Protein AF-A0A9Q1BVR6-F1 (afdb_monomer)

Secondary structure (DSSP, 8-state):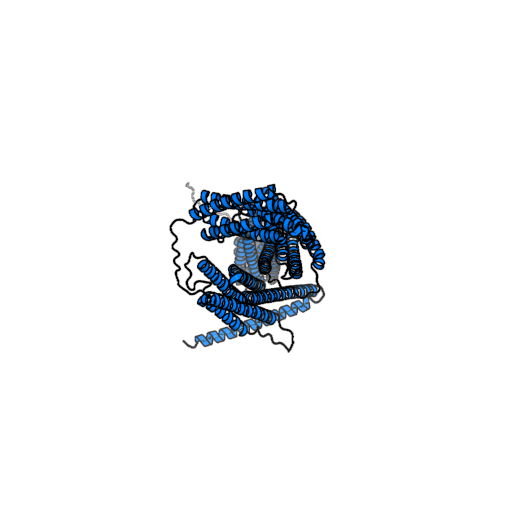
---------------------HHHHHHHHHHHHHHHHHHHHHHHHHHTTTTTHHHHHHHHHHHHHHHSPPPP-TT--HHHHHHHHHHHHHHHHHHHHHHHHHTTT-GGGHHHHHHHHHHHHHHHHHHHHHHHHTS-HHHHHHHHHHHHHHHHHHHHHHHHHHHHHHSTT-HHHHHHHHHHHHHHHHHHHHHHHHHHHTTHHHHHHHHHHHHHHHHHHHHHHHHHHHHHT-----S-S--HHHHHHHHHHHHHHHHHHHHHHHHHHHS-HHHHHHHHHHHHHHHHHHHHHHHHHHHHT-TT-HHHHHHHHHHHHHHHHHHHHHHHHHHHHHH-TT-HHHHHHHHHHHHHHHHHHHHHHHHHHHHH-GGGHHHHHHHHHHHHHHHHHHHTTSPPPTT----HHHHHHHHHHHHHHHHHHHHHHHH--HHHHHHHHHHHHHHHHHHHHHHHHHHTT-SSHHHHHHHHHHHHHHHHHHHHHHHHHHHHHHS--HHHHHHHHHHHHHHHHHHHHHHHHHHHHH-S-----------HHHHHHHHHHHHHHHHHHHHTPPP--------SSPPHHHHHHHHHHHHHHHHHHHHHHHHHHHHHHHHTTSS-SS--TTSHHHHHHHHHHHHHHHHHHHHHHHHHHHHHHHHT-S-HHHHHHHHHHHHHHHHHHHHHHHTTHHHHTHHHHHHHHHHHHHHHHHHHHHHHHHHHHHHHHHHHHHHHHHHHHS-HHHHHHHHHHHHHHHHHHHHHHHHHHHHHHHHHHT--

Structure (mmCIF, N/CA/C/O backbone):
data_AF-A0A9Q1BVR6-F1
#
_entry.id   AF-A0A9Q1BVR6-F1
#
loop_
_atom_site.group_PDB
_atom_site.id
_atom_site.type_symbol
_atom_site.label_atom_id
_atom_site.label_alt_id
_atom_site.label_comp_id
_atom_site.label_asym_id
_atom_site.label_entity_id
_atom_site.label_seq_id
_atom_site.pdbx_PDB_ins_code
_atom_site.Cartn_x
_atom_site.Cartn_y
_atom_site.Cartn_z
_atom_site.occupancy
_atom_site.B_iso_or_equiv
_atom_site.auth_seq_id
_atom_site.auth_comp_id
_atom_site.auth_asym_id
_atom_site.auth_atom_id
_atom_site.pdbx_PDB_model_num
ATOM 1 N N . MET A 1 1 ? 54.274 47.907 -44.770 1.00 35.41 1 MET A N 1
ATOM 2 C CA . MET A 1 1 ? 55.176 48.990 -44.327 1.00 35.41 1 MET A CA 1
ATOM 3 C C . MET A 1 1 ? 56.595 48.543 -44.640 1.00 35.41 1 MET A C 1
ATOM 5 O O . MET A 1 1 ? 56.971 47.491 -44.151 1.00 35.41 1 MET A O 1
ATOM 9 N N . ALA A 1 2 ? 57.282 49.329 -45.481 1.00 35.00 2 ALA A N 1
ATOM 10 C CA . ALA A 1 2 ? 58.631 49.169 -46.058 1.00 35.00 2 ALA A CA 1
ATOM 11 C C . ALA A 1 2 ? 58.801 48.012 -47.076 1.00 35.00 2 ALA A C 1
ATOM 13 O O . ALA A 1 2 ? 58.703 46.858 -46.691 1.00 35.00 2 ALA A O 1
ATOM 14 N N . LEU A 1 3 ? 58.831 48.229 -48.402 1.00 36.06 3 LEU A N 1
ATOM 15 C CA . LEU A 1 3 ? 59.705 49.039 -49.289 1.00 36.06 3 LEU A CA 1
ATOM 16 C C . LEU A 1 3 ? 60.818 48.174 -49.912 1.00 36.06 3 LEU A C 1
ATOM 18 O O . LEU A 1 3 ? 61.575 47.570 -49.163 1.00 36.06 3 LEU A O 1
ATOM 22 N N . VAL A 1 4 ? 60.959 48.307 -51.247 1.00 40.25 4 VAL A N 1
ATOM 23 C CA . VAL A 1 4 ? 62.247 48.366 -51.992 1.00 40.25 4 VAL A CA 1
ATOM 24 C C . VAL A 1 4 ? 62.866 46.982 -52.309 1.00 40.25 4 VAL A C 1
ATOM 26 O O . VAL A 1 4 ? 63.010 46.161 -51.421 1.00 40.25 4 VAL A O 1
ATOM 29 N N . ASP A 1 5 ? 63.230 46.600 -53.541 1.00 36.91 5 ASP A N 1
ATOM 30 C CA . ASP A 1 5 ? 63.545 47.382 -54.739 1.00 36.91 5 ASP A CA 1
ATOM 31 C C . ASP A 1 5 ? 63.534 46.546 -56.042 1.00 36.91 5 ASP A C 1
ATOM 33 O O . ASP A 1 5 ? 63.865 45.365 -56.051 1.00 36.91 5 ASP A O 1
ATOM 37 N N . GLN A 1 6 ? 63.183 47.246 -57.122 1.00 35.50 6 GLN A N 1
ATOM 38 C CA . GLN A 1 6 ? 63.776 47.277 -58.470 1.00 35.50 6 GLN A CA 1
ATOM 39 C C . GLN A 1 6 ? 64.112 46.021 -59.311 1.00 35.50 6 GLN A C 1
ATOM 41 O O . GLN A 1 6 ? 64.988 45.212 -59.033 1.00 35.50 6 GLN A O 1
ATOM 46 N N . GLN A 1 7 ? 63.473 46.043 -60.489 1.00 41.66 7 GLN A N 1
ATOM 47 C CA . GLN A 1 7 ? 63.949 45.673 -61.830 1.00 41.66 7 GLN A CA 1
ATOM 48 C C . GLN A 1 7 ? 65.473 45.725 -62.072 1.00 41.66 7 GLN A C 1
ATOM 50 O O . GLN A 1 7 ? 66.097 46.718 -61.718 1.00 41.66 7 GLN A O 1
ATOM 55 N N . GLN A 1 8 ? 65.996 44.767 -62.859 1.00 34.81 8 GLN A N 1
ATOM 56 C CA . GLN A 1 8 ? 66.841 44.962 -64.069 1.00 34.81 8 GLN A CA 1
ATOM 57 C C . GLN A 1 8 ? 67.329 43.587 -64.589 1.00 34.81 8 GLN A C 1
ATOM 59 O O . GLN A 1 8 ? 68.050 42.876 -63.906 1.00 34.81 8 GLN A O 1
ATOM 64 N N . THR A 1 9 ? 66.732 43.046 -65.656 1.00 38.66 9 THR A N 1
ATOM 65 C CA . THR A 1 9 ? 67.234 43.022 -67.054 1.00 38.66 9 THR A CA 1
ATOM 66 C C . THR A 1 9 ? 68.562 42.294 -67.313 1.00 38.66 9 THR A C 1
ATOM 68 O O . THR A 1 9 ? 69.617 42.747 -66.889 1.00 38.66 9 THR A O 1
ATOM 71 N N . ASN A 1 10 ? 68.455 41.292 -68.197 1.00 41.25 10 ASN A N 1
ATOM 72 C CA . ASN A 1 10 ? 69.447 40.754 -69.137 1.00 41.25 10 ASN A CA 1
ATOM 73 C C . ASN A 1 10 ? 70.700 40.050 -68.596 1.00 41.25 10 ASN A C 1
ATOM 75 O O . ASN A 1 10 ? 71.735 40.662 -68.354 1.00 41.25 10 ASN A O 1
ATOM 79 N N . GLY A 1 11 ? 70.645 38.720 -68.648 1.00 32.62 11 GLY A N 1
ATOM 80 C CA . GLY A 1 11 ? 71.791 37.880 -68.974 1.00 32.62 11 GLY A CA 1
ATOM 81 C C . GLY A 1 11 ? 71.316 36.739 -69.868 1.00 32.62 11 GLY A C 1
ATOM 82 O O . GLY A 1 11 ? 70.586 35.867 -69.405 1.00 32.62 11 GLY A O 1
ATOM 83 N N . GLU A 1 12 ? 71.682 36.769 -71.150 1.00 45.41 12 GLU A N 1
ATOM 84 C CA . GLU A 1 12 ? 71.661 35.581 -72.005 1.00 45.41 12 GLU A CA 1
ATOM 85 C C . GLU A 1 12 ? 72.441 34.470 -71.293 1.00 45.41 12 GLU A C 1
ATOM 87 O O . GLU A 1 12 ? 73.651 34.589 -71.102 1.00 45.41 12 GLU A O 1
ATOM 92 N N . VAL A 1 13 ? 71.765 33.390 -70.902 1.00 39.31 13 VAL A N 1
ATOM 93 C CA . VAL A 1 13 ? 72.441 32.138 -70.560 1.00 39.31 13 VAL A CA 1
ATOM 94 C C . VAL A 1 13 ? 72.122 31.150 -71.664 1.00 39.31 13 VAL A C 1
ATOM 96 O O . VAL A 1 13 ? 71.016 30.632 -71.797 1.00 39.31 13 VAL A O 1
ATOM 99 N N . VAL A 1 14 ? 73.139 30.996 -72.502 1.00 39.00 14 VAL A N 1
ATOM 100 C CA . VAL A 1 14 ? 73.330 29.979 -73.526 1.00 39.00 14 VAL A CA 1
ATOM 101 C C . VAL A 1 14 ? 72.787 28.628 -73.057 1.00 39.00 14 VAL A C 1
ATOM 103 O O . VAL A 1 14 ? 73.101 28.160 -71.965 1.00 39.00 14 VAL A O 1
ATOM 106 N N . HIS A 1 15 ? 71.991 27.993 -73.916 1.00 46.28 15 HIS A N 1
ATOM 107 C CA . HIS A 1 15 ? 71.616 26.590 -73.798 1.00 46.28 15 HIS A CA 1
ATOM 108 C C . HIS A 1 15 ? 72.869 25.702 -73.714 1.00 46.28 15 HIS A C 1
ATOM 110 O O . HIS A 1 15 ? 73.434 25.334 -74.741 1.00 46.28 15 HIS A O 1
ATOM 116 N N . GLU A 1 16 ? 73.248 25.277 -72.512 1.00 42.16 16 GLU A N 1
ATOM 117 C CA . GLU A 1 16 ? 73.952 24.010 -72.329 1.00 42.16 16 GLU A CA 1
ATOM 118 C C . GLU A 1 16 ? 72.914 22.944 -71.974 1.00 42.16 16 GLU A C 1
ATOM 120 O O . GLU A 1 16 ? 72.432 22.844 -70.847 1.00 42.16 16 GLU A O 1
ATOM 125 N N . LYS A 1 17 ? 72.528 22.151 -72.982 1.00 46.50 17 LYS A N 1
ATOM 126 C CA . LYS A 1 17 ? 71.838 20.876 -72.775 1.00 46.50 17 LYS A CA 1
ATOM 127 C C . LYS A 1 17 ? 72.789 19.951 -72.014 1.00 46.50 17 LYS A C 1
ATOM 129 O O . LYS A 1 17 ? 73.573 19.231 -72.625 1.00 46.50 17 LYS A O 1
ATOM 134 N N . SER A 1 18 ? 72.705 19.964 -70.688 1.00 49.47 18 SER A N 1
ATOM 135 C CA . SER A 1 18 ? 73.157 18.843 -69.872 1.00 49.47 18 SER A CA 1
ATOM 136 C C . SER A 1 18 ? 72.206 17.682 -70.144 1.00 49.47 18 SER A C 1
ATOM 138 O O . SER A 1 18 ? 71.132 17.613 -69.556 1.00 49.47 18 SER A O 1
ATOM 140 N N . THR A 1 19 ? 72.569 16.802 -71.074 1.00 56.59 19 THR A N 1
ATOM 141 C CA . THR A 1 19 ? 71.897 15.513 -71.257 1.00 56.59 19 THR A CA 1
ATOM 142 C C . THR A 1 19 ? 72.100 14.701 -69.983 1.00 56.59 19 THR A C 1
ATOM 144 O O . THR A 1 19 ? 73.192 14.165 -69.767 1.00 56.59 19 THR A O 1
ATOM 147 N N . LEU A 1 20 ? 71.085 14.651 -69.114 1.00 60.16 20 LEU A N 1
ATOM 148 C CA . LEU A 1 20 ? 71.030 13.614 -68.090 1.00 60.16 20 LEU A CA 1
ATOM 149 C C . LEU A 1 20 ? 71.057 12.255 -68.806 1.00 60.16 20 LEU A C 1
ATOM 151 O O . LEU A 1 20 ? 70.587 12.131 -69.938 1.00 60.16 20 LEU A O 1
ATOM 155 N N . SER A 1 21 ? 71.662 11.242 -68.179 1.00 70.44 21 SER A N 1
ATOM 156 C CA . SER A 1 21 ? 71.599 9.882 -68.726 1.00 70.44 21 SER A CA 1
ATOM 157 C C . SER A 1 21 ? 70.122 9.508 -68.907 1.00 70.44 21 SER A C 1
ATOM 159 O O . SER A 1 21 ? 69.359 9.750 -67.968 1.00 70.44 21 SER A O 1
ATOM 161 N N . PRO A 1 22 ? 69.707 8.932 -7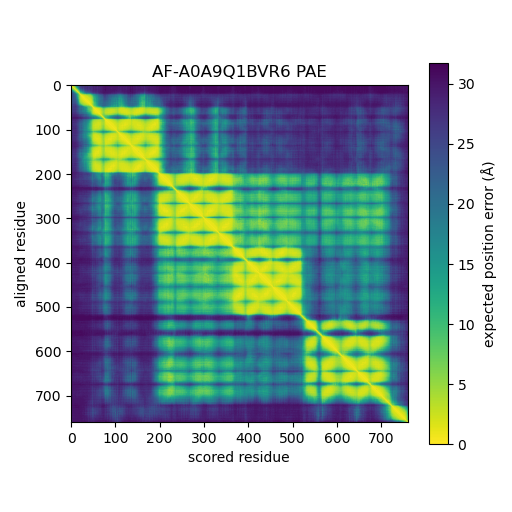0.049 1.00 73.06 22 PRO A N 1
ATOM 162 C CA . PRO A 1 22 ? 68.311 8.562 -70.298 1.00 73.06 22 PRO A CA 1
ATOM 163 C C . PRO A 1 22 ? 67.721 7.692 -69.177 1.00 73.06 22 PRO A C 1
ATOM 165 O O . PRO A 1 22 ? 66.557 7.857 -68.832 1.00 73.06 22 PRO A O 1
ATOM 168 N N . ASP A 1 23 ? 68.549 6.878 -68.514 1.00 74.38 23 ASP A N 1
ATOM 169 C CA . ASP A 1 23 ? 68.140 6.083 -67.349 1.00 74.38 23 ASP A CA 1
ATOM 170 C C . ASP A 1 23 ? 67.696 6.954 -66.157 1.00 74.38 23 ASP A C 1
ATOM 172 O O . ASP A 1 23 ? 66.777 6.599 -65.423 1.00 74.38 23 ASP A O 1
ATOM 176 N N . ILE A 1 24 ? 68.333 8.111 -65.939 1.00 77.94 24 ILE A N 1
ATOM 177 C CA . ILE A 1 24 ? 67.974 9.033 -64.850 1.00 77.94 24 ILE A CA 1
ATOM 178 C C . ILE A 1 24 ? 66.695 9.793 -65.207 1.00 77.94 24 ILE A C 1
ATOM 180 O O . ILE A 1 24 ? 65.859 9.994 -64.332 1.00 77.94 24 ILE A O 1
ATOM 184 N N . GLU A 1 25 ? 66.515 10.179 -66.473 1.00 79.88 25 GLU A N 1
ATOM 185 C CA . GLU A 1 25 ? 65.273 10.812 -66.939 1.00 79.88 25 GLU A CA 1
ATOM 186 C C . GLU A 1 25 ? 64.079 9.851 -66.810 1.00 79.88 25 GLU A C 1
ATOM 188 O O . GLU A 1 25 ? 63.040 10.249 -66.290 1.00 79.88 25 GLU A O 1
ATOM 193 N N . GLU A 1 26 ? 64.251 8.574 -67.165 1.00 82.19 26 GLU A N 1
ATOM 194 C CA . GLU A 1 26 ? 63.233 7.528 -66.986 1.00 82.19 26 GLU A CA 1
ATOM 195 C C . GLU A 1 26 ? 62.925 7.273 -65.501 1.00 82.19 26 GLU A C 1
ATOM 197 O O . GLU A 1 26 ? 61.763 7.174 -65.111 1.00 82.19 26 GLU A O 1
ATOM 202 N N . THR A 1 27 ? 63.950 7.245 -64.641 1.00 84.56 27 THR A N 1
ATOM 203 C CA . THR A 1 27 ? 63.751 7.052 -63.195 1.00 84.56 27 THR A CA 1
ATOM 204 C C . THR A 1 27 ? 63.020 8.239 -62.561 1.00 84.56 27 THR A C 1
ATOM 206 O O . THR A 1 27 ? 62.137 8.051 -61.727 1.00 84.56 27 THR A O 1
ATOM 209 N N . VAL A 1 28 ? 63.366 9.471 -62.947 1.00 82.62 28 VAL A N 1
ATOM 210 C CA . VAL A 1 28 ? 62.689 10.685 -62.465 1.00 82.62 28 VAL A CA 1
ATOM 211 C C . VAL A 1 28 ? 61.240 10.716 -62.946 1.00 82.62 28 VAL A C 1
ATOM 213 O O . VAL A 1 28 ? 60.357 11.015 -62.146 1.00 82.62 28 VAL A O 1
ATOM 216 N N . GLN A 1 29 ? 60.985 10.347 -64.203 1.00 86.38 29 GLN A N 1
ATOM 217 C CA . GLN A 1 29 ? 59.633 10.255 -64.749 1.00 86.38 29 GLN A CA 1
ATOM 218 C C . GLN A 1 29 ? 58.792 9.201 -64.011 1.00 86.38 29 GLN A C 1
ATOM 220 O O . GLN A 1 29 ? 57.678 9.503 -63.596 1.00 86.38 29 GLN A O 1
ATOM 225 N N . GLY A 1 30 ? 59.345 8.014 -63.740 1.00 90.06 30 GLY A N 1
ATOM 226 C CA . GLY A 1 30 ? 58.647 6.972 -62.978 1.00 90.06 30 GLY A CA 1
ATOM 227 C C . GLY A 1 30 ? 58.357 7.360 -61.521 1.00 90.06 30 GLY A C 1
ATOM 228 O O . GLY A 1 30 ? 57.326 6.981 -60.969 1.00 90.06 30 GLY A O 1
ATOM 229 N N . ILE A 1 31 ? 59.231 8.150 -60.886 1.00 88.75 31 ILE A N 1
ATOM 230 C CA . ILE A 1 31 ? 58.975 8.702 -59.545 1.00 88.75 31 ILE A CA 1
ATOM 231 C C . ILE A 1 31 ? 57.871 9.766 -59.595 1.00 88.75 31 ILE A C 1
ATOM 233 O O . ILE A 1 31 ? 57.035 9.795 -58.697 1.00 88.75 31 ILE A O 1
ATOM 237 N N . LEU A 1 32 ? 57.854 10.629 -60.614 1.00 87.31 32 LEU A N 1
ATOM 238 C CA . LEU A 1 32 ? 56.809 11.642 -60.781 1.00 87.31 32 LEU A CA 1
ATOM 239 C C . LEU A 1 32 ? 55.439 11.001 -61.022 1.00 87.31 32 LEU A C 1
ATOM 241 O O . LEU A 1 32 ? 54.491 11.379 -60.345 1.00 87.31 32 LEU A O 1
ATOM 245 N N . GLU A 1 33 ? 55.359 9.981 -61.878 1.00 90.38 33 GLU A N 1
ATOM 246 C CA . GLU A 1 33 ? 54.133 9.198 -62.097 1.00 90.38 33 GLU A CA 1
ATOM 247 C C . GLU A 1 33 ? 53.671 8.507 -60.805 1.00 90.38 33 GLU A C 1
ATOM 249 O O . GLU A 1 33 ? 52.505 8.599 -60.434 1.00 90.38 33 GLU A O 1
ATOM 254 N N . GLY A 1 34 ? 54.593 7.916 -60.034 1.00 91.00 34 GLY A N 1
ATOM 255 C CA . GLY A 1 34 ? 54.261 7.329 -58.731 1.00 91.00 34 GLY A CA 1
ATOM 256 C C . GLY A 1 34 ? 53.790 8.350 -57.685 1.00 91.00 34 GLY A C 1
ATOM 257 O O . GLY A 1 34 ? 52.968 8.023 -56.828 1.00 91.00 34 GLY A O 1
ATOM 258 N N . ILE A 1 35 ? 54.294 9.588 -57.734 1.00 86.19 35 ILE A N 1
ATOM 259 C CA . ILE A 1 35 ? 53.832 10.688 -56.875 1.00 86.19 35 ILE A CA 1
ATOM 260 C C . ILE A 1 35 ? 52.451 11.180 -57.321 1.00 86.19 35 ILE A C 1
ATOM 262 O O . ILE A 1 35 ? 51.614 11.439 -56.460 1.00 86.19 35 ILE A O 1
ATOM 266 N N . GLU A 1 36 ? 52.194 11.288 -58.625 1.00 86.81 36 GLU A N 1
ATOM 267 C CA . GLU A 1 36 ? 50.882 11.659 -59.168 1.00 86.81 36 GLU A CA 1
ATOM 268 C C . GLU A 1 36 ? 49.814 10.611 -58.828 1.00 86.81 36 GLU A C 1
ATOM 270 O O . GLU A 1 36 ? 48.746 10.979 -58.341 1.00 86.81 36 GLU A O 1
ATOM 275 N N . ASP A 1 37 ? 50.126 9.318 -58.951 1.00 87.00 37 ASP A N 1
ATOM 276 C CA . ASP A 1 37 ? 49.229 8.225 -58.551 1.00 87.00 37 ASP A CA 1
ATOM 277 C C . ASP A 1 37 ? 48.938 8.239 -57.040 1.00 87.00 37 ASP A C 1
ATOM 279 O O . ASP A 1 37 ? 47.800 8.022 -56.605 1.00 87.00 37 ASP A O 1
ATOM 283 N N . LEU A 1 38 ? 49.953 8.528 -56.215 1.00 82.94 38 LEU A N 1
ATOM 284 C CA . LEU A 1 38 ? 49.782 8.676 -54.767 1.00 82.94 38 LEU A CA 1
ATOM 285 C C . LEU A 1 38 ? 48.939 9.900 -54.411 1.00 82.94 38 LEU A C 1
ATOM 287 O O . LEU A 1 38 ? 48.103 9.800 -53.517 1.00 82.94 38 LEU A O 1
ATOM 291 N N . LEU A 1 39 ? 49.141 11.033 -55.089 1.00 74.19 39 LEU A N 1
ATOM 292 C CA . LEU A 1 39 ? 48.356 12.253 -54.887 1.00 74.19 39 LEU A CA 1
ATOM 293 C C . LEU A 1 39 ? 46.897 12.045 -55.292 1.00 74.19 39 LEU A C 1
ATOM 295 O O . LEU A 1 39 ? 46.013 12.377 -54.508 1.00 74.19 39 LEU A O 1
ATOM 299 N N . ALA A 1 40 ? 46.644 11.416 -56.441 1.00 74.75 40 ALA A N 1
ATOM 300 C CA . ALA A 1 40 ? 45.298 11.074 -56.891 1.00 74.75 40 ALA A CA 1
ATOM 301 C C . ALA A 1 40 ? 44.591 10.130 -55.904 1.00 74.75 40 ALA A C 1
ATOM 303 O O . ALA A 1 40 ? 43.448 10.373 -55.526 1.00 74.75 40 ALA A O 1
ATOM 304 N N . SER A 1 41 ? 45.299 9.112 -55.399 1.00 73.06 41 SER A N 1
ATOM 305 C CA . SER A 1 41 ? 44.767 8.194 -54.379 1.00 73.06 41 SER A CA 1
ATOM 306 C C . SER A 1 41 ? 44.457 8.903 -53.052 1.00 73.06 41 SER A C 1
ATOM 308 O O . SER A 1 41 ? 43.508 8.547 -52.350 1.00 73.06 41 SER A O 1
ATOM 310 N N . LEU A 1 42 ? 45.261 9.906 -52.681 1.00 67.69 42 LEU A N 1
ATOM 311 C CA . LEU A 1 42 ? 45.060 10.697 -51.465 1.00 67.69 42 LEU A CA 1
ATOM 312 C C . LEU A 1 42 ? 43.887 11.672 -51.604 1.00 67.69 42 LEU A C 1
ATOM 314 O O . LEU A 1 42 ? 43.134 11.839 -50.648 1.00 67.69 42 LEU A O 1
ATOM 318 N N . GLU A 1 43 ? 43.720 12.293 -52.773 1.00 65.56 43 GLU A N 1
ATOM 319 C CA . GLU A 1 43 ? 42.595 13.182 -53.086 1.00 65.56 43 GLU A CA 1
ATOM 320 C C . GLU A 1 43 ? 41.271 12.410 -53.170 1.00 65.56 43 GLU A C 1
ATOM 322 O O . GLU A 1 43 ? 40.276 12.837 -52.580 1.00 65.56 43 GLU A O 1
ATOM 327 N N . GLU A 1 44 ? 41.267 11.231 -53.799 1.00 63.16 44 GLU A N 1
ATOM 328 C CA . GLU A 1 44 ? 40.114 10.324 -53.827 1.00 63.16 44 GLU A CA 1
ATOM 329 C C . GLU A 1 44 ? 39.733 9.903 -52.399 1.00 63.16 44 GLU A C 1
ATOM 331 O O . GLU A 1 44 ? 38.606 10.142 -51.962 1.00 63.16 44 GLU A O 1
ATOM 336 N N . SER A 1 45 ? 40.699 9.426 -51.603 1.00 60.09 45 SER A N 1
ATOM 337 C CA . SER A 1 45 ? 40.464 9.068 -50.200 1.00 60.09 45 SER A CA 1
ATOM 338 C C . SER A 1 45 ? 40.075 10.256 -49.314 1.00 60.09 45 SER A C 1
ATOM 340 O O . SER A 1 45 ? 39.435 10.033 -48.289 1.00 60.09 45 SER A O 1
ATOM 342 N N . ALA A 1 46 ? 40.467 11.492 -49.628 1.00 58.12 46 ALA A N 1
ATOM 343 C CA . ALA A 1 46 ? 40.055 12.675 -48.872 1.00 58.12 46 ALA A CA 1
ATOM 344 C C . ALA A 1 46 ? 38.598 13.060 -49.184 1.00 58.12 46 ALA A C 1
ATOM 346 O O . ALA A 1 46 ? 37.843 13.402 -48.270 1.00 58.12 46 ALA A O 1
ATOM 347 N N . SER A 1 47 ? 38.185 12.924 -50.448 1.00 61.72 47 SER A N 1
ATOM 348 C CA . SER A 1 47 ? 36.823 13.224 -50.905 1.00 61.72 47 SER A CA 1
ATOM 349 C C . SER A 1 47 ? 35.758 12.263 -50.346 1.00 61.72 47 SER A C 1
ATOM 351 O O . SER A 1 47 ? 34.638 12.686 -50.062 1.00 61.72 47 SER A O 1
ATOM 353 N N . GLU A 1 48 ? 36.110 10.994 -50.086 1.00 60.22 48 GLU A N 1
ATOM 354 C CA . GLU A 1 48 ? 35.185 9.962 -49.578 1.00 60.22 48 GLU A CA 1
ATOM 355 C C . GLU A 1 48 ? 34.651 10.225 -48.150 1.00 60.22 48 GLU A C 1
ATOM 357 O O . GLU A 1 48 ? 33.607 9.692 -47.771 1.00 60.22 48 GLU A O 1
ATOM 362 N N . TYR A 1 49 ? 35.335 11.039 -47.334 1.00 62.19 49 TYR A N 1
ATOM 363 C CA . TYR A 1 49 ? 34.976 11.262 -45.920 1.00 62.19 49 TYR A CA 1
ATOM 364 C C . TYR A 1 49 ? 34.583 12.702 -45.585 1.00 62.19 49 TYR A C 1
ATOM 366 O O . TYR A 1 49 ? 34.048 12.938 -44.499 1.00 62.19 49 TYR A O 1
ATOM 374 N N . GLU A 1 50 ? 34.826 13.660 -46.480 1.00 69.62 50 GLU A N 1
ATOM 375 C CA . GLU A 1 50 ? 34.693 15.095 -46.193 1.00 69.62 50 GLU A CA 1
ATOM 376 C C . GLU A 1 50 ? 33.276 15.475 -45.726 1.00 69.62 50 GLU A C 1
ATOM 378 O O . GLU A 1 50 ? 33.111 16.254 -44.787 1.00 69.62 50 GLU A O 1
ATOM 383 N N . ILE A 1 51 ? 32.251 14.840 -46.303 1.00 76.69 51 ILE A N 1
ATOM 384 C CA . ILE A 1 51 ? 30.837 15.120 -46.010 1.00 76.69 51 ILE A CA 1
ATOM 385 C C . ILE A 1 51 ? 30.443 14.687 -44.586 1.00 76.69 51 ILE A C 1
ATOM 387 O O . ILE A 1 51 ? 29.635 15.351 -43.940 1.00 76.69 51 ILE A O 1
ATOM 391 N N . VAL A 1 52 ? 31.017 13.594 -44.070 1.00 84.19 52 VAL A N 1
ATOM 392 C CA . VAL A 1 52 ? 30.675 13.043 -42.742 1.00 84.19 52 VAL A CA 1
ATOM 393 C C . VAL A 1 52 ? 31.712 13.365 -41.663 1.00 84.19 52 VAL A C 1
ATOM 395 O O . VAL A 1 52 ? 31.446 13.150 -40.481 1.00 84.19 52 VAL A O 1
ATOM 398 N N . ALA A 1 53 ? 32.874 13.913 -42.029 1.00 84.69 53 ALA A N 1
ATOM 399 C CA . ALA A 1 53 ? 33.951 14.259 -41.102 1.00 84.69 53 ALA A CA 1
ATOM 400 C C . ALA A 1 53 ? 33.506 15.148 -39.918 1.00 84.69 53 ALA A C 1
ATOM 402 O O . ALA A 1 53 ? 33.895 14.837 -38.787 1.00 84.69 53 ALA A O 1
ATOM 403 N N . PRO A 1 54 ? 32.644 16.175 -40.098 1.00 88.12 54 PRO A N 1
ATOM 404 C CA . PRO A 1 54 ? 32.131 16.958 -38.972 1.00 88.12 54 PRO A CA 1
ATOM 405 C C . PRO A 1 54 ? 31.328 16.114 -37.972 1.00 88.12 54 PRO A C 1
ATOM 407 O O . PRO A 1 54 ? 31.444 16.307 -36.765 1.00 88.12 54 PRO A O 1
ATOM 410 N N . LEU A 1 55 ? 30.543 15.145 -38.459 1.00 89.38 55 LEU A N 1
ATOM 411 C CA . LEU A 1 55 ? 29.755 14.245 -37.610 1.00 89.38 55 LEU A CA 1
ATOM 412 C C . LEU A 1 55 ? 30.661 13.289 -36.824 1.00 89.38 55 LEU A C 1
ATOM 414 O O . LEU A 1 55 ? 30.412 13.024 -35.651 1.00 89.38 55 LEU A O 1
ATOM 418 N N . LEU A 1 56 ? 31.729 12.790 -37.451 1.00 91.62 56 LEU A N 1
ATOM 419 C CA . LEU A 1 56 ? 32.696 11.891 -36.816 1.00 91.62 56 LEU A CA 1
ATOM 420 C C . LEU A 1 56 ? 33.448 12.568 -35.658 1.00 91.62 56 LEU A C 1
ATOM 422 O O . LEU A 1 56 ? 33.628 11.955 -34.601 1.00 91.62 56 LEU A O 1
ATOM 426 N N . ASP A 1 57 ? 33.849 13.830 -35.830 1.00 90.00 57 ASP A N 1
ATOM 427 C CA . ASP A 1 57 ? 34.487 14.626 -34.773 1.00 90.00 57 ASP A CA 1
ATOM 428 C C . ASP A 1 57 ? 33.530 14.842 -33.589 1.00 90.00 57 ASP A C 1
ATOM 430 O O . ASP A 1 57 ? 33.879 14.631 -32.426 1.00 90.00 57 ASP A O 1
ATOM 434 N N . GLU A 1 58 ? 32.269 15.154 -33.879 1.00 92.38 58 GLU A N 1
ATOM 435 C CA . GLU A 1 58 ? 31.246 15.352 -32.859 1.00 92.38 58 GLU A CA 1
ATOM 436 C C . GLU A 1 58 ? 30.876 14.060 -32.098 1.00 92.38 58 GLU A C 1
ATOM 438 O O . GLU A 1 58 ? 30.772 14.082 -30.867 1.00 92.38 58 GLU A O 1
ATOM 443 N N . ILE A 1 59 ? 30.765 12.911 -32.781 1.00 93.44 59 ILE A N 1
ATOM 444 C CA . ILE A 1 59 ? 30.580 11.594 -32.137 1.00 93.44 59 ILE A CA 1
ATOM 445 C C . ILE A 1 59 ? 31.755 11.280 -31.208 1.00 93.44 59 ILE A C 1
ATOM 447 O O . ILE A 1 59 ? 31.558 10.787 -30.092 1.00 93.44 59 ILE A O 1
ATOM 451 N N . THR A 1 60 ? 32.976 11.590 -31.642 1.00 92.69 60 THR A N 1
ATOM 452 C CA . THR A 1 60 ? 34.195 11.365 -30.858 1.00 92.69 60 THR A CA 1
ATOM 453 C C . THR A 1 60 ? 34.187 12.218 -29.592 1.00 92.69 60 THR A C 1
ATOM 455 O O . THR A 1 60 ? 34.341 11.685 -28.490 1.00 92.69 60 THR A O 1
ATOM 458 N N . LYS A 1 61 ? 33.900 13.522 -29.712 1.00 92.44 61 LYS A N 1
ATOM 459 C CA . LYS A 1 61 ? 33.748 14.426 -28.560 1.00 92.44 61 LYS A CA 1
ATOM 460 C C . LYS A 1 61 ? 32.671 13.939 -27.594 1.00 92.44 61 LYS A C 1
ATOM 462 O O . LYS A 1 61 ? 32.933 13.837 -26.398 1.00 92.44 61 LYS A O 1
ATOM 467 N N . ALA A 1 62 ? 31.484 13.591 -28.095 1.00 92.25 62 ALA A N 1
ATOM 468 C CA . ALA A 1 62 ? 30.391 13.094 -27.262 1.00 92.25 62 ALA A CA 1
ATOM 469 C C . ALA A 1 62 ? 30.790 11.816 -26.504 1.00 92.25 62 ALA A C 1
ATOM 471 O O . ALA A 1 62 ? 30.564 11.714 -25.298 1.00 92.25 62 ALA A O 1
ATOM 472 N N . THR A 1 63 ? 31.469 10.883 -27.173 1.00 93.25 63 THR A N 1
ATOM 473 C CA . THR A 1 63 ? 31.952 9.630 -26.569 1.00 93.25 63 THR A CA 1
ATOM 474 C C . THR A 1 63 ? 32.980 9.878 -25.464 1.00 93.25 63 THR A C 1
ATOM 476 O O . THR A 1 63 ? 32.900 9.266 -24.396 1.00 93.25 63 THR A O 1
ATOM 479 N N . HIS A 1 64 ? 33.897 10.828 -25.662 1.00 90.44 64 HIS A N 1
ATOM 480 C CA . HIS A 1 64 ? 34.808 11.258 -24.601 1.00 90.44 64 HIS A CA 1
ATOM 481 C C . HIS A 1 64 ? 34.056 11.890 -23.427 1.00 90.44 64 HIS A C 1
ATOM 483 O O . HIS A 1 64 ? 34.286 11.499 -22.287 1.00 90.44 64 HIS A O 1
ATOM 489 N N . THR A 1 65 ? 33.082 12.768 -23.684 1.00 88.62 65 THR A N 1
ATOM 490 C CA . THR A 1 65 ? 32.325 13.413 -22.597 1.00 88.62 65 THR A CA 1
ATOM 491 C C . THR A 1 65 ? 31.489 12.447 -21.755 1.00 88.62 65 THR A C 1
ATOM 493 O O . THR A 1 65 ? 31.257 12.714 -20.577 1.00 88.62 65 THR A O 1
ATOM 496 N N . VAL A 1 66 ? 31.045 11.313 -22.311 1.00 89.75 66 VAL A N 1
ATOM 497 C CA . VAL A 1 66 ? 30.381 10.237 -21.546 1.00 89.75 66 VAL A CA 1
ATOM 498 C C . VAL A 1 66 ? 31.346 9.579 -20.550 1.00 89.75 66 VAL A C 1
ATOM 500 O O . VAL A 1 66 ? 30.917 9.103 -19.498 1.00 89.75 66 VAL A O 1
ATOM 503 N N . SER A 1 67 ? 32.645 9.581 -20.857 1.00 85.62 67 SER A N 1
ATOM 504 C CA . SER A 1 67 ? 33.704 9.001 -20.022 1.00 85.62 67 SER A CA 1
ATOM 505 C C . SER A 1 67 ? 34.192 9.947 -18.916 1.00 85.62 67 SER A C 1
ATOM 507 O O . SER A 1 67 ? 34.842 9.497 -17.972 1.00 85.62 67 SER A O 1
ATOM 509 N N . ASP A 1 68 ? 33.878 11.242 -19.007 1.00 85.25 68 ASP A N 1
ATOM 510 C CA . ASP A 1 68 ? 34.336 12.238 -18.040 1.00 85.25 68 ASP A CA 1
ATOM 511 C C . ASP A 1 68 ? 33.717 12.014 -16.647 1.00 85.25 68 ASP A C 1
ATOM 513 O O . ASP A 1 68 ? 32.506 11.785 -16.535 1.00 85.25 68 ASP A O 1
ATOM 517 N N . PRO A 1 69 ? 34.507 12.145 -15.565 1.00 70.06 69 PRO A N 1
ATOM 518 C CA . PRO A 1 69 ? 33.997 12.037 -14.205 1.00 70.06 69 PRO A CA 1
ATOM 519 C C . PRO A 1 69 ? 32.966 13.137 -13.920 1.00 70.06 69 PRO A C 1
ATOM 521 O O . PRO A 1 69 ? 33.234 14.331 -14.069 1.00 70.06 69 PRO A O 1
ATOM 524 N N . LEU A 1 70 ? 31.772 12.722 -13.495 1.00 70.25 70 LEU A N 1
ATOM 525 C CA . LEU A 1 70 ? 30.643 13.604 -13.206 1.00 70.25 70 LEU A CA 1
ATOM 526 C C . LEU A 1 70 ? 30.527 13.871 -11.695 1.00 70.25 70 LEU A C 1
ATOM 528 O O . LEU A 1 70 ? 30.671 12.938 -10.900 1.00 70.25 70 LEU A O 1
ATOM 532 N N . PRO A 1 71 ? 30.223 15.112 -11.270 1.00 65.06 71 PRO A N 1
ATOM 533 C CA . PRO A 1 71 ? 29.757 15.355 -9.911 1.00 65.06 71 PRO A CA 1
ATOM 534 C C . PRO A 1 71 ? 28.407 14.653 -9.701 1.00 65.06 71 PRO A C 1
ATOM 536 O O . PRO A 1 71 ? 27.549 14.675 -10.586 1.00 65.06 71 PRO A O 1
ATOM 539 N N . LYS A 1 72 ? 28.212 14.029 -8.532 1.00 57.53 72 LYS A N 1
ATOM 540 C CA . LYS A 1 72 ? 26.912 13.454 -8.157 1.00 57.53 72 LYS A CA 1
ATOM 541 C C . LYS A 1 72 ? 25.853 14.555 -8.146 1.00 57.53 72 LYS A C 1
ATOM 543 O O . LYS A 1 72 ? 26.091 15.634 -7.605 1.00 57.53 72 LYS A O 1
ATOM 548 N N . ILE A 1 73 ? 24.702 14.282 -8.753 1.00 59.72 73 ILE A N 1
ATOM 549 C CA . ILE A 1 73 ? 23.568 15.206 -8.751 1.00 59.72 73 ILE A CA 1
ATOM 550 C C . ILE A 1 73 ? 22.614 14.748 -7.647 1.00 59.72 73 ILE A C 1
ATOM 552 O O . ILE A 1 73 ? 21.845 13.814 -7.846 1.00 59.72 73 ILE A O 1
ATOM 556 N N . ASP A 1 74 ? 22.656 15.416 -6.493 1.00 46.53 74 ASP A N 1
ATOM 557 C CA . ASP A 1 74 ? 21.907 15.032 -5.283 1.00 46.53 74 ASP A CA 1
ATOM 558 C C . ASP A 1 74 ? 20.369 15.158 -5.409 1.00 46.53 74 ASP A C 1
ATOM 560 O O . ASP A 1 74 ? 19.645 14.810 -4.479 1.00 46.53 74 ASP A O 1
ATOM 564 N N . SER A 1 75 ? 19.842 15.652 -6.539 1.00 47.81 75 SER A N 1
ATOM 565 C CA . SER A 1 75 ? 18.407 15.930 -6.725 1.00 47.81 75 SER A CA 1
ATOM 566 C C . SER A 1 75 ? 17.751 15.303 -7.957 1.00 47.81 75 SER A C 1
ATOM 568 O O . SER A 1 75 ? 16.568 15.555 -8.188 1.00 47.81 75 SER A O 1
ATOM 570 N N . ALA A 1 76 ? 18.477 14.536 -8.777 1.00 54.91 76 ALA A N 1
ATOM 571 C CA . ALA A 1 76 ? 17.944 14.070 -10.055 1.00 54.91 76 ALA A CA 1
ATOM 572 C C . ALA A 1 76 ? 17.654 12.564 -10.047 1.00 54.91 76 ALA A C 1
ATOM 574 O O . ALA A 1 76 ? 18.535 11.746 -9.797 1.00 54.91 76 ALA A O 1
ATOM 575 N N . GLU A 1 77 ? 16.402 12.207 -10.333 1.00 64.44 77 GLU A N 1
ATOM 576 C CA . GLU A 1 77 ? 15.940 10.821 -10.362 1.00 64.44 77 GLU A CA 1
ATOM 577 C C . GLU A 1 77 ? 16.487 10.083 -11.601 1.00 64.44 77 GLU A C 1
ATOM 579 O O . GLU A 1 77 ? 16.507 10.625 -12.707 1.00 64.44 77 GLU A O 1
ATOM 584 N N . PHE A 1 78 ? 16.906 8.825 -11.435 1.00 74.50 78 PHE A N 1
ATOM 585 C CA . PHE A 1 78 ? 17.385 7.961 -12.524 1.00 74.50 78 PHE A CA 1
ATOM 586 C C . PHE A 1 78 ? 16.329 7.643 -13.616 1.00 74.50 78 PHE A C 1
ATOM 588 O O . PHE A 1 78 ? 16.686 7.667 -14.800 1.00 74.50 78 PHE A O 1
ATOM 595 N N . PRO A 1 79 ? 15.036 7.378 -13.306 1.00 74.81 79 PRO A N 1
ATOM 596 C CA . PRO A 1 79 ? 14.055 6.925 -14.305 1.00 74.81 79 PRO A CA 1
ATOM 597 C C . PRO A 1 79 ? 13.780 7.884 -15.488 1.00 74.81 79 PRO A C 1
ATOM 599 O O . PRO A 1 79 ? 13.676 7.403 -16.622 1.00 74.81 79 PRO A O 1
ATOM 602 N N . PRO A 1 80 ? 13.700 9.221 -15.311 1.00 77.94 80 PRO A N 1
ATOM 603 C CA . PRO A 1 80 ? 13.581 10.160 -16.433 1.00 77.94 80 PRO A CA 1
ATOM 604 C C . PRO A 1 80 ? 14.747 10.076 -17.427 1.00 77.94 80 PRO A C 1
ATOM 606 O O . PRO A 1 80 ? 14.538 10.059 -18.647 1.00 77.94 80 PRO A O 1
ATOM 609 N N . TYR A 1 81 ? 15.978 9.967 -16.917 1.00 85.19 81 TYR A N 1
ATOM 610 C CA . TYR A 1 81 ? 17.168 9.810 -17.752 1.00 85.19 81 TYR A CA 1
ATOM 611 C C . TYR A 1 81 ? 17.217 8.438 -18.412 1.00 85.19 81 TYR A C 1
ATOM 613 O O . TYR A 1 81 ? 17.541 8.350 -19.595 1.00 85.19 81 TYR A O 1
ATOM 621 N N . GLN A 1 82 ? 16.839 7.382 -17.690 1.00 83.69 82 GLN A N 1
ATOM 622 C CA . GLN A 1 82 ? 16.728 6.029 -18.228 1.00 83.69 82 GLN A CA 1
ATOM 623 C C . GLN A 1 82 ? 15.753 5.982 -19.412 1.00 83.69 82 GLN A C 1
ATOM 625 O O . GLN A 1 82 ? 16.105 5.485 -20.480 1.00 83.69 82 GLN A O 1
ATOM 630 N N . THR A 1 83 ? 14.553 6.544 -19.251 1.00 77.69 83 THR A N 1
ATOM 631 C CA . THR A 1 83 ? 13.514 6.572 -20.293 1.00 77.69 83 THR A CA 1
ATOM 632 C C . THR A 1 83 ? 13.998 7.318 -21.533 1.00 77.69 83 THR A C 1
ATOM 634 O O . THR A 1 83 ? 13.914 6.796 -22.646 1.00 77.69 83 THR A O 1
ATOM 637 N N . SER A 1 84 ? 14.580 8.503 -21.335 1.00 85.38 84 SER A N 1
ATOM 638 C CA . SER A 1 84 ? 15.121 9.328 -22.422 1.00 85.38 84 SER A CA 1
ATOM 639 C C . SER A 1 84 ? 16.276 8.631 -23.152 1.00 85.38 84 SER A C 1
ATOM 641 O O . SER A 1 84 ? 16.324 8.629 -24.381 1.00 85.38 84 SER A O 1
ATOM 643 N N . SER A 1 85 ? 17.163 7.964 -22.406 1.00 89.50 85 SER A N 1
ATOM 644 C CA . SER A 1 85 ? 18.292 7.209 -22.965 1.00 89.50 85 SER A CA 1
ATOM 645 C C . SER A 1 85 ? 17.810 5.995 -23.765 1.00 89.50 85 SER A C 1
ATOM 647 O O . SER A 1 85 ? 18.267 5.761 -24.880 1.00 89.50 85 SER A O 1
ATOM 649 N N . ILE A 1 86 ? 16.832 5.238 -23.253 1.00 85.12 86 ILE A N 1
ATOM 650 C CA . ILE A 1 86 ? 16.239 4.100 -23.974 1.00 85.12 86 ILE A CA 1
ATOM 651 C C . ILE A 1 86 ? 15.544 4.576 -25.255 1.00 85.12 86 ILE A C 1
ATOM 653 O O . ILE A 1 86 ? 15.668 3.931 -26.296 1.00 85.12 86 ILE A O 1
ATOM 657 N N . GLN A 1 87 ? 14.826 5.699 -25.211 1.00 87.69 87 GLN A N 1
ATOM 658 C CA . GLN A 1 87 ? 14.175 6.262 -26.393 1.00 87.69 87 GLN A CA 1
ATOM 659 C C . GLN A 1 87 ? 15.198 6.655 -27.468 1.00 87.69 87 GLN A C 1
ATOM 661 O O . GLN A 1 87 ? 15.021 6.298 -28.633 1.00 87.69 87 GLN A O 1
ATOM 666 N N . ALA A 1 88 ? 16.285 7.327 -27.081 1.00 90.75 88 ALA A N 1
ATOM 667 C CA . ALA A 1 88 ? 17.355 7.706 -27.999 1.00 90.75 88 ALA A CA 1
ATOM 668 C C . ALA A 1 88 ? 18.061 6.477 -28.607 1.00 90.75 88 ALA A C 1
ATOM 670 O O . ALA A 1 88 ? 18.239 6.413 -29.823 1.00 90.75 88 ALA A O 1
ATOM 671 N N . ALA A 1 89 ? 18.371 5.456 -27.798 1.00 91.00 89 ALA A N 1
ATOM 672 C CA . ALA A 1 89 ? 18.972 4.206 -28.272 1.00 91.00 89 ALA A CA 1
ATOM 673 C C . ALA A 1 89 ? 18.066 3.442 -29.257 1.00 91.00 89 ALA A C 1
ATOM 675 O O . ALA A 1 89 ? 18.547 2.937 -30.271 1.00 91.00 89 ALA A O 1
ATOM 676 N N . ASN A 1 90 ? 16.749 3.406 -29.016 1.00 86.31 90 ASN A N 1
ATOM 677 C CA . ASN A 1 90 ? 15.787 2.840 -29.971 1.00 86.31 90 ASN A CA 1
ATOM 678 C C . ASN A 1 90 ? 15.723 3.643 -31.281 1.00 86.31 90 ASN A C 1
ATOM 680 O O . ASN A 1 90 ? 15.529 3.062 -32.348 1.00 86.31 90 ASN A O 1
ATOM 684 N N . GLY A 1 91 ? 15.904 4.966 -31.214 1.00 87.44 91 GLY A N 1
ATOM 685 C CA . GLY A 1 91 ? 16.035 5.821 -32.393 1.00 87.44 91 GLY A CA 1
ATOM 686 C C . GLY A 1 91 ? 17.240 5.432 -33.252 1.00 87.44 91 GLY A C 1
ATOM 687 O O . GLY A 1 91 ? 17.087 5.217 -34.451 1.00 87.44 91 GLY A O 1
ATOM 688 N N . ILE A 1 92 ? 18.410 5.255 -32.631 1.00 92.31 92 ILE A N 1
ATOM 689 C CA . ILE A 1 92 ? 19.636 4.794 -33.308 1.00 92.31 92 ILE A CA 1
ATOM 690 C C . ILE A 1 92 ? 19.421 3.415 -33.941 1.00 92.31 92 ILE A C 1
ATOM 692 O O . ILE A 1 92 ? 19.759 3.219 -35.106 1.00 92.31 92 ILE A O 1
ATOM 696 N N . LEU A 1 93 ? 18.817 2.479 -33.202 1.00 86.69 93 LEU A N 1
ATOM 697 C CA . LEU A 1 93 ? 18.527 1.126 -33.680 1.00 86.69 93 LEU A CA 1
ATOM 698 C C . LEU A 1 93 ? 17.645 1.141 -34.935 1.00 86.69 93 LEU A C 1
ATOM 700 O O . LEU A 1 93 ? 17.956 0.467 -35.916 1.00 86.69 93 LEU A O 1
ATOM 704 N N . ARG A 1 94 ? 16.587 1.959 -34.940 1.00 89.88 94 ARG A N 1
ATOM 705 C CA . ARG A 1 94 ? 15.714 2.120 -36.107 1.00 89.88 94 ARG A CA 1
ATOM 706 C C . ARG A 1 94 ? 16.459 2.724 -37.298 1.00 89.88 94 ARG A C 1
ATOM 708 O O . ARG A 1 94 ? 16.337 2.215 -38.407 1.00 89.88 94 ARG A O 1
ATOM 715 N N . THR A 1 95 ? 17.256 3.769 -37.078 1.00 90.12 95 THR A N 1
ATOM 716 C CA . THR A 1 95 ? 18.042 4.407 -38.146 1.00 90.12 95 THR A CA 1
ATOM 717 C C . THR A 1 95 ? 19.075 3.443 -38.737 1.00 90.12 95 THR A C 1
ATOM 719 O O . THR A 1 95 ? 19.219 3.371 -39.954 1.00 90.12 95 THR A O 1
ATOM 722 N N . ALA A 1 96 ? 19.752 2.646 -37.906 1.00 89.88 96 ALA A N 1
ATOM 723 C CA . ALA A 1 96 ? 20.700 1.633 -38.365 1.00 89.88 96 ALA A CA 1
ATOM 724 C C . ALA A 1 96 ? 20.011 0.532 -39.199 1.00 89.88 96 ALA A C 1
ATOM 726 O O . ALA A 1 96 ? 20.524 0.145 -40.249 1.00 89.88 96 ALA A O 1
ATOM 727 N N . GLN A 1 97 ? 18.816 0.080 -38.802 1.00 87.38 97 GLN A N 1
ATOM 728 C CA . GLN A 1 97 ? 17.998 -0.849 -39.598 1.00 87.38 97 GLN A CA 1
ATOM 729 C C . GLN A 1 97 ? 17.557 -0.242 -40.941 1.00 87.38 97 GLN A C 1
ATOM 731 O O . GLN A 1 97 ? 17.601 -0.912 -41.980 1.00 87.38 97 GLN A O 1
ATOM 736 N N . ASP A 1 98 ? 17.193 1.041 -40.951 1.00 86.25 98 ASP A N 1
ATOM 737 C CA . ASP A 1 98 ? 16.859 1.763 -42.180 1.00 86.25 98 ASP A CA 1
ATOM 738 C C . ASP A 1 98 ? 18.071 1.854 -43.125 1.00 86.25 98 ASP A C 1
ATOM 740 O O . ASP A 1 98 ? 17.919 1.676 -44.337 1.00 86.25 98 ASP A O 1
ATOM 744 N N . MET A 1 99 ? 19.283 2.058 -42.593 1.00 88.94 99 MET A N 1
ATOM 745 C CA . MET A 1 99 ? 20.525 2.062 -43.378 1.00 88.94 99 MET A CA 1
ATOM 746 C C . MET A 1 99 ? 20.839 0.690 -43.987 1.00 88.94 99 MET A C 1
ATOM 748 O O . MET A 1 99 ? 21.222 0.638 -45.153 1.00 88.94 99 MET A O 1
ATOM 752 N N . ILE A 1 100 ? 20.602 -0.421 -43.272 1.00 86.44 100 ILE A N 1
ATOM 753 C CA . ILE A 1 100 ? 20.740 -1.787 -43.829 1.00 86.44 100 ILE A CA 1
ATOM 754 C C . ILE A 1 100 ? 19.834 -1.965 -45.049 1.00 86.44 100 ILE A C 1
ATOM 756 O O . ILE A 1 100 ? 20.252 -2.484 -46.086 1.00 86.44 100 ILE A O 1
ATOM 760 N N . THR A 1 101 ? 18.588 -1.511 -44.928 1.00 83.06 101 THR A N 1
ATOM 761 C CA . THR A 1 101 ? 17.572 -1.669 -45.973 1.00 83.06 101 THR A CA 1
ATOM 762 C C . THR A 1 101 ? 17.899 -0.817 -47.206 1.00 83.06 101 THR A C 1
ATOM 764 O O . THR A 1 101 ? 17.681 -1.238 -48.344 1.00 83.06 101 THR A O 1
ATOM 767 N N . LYS A 1 102 ? 18.466 0.376 -46.991 1.00 83.50 102 LYS A N 1
ATOM 768 C CA . LYS A 1 102 ? 18.764 1.360 -48.044 1.00 83.50 102 LYS A CA 1
ATOM 769 C C . LYS A 1 102 ? 20.159 1.235 -48.653 1.00 83.50 102 LYS A C 1
ATOM 771 O O . LYS A 1 102 ? 20.369 1.772 -49.737 1.00 83.50 102 LYS A O 1
ATOM 776 N N . ALA A 1 103 ? 21.063 0.471 -48.035 1.00 80.94 103 ALA A N 1
ATOM 777 C CA . ALA A 1 103 ? 22.444 0.273 -48.487 1.00 80.94 103 ALA A CA 1
ATOM 778 C C . ALA A 1 103 ? 22.575 -0.190 -49.952 1.00 80.94 103 ALA A C 1
ATOM 780 O O . ALA A 1 103 ? 23.571 0.111 -50.600 1.00 80.94 103 ALA A O 1
ATOM 781 N N . HIS A 1 104 ? 21.579 -0.907 -50.484 1.00 76.25 104 HIS A N 1
ATOM 782 C CA . HIS A 1 104 ? 21.600 -1.427 -51.857 1.00 76.25 104 HIS A CA 1
ATOM 783 C C . HIS A 1 104 ? 20.712 -0.661 -52.846 1.00 76.25 104 HIS A C 1
ATOM 785 O O . HIS A 1 104 ? 20.790 -0.923 -54.043 1.00 76.25 104 HIS A O 1
ATOM 791 N N . SER A 1 105 ? 19.813 0.202 -52.366 1.00 74.69 105 SER A N 1
ATOM 792 C CA . SER A 1 105 ? 18.691 0.714 -53.169 1.00 74.69 105 SER A CA 1
ATOM 793 C C . SER A 1 105 ? 18.539 2.236 -53.156 1.00 74.69 105 SER A C 1
ATOM 795 O O . SER A 1 105 ? 17.951 2.773 -54.091 1.00 74.69 105 SER A O 1
ATOM 797 N N . PHE A 1 106 ? 19.065 2.938 -52.143 1.00 71.75 106 PHE A N 1
ATOM 798 C CA . PHE A 1 106 ? 18.886 4.386 -51.972 1.00 71.75 106 PHE A CA 1
ATOM 799 C C . PHE A 1 106 ? 20.111 5.037 -51.301 1.00 71.75 106 PHE A C 1
ATOM 801 O O . PHE A 1 106 ? 20.031 5.526 -50.173 1.00 71.75 106 PHE A O 1
ATOM 808 N N . GLU A 1 107 ? 21.248 5.048 -52.001 1.00 70.75 107 GLU A N 1
ATOM 809 C CA . GLU A 1 107 ? 22.548 5.541 -51.501 1.00 70.75 107 GLU A CA 1
ATOM 810 C C . GLU A 1 107 ? 22.549 7.036 -51.142 1.00 70.75 107 GLU A C 1
ATOM 812 O O . GLU A 1 107 ? 23.168 7.439 -50.159 1.00 70.75 107 GLU A O 1
ATOM 817 N N . GLU A 1 108 ? 21.781 7.857 -51.862 1.00 75.88 108 GLU A N 1
ATOM 818 C CA . GLU A 1 108 ? 21.624 9.295 -51.584 1.00 75.88 108 GLU A CA 1
ATOM 819 C C . GLU A 1 108 ? 21.021 9.575 -50.195 1.00 75.88 108 GLU A C 1
ATOM 821 O O . GLU A 1 108 ? 21.196 10.655 -49.636 1.00 75.88 108 GLU A O 1
ATOM 826 N N . GLN A 1 109 ? 20.321 8.598 -49.608 1.00 82.69 109 GLN A N 1
ATOM 827 C CA . GLN A 1 109 ? 19.711 8.735 -48.285 1.00 82.69 109 GLN A CA 1
ATOM 828 C C . GLN A 1 109 ? 20.651 8.334 -47.142 1.00 82.69 109 GLN A C 1
ATOM 830 O O . GLN A 1 109 ? 20.306 8.562 -45.984 1.00 82.69 109 GLN A O 1
ATOM 835 N N . LEU A 1 110 ? 21.826 7.763 -47.430 1.00 84.69 110 LEU A N 1
ATOM 836 C CA . LEU A 1 110 ? 22.762 7.310 -46.398 1.00 84.69 110 LEU A CA 1
ATOM 837 C C . LEU A 1 110 ? 23.387 8.476 -45.625 1.00 84.69 110 LEU A C 1
ATOM 839 O O . LEU A 1 110 ? 23.541 8.377 -44.412 1.00 84.69 110 LEU A O 1
ATOM 843 N N . VAL A 1 111 ? 23.670 9.599 -46.291 1.00 83.69 111 VAL A N 1
ATOM 844 C CA . VAL A 1 111 ? 24.227 10.800 -45.645 1.00 83.69 111 VAL A CA 1
ATOM 845 C C . VAL A 1 111 ? 23.221 11.447 -44.672 1.00 83.69 111 VAL A C 1
ATOM 847 O O . VAL A 1 111 ? 23.575 11.617 -43.506 1.00 83.69 111 VAL A O 1
ATOM 850 N N . PRO A 1 112 ? 21.949 11.705 -45.046 1.00 88.19 112 PRO A N 1
ATOM 851 C CA . PRO A 1 112 ? 20.929 12.142 -44.084 1.00 88.19 112 PRO A CA 1
ATOM 852 C C . PRO A 1 112 ? 20.686 11.152 -42.933 1.00 88.19 112 PRO A C 1
ATOM 854 O O . PRO A 1 112 ? 20.370 11.546 -41.813 1.00 88.19 112 PRO A O 1
ATOM 857 N N . LEU A 1 113 ? 20.821 9.844 -43.180 1.00 89.62 113 LEU A N 1
ATOM 858 C CA . LEU A 1 113 ? 20.708 8.845 -42.113 1.00 89.62 113 LEU A CA 1
ATOM 859 C C . LEU A 1 113 ? 21.896 8.903 -41.148 1.00 89.62 113 LEU A C 1
ATOM 861 O O . LEU A 1 113 ? 21.692 8.705 -39.954 1.00 89.62 113 LEU A O 1
ATOM 865 N N . SER A 1 114 ? 23.097 9.244 -41.619 1.00 91.50 114 SER A N 1
ATOM 866 C CA . SER A 1 114 ? 24.255 9.498 -40.755 1.00 91.50 114 SER A CA 1
ATOM 867 C C . SER A 1 114 ? 24.035 10.678 -39.805 1.00 91.50 114 SER A C 1
ATOM 869 O O . SER A 1 114 ? 24.420 10.594 -38.638 1.00 91.50 114 SER A O 1
ATOM 871 N N . GLU A 1 115 ? 23.360 11.743 -40.254 1.00 91.06 115 GLU A N 1
ATOM 872 C CA . GLU A 1 115 ? 22.941 12.845 -39.373 1.00 91.06 115 GLU A CA 1
ATOM 873 C C . GLU A 1 115 ? 21.949 12.361 -38.306 1.00 91.06 115 GLU A C 1
ATOM 875 O O . GLU A 1 115 ? 22.118 12.662 -37.127 1.00 91.06 115 GLU A O 1
ATOM 880 N N . ASN A 1 116 ? 20.979 11.518 -38.679 1.00 92.44 116 ASN A N 1
ATOM 881 C CA . ASN A 1 116 ? 20.031 10.930 -37.724 1.00 92.44 116 ASN A CA 1
ATOM 882 C C . ASN A 1 116 ? 20.708 9.993 -36.704 1.00 92.44 116 ASN A C 1
ATOM 884 O O . ASN A 1 116 ? 20.300 9.952 -35.541 1.00 92.44 116 ASN A O 1
ATOM 888 N N . VAL A 1 117 ? 21.731 9.229 -37.114 1.00 94.44 117 VAL A N 1
ATOM 889 C CA . VAL A 1 117 ? 22.548 8.412 -36.195 1.00 94.44 117 VAL A CA 1
ATOM 890 C C . VAL A 1 117 ? 23.275 9.316 -35.202 1.00 94.44 117 VAL A C 1
ATOM 892 O O . VAL A 1 117 ? 23.277 9.031 -34.002 1.00 94.44 117 VAL A O 1
ATOM 895 N N . TRP A 1 118 ? 23.848 10.422 -35.681 1.00 94.69 118 TRP A N 1
ATOM 896 C CA . TRP A 1 118 ? 24.494 11.405 -34.823 1.00 94.69 118 TRP A CA 1
ATOM 897 C C . TRP A 1 118 ? 23.513 12.052 -33.842 1.00 94.69 118 TRP A C 1
ATOM 899 O O . TRP A 1 118 ? 23.770 12.024 -32.641 1.00 94.69 118 TRP A O 1
ATOM 909 N N . ASP A 1 119 ? 22.381 12.581 -34.304 1.00 93.69 119 ASP A N 1
ATOM 910 C CA . ASP A 1 119 ? 21.392 13.220 -33.430 1.00 93.69 119 ASP A CA 1
ATOM 911 C C . ASP A 1 119 ? 20.853 12.245 -32.375 1.00 93.69 119 ASP A C 1
ATOM 913 O O . ASP A 1 119 ? 20.715 12.602 -31.198 1.00 93.69 119 ASP A O 1
ATOM 917 N N . GLY A 1 120 ? 20.636 10.985 -32.765 1.00 93.12 120 GLY A N 1
ATOM 918 C CA . GLY A 1 120 ? 20.294 9.905 -31.845 1.00 93.12 120 GLY A CA 1
ATOM 919 C C . GLY A 1 120 ? 21.371 9.689 -30.781 1.00 93.12 120 GLY A C 1
ATOM 920 O O . GLY A 1 120 ? 21.063 9.659 -29.587 1.00 93.12 120 GLY A O 1
ATOM 921 N N . TYR A 1 121 ? 22.642 9.588 -31.182 1.00 97.06 121 TYR A N 1
ATOM 922 C CA . TYR A 1 121 ? 23.748 9.393 -30.243 1.00 97.06 121 TYR A CA 1
ATOM 923 C C . TYR A 1 121 ? 24.020 10.624 -29.371 1.00 97.06 121 TYR A C 1
ATOM 925 O O . TYR A 1 121 ? 24.316 10.474 -28.191 1.00 97.06 121 TYR A O 1
ATOM 933 N N . ARG A 1 122 ? 23.842 11.843 -29.885 1.00 95.56 122 ARG A N 1
ATOM 934 C CA . ARG A 1 122 ? 23.936 13.091 -29.114 1.00 95.56 122 ARG A CA 1
ATOM 935 C C . ARG A 1 122 ? 22.886 13.130 -28.002 1.00 95.56 122 ARG A C 1
ATOM 937 O O . ARG A 1 122 ? 23.219 13.413 -26.848 1.00 95.56 122 ARG A O 1
ATOM 944 N N . ALA A 1 123 ? 21.629 12.825 -28.331 1.00 93.12 123 ALA A N 1
ATOM 945 C CA . ALA A 1 123 ? 20.545 12.753 -27.352 1.00 93.12 123 ALA A CA 1
ATOM 946 C C . ALA A 1 123 ? 20.796 11.648 -26.310 1.00 93.12 123 ALA A C 1
ATOM 948 O O . ALA A 1 123 ? 20.601 11.857 -25.107 1.00 93.12 123 ALA A O 1
ATOM 949 N N . PHE A 1 124 ? 21.294 10.494 -26.760 1.00 95.88 124 PHE A N 1
ATOM 950 C CA . PHE A 1 124 ? 21.687 9.390 -25.892 1.00 95.88 124 PHE A CA 1
ATOM 951 C C . PHE A 1 124 ? 22.833 9.783 -24.946 1.00 95.88 124 PHE A C 1
ATOM 953 O O . PHE A 1 124 ? 22.693 9.652 -23.737 1.00 95.88 124 PHE A O 1
ATOM 960 N N . ALA A 1 125 ? 23.931 10.340 -25.462 1.00 94.25 125 ALA A N 1
ATOM 961 C CA . ALA A 1 125 ? 25.105 10.747 -24.691 1.00 94.25 125 ALA A CA 1
ATOM 962 C C . ALA A 1 125 ? 24.772 11.806 -23.627 1.00 94.25 125 ALA A C 1
ATOM 964 O O . ALA A 1 125 ? 25.290 11.760 -22.512 1.00 94.25 125 ALA A O 1
ATOM 965 N N . SER A 1 126 ? 23.875 12.748 -23.933 1.00 91.00 126 SER A N 1
ATOM 966 C CA . SER A 1 126 ? 23.422 13.746 -22.958 1.00 91.00 126 SER A CA 1
ATOM 967 C C . SER A 1 126 ? 22.590 13.122 -21.831 1.00 91.00 126 SER A C 1
ATOM 969 O O . SER A 1 126 ? 22.858 13.368 -20.654 1.00 91.00 126 SER A O 1
ATOM 971 N N . SER A 1 127 ? 21.610 12.284 -22.176 1.00 90.19 127 SER A N 1
ATOM 972 C CA . SER A 1 127 ? 20.706 11.665 -21.199 1.00 90.19 127 SER A CA 1
ATOM 973 C C . SER A 1 127 ? 21.385 10.575 -20.364 1.00 90.19 127 SER A C 1
ATOM 975 O O . SER A 1 127 ? 21.189 10.528 -19.148 1.00 90.19 127 SER A O 1
ATOM 977 N N . VAL A 1 128 ? 22.255 9.762 -20.970 1.00 90.88 128 VAL A N 1
ATOM 978 C CA . VAL A 1 128 ? 22.970 8.675 -20.288 1.00 90.88 128 VAL A CA 1
ATOM 979 C C . VAL A 1 128 ? 23.962 9.203 -19.255 1.00 90.88 128 VAL A C 1
ATOM 981 O O . VAL A 1 128 ? 24.173 8.557 -18.237 1.00 90.88 128 VAL A O 1
ATOM 984 N N . ARG A 1 129 ? 24.522 10.407 -19.441 1.00 89.19 129 ARG A N 1
ATOM 985 C CA . ARG A 1 129 ? 25.345 11.068 -18.414 1.00 89.19 129 ARG A CA 1
ATOM 986 C C . ARG A 1 129 ? 24.530 11.428 -17.175 1.00 89.19 129 ARG A C 1
ATOM 988 O O . ARG A 1 129 ? 25.000 11.211 -16.062 1.00 89.19 129 ARG A O 1
ATOM 995 N N . GLY A 1 130 ? 23.304 11.920 -17.360 1.00 84.44 130 GLY A N 1
ATOM 996 C CA . GLY A 1 130 ? 22.364 12.139 -16.258 1.00 84.44 130 GLY A CA 1
ATOM 997 C C . GLY A 1 130 ? 22.003 10.834 -15.547 1.00 84.44 130 GLY A C 1
ATOM 998 O O . GLY A 1 130 ? 21.982 10.791 -14.317 1.00 84.44 130 GLY A O 1
ATOM 999 N N . ALA A 1 131 ? 21.824 9.747 -16.308 1.00 81.75 131 ALA A N 1
ATOM 1000 C CA . ALA A 1 131 ? 21.649 8.411 -15.750 1.00 81.75 131 ALA A CA 1
ATOM 1001 C C . ALA A 1 131 ? 22.884 8.016 -14.922 1.00 81.75 131 ALA A C 1
ATOM 1003 O O . ALA A 1 131 ? 22.753 7.832 -13.725 1.00 81.75 131 ALA A O 1
ATOM 1004 N N . ILE A 1 132 ? 24.094 8.009 -15.490 1.00 83.00 132 ILE A N 1
ATOM 1005 C CA . ILE A 1 132 ? 25.345 7.641 -14.794 1.00 83.00 132 ILE A CA 1
ATOM 1006 C C . ILE A 1 132 ? 25.557 8.460 -13.506 1.00 83.00 132 ILE A C 1
ATOM 1008 O O . ILE A 1 132 ? 25.920 7.891 -12.479 1.00 83.00 132 ILE A O 1
ATOM 1012 N N . ALA A 1 133 ? 25.291 9.771 -13.527 1.00 79.75 133 ALA A N 1
ATOM 1013 C CA . ALA A 1 133 ? 25.444 10.647 -12.360 1.00 79.75 133 ALA A CA 1
ATOM 1014 C C . ALA A 1 133 ? 24.402 10.415 -11.248 1.00 79.75 133 ALA A C 1
ATOM 1016 O O . ALA A 1 133 ? 24.646 10.802 -10.104 1.00 79.75 133 ALA A O 1
ATOM 1017 N N . SER A 1 134 ? 23.260 9.800 -11.575 1.00 73.00 134 SER A N 1
ATOM 1018 C CA . SER A 1 134 ? 22.164 9.478 -10.647 1.00 73.00 134 SER A CA 1
ATOM 1019 C C . SER A 1 134 ? 22.168 8.013 -10.180 1.00 73.00 134 SER A C 1
ATOM 1021 O O . SER A 1 134 ? 21.238 7.581 -9.505 1.00 73.00 134 SER A O 1
ATOM 1023 N N . THR A 1 135 ? 23.216 7.239 -10.498 1.00 67.56 135 THR A N 1
ATOM 1024 C CA . THR A 1 135 ? 23.400 5.848 -10.034 1.00 67.56 135 THR A CA 1
ATOM 1025 C C . THR A 1 135 ? 24.727 5.644 -9.290 1.00 67.56 135 THR A C 1
ATOM 1027 O O . THR A 1 135 ? 25.647 6.459 -9.321 1.00 67.56 135 THR A O 1
ATOM 1030 N N . VAL A 1 136 ? 24.840 4.508 -8.597 1.00 62.50 136 VAL A N 1
ATOM 1031 C CA . VAL A 1 136 ? 26.081 4.022 -7.989 1.00 62.50 136 VAL A CA 1
ATOM 1032 C C . VAL A 1 136 ? 27.109 3.550 -9.041 1.00 62.50 136 VAL A C 1
ATOM 1034 O O . VAL A 1 136 ? 26.718 3.019 -10.082 1.00 62.50 136 VAL A O 1
ATOM 1037 N N . PRO A 1 137 ? 28.429 3.635 -8.766 1.00 65.44 137 PRO A N 1
ATOM 1038 C CA . PRO A 1 137 ? 29.486 3.283 -9.727 1.00 65.44 137 PRO A CA 1
ATOM 1039 C C . PRO A 1 137 ? 29.365 1.881 -10.336 1.00 65.44 137 PRO A C 1
ATOM 1041 O O . PRO A 1 137 ? 29.500 1.726 -11.539 1.00 65.44 137 PRO A O 1
ATOM 1044 N N . LYS A 1 138 ? 28.988 0.869 -9.544 1.00 61.91 138 LYS A N 1
ATOM 1045 C CA . LYS A 1 138 ? 28.841 -0.523 -10.014 1.00 61.91 138 LYS A CA 1
ATOM 1046 C C . LYS A 1 138 ? 27.771 -0.701 -11.107 1.00 61.91 138 LYS A C 1
ATOM 1048 O O . LYS A 1 138 ? 27.832 -1.651 -11.878 1.00 61.91 138 LYS A O 1
ATOM 1053 N N . VAL A 1 139 ? 26.779 0.189 -11.147 1.00 69.81 139 VAL A N 1
ATOM 1054 C CA . VAL A 1 139 ? 25.719 0.227 -12.166 1.00 69.81 139 VAL A CA 1
ATOM 1055 C C . VAL A 1 139 ? 26.054 1.254 -13.254 1.00 69.81 139 VAL A C 1
ATOM 1057 O O . VAL A 1 139 ? 25.817 1.003 -14.434 1.00 69.81 139 VAL A O 1
ATOM 1060 N N . GLY A 1 140 ? 26.660 2.381 -12.874 1.00 76.25 140 GLY A N 1
ATOM 1061 C CA . GLY A 1 140 ? 27.110 3.420 -13.796 1.00 76.25 140 GLY A CA 1
ATOM 1062 C C . GLY A 1 140 ? 28.219 2.957 -14.745 1.00 76.25 140 GLY A C 1
ATOM 1063 O O . GLY A 1 140 ? 28.169 3.302 -15.916 1.00 76.25 140 GLY A O 1
ATOM 1064 N N . GLU A 1 141 ? 29.168 2.139 -14.286 1.00 81.88 141 GLU A N 1
ATOM 1065 C CA . GLU A 1 141 ? 30.295 1.620 -15.080 1.00 81.88 141 GLU A CA 1
ATOM 1066 C C . GLU A 1 141 ? 29.835 0.742 -16.264 1.00 81.88 141 GLU A C 1
ATOM 1068 O O . GLU A 1 141 ? 30.234 1.030 -17.394 1.00 81.88 141 GLU A O 1
ATOM 1073 N N . PRO A 1 142 ? 28.950 -0.268 -16.092 1.00 82.25 142 PRO A N 1
ATOM 1074 C CA . PRO A 1 142 ? 28.370 -0.997 -17.223 1.00 82.25 142 PRO A CA 1
ATOM 1075 C C . PRO A 1 142 ? 27.588 -0.105 -18.193 1.00 82.25 142 PRO A C 1
ATOM 1077 O O . PRO A 1 142 ? 27.706 -0.271 -19.408 1.00 82.25 142 PRO A O 1
ATOM 1080 N N . ILE A 1 143 ? 26.807 0.852 -17.673 1.00 89.12 143 ILE A N 1
ATOM 1081 C CA . ILE A 1 143 ? 26.052 1.806 -18.499 1.00 89.12 143 ILE A CA 1
ATOM 1082 C C . ILE A 1 143 ? 27.027 2.664 -19.316 1.00 89.12 143 ILE A C 1
ATOM 1084 O O . ILE A 1 143 ? 26.860 2.787 -20.527 1.00 89.12 143 ILE A O 1
ATOM 1088 N N . GLN A 1 144 ? 28.082 3.180 -18.689 1.00 91.88 144 GLN A N 1
ATOM 1089 C CA . GLN A 1 144 ? 29.129 3.973 -19.326 1.00 91.88 144 GLN A CA 1
ATOM 1090 C C . GLN A 1 144 ? 29.888 3.172 -20.391 1.00 91.88 144 GLN A C 1
ATOM 1092 O O . GLN A 1 144 ? 30.030 3.659 -21.510 1.00 91.88 144 GLN A O 1
ATOM 1097 N N . SER A 1 145 ? 30.306 1.934 -20.096 1.00 92.44 145 SER A N 1
ATOM 1098 C CA . SER A 1 145 ? 30.965 1.053 -21.076 1.00 92.44 145 SER A CA 1
ATOM 1099 C C . SER A 1 145 ? 30.069 0.821 -22.288 1.00 92.44 145 SER A C 1
ATOM 1101 O O . SER A 1 145 ? 30.485 1.040 -23.423 1.00 92.44 145 SER A O 1
ATOM 1103 N N . SER A 1 146 ? 28.801 0.465 -22.053 1.00 93.56 146 SER A N 1
ATOM 1104 C CA . SER A 1 146 ? 27.844 0.227 -23.137 1.00 93.56 146 SER A CA 1
ATOM 1105 C C . SER A 1 146 ? 27.569 1.485 -23.969 1.00 93.56 146 SER A C 1
ATOM 1107 O O . SER A 1 146 ? 27.401 1.395 -25.183 1.00 93.56 146 SER A O 1
ATOM 1109 N N . ALA A 1 147 ? 27.579 2.663 -23.339 1.00 95.00 147 ALA A N 1
ATOM 1110 C CA . ALA A 1 147 ? 27.409 3.941 -24.011 1.00 95.00 147 ALA A CA 1
ATOM 1111 C C . ALA A 1 147 ? 28.611 4.292 -24.899 1.00 95.00 147 ALA A C 1
ATOM 1113 O O . ALA A 1 147 ? 28.421 4.733 -26.031 1.00 95.00 147 ALA A O 1
ATOM 1114 N N . VAL A 1 148 ? 29.834 4.044 -24.419 1.00 95.50 148 VAL A N 1
ATOM 1115 C CA . VAL A 1 148 ? 31.067 4.244 -25.194 1.00 95.50 148 VAL A CA 1
ATOM 1116 C C . VAL A 1 148 ? 31.139 3.276 -26.375 1.00 95.50 148 VAL A C 1
ATOM 1118 O O . VAL A 1 148 ? 31.434 3.694 -27.494 1.00 95.50 148 VAL A O 1
ATOM 1121 N N . GLU A 1 149 ? 30.816 2.000 -26.156 1.00 96.44 149 GLU A N 1
ATOM 1122 C CA . GLU A 1 149 ? 30.761 0.983 -27.213 1.00 96.44 149 GLU A CA 1
ATOM 1123 C C . GLU A 1 149 ? 29.710 1.326 -28.281 1.00 96.44 149 GLU A C 1
ATOM 1125 O O . GLU A 1 149 ? 29.961 1.152 -29.475 1.00 96.44 149 GLU A O 1
ATOM 1130 N N . LEU A 1 150 ? 28.553 1.864 -27.875 1.00 96.94 150 LEU A N 1
ATOM 1131 C CA . LEU A 1 150 ? 27.545 2.376 -28.804 1.00 96.94 150 LEU A CA 1
ATOM 1132 C C . LEU A 1 150 ? 28.074 3.570 -29.609 1.00 96.94 150 LEU A C 1
ATOM 1134 O O . LEU A 1 150 ? 27.880 3.610 -30.820 1.00 96.94 150 LEU A O 1
ATOM 1138 N N . GLY A 1 151 ? 28.792 4.503 -28.980 1.00 95.81 151 GLY A N 1
ATOM 1139 C CA . GLY A 1 151 ? 29.431 5.623 -29.675 1.00 95.81 151 GLY A CA 1
ATOM 1140 C C . GLY A 1 151 ? 30.433 5.193 -30.735 1.00 95.81 151 GLY A C 1
ATOM 1141 O O . GLY A 1 151 ? 30.407 5.698 -31.857 1.00 95.81 151 GLY A O 1
ATOM 1142 N N . GLN A 1 152 ? 31.270 4.208 -30.410 1.00 96.25 152 GLN A N 1
ATOM 1143 C CA . GLN A 1 152 ? 32.221 3.615 -31.353 1.00 96.25 152 GLN A CA 1
ATOM 1144 C C . GLN A 1 152 ? 31.511 2.922 -32.524 1.00 96.25 152 GLN A C 1
ATOM 1146 O O . GLN A 1 152 ? 31.939 3.056 -33.670 1.00 96.25 152 GLN A O 1
ATOM 1151 N N . ALA A 1 153 ? 30.401 2.226 -32.263 1.00 96.62 153 ALA A N 1
ATOM 1152 C CA . ALA A 1 153 ? 29.607 1.595 -33.314 1.00 96.62 153 ALA A CA 1
ATOM 1153 C C . ALA A 1 153 ? 28.902 2.627 -34.215 1.00 96.62 153 ALA A C 1
ATOM 1155 O O . ALA A 1 153 ? 28.922 2.485 -35.437 1.00 96.62 153 ALA A O 1
ATOM 1156 N N . CYS A 1 154 ? 28.347 3.701 -33.641 1.00 96.94 154 CYS A N 1
ATOM 1157 C CA . CYS A 1 154 ? 27.787 4.827 -34.395 1.00 96.94 154 CYS A CA 1
ATOM 1158 C C . CYS A 1 154 ? 28.849 5.510 -35.267 1.00 96.94 154 CYS A C 1
ATOM 1160 O O . CYS A 1 154 ? 28.579 5.823 -36.424 1.00 96.94 154 CYS A O 1
ATOM 1162 N N . PHE A 1 155 ? 30.066 5.694 -34.744 1.00 95.50 155 PHE A N 1
ATOM 1163 C CA . PHE A 1 155 ? 31.198 6.223 -35.507 1.00 95.50 155 PHE A CA 1
ATOM 1164 C C . PHE A 1 155 ? 31.525 5.334 -36.714 1.00 95.50 155 PHE A C 1
ATOM 1166 O O . PHE A 1 155 ? 31.628 5.831 -37.835 1.00 95.50 155 PHE A O 1
ATOM 1173 N N . GLY A 1 156 ? 31.652 4.018 -36.504 1.00 93.94 156 GLY A N 1
ATOM 1174 C CA . GLY A 1 156 ? 31.914 3.054 -37.578 1.00 93.94 156 GLY A CA 1
ATOM 1175 C C . GLY A 1 156 ? 30.826 3.058 -38.653 1.00 93.94 156 GLY A C 1
ATOM 1176 O O . GLY A 1 156 ? 31.133 3.079 -39.844 1.00 93.94 156 GLY A O 1
ATOM 1177 N N . LEU A 1 157 ? 29.558 3.133 -38.238 1.00 94.81 157 LEU A N 1
ATOM 1178 C CA . LEU A 1 157 ? 28.401 3.212 -39.129 1.00 94.81 157 LEU A CA 1
ATOM 1179 C C . LEU A 1 157 ? 28.400 4.486 -39.987 1.00 94.81 157 LEU A C 1
ATOM 1181 O O . LEU A 1 157 ? 28.286 4.399 -41.209 1.00 94.81 157 LEU A O 1
ATOM 1185 N N . VAL A 1 158 ? 28.573 5.659 -39.370 1.00 93.56 158 VAL A N 1
ATOM 1186 C CA . VAL A 1 158 ? 28.621 6.948 -40.085 1.00 93.56 158 VAL A CA 1
ATOM 1187 C C . VAL A 1 158 ? 29.815 7.004 -41.037 1.00 93.56 158 VAL A C 1
ATOM 1189 O O . VAL A 1 158 ? 29.685 7.461 -42.173 1.00 93.56 158 VAL A O 1
ATOM 1192 N N . LYS A 1 159 ? 30.969 6.477 -40.609 1.00 91.44 159 LYS A N 1
ATOM 1193 C CA . LYS A 1 159 ? 32.165 6.378 -41.447 1.00 91.44 159 LYS A CA 1
ATOM 1194 C C . LYS A 1 159 ? 31.909 5.501 -42.674 1.00 91.44 159 LYS A C 1
ATOM 1196 O O . LYS A 1 159 ? 32.186 5.930 -43.789 1.00 91.44 159 LYS A O 1
ATOM 1201 N N . ALA A 1 160 ? 31.350 4.305 -42.484 1.00 90.38 160 ALA A N 1
ATOM 1202 C CA . ALA A 1 160 ? 31.036 3.392 -43.582 1.00 90.38 160 ALA A CA 1
ATOM 1203 C C . ALA A 1 160 ? 30.010 3.988 -44.560 1.00 90.38 160 ALA A C 1
ATOM 1205 O O . ALA A 1 160 ? 30.115 3.784 -45.766 1.00 90.38 160 ALA A O 1
ATOM 1206 N N . ALA A 1 161 ? 29.051 4.770 -44.063 1.00 89.88 161 ALA A N 1
ATOM 1207 C CA . ALA A 1 161 ? 28.063 5.442 -44.899 1.00 89.88 161 ALA A CA 1
ATOM 1208 C C . ALA A 1 161 ? 28.675 6.538 -45.785 1.00 89.88 161 ALA A C 1
ATOM 1210 O O . ALA A 1 161 ? 28.295 6.645 -46.948 1.00 89.88 161 ALA A O 1
ATOM 1211 N N . GLY A 1 162 ? 29.640 7.308 -45.265 1.00 85.88 162 GLY A N 1
ATOM 1212 C CA . GLY A 1 162 ? 30.402 8.279 -46.060 1.00 85.88 162 GLY A CA 1
ATOM 1213 C C . GLY A 1 162 ? 31.194 7.611 -47.186 1.00 85.88 162 GLY A C 1
ATOM 1214 O O . GLY A 1 162 ? 31.082 8.013 -48.340 1.00 85.88 162 GLY A O 1
ATOM 1215 N N . ILE A 1 163 ? 31.877 6.505 -46.877 1.00 84.38 163 ILE A N 1
ATOM 1216 C CA . ILE A 1 163 ? 32.626 5.718 -47.868 1.00 84.38 163 ILE A CA 1
ATOM 1217 C C . ILE A 1 163 ? 31.714 5.201 -48.984 1.00 84.38 163 ILE A C 1
ATOM 1219 O O . ILE A 1 163 ? 32.039 5.326 -50.160 1.00 84.38 163 ILE A O 1
ATOM 1223 N N . VAL A 1 164 ? 30.564 4.616 -48.632 1.00 85.94 164 VAL A N 1
ATOM 1224 C CA . VAL A 1 164 ? 29.600 4.119 -49.628 1.00 85.94 164 VAL A CA 1
ATOM 1225 C C . VAL A 1 164 ? 29.045 5.264 -50.476 1.00 85.94 164 VAL A C 1
ATOM 1227 O O . VAL A 1 164 ? 28.756 5.059 -51.648 1.00 85.94 164 VAL A O 1
ATOM 1230 N N . HIS A 1 165 ? 28.924 6.470 -49.919 1.00 81.62 165 HIS A N 1
ATOM 1231 C CA . HIS A 1 165 ? 28.505 7.644 -50.678 1.00 81.62 165 HIS A CA 1
ATOM 1232 C C . HIS A 1 165 ? 29.564 8.108 -51.693 1.00 81.62 165 HIS A C 1
ATOM 1234 O O . HIS A 1 165 ? 29.200 8.473 -52.808 1.00 81.62 165 HIS A O 1
ATOM 1240 N N . GLY A 1 166 ? 30.854 8.062 -51.337 1.00 76.06 166 GLY A N 1
ATOM 1241 C CA . GLY A 1 166 ? 31.958 8.352 -52.263 1.00 76.06 166 GLY A CA 1
ATOM 1242 C C . GLY A 1 166 ? 32.155 7.270 -53.332 1.00 76.06 166 GLY A C 1
ATOM 1243 O O . GLY A 1 166 ? 32.470 7.580 -54.477 1.00 76.06 166 GLY A O 1
ATOM 1244 N N . SER A 1 167 ? 31.865 6.014 -52.978 1.00 77.81 167 SER A N 1
ATOM 1245 C CA . SER A 1 167 ? 32.046 4.830 -53.827 1.00 77.81 167 SER A CA 1
ATOM 1246 C C . SER A 1 167 ? 30.751 3.993 -53.959 1.00 77.81 167 SER A C 1
ATOM 1248 O O . SER A 1 167 ? 30.691 2.842 -53.511 1.00 77.81 167 SER A O 1
ATOM 1250 N N . PRO A 1 168 ? 29.697 4.528 -54.614 1.00 75.00 168 PRO A N 1
ATOM 1251 C CA . PRO A 1 168 ? 28.344 3.950 -54.636 1.00 75.00 168 PRO A CA 1
ATOM 1252 C C . PRO A 1 168 ? 28.240 2.568 -55.292 1.00 75.00 168 PRO A C 1
ATOM 1254 O O . PRO A 1 168 ? 27.428 1.731 -54.902 1.00 75.00 168 PRO A O 1
ATOM 1257 N N . ASN A 1 169 ? 29.086 2.267 -56.276 1.00 78.00 169 ASN A N 1
ATOM 1258 C CA . ASN A 1 169 ? 29.028 0.993 -57.001 1.00 78.00 169 ASN A CA 1
ATOM 1259 C C . ASN A 1 169 ? 29.819 -0.146 -56.329 1.00 78.00 169 ASN A C 1
ATOM 1261 O O . ASN A 1 169 ? 29.798 -1.274 -56.828 1.00 78.00 169 ASN A O 1
ATOM 1265 N N . ASP A 1 170 ? 30.486 0.109 -55.198 1.00 83.06 170 ASP A N 1
ATOM 1266 C CA . ASP A 1 170 ? 31.295 -0.895 -54.509 1.00 83.06 170 ASP A CA 1
ATOM 1267 C C . ASP A 1 170 ? 30.454 -1.755 -53.543 1.00 83.06 170 ASP A C 1
ATOM 1269 O O . ASP A 1 170 ? 30.075 -1.357 -52.437 1.00 83.06 170 ASP A O 1
ATOM 1273 N N . ASN A 1 171 ? 30.184 -2.996 -53.958 1.00 82.88 171 ASN A N 1
ATOM 1274 C CA . ASN A 1 171 ? 29.441 -3.969 -53.155 1.00 82.88 171 ASN A CA 1
ATOM 1275 C C . ASN A 1 171 ? 30.180 -4.405 -51.876 1.00 82.88 171 ASN A C 1
ATOM 1277 O O . ASN A 1 171 ? 29.528 -4.830 -50.920 1.00 82.88 171 ASN A O 1
ATOM 1281 N N . LEU A 1 172 ? 31.515 -4.313 -51.832 1.00 84.94 172 LEU A N 1
ATOM 1282 C CA . LEU A 1 172 ? 32.290 -4.636 -50.634 1.00 84.94 172 LEU A CA 1
ATOM 1283 C C . LEU A 1 172 ? 32.057 -3.578 -49.550 1.00 84.94 172 LEU A C 1
ATOM 1285 O O . LEU A 1 172 ? 31.737 -3.935 -48.417 1.00 84.94 172 LEU A O 1
ATOM 1289 N N . ARG A 1 173 ? 32.101 -2.289 -49.910 1.00 84.75 173 ARG A N 1
ATOM 1290 C CA . ARG A 1 173 ? 31.828 -1.178 -48.978 1.00 84.75 173 ARG A CA 1
ATOM 1291 C C . ARG A 1 173 ? 30.374 -1.171 -48.502 1.00 84.75 173 ARG A C 1
ATOM 1293 O O . ARG A 1 173 ? 30.109 -0.938 -47.325 1.00 84.75 173 ARG A O 1
ATOM 1300 N N . LYS A 1 174 ? 29.420 -1.529 -49.371 1.00 85.81 174 LYS A N 1
ATOM 1301 C CA . LYS A 1 174 ? 28.009 -1.738 -48.979 1.00 85.81 174 LYS A CA 1
ATOM 1302 C C . LYS A 1 174 ? 27.843 -2.849 -47.945 1.00 85.81 174 LYS A C 1
ATOM 1304 O O . LYS A 1 174 ? 27.060 -2.708 -47.006 1.00 85.81 174 LYS A O 1
ATOM 1309 N N . LYS A 1 175 ? 28.586 -3.950 -48.090 1.00 87.81 175 LYS A N 1
ATOM 1310 C CA . LYS A 1 175 ? 28.596 -5.030 -47.098 1.00 87.81 175 LYS A CA 1
ATOM 1311 C C . LYS A 1 175 ? 29.187 -4.558 -45.766 1.00 87.81 175 LYS A C 1
ATOM 1313 O O . LYS A 1 175 ? 28.587 -4.813 -44.726 1.00 87.81 175 LYS A O 1
ATOM 1318 N N . GLU A 1 176 ? 30.295 -3.819 -45.798 1.00 88.31 176 GLU A N 1
ATOM 1319 C CA . GLU A 1 176 ? 30.897 -3.227 -44.596 1.00 88.31 176 GLU A CA 1
ATOM 1320 C C . GLU A 1 176 ? 29.935 -2.272 -43.875 1.00 88.31 176 GLU A C 1
ATOM 1322 O O . GLU A 1 176 ? 29.842 -2.307 -42.648 1.00 88.31 176 GLU A O 1
ATOM 1327 N N . LEU A 1 177 ? 29.163 -1.464 -44.609 1.00 91.19 177 LEU A N 1
ATOM 1328 C CA . LEU A 1 177 ? 28.110 -0.619 -44.039 1.00 91.19 177 LEU A CA 1
ATOM 1329 C C . LEU A 1 177 ? 27.054 -1.443 -43.288 1.00 91.19 177 LEU A C 1
ATOM 1331 O O . LEU A 1 177 ? 26.673 -1.087 -42.174 1.00 91.19 177 LEU A O 1
ATOM 1335 N N . ILE A 1 178 ? 26.600 -2.555 -43.868 1.00 89.44 178 ILE A N 1
ATOM 1336 C CA . ILE A 1 178 ? 25.599 -3.436 -43.248 1.00 89.44 178 ILE A CA 1
ATOM 1337 C C . ILE A 1 178 ? 26.144 -4.088 -41.977 1.00 89.44 178 ILE A C 1
ATOM 1339 O O . ILE A 1 178 ? 25.431 -4.168 -40.976 1.00 89.44 178 ILE A O 1
ATOM 1343 N N . ASP A 1 179 ? 27.402 -4.523 -41.990 1.00 91.06 179 ASP A N 1
ATOM 1344 C CA . ASP A 1 179 ? 28.038 -5.132 -40.821 1.00 91.06 179 ASP A CA 1
ATOM 1345 C C . ASP A 1 179 ? 28.242 -4.100 -39.690 1.00 91.06 179 ASP A C 1
ATOM 1347 O O . ASP A 1 179 ? 27.963 -4.389 -38.520 1.00 91.06 179 ASP A O 1
ATOM 1351 N N . ASN A 1 180 ? 28.608 -2.855 -40.024 1.00 93.62 180 ASN A N 1
ATOM 1352 C CA . ASN A 1 180 ? 28.655 -1.749 -39.059 1.00 93.62 180 ASN A CA 1
ATOM 1353 C C . ASN A 1 180 ? 27.259 -1.387 -38.522 1.00 93.62 180 ASN A C 1
ATOM 1355 O O . ASN A 1 180 ? 27.103 -1.137 -37.327 1.00 93.62 180 ASN A O 1
ATOM 1359 N N . ALA A 1 181 ? 26.226 -1.415 -39.366 1.00 91.62 181 ALA A N 1
ATOM 1360 C CA . ALA A 1 181 ? 24.852 -1.144 -38.950 1.00 91.62 181 ALA A CA 1
ATOM 1361 C C . ALA A 1 181 ? 24.302 -2.228 -38.007 1.00 91.62 181 ALA A C 1
ATOM 1363 O O . ALA A 1 181 ? 23.633 -1.908 -37.022 1.00 91.62 181 ALA A O 1
ATOM 1364 N N . ARG A 1 182 ? 24.630 -3.505 -38.248 1.00 91.88 182 ARG A N 1
ATOM 1365 C CA . ARG A 1 182 ? 24.318 -4.612 -37.324 1.00 91.88 182 ARG A CA 1
ATOM 1366 C C . ARG A 1 182 ? 25.030 -4.443 -35.989 1.00 91.88 182 ARG A C 1
ATOM 1368 O O . ARG A 1 182 ? 24.392 -4.540 -34.946 1.00 91.88 182 ARG A O 1
ATOM 1375 N N . THR A 1 183 ? 26.312 -4.087 -36.027 1.00 94.00 183 THR A N 1
ATOM 1376 C CA . THR A 1 183 ? 27.097 -3.801 -34.820 1.00 94.00 183 THR A CA 1
ATOM 1377 C C . THR A 1 183 ? 26.469 -2.663 -34.007 1.00 94.00 183 THR A C 1
ATOM 1379 O O . THR A 1 183 ? 26.317 -2.785 -32.794 1.00 94.00 183 THR A O 1
ATOM 1382 N N . ALA A 1 184 ? 26.027 -1.580 -34.657 1.00 93.56 184 ALA A N 1
ATOM 1383 C CA . ALA A 1 184 ? 25.319 -0.487 -33.990 1.00 93.56 184 ALA A CA 1
ATOM 1384 C C . ALA A 1 184 ? 23.981 -0.936 -33.373 1.00 93.56 184 ALA A C 1
ATOM 1386 O O . ALA A 1 184 ? 23.673 -0.540 -32.248 1.00 93.56 184 ALA A O 1
ATOM 1387 N N . CYS A 1 185 ? 23.217 -1.804 -34.048 1.00 89.56 185 CYS A N 1
ATOM 1388 C CA . CYS A 1 185 ? 21.993 -2.392 -33.488 1.00 89.56 185 CYS A CA 1
ATOM 1389 C C . CYS A 1 185 ? 22.278 -3.225 -32.229 1.00 89.56 185 CYS A C 1
ATOM 1391 O O . CYS A 1 185 ? 21.595 -3.069 -31.214 1.00 89.56 185 CYS A O 1
ATOM 1393 N N . ASP A 1 186 ? 23.300 -4.079 -32.270 1.00 91.19 186 ASP A N 1
ATOM 1394 C CA . ASP A 1 186 ? 23.683 -4.928 -31.140 1.00 91.19 186 ASP A CA 1
ATOM 1395 C C . ASP A 1 186 ? 24.131 -4.085 -29.942 1.00 91.19 186 ASP A C 1
ATOM 1397 O O . ASP A 1 186 ? 23.674 -4.300 -28.815 1.00 91.19 186 ASP A O 1
ATOM 1401 N N . LYS A 1 187 ? 24.963 -3.063 -30.180 1.00 95.75 187 LYS A N 1
ATOM 1402 C CA . LYS A 1 187 ? 25.417 -2.144 -29.127 1.00 95.75 187 LYS A CA 1
ATOM 1403 C C . LYS A 1 187 ? 24.294 -1.273 -28.569 1.00 95.75 187 LYS A C 1
ATOM 1405 O O . LYS A 1 187 ? 24.259 -1.049 -27.360 1.00 95.75 187 LYS A O 1
ATOM 1410 N N . ALA A 1 188 ? 23.327 -0.861 -29.390 1.00 92.31 188 ALA A N 1
ATOM 1411 C CA . ALA A 1 188 ? 22.145 -0.143 -28.916 1.00 92.31 188 ALA A CA 1
ATOM 1412 C C . ALA A 1 188 ? 21.293 -1.024 -27.986 1.00 92.31 188 ALA A C 1
ATOM 1414 O O . ALA A 1 188 ? 20.887 -0.584 -26.909 1.00 92.31 188 ALA A O 1
ATOM 1415 N N . ASN A 1 189 ? 21.090 -2.296 -28.343 1.00 86.62 189 ASN A N 1
ATOM 1416 C CA . ASN A 1 189 ? 20.391 -3.268 -27.496 1.00 86.62 189 ASN A CA 1
ATOM 1417 C C . ASN A 1 189 ? 21.144 -3.570 -26.190 1.00 86.62 189 ASN A C 1
ATOM 1419 O O . ASN A 1 189 ? 20.524 -3.695 -25.126 1.00 86.62 189 ASN A O 1
ATOM 1423 N N . GLN A 1 190 ? 22.475 -3.653 -26.243 1.00 89.00 190 GLN A N 1
ATOM 1424 C CA . GLN A 1 190 ? 23.326 -3.832 -25.065 1.00 89.00 190 GLN A CA 1
ATOM 1425 C C . GLN A 1 190 ? 23.205 -2.635 -24.104 1.00 89.00 190 GLN A C 1
ATOM 1427 O O . GLN A 1 190 ? 23.036 -2.834 -22.900 1.00 89.00 190 GLN A O 1
ATOM 1432 N N . ALA A 1 191 ? 23.191 -1.406 -24.630 1.00 90.31 191 ALA A N 1
ATOM 1433 C CA . ALA A 1 191 ? 22.987 -0.190 -23.845 1.00 90.31 191 ALA A CA 1
ATOM 1434 C C . ALA A 1 191 ? 21.583 -0.114 -23.215 1.00 90.31 191 ALA A C 1
ATOM 1436 O O . ALA A 1 191 ? 21.450 0.191 -22.028 1.00 90.31 191 ALA A O 1
ATOM 1437 N N . ILE A 1 192 ? 20.530 -0.467 -23.965 1.00 85.75 192 ILE A N 1
ATOM 1438 C CA . ILE A 1 192 ? 19.156 -0.569 -23.437 1.00 85.75 192 ILE A CA 1
ATOM 1439 C C . ILE A 1 192 ? 19.091 -1.583 -22.287 1.00 85.75 192 ILE A C 1
ATOM 1441 O O . ILE A 1 192 ? 18.456 -1.328 -21.261 1.00 85.75 192 ILE A O 1
ATOM 1445 N N . SER A 1 193 ? 19.764 -2.723 -22.436 1.00 82.25 193 SER A N 1
ATOM 1446 C CA . SER A 1 193 ? 19.799 -3.772 -21.413 1.00 82.25 193 SER A CA 1
ATOM 1447 C C . SER A 1 193 ? 20.521 -3.310 -20.144 1.00 82.25 193 SER A C 1
ATOM 1449 O O . SER A 1 193 ? 20.004 -3.514 -19.045 1.00 82.25 193 SER A O 1
ATOM 1451 N N . ALA A 1 194 ? 21.661 -2.625 -20.279 1.00 83.56 194 ALA A N 1
ATOM 1452 C CA . ALA A 1 194 ? 22.399 -2.053 -19.151 1.00 83.56 194 ALA A CA 1
ATOM 1453 C C . ALA A 1 194 ? 21.576 -0.988 -18.400 1.00 83.56 194 ALA A C 1
ATOM 1455 O O . ALA A 1 194 ? 21.497 -1.010 -17.171 1.00 83.56 194 ALA A O 1
ATOM 1456 N N . LEU A 1 195 ? 20.889 -0.106 -19.133 1.00 80.75 195 LEU A N 1
ATOM 1457 C CA . LEU A 1 195 ? 19.999 0.909 -18.563 1.00 80.75 195 LEU A CA 1
ATOM 1458 C C . LEU A 1 195 ? 18.822 0.295 -17.797 1.00 80.75 195 LEU A C 1
ATOM 1460 O O . LEU A 1 195 ? 18.454 0.793 -16.734 1.00 80.75 195 LEU A O 1
ATOM 1464 N N . ARG A 1 196 ? 18.236 -0.797 -18.301 1.00 75.69 196 ARG A N 1
ATOM 1465 C CA . ARG A 1 196 ? 17.160 -1.532 -17.612 1.00 75.69 196 ARG A CA 1
ATOM 1466 C C . ARG A 1 196 ? 17.655 -2.238 -16.352 1.00 75.69 196 ARG A C 1
ATOM 1468 O O . ARG A 1 196 ? 16.979 -2.193 -15.329 1.00 75.69 196 ARG A O 1
ATOM 1475 N N . ALA A 1 197 ? 18.842 -2.840 -16.402 1.00 70.25 197 ALA A N 1
ATOM 1476 C CA . ALA A 1 197 ? 19.445 -3.501 -15.247 1.00 70.25 197 ALA A CA 1
ATOM 1477 C C . ALA A 1 197 ? 19.727 -2.523 -14.091 1.00 70.25 197 ALA A C 1
ATOM 1479 O O . ALA A 1 197 ? 19.589 -2.897 -12.927 1.00 70.25 197 ALA A O 1
ATOM 1480 N N . GLY A 1 198 ? 20.053 -1.262 -14.399 1.00 63.00 198 GLY A N 1
ATOM 1481 C CA . GLY A 1 198 ? 20.431 -0.265 -13.398 1.00 63.00 198 GLY A CA 1
ATOM 1482 C C . GLY A 1 198 ? 19.340 0.190 -12.424 1.00 63.00 198 GLY A C 1
ATOM 1483 O O . GLY A 1 198 ? 19.676 0.678 -11.350 1.00 63.00 198 GLY A O 1
ATOM 1484 N N . ALA A 1 199 ? 18.059 -0.026 -12.743 1.00 63.47 199 ALA A N 1
ATOM 1485 C CA . ALA A 1 199 ? 16.924 0.302 -11.868 1.00 63.47 199 ALA A CA 1
ATOM 1486 C C . ALA A 1 199 ? 16.135 -0.926 -11.392 1.00 63.47 199 ALA A C 1
ATOM 1488 O O . ALA A 1 199 ? 15.052 -0.767 -10.835 1.00 63.47 199 ALA A O 1
ATOM 1489 N N . LYS A 1 200 ? 16.634 -2.151 -11.615 1.00 71.38 200 LYS A N 1
ATOM 1490 C CA . LYS A 1 200 ? 15.858 -3.381 -11.375 1.00 71.38 200 LYS A CA 1
ATOM 1491 C C . LYS A 1 200 ? 15.352 -3.488 -9.927 1.00 71.38 200 LYS A C 1
ATOM 1493 O O . LYS A 1 200 ? 14.189 -3.821 -9.726 1.00 71.38 200 LYS A O 1
ATOM 1498 N N . GLY A 1 201 ? 16.185 -3.164 -8.934 1.00 73.94 201 GLY A N 1
ATOM 1499 C CA . GLY A 1 201 ? 15.808 -3.195 -7.515 1.00 73.94 201 GLY A CA 1
ATOM 1500 C C . GLY A 1 201 ? 14.863 -2.062 -7.126 1.00 73.94 201 GLY A C 1
ATOM 1501 O O . GLY A 1 201 ? 13.814 -2.317 -6.543 1.00 73.94 201 GLY A O 1
ATOM 1502 N N . THR A 1 202 ? 15.181 -0.822 -7.501 1.00 74.44 202 THR A N 1
ATOM 1503 C CA . THR A 1 202 ? 14.318 0.343 -7.239 1.00 74.44 202 THR A CA 1
ATOM 1504 C C . THR A 1 202 ? 12.933 0.191 -7.881 1.00 74.44 202 THR A C 1
ATOM 1506 O O . THR A 1 202 ? 11.934 0.487 -7.227 1.00 74.44 202 THR A O 1
ATOM 1509 N N . GLN A 1 203 ? 12.849 -0.315 -9.116 1.00 72.19 203 GLN A N 1
ATOM 1510 C CA . GLN A 1 203 ? 11.579 -0.567 -9.801 1.00 72.19 203 GLN A CA 1
ATOM 1511 C C . GLN A 1 203 ? 10.787 -1.690 -9.126 1.00 72.19 203 GLN A C 1
ATOM 1513 O O . GLN A 1 203 ? 9.612 -1.508 -8.831 1.00 72.19 203 GLN A O 1
ATOM 1518 N N . ALA A 1 204 ? 11.439 -2.801 -8.778 1.00 78.50 204 ALA A N 1
ATOM 1519 C CA . ALA A 1 204 ? 10.794 -3.881 -8.038 1.00 78.50 204 ALA A CA 1
ATOM 1520 C C . ALA A 1 204 ? 10.259 -3.419 -6.670 1.00 78.50 204 ALA A C 1
ATOM 1522 O O . ALA A 1 204 ? 9.188 -3.853 -6.259 1.00 78.50 204 ALA A O 1
ATOM 1523 N N . CYS A 1 205 ? 10.944 -2.499 -5.980 1.00 81.75 205 CYS A N 1
ATOM 1524 C CA . CYS A 1 205 ? 10.419 -1.876 -4.762 1.00 81.75 205 CYS A CA 1
ATOM 1525 C C . CYS A 1 205 ? 9.162 -1.031 -5.026 1.00 81.75 205 CYS A C 1
ATOM 1527 O O . CYS A 1 205 ? 8.252 -1.029 -4.201 1.00 81.75 205 CYS A O 1
ATOM 1529 N N . ILE A 1 206 ? 9.093 -0.315 -6.154 1.00 75.12 206 ILE A N 1
ATOM 1530 C CA . ILE A 1 206 ? 7.892 0.443 -6.546 1.00 75.12 206 ILE A CA 1
ATOM 1531 C C . ILE A 1 206 ? 6.730 -0.519 -6.800 1.00 75.12 206 ILE A C 1
ATOM 1533 O O . ILE A 1 206 ? 5.659 -0.347 -6.220 1.00 75.12 206 ILE A O 1
ATOM 1537 N N . ASP A 1 207 ? 6.956 -1.550 -7.611 1.00 72.50 207 ASP A N 1
ATOM 1538 C CA . ASP A 1 207 ? 5.928 -2.522 -7.990 1.00 72.50 207 ASP A CA 1
ATOM 1539 C C . ASP A 1 207 ? 5.432 -3.313 -6.761 1.00 72.50 207 ASP A C 1
ATOM 1541 O O . ASP A 1 207 ? 4.226 -3.503 -6.560 1.00 72.50 207 ASP A O 1
ATOM 1545 N N . ALA A 1 208 ? 6.353 -3.693 -5.867 1.00 83.50 208 ALA A N 1
ATOM 1546 C CA . ALA A 1 208 ? 6.036 -4.310 -4.584 1.00 83.50 208 ALA A CA 1
ATOM 1547 C C . ALA A 1 208 ? 5.217 -3.369 -3.681 1.00 83.50 208 ALA A C 1
ATOM 1549 O O . ALA A 1 208 ? 4.216 -3.798 -3.110 1.00 83.50 208 ALA A O 1
ATOM 1550 N N . GLY A 1 209 ? 5.575 -2.083 -3.589 1.00 79.50 209 GLY A N 1
ATOM 1551 C CA . GLY A 1 209 ? 4.817 -1.085 -2.823 1.00 79.50 209 GLY A CA 1
ATOM 1552 C C . GLY A 1 209 ? 3.391 -0.877 -3.348 1.00 79.50 209 GLY A C 1
ATOM 1553 O O . GLY A 1 209 ? 2.438 -0.839 -2.569 1.00 79.50 209 GLY A O 1
ATOM 1554 N N . VAL A 1 210 ? 3.208 -0.837 -4.674 1.00 76.00 210 VAL A N 1
ATOM 1555 C CA . VAL A 1 210 ? 1.873 -0.785 -5.304 1.00 76.00 210 VAL A CA 1
ATOM 1556 C C . VAL A 1 210 ? 1.051 -2.023 -4.940 1.00 76.00 210 VAL A C 1
ATOM 1558 O O . VAL A 1 210 ? -0.122 -1.907 -4.574 1.00 76.00 210 VAL A O 1
ATOM 1561 N N . THR A 1 211 ? 1.671 -3.202 -4.982 1.00 82.44 211 THR A N 1
ATOM 1562 C CA . THR A 1 211 ? 1.029 -4.465 -4.594 1.00 82.44 211 THR A CA 1
ATOM 1563 C C . THR A 1 211 ? 0.592 -4.433 -3.129 1.00 82.44 211 THR A C 1
ATOM 1565 O O . THR A 1 211 ? -0.574 -4.691 -2.830 1.00 82.44 211 THR A O 1
ATOM 1568 N N . VAL A 1 212 ? 1.479 -4.028 -2.213 1.00 90.62 212 VAL A N 1
ATOM 1569 C CA . VAL A 1 212 ? 1.181 -3.927 -0.775 1.00 90.62 212 VAL A CA 1
ATOM 1570 C C . VAL A 1 212 ? 0.091 -2.890 -0.493 1.00 90.62 212 VAL A C 1
ATOM 1572 O O . VAL A 1 212 ? -0.841 -3.174 0.258 1.00 90.62 212 VAL A O 1
ATOM 1575 N N . SER A 1 213 ? 0.122 -1.733 -1.152 1.00 83.19 213 SER A N 1
ATOM 1576 C CA . SER A 1 213 ? -0.946 -0.727 -1.065 1.00 83.19 213 SER A CA 1
ATOM 1577 C C . SER A 1 213 ? -2.305 -1.289 -1.502 1.00 83.19 213 SER A C 1
ATOM 1579 O O . SER A 1 213 ? -3.335 -1.030 -0.873 1.00 83.19 213 SER A O 1
ATOM 1581 N N . SER A 1 214 ? -2.315 -2.117 -2.548 1.00 80.44 214 SER A N 1
ATOM 1582 C CA . SER A 1 214 ? -3.517 -2.804 -3.023 1.00 80.44 214 SER A CA 1
ATOM 1583 C C . SER A 1 214 ? -4.038 -3.835 -2.011 1.00 80.44 214 SER A C 1
ATOM 1585 O O . SER A 1 214 ? -5.251 -3.946 -1.823 1.00 80.44 214 SER A O 1
ATOM 1587 N N . ILE A 1 215 ? -3.143 -4.550 -1.317 1.00 87.94 215 ILE A N 1
ATOM 1588 C CA . ILE A 1 215 ? -3.487 -5.460 -0.210 1.00 87.94 215 ILE A CA 1
ATOM 1589 C C . ILE A 1 215 ? -4.100 -4.680 0.958 1.00 87.94 215 ILE A C 1
ATOM 1591 O O . ILE A 1 215 ? -5.134 -5.084 1.481 1.00 87.94 215 ILE A O 1
ATOM 1595 N N . ILE A 1 216 ? -3.519 -3.541 1.349 1.00 86.06 216 ILE A N 1
ATOM 1596 C CA . ILE A 1 216 ? -4.054 -2.698 2.433 1.00 86.06 216 ILE A CA 1
ATOM 1597 C C . ILE A 1 216 ? -5.489 -2.261 2.113 1.00 86.06 216 ILE A C 1
ATOM 1599 O O . ILE A 1 216 ? -6.363 -2.360 2.974 1.00 86.06 216 ILE A O 1
ATOM 1603 N N . SER A 1 217 ? -5.754 -1.845 0.871 1.00 80.44 217 SER A N 1
ATOM 1604 C CA . SER A 1 217 ? -7.103 -1.467 0.428 1.00 80.44 217 SER A CA 1
ATOM 1605 C C . SER A 1 217 ? -8.101 -2.633 0.493 1.00 80.44 217 SER A C 1
ATOM 1607 O O . SER A 1 217 ? -9.271 -2.433 0.837 1.00 80.44 217 SER A O 1
ATOM 1609 N N . ASP A 1 218 ? -7.665 -3.846 0.154 1.00 83.44 218 ASP A N 1
ATOM 1610 C CA . ASP A 1 218 ? -8.493 -5.054 0.245 1.00 83.44 218 ASP A CA 1
ATOM 1611 C C . ASP A 1 218 ? -8.784 -5.431 1.710 1.00 83.44 218 ASP A C 1
ATOM 1613 O O . ASP A 1 218 ? -9.929 -5.690 2.096 1.00 83.44 218 ASP A O 1
ATOM 1617 N N . LEU A 1 219 ? -7.770 -5.352 2.575 1.00 89.38 219 LEU A N 1
ATOM 1618 C CA . LEU A 1 219 ? -7.913 -5.577 4.013 1.00 89.38 219 LEU A CA 1
ATOM 1619 C C . LEU A 1 219 ? -8.821 -4.533 4.674 1.00 89.38 219 LEU A C 1
ATOM 1621 O O . LEU A 1 219 ? -9.624 -4.893 5.528 1.00 89.38 219 LEU A O 1
ATOM 1625 N N . ASP A 1 220 ? -8.761 -3.262 4.269 1.00 83.94 220 ASP A N 1
ATOM 1626 C CA . ASP A 1 220 ? -9.671 -2.214 4.756 1.00 83.94 220 ASP A CA 1
ATOM 1627 C C . ASP A 1 220 ? -11.131 -2.490 4.390 1.00 83.94 220 ASP A C 1
ATOM 1629 O O . ASP A 1 220 ? -12.059 -2.270 5.184 1.00 83.94 220 ASP A O 1
ATOM 1633 N N . THR A 1 221 ? -11.334 -3.014 3.186 1.00 82.44 221 THR A N 1
ATOM 1634 C CA . THR A 1 221 ? -12.644 -3.450 2.718 1.00 82.44 221 THR A CA 1
ATOM 1635 C C . THR A 1 221 ? -13.124 -4.629 3.558 1.00 82.44 221 THR A C 1
ATOM 1637 O O . THR A 1 221 ? -14.192 -4.551 4.164 1.00 82.44 221 THR A O 1
ATOM 1640 N N . THR A 1 222 ? -12.295 -5.661 3.715 1.00 84.69 222 THR A N 1
ATOM 1641 C CA . THR A 1 222 ? -12.614 -6.850 4.517 1.00 84.69 222 THR A CA 1
ATOM 1642 C C . THR A 1 222 ? -12.883 -6.510 5.984 1.00 84.69 222 THR A C 1
ATOM 1644 O O . THR A 1 222 ? -13.885 -6.942 6.542 1.00 84.69 222 THR A O 1
ATOM 1647 N N . MET A 1 223 ? -12.063 -5.659 6.603 1.00 83.44 223 MET A N 1
ATOM 1648 C CA . MET A 1 223 ? -12.252 -5.170 7.974 1.00 83.44 223 MET A CA 1
ATOM 1649 C C . MET A 1 223 ? -13.615 -4.495 8.149 1.00 83.44 223 MET A C 1
ATOM 1651 O O . MET A 1 223 ? -14.255 -4.613 9.196 1.00 83.44 223 MET A O 1
ATOM 1655 N N . THR A 1 224 ? -14.071 -3.779 7.123 1.00 78.06 224 THR A N 1
ATOM 1656 C CA . THR A 1 224 ? -15.387 -3.150 7.151 1.00 78.06 224 THR A CA 1
ATOM 1657 C C . THR A 1 224 ? -16.492 -4.188 7.162 1.00 78.06 224 THR A C 1
ATOM 1659 O O . THR A 1 224 ? -17.379 -4.100 8.004 1.00 78.06 224 THR A O 1
ATOM 1662 N N . PHE A 1 225 ? -16.420 -5.185 6.282 1.00 78.19 225 PHE A N 1
ATOM 1663 C CA . PHE A 1 225 ? -17.379 -6.287 6.273 1.00 78.19 225 PHE A CA 1
ATOM 1664 C C . PHE A 1 225 ? -17.360 -7.070 7.596 1.00 78.19 225 PHE A C 1
ATOM 1666 O O . PHE A 1 225 ? -18.432 -7.390 8.111 1.00 78.19 225 PHE A O 1
ATOM 1673 N N . ALA A 1 226 ? -16.183 -7.273 8.209 1.00 79.38 226 ALA A N 1
ATOM 1674 C CA . ALA A 1 226 ? -16.045 -7.890 9.536 1.00 79.38 226 ALA A CA 1
ATOM 1675 C C . ALA A 1 226 ? -16.801 -7.086 10.599 1.00 79.38 226 ALA A C 1
ATOM 1677 O O . ALA A 1 226 ? -17.648 -7.605 11.317 1.00 79.38 226 ALA A O 1
ATOM 1678 N N . SER A 1 227 ? -16.561 -5.772 10.637 1.00 72.62 227 SER A N 1
ATOM 1679 C CA . SER A 1 227 ? -17.207 -4.856 11.587 1.00 72.62 227 SER A CA 1
ATOM 1680 C C . SER A 1 227 ? -18.721 -4.762 11.373 1.00 72.62 227 SER A C 1
ATOM 1682 O O . SER A 1 227 ? -19.475 -4.416 12.289 1.00 72.62 227 SER A O 1
ATOM 1684 N N . VAL A 1 228 ? -19.188 -5.019 10.148 1.00 68.19 228 VAL A N 1
ATOM 1685 C CA . VAL A 1 228 ? -20.616 -5.058 9.828 1.00 68.19 228 VAL A CA 1
ATOM 1686 C C . VAL A 1 228 ? -21.246 -6.391 10.269 1.00 68.19 228 VAL A C 1
ATOM 1688 O O . VAL A 1 228 ? -22.425 -6.378 10.601 1.00 68.19 228 VAL A O 1
ATOM 1691 N N . GLY A 1 229 ? -20.461 -7.460 10.455 1.00 66.94 229 GLY A N 1
ATOM 1692 C CA . GLY A 1 229 ? -20.947 -8.820 10.730 1.00 66.94 229 GLY A CA 1
ATOM 1693 C C . GLY A 1 229 ? -21.311 -9.572 9.449 1.00 66.94 229 GLY A C 1
ATOM 1694 O O . GLY A 1 229 ? -22.102 -10.508 9.469 1.00 66.94 229 GLY A O 1
ATOM 1695 N N . SER A 1 230 ? -20.781 -9.117 8.313 1.00 66.69 230 SER A N 1
ATOM 1696 C CA . SER A 1 230 ? -21.183 -9.569 6.983 1.00 66.69 230 SER A CA 1
ATOM 1697 C C . SER A 1 230 ? -20.125 -10.421 6.285 1.00 66.69 230 SER A C 1
ATOM 1699 O O . SER A 1 230 ? -20.376 -10.864 5.170 1.00 66.69 230 SER A O 1
ATOM 1701 N N . ILE A 1 231 ? -18.976 -10.710 6.911 1.00 67.56 231 ILE A N 1
ATOM 1702 C CA . ILE A 1 231 ? -18.065 -11.731 6.373 1.00 67.56 231 ILE A CA 1
ATOM 1703 C C . ILE A 1 231 ? -18.778 -13.079 6.449 1.00 67.56 231 ILE A C 1
ATOM 1705 O O . ILE A 1 231 ? -18.992 -13.632 7.527 1.00 67.56 231 ILE A O 1
ATOM 1709 N N . VAL A 1 232 ? -19.175 -13.582 5.285 1.00 56.44 232 VAL A N 1
ATOM 1710 C CA . VAL A 1 232 ? -19.792 -14.897 5.142 1.00 56.44 232 VAL A CA 1
ATOM 1711 C C . VAL A 1 232 ? -18.689 -15.941 5.266 1.00 56.44 232 VAL A C 1
ATOM 1713 O O . VAL A 1 232 ? -17.764 -15.947 4.456 1.00 56.44 232 VAL A O 1
ATOM 1716 N N . SER A 1 233 ? -18.798 -16.834 6.249 1.00 56.84 233 SER A N 1
ATOM 1717 C CA . SER A 1 233 ? -18.109 -18.123 6.185 1.00 56.84 233 SER A CA 1
ATOM 1718 C C . SER A 1 233 ? -18.638 -18.843 4.956 1.00 56.84 233 SER A C 1
ATOM 1720 O O . SER A 1 233 ? -19.834 -19.146 4.888 1.00 56.84 233 SER A O 1
ATOM 1722 N N . GLU A 1 234 ? -17.792 -19.101 3.961 1.00 56.09 234 GLU A N 1
ATOM 1723 C CA . GLU A 1 234 ? -18.148 -20.165 3.032 1.00 56.09 234 GLU A CA 1
ATOM 1724 C C . GLU A 1 234 ? -18.343 -21.441 3.864 1.00 56.09 234 GLU A C 1
ATOM 1726 O O . GLU A 1 234 ? -17.633 -21.619 4.855 1.00 56.09 234 GLU A O 1
ATOM 1731 N N . PRO A 1 235 ? -19.345 -22.284 3.560 1.00 52.19 235 PRO A N 1
ATOM 1732 C CA . PRO A 1 235 ? -19.532 -23.548 4.256 1.00 52.19 235 PRO A CA 1
ATOM 1733 C C . PRO A 1 235 ? -18.379 -24.482 3.875 1.00 52.19 235 PRO A C 1
ATOM 1735 O O . PRO A 1 235 ? -18.511 -25.342 3.007 1.00 52.19 235 PRO A O 1
ATOM 1738 N N . THR A 1 236 ? -17.225 -24.251 4.484 1.00 56.28 236 THR A N 1
ATOM 1739 C CA . THR A 1 236 ? -16.056 -25.109 4.456 1.00 56.28 236 THR A CA 1
ATOM 1740 C C . THR A 1 236 ? -16.062 -25.928 5.744 1.00 56.28 236 THR A C 1
ATOM 1742 O O . THR A 1 236 ? -16.455 -25.443 6.803 1.00 56.28 236 THR A O 1
ATOM 1745 N N . ASP A 1 237 ? -15.628 -27.186 5.666 1.00 62.19 237 ASP A N 1
ATOM 1746 C CA . ASP A 1 237 ? -15.376 -28.032 6.849 1.00 62.19 237 ASP A CA 1
ATOM 1747 C C . ASP A 1 237 ? -14.115 -27.574 7.623 1.00 62.19 237 ASP A C 1
ATOM 1749 O O . ASP A 1 237 ? -13.662 -28.249 8.547 1.00 62.19 237 ASP A O 1
ATOM 1753 N N . GLU A 1 238 ? -13.520 -26.443 7.230 1.00 72.19 238 GLU A N 1
ATOM 1754 C CA . GLU A 1 238 ? -12.277 -25.919 7.784 1.00 72.19 238 GLU A CA 1
ATOM 1755 C C . GLU A 1 238 ? -12.543 -25.129 9.065 1.00 72.19 238 GLU A C 1
ATOM 1757 O O . GLU A 1 238 ? -13.395 -24.241 9.141 1.00 72.19 238 GLU A O 1
ATOM 1762 N N . SER A 1 239 ? -11.769 -25.452 10.090 1.00 78.88 239 SER A N 1
ATOM 1763 C CA . SER A 1 239 ? -11.751 -24.752 11.363 1.00 78.88 239 SER A CA 1
ATOM 1764 C C . SER A 1 239 ? -10.654 -23.688 11.380 1.00 78.88 239 SER A C 1
ATOM 1766 O O . SER A 1 239 ? -9.637 -23.792 10.692 1.00 78.88 239 SER A O 1
ATOM 1768 N N . PHE A 1 240 ? -10.780 -22.699 12.268 1.00 83.19 240 PHE A N 1
ATOM 1769 C CA . PHE A 1 240 ? -9.714 -21.715 12.496 1.00 83.19 240 PHE A CA 1
ATOM 1770 C C . PHE A 1 240 ? -8.345 -22.365 12.791 1.00 83.19 240 PHE A C 1
ATOM 1772 O O . PHE A 1 240 ? -7.296 -21.833 12.414 1.00 83.19 240 PHE A O 1
ATOM 1779 N N . ALA A 1 241 ? -8.342 -23.535 13.440 1.00 80.25 241 ALA A N 1
ATOM 1780 C CA . ALA A 1 241 ? -7.125 -24.264 13.779 1.00 80.25 241 ALA A CA 1
ATOM 1781 C C . ALA A 1 241 ? -6.358 -24.762 12.540 1.00 80.25 241 ALA A C 1
ATOM 1783 O O . ALA A 1 241 ? -5.129 -24.875 12.608 1.00 80.25 241 ALA A O 1
ATOM 1784 N N . ASP A 1 242 ? -7.049 -25.003 11.422 1.00 82.81 242 ASP A N 1
ATOM 1785 C CA . ASP A 1 242 ? -6.461 -25.518 10.182 1.00 82.81 242 ASP A CA 1
ATOM 1786 C C . ASP A 1 242 ? -5.609 -24.451 9.479 1.00 82.81 242 ASP A C 1
ATOM 1788 O O . ASP A 1 242 ? -4.523 -24.740 8.977 1.00 82.81 242 ASP A O 1
ATOM 1792 N N . HIS A 1 243 ? -6.011 -23.179 9.558 1.00 86.81 243 HIS A N 1
ATOM 1793 C CA . HIS A 1 243 ? -5.250 -22.062 8.986 1.00 86.81 243 HIS A CA 1
ATOM 1794 C C . HIS A 1 243 ? -4.031 -21.647 9.823 1.00 86.81 243 HIS A C 1
ATOM 1796 O O . HIS A 1 243 ? -3.132 -20.961 9.333 1.00 86.81 243 HIS A O 1
ATOM 1802 N N . ARG A 1 244 ? -3.964 -22.044 11.099 1.00 85.56 244 ARG A N 1
ATOM 1803 C CA . ARG A 1 244 ? -2.945 -21.570 12.051 1.00 85.56 244 ARG A CA 1
ATOM 1804 C C . ARG A 1 244 ? -1.516 -21.897 11.626 1.00 85.56 244 ARG A C 1
ATOM 1806 O O . ARG A 1 244 ? -0.616 -21.087 11.864 1.00 85.56 244 ARG A O 1
ATOM 1813 N N . GLU A 1 245 ? -1.292 -23.089 11.074 1.00 86.69 245 GLU A N 1
ATOM 1814 C CA . GLU A 1 245 ? 0.048 -23.492 10.639 1.00 86.69 245 GLU A CA 1
ATOM 1815 C C . GLU A 1 245 ? 0.503 -22.644 9.454 1.00 86.69 245 GLU A C 1
ATOM 1817 O O . GLU A 1 245 ? 1.584 -22.062 9.513 1.00 86.69 245 GLU A O 1
ATOM 1822 N N . SER A 1 246 ? -0.371 -22.453 8.464 1.00 90.62 246 SER A N 1
ATOM 1823 C CA . SER A 1 246 ? -0.117 -21.590 7.308 1.00 90.62 246 SER A CA 1
ATOM 1824 C C . SER A 1 246 ? 0.156 -20.140 7.719 1.00 90.62 246 SER A C 1
ATOM 1826 O O . SER A 1 246 ? 1.112 -19.537 7.237 1.00 90.62 246 SER A O 1
ATOM 1828 N N . ILE A 1 247 ? -0.601 -19.583 8.678 1.00 93.38 247 ILE A N 1
ATOM 1829 C CA . ILE A 1 247 ? -0.331 -18.230 9.205 1.00 93.38 247 ILE A CA 1
ATOM 1830 C C . ILE A 1 247 ? 1.062 -18.165 9.840 1.00 93.38 247 ILE A C 1
ATOM 1832 O O . ILE A 1 247 ? 1.788 -17.186 9.657 1.00 93.38 247 ILE A O 1
ATOM 1836 N N . ARG A 1 248 ? 1.449 -19.189 10.612 1.00 91.19 248 ARG A N 1
ATOM 1837 C CA . ARG A 1 248 ? 2.757 -19.228 11.276 1.00 91.19 248 ARG A CA 1
ATOM 1838 C C . ARG A 1 248 ? 3.897 -19.347 10.271 1.00 91.19 248 ARG A C 1
ATOM 1840 O O . ARG A 1 248 ? 4.923 -18.691 10.458 1.00 91.19 248 ARG A O 1
ATOM 1847 N N . GLU A 1 249 ? 3.725 -20.175 9.251 1.00 93.75 249 GLU A N 1
ATOM 1848 C CA . GLU A 1 249 ? 4.698 -20.368 8.183 1.00 93.75 249 GLU A CA 1
ATOM 1849 C C . GLU A 1 249 ? 4.924 -19.069 7.405 1.00 93.75 249 GLU A C 1
ATOM 1851 O O . GLU A 1 249 ? 6.058 -18.595 7.332 1.00 93.75 249 GLU A O 1
ATOM 1856 N N . GLU A 1 250 ? 3.859 -18.404 6.950 1.00 96.25 250 GLU A N 1
ATOM 1857 C CA . GLU A 1 250 ? 4.000 -17.143 6.212 1.00 96.25 250 GLU A CA 1
ATOM 1858 C C . GLU A 1 250 ? 4.528 -15.999 7.087 1.00 96.25 250 GLU A C 1
ATOM 1860 O O . GLU A 1 250 ? 5.358 -15.202 6.647 1.00 96.25 250 GLU A O 1
ATOM 1865 N N . ALA A 1 251 ? 4.140 -15.943 8.365 1.00 94.69 251 ALA A N 1
ATOM 1866 C CA . ALA A 1 251 ? 4.727 -15.008 9.324 1.00 94.69 251 ALA A CA 1
ATOM 1867 C C . ALA A 1 251 ? 6.247 -15.213 9.472 1.00 94.69 251 ALA A C 1
ATOM 1869 O O . ALA A 1 251 ? 7.003 -14.241 9.555 1.00 94.69 251 ALA A O 1
ATOM 1870 N N . LYS A 1 252 ? 6.714 -16.468 9.485 1.00 94.50 252 LYS A N 1
ATOM 1871 C CA . LYS A 1 252 ? 8.144 -16.792 9.536 1.00 94.50 252 LYS A CA 1
ATOM 1872 C C . LYS A 1 252 ? 8.851 -16.372 8.244 1.00 94.50 252 LYS A C 1
ATOM 1874 O O . LYS A 1 252 ? 9.873 -15.688 8.331 1.00 94.50 252 LYS A O 1
ATOM 1879 N N . ASN A 1 253 ? 8.284 -16.704 7.083 1.00 96.12 253 ASN A N 1
ATOM 1880 C CA . ASN A 1 253 ? 8.807 -16.294 5.776 1.00 96.12 253 ASN A CA 1
ATOM 1881 C C . ASN A 1 253 ? 8.956 -14.770 5.698 1.00 96.12 253 ASN A C 1
ATOM 1883 O O . ASN A 1 253 ? 9.968 -14.252 5.234 1.00 96.12 253 ASN A O 1
ATOM 1887 N N . LEU A 1 254 ? 7.994 -14.026 6.244 1.00 95.69 254 LEU A N 1
ATOM 1888 C CA . LEU A 1 254 ? 8.021 -12.570 6.223 1.00 95.69 254 LEU A CA 1
ATOM 1889 C C . LEU A 1 254 ? 9.120 -11.964 7.116 1.00 95.69 254 LEU A C 1
ATOM 1891 O O . LEU A 1 254 ? 9.700 -10.930 6.773 1.00 95.69 254 LEU A O 1
ATOM 1895 N N . VAL A 1 255 ? 9.466 -12.610 8.236 1.00 96.75 255 VAL A N 1
ATOM 1896 C CA . VAL A 1 255 ? 10.626 -12.223 9.065 1.00 96.75 255 VAL A CA 1
ATOM 1897 C C . VAL A 1 255 ? 11.938 -12.485 8.324 1.00 96.75 255 VAL A C 1
ATOM 1899 O O . VAL A 1 255 ? 12.848 -11.651 8.366 1.00 96.75 255 VAL A O 1
ATOM 1902 N N . GLU A 1 256 ? 12.039 -13.612 7.621 1.00 96.38 256 GLU A N 1
ATOM 1903 C CA . GLU A 1 256 ? 13.199 -13.932 6.784 1.00 96.38 256 GLU A CA 1
ATOM 1904 C C . GLU A 1 256 ? 13.346 -12.921 5.637 1.00 96.38 256 GLU A C 1
ATOM 1906 O O . GLU A 1 256 ? 14.427 -12.356 5.453 1.00 96.38 256 GLU A O 1
ATOM 1911 N N . ASN A 1 257 ? 12.244 -12.579 4.968 1.00 95.75 257 ASN A N 1
ATOM 1912 C CA . ASN A 1 257 ? 12.196 -11.555 3.926 1.00 95.75 257 ASN A CA 1
ATOM 1913 C C . ASN A 1 257 ? 12.554 -10.161 4.455 1.00 95.75 257 ASN A C 1
ATOM 1915 O O . ASN A 1 257 ? 13.316 -9.443 3.816 1.00 95.75 257 ASN A O 1
ATOM 1919 N N . THR A 1 258 ? 12.119 -9.795 5.665 1.00 95.81 258 THR A N 1
ATOM 1920 C CA . THR A 1 258 ? 12.512 -8.534 6.326 1.00 95.81 258 THR A CA 1
ATOM 1921 C C . THR A 1 258 ? 14.036 -8.442 6.493 1.00 95.81 258 THR A C 1
ATOM 1923 O O . THR A 1 258 ? 14.656 -7.402 6.240 1.00 95.81 258 THR A O 1
ATOM 1926 N N . LYS A 1 259 ? 14.679 -9.550 6.884 1.00 95.38 259 LYS A N 1
ATOM 1927 C CA . LYS A 1 259 ? 16.143 -9.634 6.987 1.00 95.38 259 LYS A CA 1
ATOM 1928 C C . LYS A 1 259 ? 16.817 -9.600 5.610 1.00 95.38 259 LYS A C 1
ATOM 1930 O O . LYS A 1 259 ? 17.862 -8.962 5.455 1.00 95.38 259 LYS A O 1
ATOM 1935 N N . ALA A 1 260 ? 16.237 -10.272 4.618 1.00 94.19 260 ALA A N 1
ATOM 1936 C CA . ALA A 1 260 ? 16.741 -10.256 3.250 1.00 94.19 260 ALA A CA 1
ATOM 1937 C C . ALA A 1 260 ? 16.696 -8.837 2.667 1.00 94.19 260 ALA A C 1
ATOM 1939 O O . ALA A 1 260 ? 17.710 -8.357 2.172 1.00 94.19 260 ALA A O 1
ATOM 1940 N N . LEU A 1 261 ? 15.574 -8.134 2.827 1.00 93.19 261 LEU A N 1
ATOM 1941 C CA . LEU A 1 261 ? 15.340 -6.789 2.307 1.00 93.19 261 LEU A CA 1
ATOM 1942 C C . LEU A 1 261 ? 16.287 -5.756 2.932 1.00 93.19 261 LEU A C 1
ATOM 1944 O O . LEU A 1 261 ? 16.911 -4.977 2.218 1.00 93.19 261 LEU A O 1
ATOM 1948 N N . THR A 1 262 ? 16.478 -5.801 4.254 1.00 92.88 262 THR A N 1
ATOM 1949 C CA . THR A 1 262 ? 17.447 -4.928 4.947 1.00 92.88 262 THR A CA 1
ATOM 1950 C C . THR A 1 262 ? 18.888 -5.177 4.501 1.00 92.88 262 THR A C 1
ATOM 1952 O O . THR A 1 262 ? 19.652 -4.230 4.321 1.00 92.88 262 THR A O 1
ATOM 1955 N N . THR A 1 263 ? 19.262 -6.439 4.274 1.00 90.81 263 THR A N 1
ATOM 1956 C CA . THR A 1 263 ? 20.595 -6.794 3.758 1.00 90.81 263 THR A CA 1
ATOM 1957 C C . THR A 1 263 ? 20.758 -6.367 2.296 1.00 90.81 263 THR A C 1
ATOM 1959 O O . THR A 1 263 ? 21.812 -5.867 1.898 1.00 90.81 263 THR A O 1
ATOM 1962 N N . ALA A 1 264 ? 19.715 -6.548 1.488 1.00 88.81 264 ALA A N 1
ATOM 1963 C CA . ALA A 1 264 ? 19.716 -6.263 0.063 1.00 88.81 264 ALA A CA 1
ATOM 1964 C C . ALA A 1 264 ? 19.697 -4.761 -0.251 1.00 88.81 264 ALA A C 1
ATOM 1966 O O . ALA A 1 264 ? 20.351 -4.351 -1.205 1.00 88.81 264 ALA A O 1
ATOM 1967 N N . ALA A 1 265 ? 19.058 -3.938 0.587 1.00 85.25 265 ALA A N 1
ATOM 1968 C CA . ALA A 1 265 ? 19.051 -2.477 0.458 1.00 85.25 265 ALA A CA 1
ATOM 1969 C C . ALA A 1 265 ? 20.469 -1.873 0.457 1.00 85.25 265 ALA A C 1
ATOM 1971 O O . ALA A 1 265 ? 20.762 -0.938 -0.285 1.00 85.25 265 ALA A O 1
ATOM 1972 N N . VAL A 1 266 ? 21.386 -2.446 1.244 1.00 81.44 266 VAL A N 1
ATOM 1973 C CA . VAL A 1 266 ? 22.809 -2.055 1.255 1.00 81.44 266 VAL A CA 1
ATOM 1974 C C . VAL A 1 266 ? 23.608 -2.795 0.167 1.00 81.44 266 VAL A C 1
ATOM 1976 O O . VAL A 1 266 ? 24.676 -2.348 -0.262 1.00 81.44 266 VAL A O 1
ATOM 1979 N N . GLY A 1 267 ? 23.077 -3.919 -0.313 1.00 74.81 267 GLY A N 1
ATOM 1980 C CA . GLY A 1 267 ? 23.690 -4.843 -1.261 1.00 74.81 267 GLY A CA 1
ATOM 1981 C C . GLY A 1 267 ? 23.457 -4.504 -2.736 1.00 74.81 267 GLY A C 1
ATOM 1982 O O . GLY A 1 267 ? 23.700 -3.386 -3.186 1.00 74.81 267 GLY A O 1
ATOM 1983 N N . ASP A 1 268 ? 23.095 -5.517 -3.520 1.00 73.06 268 ASP A N 1
ATOM 1984 C CA . ASP A 1 268 ? 22.977 -5.437 -4.979 1.00 73.06 268 ASP A CA 1
ATOM 1985 C C . ASP A 1 268 ? 21.516 -5.268 -5.429 1.00 73.06 268 ASP A C 1
ATOM 1987 O O . ASP A 1 268 ? 20.615 -5.807 -4.785 1.00 73.06 268 ASP A O 1
ATOM 1991 N N . GLN A 1 269 ? 21.295 -4.554 -6.540 1.00 74.38 269 GLN A N 1
ATOM 1992 C CA . GLN A 1 269 ? 19.960 -4.277 -7.092 1.00 74.38 269 GLN A CA 1
ATOM 1993 C C . GLN A 1 269 ? 19.176 -5.554 -7.414 1.00 74.38 269 GLN A C 1
ATOM 1995 O O . GLN A 1 269 ? 17.959 -5.576 -7.256 1.00 74.38 269 GLN A O 1
ATOM 2000 N N . GLU A 1 270 ? 19.853 -6.627 -7.825 1.00 76.94 270 GLU A N 1
ATOM 2001 C CA . GLU A 1 270 ? 19.191 -7.898 -8.116 1.00 76.94 270 GLU A CA 1
ATOM 2002 C C . GLU A 1 270 ? 18.627 -8.548 -6.851 1.00 76.94 270 GLU A C 1
ATOM 2004 O O . GLU A 1 270 ? 17.451 -8.901 -6.804 1.00 76.94 270 GLU A O 1
ATOM 2009 N N . LYS A 1 271 ? 19.426 -8.587 -5.781 1.00 85.31 271 LYS A N 1
ATOM 2010 C CA . LYS A 1 271 ? 18.978 -9.094 -4.478 1.00 85.31 271 LYS A CA 1
ATOM 2011 C C . LYS A 1 271 ? 17.886 -8.221 -3.871 1.00 85.31 271 LYS A C 1
ATOM 2013 O O . LYS A 1 271 ? 17.028 -8.731 -3.158 1.00 85.31 271 LYS A O 1
ATOM 2018 N N . LEU A 1 272 ? 17.933 -6.909 -4.121 1.00 86.12 272 LEU A N 1
ATOM 2019 C CA . LEU A 1 272 ? 16.891 -5.989 -3.671 1.00 86.12 272 LEU A CA 1
ATOM 2020 C C . LEU A 1 272 ? 15.574 -6.276 -4.390 1.00 86.12 272 LEU A C 1
ATOM 2022 O O . LEU A 1 272 ? 14.543 -6.355 -3.729 1.00 86.12 272 LEU A O 1
ATOM 2026 N N . ALA A 1 273 ? 15.622 -6.498 -5.706 1.00 82.44 273 ALA A N 1
ATOM 2027 C CA . ALA A 1 273 ? 14.448 -6.868 -6.483 1.00 82.44 273 ALA A CA 1
ATOM 2028 C C . ALA A 1 273 ? 13.834 -8.188 -6.000 1.00 82.44 273 ALA A C 1
ATOM 2030 O O . ALA A 1 273 ? 12.639 -8.240 -5.720 1.00 82.44 273 ALA A O 1
ATOM 2031 N N . GLU A 1 274 ? 14.657 -9.228 -5.840 1.00 86.44 274 GLU A N 1
ATOM 2032 C CA . GLU A 1 274 ? 14.221 -10.535 -5.335 1.00 86.44 274 GLU A CA 1
ATOM 2033 C C . GLU A 1 274 ? 13.576 -10.419 -3.949 1.00 86.44 274 GLU A C 1
ATOM 2035 O O . GLU A 1 274 ? 12.479 -10.929 -3.731 1.00 86.44 274 GLU A O 1
ATOM 2040 N N . ALA A 1 275 ? 14.216 -9.702 -3.021 1.00 93.88 275 ALA A N 1
ATOM 2041 C CA . ALA A 1 275 ? 13.699 -9.536 -1.667 1.00 93.88 275 ALA A CA 1
ATOM 2042 C C . ALA A 1 275 ? 12.398 -8.717 -1.626 1.00 93.88 275 ALA A C 1
ATOM 2044 O O . ALA A 1 275 ? 11.497 -9.053 -0.856 1.00 93.88 275 ALA A O 1
ATOM 2045 N N . ALA A 1 276 ? 12.280 -7.655 -2.431 1.00 91.44 276 ALA A N 1
ATOM 2046 C CA . ALA A 1 276 ? 11.078 -6.822 -2.486 1.00 91.44 276 ALA A CA 1
ATOM 2047 C C . ALA A 1 276 ? 9.875 -7.607 -3.030 1.00 91.44 276 ALA A C 1
ATOM 2049 O O . ALA A 1 276 ? 8.814 -7.615 -2.402 1.00 91.44 276 ALA A O 1
ATOM 2050 N N . LEU A 1 277 ? 10.063 -8.328 -4.140 1.00 87.25 277 LEU A N 1
ATOM 2051 C CA . LEU A 1 277 ? 9.014 -9.144 -4.755 1.00 87.25 277 LEU A CA 1
ATOM 2052 C C . LEU A 1 277 ? 8.610 -10.319 -3.856 1.00 87.25 277 LEU A C 1
ATOM 2054 O O . LEU A 1 277 ? 7.422 -10.494 -3.589 1.00 87.25 277 LEU A O 1
ATOM 2058 N N . ALA A 1 278 ? 9.577 -11.053 -3.291 1.00 93.19 278 ALA A N 1
ATOM 2059 C CA . ALA A 1 278 ? 9.296 -12.148 -2.358 1.00 93.19 278 ALA A CA 1
ATOM 2060 C C . ALA A 1 278 ? 8.537 -11.670 -1.107 1.00 93.19 278 ALA A C 1
ATOM 2062 O O . ALA A 1 278 ? 7.660 -12.373 -0.592 1.00 93.19 278 ALA A O 1
ATOM 2063 N N . SER A 1 279 ? 8.838 -10.456 -0.625 1.00 96.12 279 SER A N 1
ATOM 2064 C CA . SER A 1 279 ? 8.115 -9.845 0.496 1.00 96.12 279 SER A CA 1
ATOM 2065 C C . SER A 1 279 ? 6.656 -9.551 0.143 1.00 96.12 279 SER A C 1
ATOM 2067 O O . SER A 1 279 ? 5.770 -9.879 0.932 1.00 96.12 279 SER A O 1
ATOM 2069 N N . ALA A 1 280 ? 6.394 -8.964 -1.030 1.00 93.31 280 ALA A N 1
ATOM 2070 C CA . ALA A 1 280 ? 5.037 -8.661 -1.490 1.00 93.31 280 ALA A CA 1
ATOM 2071 C C . ALA A 1 280 ? 4.207 -9.932 -1.743 1.00 93.31 280 ALA A C 1
ATOM 2073 O O . ALA A 1 280 ? 3.036 -9.996 -1.366 1.00 93.31 280 ALA A O 1
ATOM 2074 N N . GLU A 1 281 ? 4.819 -10.973 -2.308 1.00 92.56 281 GLU A N 1
ATOM 2075 C CA . GLU A 1 281 ? 4.166 -12.265 -2.537 1.00 92.56 281 GLU A CA 1
ATOM 2076 C C . GLU A 1 281 ? 3.787 -12.945 -1.211 1.00 92.56 281 GLU A C 1
ATOM 2078 O O . GLU A 1 281 ? 2.643 -13.347 -1.004 1.00 92.56 281 GLU A O 1
ATOM 2083 N N . THR A 1 282 ? 4.721 -12.979 -0.257 1.00 96.25 282 THR A N 1
ATOM 2084 C CA . THR A 1 282 ? 4.483 -13.510 1.096 1.00 96.25 282 THR A CA 1
ATOM 2085 C C . THR A 1 282 ? 3.386 -12.731 1.822 1.00 96.25 282 THR A C 1
ATOM 2087 O O . THR A 1 282 ? 2.540 -13.323 2.487 1.00 96.25 282 THR A O 1
ATOM 2090 N N . MET A 1 283 ? 3.354 -11.403 1.669 1.00 97.12 283 MET A N 1
ATOM 2091 C CA . MET A 1 283 ? 2.286 -10.567 2.222 1.00 97.12 283 MET A CA 1
ATOM 2092 C C . MET A 1 283 ? 0.926 -10.874 1.587 1.00 97.12 283 MET A C 1
ATOM 2094 O O . MET A 1 283 ? -0.080 -10.880 2.293 1.00 97.12 283 MET A O 1
ATOM 2098 N N . THR A 1 284 ? 0.888 -11.159 0.283 1.00 92.94 284 THR A N 1
ATOM 2099 C CA . THR A 1 284 ? -0.341 -11.555 -0.423 1.00 92.94 284 THR A CA 1
ATOM 2100 C C . THR A 1 284 ? -0.889 -12.855 0.160 1.00 92.94 284 THR A C 1
ATOM 2102 O O . THR A 1 284 ? -2.018 -12.878 0.646 1.00 92.94 284 THR A O 1
ATOM 2105 N N . ARG A 1 285 ? -0.051 -13.899 0.244 1.00 93.88 285 ARG A N 1
ATOM 2106 C CA . ARG A 1 285 ? -0.443 -15.194 0.827 1.00 93.88 285 ARG A CA 1
ATOM 2107 C C . ARG A 1 285 ? -0.871 -15.061 2.289 1.00 93.88 285 ARG A C 1
ATOM 2109 O O . ARG A 1 285 ? -1.897 -15.609 2.684 1.00 93.88 285 ARG A O 1
ATOM 2116 N N . LEU A 1 286 ? -0.138 -14.280 3.089 1.00 96.00 286 LEU A N 1
ATOM 2117 C CA . LEU A 1 286 ? -0.499 -14.028 4.484 1.00 96.00 286 LEU A CA 1
ATOM 2118 C C . LEU A 1 286 ? -1.851 -13.308 4.606 1.00 96.00 286 LEU A C 1
ATOM 2120 O O . LEU A 1 286 ? -2.650 -13.672 5.466 1.00 96.00 286 LEU A O 1
ATOM 2124 N N . ALA A 1 287 ? -2.124 -12.306 3.765 1.00 94.38 287 ALA A N 1
ATOM 2125 C CA . ALA A 1 287 ? -3.410 -11.613 3.751 1.00 94.38 287 ALA A CA 1
ATOM 2126 C C . ALA A 1 287 ? -4.563 -12.568 3.413 1.00 94.38 287 ALA A C 1
ATOM 2128 O O . ALA A 1 287 ? -5.585 -12.538 4.096 1.00 94.38 287 ALA A O 1
ATOM 2129 N N . ASP A 1 288 ? -4.391 -13.450 2.428 1.00 90.06 288 ASP A N 1
ATOM 2130 C CA . ASP A 1 288 ? -5.426 -14.406 2.029 1.00 90.06 288 ASP A CA 1
ATOM 2131 C C . ASP A 1 288 ? -5.706 -15.448 3.113 1.00 90.06 288 ASP A C 1
ATOM 2133 O O . ASP A 1 288 ? -6.856 -15.613 3.518 1.00 90.06 288 ASP A O 1
ATOM 2137 N N . VAL A 1 289 ? -4.670 -16.080 3.675 1.00 91.62 289 VAL A N 1
ATOM 2138 C CA . VAL A 1 289 ? -4.843 -17.035 4.784 1.00 91.62 289 VAL A CA 1
ATOM 2139 C C . VAL A 1 289 ? -5.518 -16.363 5.986 1.00 91.62 289 VAL A C 1
ATOM 2141 O O . VAL A 1 289 ? -6.382 -16.958 6.625 1.00 91.62 289 VAL A O 1
ATOM 2144 N N . MET A 1 290 ? -5.184 -15.104 6.280 1.00 91.81 290 MET A N 1
ATOM 2145 C CA . MET A 1 290 ? -5.810 -14.344 7.365 1.00 91.81 290 MET A CA 1
ATOM 2146 C C . MET A 1 290 ? -7.281 -14.000 7.093 1.00 91.81 290 MET A C 1
ATOM 2148 O O . MET A 1 290 ? -8.082 -14.009 8.031 1.00 91.81 290 MET A O 1
ATOM 2152 N N . LYS A 1 291 ? -7.657 -13.725 5.837 1.00 89.00 291 LYS A N 1
ATOM 2153 C CA . LYS A 1 291 ? -9.060 -13.534 5.435 1.00 89.00 291 LYS A CA 1
ATOM 2154 C C . LYS A 1 291 ? -9.860 -14.831 5.575 1.00 89.00 291 LYS A C 1
ATOM 2156 O O . LYS A 1 291 ? -10.948 -14.788 6.145 1.00 89.00 291 LYS A O 1
ATOM 2161 N N . HIS A 1 292 ? -9.313 -15.967 5.136 1.00 86.69 292 HIS A N 1
ATOM 2162 C CA . HIS A 1 292 ? -9.950 -17.278 5.311 1.00 86.69 292 HIS A CA 1
ATOM 2163 C C . HIS A 1 292 ? -10.106 -17.630 6.794 1.00 86.69 292 HIS A C 1
ATOM 2165 O O . HIS A 1 292 ? -11.206 -17.941 7.244 1.00 86.69 292 HIS A O 1
ATOM 2171 N N . ALA A 1 293 ? -9.052 -17.439 7.592 1.00 87.75 293 ALA A N 1
ATOM 2172 C CA . ALA A 1 293 ? -9.105 -17.658 9.032 1.00 87.75 293 ALA A CA 1
ATOM 2173 C C . ALA A 1 293 ? -10.171 -16.784 9.715 1.00 87.75 293 ALA A C 1
ATOM 2175 O O . ALA A 1 293 ? -10.938 -17.285 10.532 1.00 87.75 293 ALA A O 1
ATOM 2176 N N . ALA A 1 294 ? -10.287 -15.504 9.345 1.00 87.44 294 ALA A N 1
ATOM 2177 C CA . ALA A 1 294 ? -11.369 -14.653 9.834 1.00 87.44 294 ALA A CA 1
ATOM 2178 C C . ALA A 1 294 ? -12.750 -15.178 9.399 1.00 87.44 294 ALA A C 1
ATOM 2180 O O . ALA A 1 294 ? -13.665 -15.244 10.218 1.00 87.44 294 ALA A O 1
ATOM 2181 N N . ALA A 1 295 ? -12.906 -15.616 8.149 1.00 83.38 295 ALA A N 1
ATOM 2182 C CA . ALA A 1 295 ? -14.165 -16.180 7.672 1.00 83.38 295 ALA A CA 1
ATOM 2183 C C . ALA A 1 295 ? -14.585 -17.432 8.465 1.00 83.38 295 ALA A C 1
ATOM 2185 O O . ALA A 1 295 ? -15.761 -17.545 8.798 1.00 83.38 295 ALA A O 1
ATOM 2186 N N . THR A 1 296 ? -13.661 -18.316 8.863 1.00 82.94 296 THR A N 1
ATOM 2187 C CA . THR A 1 296 ? -13.990 -19.520 9.665 1.00 82.94 296 THR A CA 1
ATOM 2188 C C . THR A 1 296 ? -14.508 -19.230 11.080 1.00 82.94 296 THR A C 1
ATOM 2190 O O . THR A 1 296 ? -15.133 -20.098 11.682 1.00 82.94 296 THR A O 1
ATOM 2193 N N . LEU A 1 297 ? -14.309 -18.017 11.615 1.00 79.62 297 LEU A N 1
ATOM 2194 C CA . LEU A 1 297 ? -14.868 -17.631 12.920 1.00 79.62 297 LEU A CA 1
ATOM 2195 C C . LEU A 1 297 ? -16.392 -17.421 12.891 1.00 79.62 297 LEU A C 1
ATOM 2197 O O . LEU A 1 297 ? -17.018 -17.395 13.948 1.00 79.62 297 LEU A O 1
ATOM 2201 N N . GLY A 1 298 ? -17.000 -17.282 11.707 1.00 69.75 298 GLY A N 1
ATOM 2202 C CA . GLY A 1 298 ? -18.437 -17.033 11.589 1.00 69.75 298 GLY A CA 1
ATOM 2203 C C . GLY A 1 298 ? -18.842 -15.581 11.839 1.00 69.75 298 GLY A C 1
ATOM 2204 O O . GLY A 1 298 ? -18.118 -14.798 12.449 1.00 69.75 298 GLY A O 1
ATOM 2205 N N . GLY A 1 299 ? -20.046 -15.220 11.384 1.00 66.56 299 GLY A N 1
ATOM 2206 C CA . GLY A 1 299 ? -20.655 -13.911 11.667 1.00 66.56 299 GLY A CA 1
ATOM 2207 C C . GLY A 1 299 ? -20.999 -13.683 13.147 1.00 66.56 299 GLY A C 1
ATOM 2208 O O . GLY A 1 299 ? -21.365 -12.568 13.514 1.00 66.56 299 GLY A O 1
ATOM 2209 N N . ASP A 1 300 ? -20.862 -14.717 13.982 1.00 67.50 300 ASP A N 1
ATOM 2210 C CA . ASP A 1 300 ? -21.118 -14.681 15.424 1.00 67.50 300 ASP A CA 1
ATOM 2211 C C . ASP A 1 300 ? -19.924 -14.141 16.239 1.00 67.50 300 ASP A C 1
ATOM 2213 O O . ASP A 1 300 ? -20.101 -13.798 17.405 1.00 67.50 300 ASP A O 1
ATOM 2217 N N . ASP A 1 301 ? -18.731 -14.005 15.637 1.00 77.00 301 ASP A N 1
ATOM 2218 C CA . ASP A 1 301 ? -17.547 -13.405 16.278 1.00 77.00 301 ASP A CA 1
ATOM 2219 C C . ASP A 1 301 ? -16.897 -12.279 15.435 1.00 77.00 301 ASP A C 1
ATOM 2221 O O . ASP A 1 301 ? -15.727 -12.364 15.029 1.00 77.00 301 ASP A O 1
ATOM 2225 N N . PRO A 1 302 ? -17.629 -11.180 15.154 1.00 80.06 302 PRO A N 1
ATOM 2226 C CA . PRO A 1 302 ? -17.114 -10.069 14.350 1.00 80.06 302 PRO A CA 1
ATOM 2227 C C . PRO A 1 302 ? -15.935 -9.349 15.029 1.00 80.06 302 PRO A C 1
ATOM 2229 O O . PRO A 1 302 ? -15.062 -8.781 14.357 1.00 80.06 302 PRO A O 1
ATOM 2232 N N . GLU A 1 303 ? -15.863 -9.387 16.361 1.00 80.62 303 GLU A N 1
ATOM 2233 C CA . GLU A 1 303 ? -14.740 -8.893 17.153 1.00 80.62 303 GLU A CA 1
ATOM 2234 C C . GLU A 1 303 ? -13.436 -9.646 16.852 1.00 80.62 303 GLU A C 1
ATOM 2236 O O . GLU A 1 303 ? -12.404 -9.003 16.621 1.00 80.62 303 GLU A O 1
ATOM 2241 N N . GLY A 1 304 ? -13.480 -10.983 16.818 1.00 83.44 304 GLY A N 1
ATOM 2242 C CA . GLY A 1 304 ? -12.337 -11.839 16.490 1.00 83.44 304 GLY A CA 1
ATOM 2243 C C . GLY A 1 304 ? -11.878 -11.661 15.048 1.00 83.44 304 GLY A C 1
ATOM 2244 O O . GLY A 1 304 ? -10.685 -11.466 14.797 1.00 83.44 304 GLY A O 1
ATOM 2245 N N . GLN A 1 305 ? -12.832 -11.606 14.113 1.00 87.25 305 GLN A N 1
ATOM 2246 C CA . GLN A 1 305 ? -12.566 -11.298 12.705 1.00 87.25 305 GLN A CA 1
ATOM 2247 C C . GLN A 1 305 ? -11.822 -9.969 12.559 1.00 87.25 305 GLN A C 1
ATOM 2249 O O . GLN A 1 305 ? -10.760 -9.893 11.940 1.00 87.25 305 GLN A O 1
ATOM 2254 N N . THR A 1 306 ? -12.339 -8.914 13.190 1.00 87.31 306 THR A N 1
ATOM 2255 C CA . THR A 1 306 ? -11.741 -7.577 13.127 1.00 87.31 306 THR A CA 1
ATOM 2256 C C . THR A 1 306 ? -10.344 -7.553 13.753 1.00 87.31 306 THR A C 1
ATOM 2258 O O . THR A 1 306 ? -9.461 -6.854 13.254 1.00 87.31 306 THR A O 1
ATOM 2261 N N . MET A 1 307 ? -10.105 -8.330 14.815 1.00 86.81 307 MET A N 1
ATOM 2262 C CA . MET A 1 307 ? -8.795 -8.433 15.463 1.00 86.81 307 MET A CA 1
ATOM 2263 C C . MET A 1 307 ? -7.745 -9.080 14.543 1.00 86.81 307 MET A C 1
ATOM 2265 O O . MET A 1 307 ? -6.624 -8.575 14.447 1.00 86.81 307 MET A O 1
ATOM 2269 N N . LEU A 1 308 ? -8.113 -10.154 13.837 1.00 90.50 308 LEU A N 1
ATOM 2270 C CA . LEU A 1 308 ? -7.255 -10.840 12.866 1.00 90.50 308 LEU A CA 1
ATOM 2271 C C . LEU A 1 308 ? -6.910 -9.937 11.674 1.00 90.50 308 LEU A C 1
ATOM 2273 O O . LEU A 1 308 ? -5.732 -9.755 11.359 1.00 90.50 308 LEU A O 1
ATOM 2277 N N . ILE A 1 309 ? -7.920 -9.316 11.058 1.00 92.25 309 ILE A N 1
ATOM 2278 C CA . ILE A 1 309 ? -7.724 -8.448 9.887 1.00 92.25 309 ILE A CA 1
ATOM 2279 C C . ILE A 1 309 ? -6.890 -7.205 10.240 1.00 92.25 309 ILE A C 1
ATOM 2281 O O . ILE A 1 309 ? -5.996 -6.820 9.486 1.00 92.25 309 ILE A O 1
ATOM 2285 N N . ASN A 1 310 ? -7.103 -6.609 11.418 1.00 90.19 310 ASN A N 1
ATOM 2286 C CA . ASN A 1 310 ? -6.273 -5.501 11.897 1.00 90.19 310 ASN A CA 1
ATOM 2287 C C . ASN A 1 310 ? -4.800 -5.898 12.069 1.00 90.19 310 ASN A C 1
ATOM 2289 O O . ASN A 1 310 ? -3.915 -5.135 11.687 1.00 90.19 310 ASN A O 1
ATOM 2293 N N . ALA A 1 311 ? -4.530 -7.089 12.614 1.00 92.06 311 ALA A N 1
ATOM 2294 C CA . ALA A 1 311 ? -3.164 -7.551 12.840 1.00 92.06 311 ALA A CA 1
ATOM 2295 C C . ALA A 1 311 ? -2.391 -7.759 11.526 1.00 92.06 311 ALA A C 1
ATOM 2297 O O . ALA A 1 311 ? -1.224 -7.379 11.436 1.00 92.06 311 ALA A O 1
ATOM 2298 N N . VAL A 1 312 ? -3.030 -8.320 10.493 1.00 95.75 312 VAL A N 1
ATOM 2299 C CA . VAL A 1 312 ? -2.390 -8.479 9.175 1.00 95.75 312 VAL A CA 1
ATOM 2300 C C . VAL A 1 312 ? -2.267 -7.148 8.424 1.00 95.75 312 VAL A C 1
ATOM 2302 O O . VAL A 1 312 ? -1.275 -6.929 7.729 1.00 95.75 312 VAL A O 1
ATOM 2305 N N . LYS A 1 313 ? -3.198 -6.206 8.633 1.00 93.81 313 LYS A N 1
ATOM 2306 C CA . LYS A 1 313 ? -3.094 -4.841 8.098 1.00 93.81 313 LYS A CA 1
ATOM 2307 C C . LYS A 1 313 ? -1.893 -4.084 8.676 1.00 93.81 313 LYS A C 1
ATOM 2309 O O . LYS A 1 313 ? -1.184 -3.426 7.922 1.00 93.81 313 LYS A O 1
ATOM 2314 N N . ASP A 1 314 ? -1.628 -4.203 9.979 1.00 92.25 314 ASP A N 1
ATOM 2315 C CA . ASP A 1 314 ? -0.459 -3.572 10.622 1.00 92.25 314 ASP A CA 1
ATOM 2316 C C . ASP A 1 314 ? 0.866 -4.045 10.019 1.00 92.25 314 ASP A C 1
ATOM 2318 O O . ASP A 1 314 ? 1.809 -3.266 9.844 1.00 92.25 314 ASP A O 1
ATOM 2322 N N . ILE A 1 315 ? 0.9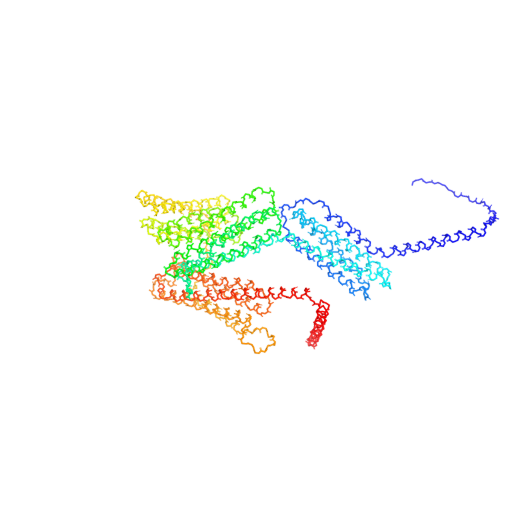25 -5.328 9.666 1.00 95.69 315 ILE A N 1
ATOM 2323 C CA . ILE A 1 315 ? 2.061 -5.929 8.972 1.00 95.69 315 ILE A CA 1
ATOM 2324 C C . ILE A 1 315 ? 2.179 -5.370 7.552 1.00 95.69 315 ILE A C 1
ATOM 2326 O O . ILE A 1 315 ? 3.266 -4.938 7.179 1.00 95.69 315 ILE A O 1
ATOM 2330 N N . ALA A 1 316 ? 1.084 -5.312 6.788 1.00 95.44 316 ALA A N 1
ATOM 2331 C CA . ALA A 1 316 ? 1.095 -4.763 5.432 1.00 95.44 316 ALA A CA 1
ATOM 2332 C C . ALA A 1 316 ? 1.560 -3.295 5.409 1.00 95.44 316 ALA A C 1
ATOM 2334 O O . ALA A 1 316 ? 2.461 -2.949 4.649 1.00 95.44 316 ALA A O 1
ATOM 2335 N N . SER A 1 317 ? 1.042 -2.448 6.306 1.00 92.38 317 SER A N 1
ATOM 2336 C CA . SER A 1 317 ? 1.491 -1.054 6.436 1.00 92.38 317 SER A CA 1
ATOM 2337 C C . SER A 1 317 ? 2.966 -0.940 6.838 1.00 92.38 317 SER A C 1
ATOM 2339 O O . SER A 1 317 ? 3.679 -0.061 6.363 1.00 92.38 317 SER A O 1
ATOM 2341 N N . SER A 1 318 ? 3.451 -1.831 7.707 1.00 92.62 318 SER A N 1
ATOM 2342 C CA . SER A 1 318 ? 4.868 -1.842 8.103 1.00 92.62 318 SER A CA 1
ATOM 2343 C C . SER A 1 318 ? 5.780 -2.297 6.973 1.00 92.62 318 SER A C 1
ATOM 2345 O O . SER A 1 318 ? 6.893 -1.787 6.848 1.00 92.62 318 SER A O 1
ATOM 2347 N N . LEU A 1 319 ? 5.312 -3.234 6.147 1.00 95.75 319 LEU A N 1
ATOM 2348 C CA . LEU A 1 319 ? 6.030 -3.683 4.967 1.00 95.75 319 LEU A CA 1
ATOM 2349 C C . LEU A 1 319 ? 6.130 -2.570 3.920 1.00 95.75 319 LEU A C 1
ATOM 2351 O O . LEU A 1 319 ? 7.204 -2.386 3.359 1.00 95.75 319 LEU A O 1
ATOM 2355 N N . ASP A 1 320 ? 5.059 -1.805 3.698 1.00 92.31 320 ASP A N 1
ATOM 2356 C CA . ASP A 1 320 ? 5.065 -0.654 2.784 1.00 92.31 320 ASP A CA 1
ATOM 2357 C C . ASP A 1 320 ? 6.132 0.380 3.191 1.00 92.31 320 ASP A C 1
ATOM 2359 O O . ASP A 1 320 ? 7.007 0.745 2.401 1.00 92.31 320 ASP A O 1
ATOM 2363 N N . VAL A 1 321 ? 6.156 0.747 4.479 1.00 91.12 321 VAL A N 1
ATOM 2364 C CA . VAL A 1 321 ? 7.184 1.635 5.051 1.00 91.12 321 VAL A CA 1
ATOM 2365 C C . VAL A 1 321 ? 8.587 1.033 4.918 1.00 91.12 321 VAL A C 1
ATOM 2367 O O . VAL A 1 321 ? 9.542 1.746 4.604 1.00 91.12 321 VAL A O 1
ATOM 2370 N N . LEU A 1 322 ? 8.735 -0.275 5.140 1.00 94.25 322 LEU A N 1
ATOM 2371 C CA . LEU A 1 322 ? 10.017 -0.965 5.034 1.00 94.25 322 LEU A CA 1
ATOM 2372 C C . LEU A 1 322 ? 10.544 -0.998 3.591 1.00 94.25 322 LEU A C 1
ATOM 2374 O O . LEU A 1 322 ? 11.730 -0.744 3.383 1.00 94.25 322 LEU A O 1
ATOM 2378 N N . ILE A 1 323 ? 9.691 -1.287 2.605 1.00 92.12 323 ILE A N 1
ATOM 2379 C CA . ILE A 1 323 ? 10.047 -1.287 1.178 1.00 92.12 323 ILE A CA 1
ATOM 2380 C C . ILE A 1 323 ? 10.454 0.123 0.740 1.00 92.12 323 ILE A C 1
ATOM 2382 O O . ILE A 1 323 ? 11.482 0.289 0.078 1.00 92.12 323 ILE A O 1
ATOM 2386 N N . ALA A 1 324 ? 9.713 1.148 1.171 1.00 87.44 324 ALA A N 1
ATOM 2387 C CA . ALA A 1 324 ? 10.068 2.539 0.914 1.00 87.44 324 ALA A CA 1
ATOM 2388 C C . ALA A 1 324 ? 11.435 2.902 1.524 1.00 87.44 324 ALA A C 1
ATOM 2390 O O . ALA A 1 324 ? 12.291 3.457 0.834 1.00 87.44 324 ALA A O 1
ATOM 2391 N N . ALA A 1 325 ? 11.692 2.527 2.782 1.00 88.88 325 ALA A N 1
ATOM 2392 C CA . ALA A 1 325 ? 12.981 2.766 3.432 1.00 88.88 325 ALA A CA 1
ATOM 2393 C C . ALA A 1 325 ? 14.133 2.002 2.751 1.00 88.88 325 ALA A C 1
ATOM 2395 O O . ALA A 1 325 ? 15.224 2.548 2.577 1.00 88.88 325 ALA A O 1
ATOM 2396 N N . ALA A 1 326 ? 13.895 0.760 2.316 1.00 89.81 326 ALA A N 1
ATOM 2397 C CA . ALA A 1 326 ? 14.874 -0.051 1.594 1.00 89.81 326 ALA A CA 1
ATOM 2398 C C . ALA A 1 326 ? 15.249 0.582 0.248 1.00 89.81 326 ALA A C 1
ATOM 2400 O O . ALA A 1 326 ? 16.430 0.636 -0.100 1.00 89.81 326 ALA A O 1
ATOM 2401 N N . ARG A 1 327 ? 14.262 1.132 -0.470 1.00 85.56 327 ARG A N 1
ATOM 2402 C CA . ARG A 1 327 ? 14.476 1.914 -1.691 1.00 85.56 327 ARG A CA 1
ATOM 2403 C C . ARG A 1 327 ? 15.321 3.163 -1.422 1.00 85.56 327 ARG A C 1
ATOM 2405 O O . ARG A 1 327 ? 16.320 3.372 -2.098 1.00 85.56 327 ARG A O 1
ATOM 2412 N N . MET A 1 328 ? 14.980 3.945 -0.396 1.00 81.56 328 MET A N 1
ATOM 2413 C CA . MET A 1 328 ? 15.721 5.166 -0.053 1.00 81.56 328 MET A CA 1
ATOM 2414 C C . MET A 1 328 ? 17.191 4.892 0.306 1.00 81.56 328 MET A C 1
ATOM 2416 O O . MET A 1 328 ? 18.071 5.655 -0.087 1.00 81.56 328 MET A O 1
ATOM 2420 N N . VAL A 1 329 ? 17.471 3.806 1.034 1.00 82.69 329 VAL A N 1
ATOM 2421 C CA . VAL A 1 329 ? 18.848 3.385 1.363 1.00 82.69 329 VAL A CA 1
ATOM 2422 C C . VAL A 1 329 ? 19.588 2.860 0.135 1.00 82.69 329 VAL A C 1
ATOM 2424 O O . VAL A 1 329 ? 20.788 3.089 -0.005 1.00 82.69 329 VAL A O 1
ATOM 2427 N N . SER A 1 330 ? 18.887 2.170 -0.764 1.00 77.06 330 SER A N 1
ATOM 2428 C CA . SER A 1 330 ? 19.446 1.724 -2.041 1.00 77.06 330 SER A CA 1
ATOM 2429 C C . SER A 1 330 ? 19.921 2.900 -2.899 1.00 77.06 330 SER A C 1
ATOM 2431 O O . SER A 1 330 ? 20.988 2.807 -3.513 1.00 77.06 330 SER A O 1
ATOM 2433 N N . ASP A 1 331 ? 19.164 3.999 -2.894 1.00 66.69 331 ASP A N 1
ATOM 2434 C CA . ASP A 1 331 ? 19.483 5.216 -3.642 1.00 66.69 331 ASP A CA 1
ATOM 2435 C C . ASP A 1 331 ? 20.670 5.984 -3.013 1.00 66.69 331 ASP A C 1
ATOM 2437 O O . ASP A 1 331 ? 21.488 6.560 -3.730 1.00 66.69 331 ASP A O 1
ATOM 2441 N N . ASP A 1 332 ? 20.832 5.941 -1.682 1.00 70.38 332 ASP A N 1
ATOM 2442 C CA . ASP A 1 332 ? 21.954 6.569 -0.970 1.00 70.38 332 ASP A CA 1
ATOM 2443 C C . ASP A 1 332 ? 22.373 5.791 0.288 1.00 70.38 332 ASP A C 1
ATOM 2445 O O . ASP A 1 332 ? 21.850 5.968 1.391 1.00 70.38 332 ASP A O 1
ATOM 2449 N N . LYS A 1 333 ? 23.393 4.947 0.114 1.00 70.00 333 LYS A N 1
ATOM 2450 C CA . LYS A 1 333 ? 23.913 4.040 1.150 1.00 70.00 333 LYS A CA 1
ATOM 2451 C C . LYS A 1 333 ? 24.766 4.728 2.215 1.00 70.00 333 LYS A C 1
ATOM 2453 O O . LYS A 1 333 ? 25.143 4.085 3.193 1.00 70.00 333 LYS A O 1
ATOM 2458 N N . THR A 1 334 ? 25.149 5.987 1.996 1.00 72.06 334 THR A N 1
ATOM 2459 C CA . THR A 1 334 ? 26.043 6.726 2.903 1.00 72.06 334 THR A CA 1
ATOM 2460 C C . THR A 1 334 ? 25.293 7.534 3.952 1.00 72.06 334 THR A C 1
ATOM 2462 O O . THR A 1 334 ? 25.878 7.936 4.961 1.00 72.06 334 THR A O 1
ATOM 2465 N N . ASP A 1 335 ? 23.993 7.712 3.742 1.00 79.38 335 ASP A N 1
ATOM 2466 C CA . ASP A 1 335 ? 23.100 8.419 4.639 1.00 79.38 335 ASP A CA 1
ATOM 2467 C C . ASP A 1 335 ? 22.754 7.561 5.869 1.00 79.38 335 ASP A C 1
ATOM 2469 O O . ASP A 1 335 ? 22.035 6.555 5.809 1.00 79.38 335 ASP A O 1
ATOM 2473 N N . LYS A 1 336 ? 23.290 7.976 7.021 1.00 84.50 336 LYS A N 1
ATOM 2474 C CA . LYS A 1 336 ? 23.063 7.305 8.306 1.00 84.50 336 LYS A CA 1
ATOM 2475 C C . LYS A 1 336 ? 21.617 7.429 8.786 1.00 84.50 336 LYS A C 1
ATOM 2477 O O . LYS A 1 336 ? 21.149 6.521 9.475 1.00 84.50 336 LYS A O 1
ATOM 2482 N N . ASP A 1 337 ? 20.911 8.495 8.425 1.00 82.88 337 ASP A N 1
ATOM 2483 C CA . ASP A 1 337 ? 19.536 8.732 8.865 1.00 82.88 337 ASP A CA 1
ATOM 2484 C C . ASP A 1 337 ? 18.572 7.820 8.093 1.00 82.88 337 ASP A C 1
ATOM 2486 O O . ASP A 1 337 ? 17.704 7.176 8.694 1.00 82.88 337 ASP A O 1
ATOM 2490 N N . LYS A 1 338 ? 18.792 7.644 6.780 1.00 84.38 338 LYS A N 1
ATOM 2491 C CA . LYS A 1 338 ? 18.064 6.648 5.966 1.00 84.38 338 LYS A CA 1
ATOM 2492 C C . LYS A 1 338 ? 18.328 5.222 6.449 1.00 84.38 338 LYS A C 1
ATOM 2494 O O . LYS A 1 338 ? 17.393 4.433 6.585 1.00 84.38 338 LYS A O 1
ATOM 2499 N N . MET A 1 339 ? 19.581 4.890 6.771 1.00 88.06 339 MET A N 1
ATOM 2500 C CA . MET A 1 339 ? 19.936 3.563 7.289 1.00 88.06 339 MET A CA 1
ATOM 2501 C C . MET A 1 339 ? 19.311 3.286 8.665 1.00 88.06 339 MET A C 1
ATOM 2503 O O . MET A 1 339 ? 18.824 2.183 8.916 1.00 88.06 339 MET A O 1
ATOM 2507 N N . THR A 1 340 ? 19.259 4.296 9.535 1.00 89.31 340 THR A N 1
ATOM 2508 C CA . THR A 1 340 ? 18.555 4.205 10.825 1.00 89.31 340 THR A CA 1
ATOM 2509 C C . THR A 1 340 ? 17.058 3.987 10.609 1.00 89.31 340 THR A C 1
ATOM 2511 O O . THR A 1 340 ? 16.481 3.079 11.205 1.00 89.31 340 THR A O 1
ATOM 2514 N N . SER A 1 341 ? 16.453 4.726 9.675 1.00 87.81 341 SER A N 1
ATOM 2515 C CA . SER A 1 341 ? 15.038 4.580 9.310 1.00 87.81 341 SER A CA 1
ATOM 2516 C C . SER A 1 341 ? 14.709 3.173 8.792 1.00 87.81 341 SER A C 1
ATOM 2518 O O . SER A 1 341 ? 13.699 2.592 9.185 1.00 87.81 341 SER A O 1
ATOM 2520 N N . LEU A 1 342 ? 15.586 2.581 7.972 1.00 92.12 342 LEU A N 1
ATOM 2521 C CA . LEU A 1 342 ? 15.455 1.197 7.502 1.00 92.12 342 LEU A CA 1
ATOM 2522 C C . LEU A 1 342 ? 15.490 0.188 8.660 1.00 92.12 342 LEU A C 1
ATOM 2524 O O . LEU A 1 342 ? 14.667 -0.729 8.712 1.00 92.12 342 LEU A O 1
ATOM 2528 N N . HIS A 1 343 ? 16.415 0.351 9.608 1.00 92.50 343 HIS A N 1
ATOM 2529 C CA . HIS A 1 343 ? 16.490 -0.518 10.784 1.00 92.50 343 HIS A CA 1
ATOM 2530 C C . HIS A 1 343 ? 15.269 -0.375 11.701 1.00 92.50 343 HIS A C 1
ATOM 2532 O O . HIS A 1 343 ? 14.754 -1.385 12.191 1.00 92.50 343 HIS A O 1
ATOM 2538 N N . ASP A 1 344 ? 14.771 0.845 11.899 1.00 90.75 344 ASP A N 1
ATOM 2539 C CA . ASP A 1 344 ? 13.570 1.104 12.693 1.00 90.75 344 ASP A CA 1
ATOM 2540 C C . ASP A 1 344 ? 12.306 0.532 12.035 1.00 90.75 344 ASP A C 1
ATOM 2542 O O . ASP A 1 344 ? 11.469 -0.069 12.723 1.00 90.75 344 ASP A O 1
ATOM 2546 N N . ALA A 1 345 ? 12.188 0.637 10.707 1.00 91.62 345 ALA A N 1
ATOM 2547 C CA . ALA A 1 345 ? 11.116 0.009 9.940 1.00 91.62 345 ALA A CA 1
ATOM 2548 C C . ALA A 1 345 ? 11.162 -1.523 10.071 1.00 91.62 345 ALA A C 1
ATOM 2550 O O . ALA A 1 345 ? 10.152 -2.152 10.387 1.00 91.62 345 ALA A O 1
ATOM 2551 N N . ALA A 1 346 ? 12.346 -2.129 9.943 1.00 94.31 346 ALA A N 1
ATOM 2552 C CA . ALA A 1 346 ? 12.516 -3.577 10.068 1.00 94.31 346 ALA A CA 1
ATOM 2553 C C . ALA A 1 346 ? 12.198 -4.083 11.482 1.00 94.31 346 ALA A C 1
ATOM 2555 O O . ALA A 1 346 ? 11.547 -5.114 11.657 1.00 94.31 346 ALA A O 1
ATOM 2556 N N . LYS A 1 347 ? 12.607 -3.337 12.513 1.00 93.62 347 LYS A N 1
ATOM 2557 C CA . LYS A 1 347 ? 12.260 -3.643 13.905 1.00 93.62 347 LYS A CA 1
ATOM 2558 C C . LYS A 1 347 ? 10.749 -3.580 14.130 1.00 93.62 347 LYS A C 1
ATOM 2560 O O . LYS A 1 347 ? 10.195 -4.472 14.771 1.00 93.62 347 LYS A O 1
ATOM 2565 N N . THR A 1 348 ? 10.093 -2.554 13.590 1.00 90.25 348 THR A N 1
ATOM 2566 C CA . THR A 1 348 ? 8.632 -2.392 13.656 1.00 90.25 348 THR A CA 1
ATOM 2567 C C . THR A 1 348 ? 7.923 -3.565 12.975 1.00 90.25 348 THR A C 1
ATOM 2569 O O . THR A 1 348 ? 7.013 -4.151 13.559 1.00 90.25 348 THR A O 1
ATOM 2572 N N . MET A 1 349 ? 8.415 -3.994 11.810 1.00 94.25 349 MET A N 1
ATOM 2573 C CA . MET A 1 349 ? 7.901 -5.153 11.080 1.00 94.25 349 MET A CA 1
ATOM 2574 C C . MET A 1 349 ? 7.966 -6.446 11.911 1.00 94.25 349 MET A C 1
ATOM 2576 O O . MET A 1 349 ? 6.957 -7.127 12.089 1.00 94.25 349 MET A O 1
ATOM 2580 N N . VAL A 1 350 ? 9.122 -6.760 12.510 1.00 94.38 350 VAL A N 1
ATOM 2581 C CA . VAL A 1 350 ? 9.290 -7.958 13.360 1.00 94.38 350 VAL A CA 1
ATOM 2582 C C . VAL A 1 350 ? 8.402 -7.905 14.610 1.00 94.38 350 VAL A C 1
ATOM 2584 O O . VAL A 1 350 ? 7.843 -8.927 15.027 1.00 94.38 350 VAL A O 1
ATOM 2587 N N . MET A 1 351 ? 8.239 -6.722 15.209 1.00 91.12 351 MET A N 1
ATOM 2588 C CA . MET A 1 351 ? 7.311 -6.530 16.327 1.00 91.12 351 MET A CA 1
ATOM 2589 C C . MET A 1 351 ? 5.864 -6.818 15.911 1.00 91.12 351 MET A C 1
ATOM 2591 O O . MET A 1 351 ? 5.170 -7.542 16.626 1.00 91.12 351 MET A O 1
ATOM 2595 N N . ASN A 1 352 ? 5.434 -6.332 14.745 1.00 91.69 352 ASN A N 1
ATOM 2596 C CA . ASN A 1 352 ? 4.080 -6.554 14.237 1.00 91.69 352 ASN A CA 1
ATOM 2597 C C . ASN A 1 352 ? 3.817 -8.020 13.889 1.00 91.69 352 ASN A C 1
ATOM 2599 O O . ASN A 1 352 ? 2.782 -8.555 14.286 1.00 91.69 352 ASN A O 1
ATOM 2603 N N . VAL A 1 353 ? 4.786 -8.721 13.291 1.00 94.44 353 VAL A N 1
ATOM 2604 C CA . VAL A 1 353 ? 4.696 -10.177 13.082 1.00 94.44 353 VAL A CA 1
ATOM 2605 C C . VAL A 1 353 ? 4.575 -10.930 14.413 1.00 94.44 353 VAL A C 1
ATOM 2607 O O . VAL A 1 353 ? 3.741 -11.823 14.567 1.00 94.44 353 VAL A O 1
ATOM 2610 N N . THR A 1 354 ? 5.356 -10.541 15.424 1.00 91.56 354 THR A N 1
ATOM 2611 C CA . THR A 1 354 ? 5.257 -11.139 16.766 1.00 91.56 354 THR A CA 1
ATOM 2612 C C . THR A 1 354 ? 3.885 -10.880 17.394 1.00 91.56 354 THR A C 1
ATOM 2614 O O . THR A 1 354 ? 3.315 -11.766 18.039 1.00 91.56 354 THR A O 1
ATOM 2617 N N . SER A 1 355 ? 3.340 -9.676 17.212 1.00 89.88 355 SER A N 1
ATOM 2618 C CA . SER A 1 355 ? 2.012 -9.317 17.703 1.00 89.88 355 SER A CA 1
ATOM 2619 C C . SER A 1 355 ? 0.900 -10.090 16.997 1.00 89.88 355 SER A C 1
ATOM 2621 O O . SER A 1 355 ? 0.006 -10.558 17.703 1.00 89.88 355 SER A O 1
ATOM 2623 N N . LEU A 1 356 ? 0.998 -10.332 15.684 1.00 92.31 356 LEU A N 1
ATOM 2624 C CA . LEU A 1 356 ? 0.086 -11.206 14.935 1.00 92.31 356 LEU A CA 1
ATOM 2625 C C . LEU A 1 356 ? 0.059 -12.622 15.514 1.00 92.31 356 LEU A C 1
ATOM 2627 O O . LEU A 1 356 ? -1.012 -13.129 15.830 1.00 92.31 356 LEU A O 1
ATOM 2631 N N . LEU A 1 357 ? 1.220 -13.252 15.721 1.00 90.62 357 LEU A N 1
ATOM 2632 C CA . LEU A 1 357 ? 1.278 -14.618 16.260 1.00 90.62 357 LEU A CA 1
ATOM 2633 C C . LEU A 1 357 ? 0.647 -14.727 17.656 1.00 90.62 357 LEU A C 1
ATOM 2635 O O . LEU A 1 357 ? 0.070 -15.757 18.006 1.00 90.62 357 LEU A O 1
ATOM 2639 N N . LYS A 1 358 ? 0.747 -13.668 18.468 1.00 87.88 358 LYS A N 1
ATOM 2640 C CA . LYS A 1 358 ? 0.052 -13.592 19.759 1.00 87.88 358 LYS A CA 1
ATOM 2641 C C . LYS A 1 358 ? -1.455 -13.374 19.587 1.00 87.88 358 LYS A C 1
ATOM 2643 O O . LYS A 1 358 ? -2.217 -13.955 20.350 1.00 87.88 358 LYS A O 1
ATOM 2648 N N . THR A 1 359 ? -1.877 -12.575 18.607 1.00 87.12 359 THR A N 1
ATOM 2649 C CA . THR A 1 359 ? -3.293 -12.371 18.261 1.00 87.12 359 THR A CA 1
ATOM 2650 C C . THR A 1 359 ? -3.955 -13.677 17.819 1.00 87.12 359 THR A C 1
ATOM 2652 O O . THR A 1 359 ? -4.996 -14.032 18.361 1.00 87.12 359 THR A O 1
ATOM 2655 N N . VAL A 1 360 ? -3.313 -14.443 16.931 1.00 86.94 360 VAL A N 1
ATOM 2656 C CA . VAL A 1 360 ? -3.794 -15.763 16.481 1.00 86.94 360 VAL A CA 1
ATOM 2657 C C . VAL A 1 360 ? -4.003 -16.708 17.667 1.00 86.94 360 VAL A C 1
ATOM 2659 O O . VAL A 1 360 ? -5.053 -17.326 17.776 1.00 86.94 360 VAL A O 1
ATOM 2662 N N . LYS A 1 361 ? -3.055 -16.755 18.615 1.00 83.50 361 LYS A N 1
ATOM 2663 C CA . LYS A 1 361 ? -3.213 -17.538 19.856 1.00 83.50 361 LYS A CA 1
ATOM 2664 C C . LYS A 1 361 ? -4.351 -17.033 20.745 1.00 83.50 361 LYS A C 1
ATOM 2666 O O . LYS A 1 361 ? -5.030 -17.838 21.363 1.00 83.50 361 LYS A O 1
ATOM 2671 N N . SER A 1 362 ? -4.547 -15.717 20.844 1.00 80.00 362 SER A N 1
ATOM 2672 C CA . SER A 1 362 ? -5.612 -15.161 21.690 1.00 80.00 362 SER A CA 1
ATOM 2673 C C . SER A 1 362 ? -7.009 -15.392 21.127 1.00 80.00 362 SER A C 1
ATOM 2675 O O . SER A 1 362 ? -7.947 -15.470 21.902 1.00 80.00 362 SER A O 1
ATOM 2677 N N . VAL A 1 363 ? -7.159 -15.523 19.807 1.00 78.12 363 VAL A N 1
ATOM 2678 C CA . VAL A 1 363 ? -8.448 -15.890 19.202 1.00 78.12 363 VAL A CA 1
ATOM 2679 C C . VAL A 1 363 ? -8.856 -17.314 19.607 1.00 78.12 363 VAL A C 1
ATOM 2681 O O . VAL A 1 363 ? -10.041 -17.567 19.780 1.00 78.12 363 VAL A O 1
ATOM 2684 N N . GLU A 1 364 ? -7.895 -18.211 19.864 1.00 71.75 364 GLU A N 1
ATOM 2685 C CA . GLU A 1 364 ? -8.163 -19.547 20.427 1.00 71.75 364 GLU A CA 1
ATOM 2686 C C . GLU A 1 364 ? -8.436 -19.518 21.946 1.00 71.75 364 GLU A C 1
ATOM 2688 O O . GLU A 1 364 ? -9.149 -20.378 22.459 1.00 71.75 364 GLU A O 1
ATOM 2693 N N . ASP A 1 365 ? -7.864 -18.552 22.677 1.00 75.88 365 ASP A N 1
ATOM 2694 C CA . ASP A 1 365 ? -7.976 -18.429 24.137 1.00 75.88 365 ASP A CA 1
ATOM 2695 C C . ASP A 1 365 ? -8.819 -17.215 24.550 1.00 75.88 365 ASP A C 1
ATOM 2697 O O . ASP A 1 365 ? -8.318 -16.108 24.799 1.00 75.88 365 ASP A O 1
ATOM 2701 N N . GLU A 1 366 ? -10.120 -17.466 24.689 1.00 69.38 366 GLU A N 1
ATOM 2702 C CA . GLU A 1 366 ? -11.139 -16.475 25.023 1.00 69.38 366 GLU A CA 1
ATOM 2703 C C . GLU A 1 366 ? -10.834 -15.661 26.290 1.00 69.38 366 GLU A C 1
ATOM 2705 O O . GLU A 1 366 ? -11.157 -14.473 26.364 1.00 69.38 366 GLU A O 1
ATOM 2710 N N . ALA A 1 367 ? -10.113 -16.238 27.258 1.00 69.50 367 ALA A N 1
ATOM 2711 C CA . ALA A 1 367 ? -9.762 -15.561 28.504 1.00 69.50 367 ALA A CA 1
ATOM 2712 C C . ALA A 1 367 ? -8.755 -14.408 28.317 1.00 69.50 367 ALA A C 1
ATOM 2714 O O . ALA A 1 367 ? -8.631 -13.545 29.194 1.00 69.50 367 ALA A O 1
ATOM 2715 N N . 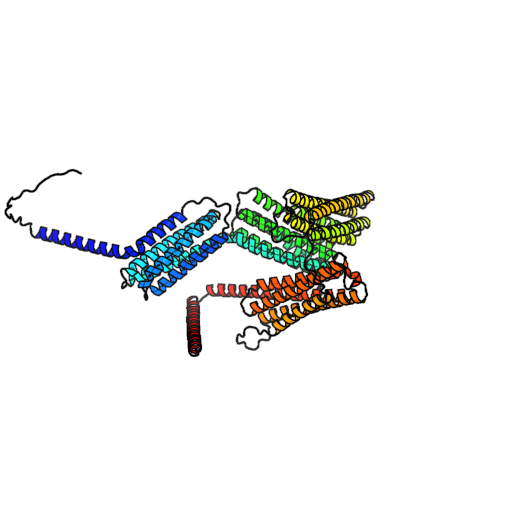THR A 1 368 ? -8.036 -14.369 27.190 1.00 77.19 368 THR A N 1
ATOM 2716 C CA . THR A 1 368 ? -6.987 -13.368 26.922 1.00 77.19 368 THR A CA 1
ATOM 2717 C C . THR A 1 368 ? -7.330 -12.377 25.808 1.00 77.19 368 THR A C 1
ATOM 2719 O O . THR A 1 368 ? -6.582 -11.410 25.615 1.00 77.19 368 THR A O 1
ATOM 2722 N N . ARG A 1 369 ? -8.471 -12.554 25.123 1.00 81.12 369 ARG A N 1
ATOM 2723 C CA . ARG A 1 369 ? -8.902 -11.756 23.958 1.00 81.12 369 ARG A CA 1
ATOM 2724 C C . ARG A 1 369 ? -8.949 -10.253 24.228 1.00 81.12 369 ARG A C 1
ATOM 2726 O O . ARG A 1 369 ? -8.288 -9.479 23.538 1.00 81.12 369 ARG A O 1
ATOM 2733 N N . GLY A 1 370 ? -9.669 -9.833 25.263 1.00 85.12 370 GLY A N 1
ATOM 2734 C CA . GLY A 1 370 ? -9.833 -8.433 25.661 1.00 85.12 370 GLY A CA 1
ATOM 2735 C C . GLY A 1 370 ? -8.504 -7.748 25.998 1.00 85.12 370 GLY A C 1
ATOM 2736 O O . GLY A 1 370 ? -8.135 -6.781 25.322 1.00 85.12 370 GLY A O 1
ATOM 2737 N N . PRO A 1 371 ? -7.728 -8.241 26.988 1.00 86.44 371 PRO A N 1
ATOM 2738 C CA . PRO A 1 371 ? -6.407 -7.705 27.292 1.00 86.44 371 PRO A CA 1
ATOM 2739 C C . PRO A 1 371 ? -5.500 -7.616 26.063 1.00 86.44 371 PRO A C 1
ATOM 2741 O O . PRO A 1 371 ? -4.786 -6.624 25.902 1.00 86.44 371 PRO A O 1
ATOM 2744 N N . ARG A 1 372 ? -5.519 -8.624 25.183 1.00 85.31 372 ARG A N 1
ATOM 2745 C CA . ARG A 1 372 ? -4.658 -8.651 24.000 1.00 85.31 372 ARG A CA 1
ATOM 2746 C C . ARG A 1 372 ? -5.091 -7.642 22.937 1.00 85.31 372 ARG A C 1
ATOM 2748 O O . ARG A 1 372 ? -4.229 -6.956 22.394 1.00 85.31 372 ARG A O 1
ATOM 2755 N N . ALA A 1 373 ? -6.390 -7.487 22.690 1.00 86.12 373 ALA A N 1
ATOM 2756 C CA . ALA A 1 373 ? -6.916 -6.461 21.790 1.00 86.12 373 ALA A CA 1
ATOM 2757 C C . ALA A 1 373 ? -6.574 -5.042 22.272 1.00 86.12 373 ALA A C 1
ATOM 2759 O O . ALA A 1 373 ? -6.221 -4.178 21.466 1.00 86.12 373 ALA A O 1
ATOM 2760 N N . ALA A 1 374 ? -6.619 -4.808 23.589 1.00 90.06 374 ALA A N 1
ATOM 2761 C CA . ALA A 1 374 ? -6.205 -3.536 24.180 1.00 90.06 374 ALA A CA 1
ATOM 2762 C C . ALA A 1 374 ? -4.702 -3.270 23.983 1.00 90.06 374 ALA A C 1
ATOM 2764 O O . ALA A 1 374 ? -4.326 -2.171 23.582 1.00 90.06 374 ALA A O 1
ATOM 2765 N N . GLU A 1 375 ? -3.847 -4.279 24.188 1.00 89.88 375 GLU A N 1
ATOM 2766 C CA . GLU A 1 375 ? -2.398 -4.181 23.946 1.00 89.88 375 GLU A CA 1
ATOM 2767 C C . GLU A 1 375 ? -2.089 -3.883 22.470 1.00 89.88 375 GLU A C 1
ATOM 2769 O O . GLU A 1 375 ? -1.366 -2.938 22.169 1.00 89.88 375 GLU A O 1
ATOM 2774 N N . ALA A 1 376 ? -2.710 -4.622 21.545 1.00 86.88 376 ALA A N 1
ATOM 2775 C CA . ALA A 1 376 ? -2.546 -4.405 20.108 1.00 86.88 376 ALA A CA 1
ATOM 2776 C C . ALA A 1 376 ? -3.006 -3.001 19.675 1.00 86.88 376 ALA A C 1
ATOM 2778 O O . ALA A 1 376 ? -2.379 -2.369 18.830 1.00 86.88 376 ALA A O 1
ATOM 2779 N N . THR A 1 377 ? -4.073 -2.478 20.285 1.00 91.56 377 THR A N 1
ATOM 2780 C CA . THR A 1 377 ? -4.551 -1.111 20.028 1.00 91.56 377 THR A CA 1
ATOM 2781 C C . THR A 1 377 ? -3.560 -0.057 20.521 1.00 91.56 377 THR A C 1
ATOM 2783 O O . THR A 1 377 ? -3.332 0.937 19.834 1.00 91.56 377 THR A O 1
ATOM 2786 N N . VAL A 1 378 ? -2.938 -0.268 21.685 1.00 93.06 378 VAL A N 1
ATOM 2787 C CA . VAL A 1 378 ? -1.888 0.617 22.218 1.00 93.06 378 VAL A CA 1
ATOM 2788 C C . VAL A 1 378 ? -0.673 0.654 21.287 1.00 93.06 378 VAL A C 1
ATOM 2790 O O . VAL A 1 378 ? -0.159 1.742 20.999 1.00 93.06 378 VAL A O 1
ATOM 2793 N N . ASP A 1 379 ? -0.240 -0.506 20.791 1.00 88.00 379 ASP A N 1
ATOM 2794 C CA . ASP A 1 379 ? 0.873 -0.614 19.844 1.00 88.00 379 ASP A CA 1
ATOM 2795 C C . ASP A 1 379 ? 0.543 0.092 18.520 1.00 88.00 379 ASP A C 1
ATOM 2797 O O . ASP A 1 379 ? 1.323 0.927 18.056 1.00 88.00 379 ASP A O 1
ATOM 2801 N N . ALA A 1 380 ? -0.647 -0.158 17.964 1.00 88.19 380 ALA A N 1
ATOM 2802 C CA . ALA A 1 380 ? -1.110 0.450 16.717 1.00 88.19 380 ALA A CA 1
ATOM 2803 C C . ALA A 1 380 ? -1.209 1.983 16.816 1.00 88.19 380 ALA A C 1
ATOM 2805 O O . ALA A 1 380 ? -0.704 2.696 15.953 1.00 88.19 380 ALA A O 1
ATOM 2806 N N . ILE A 1 381 ? -1.784 2.519 17.902 1.00 93.38 381 ILE A N 1
ATOM 2807 C CA . ILE A 1 381 ? -1.833 3.974 18.137 1.00 93.38 381 ILE A CA 1
ATOM 2808 C C . ILE A 1 381 ? -0.420 4.553 18.269 1.00 93.38 381 ILE A C 1
ATOM 2810 O O . ILE A 1 381 ? -0.147 5.639 17.763 1.00 93.38 381 ILE A O 1
ATOM 2814 N N . SER A 1 382 ? 0.499 3.836 18.921 1.00 91.56 382 SER A N 1
ATOM 2815 C CA . SER A 1 382 ? 1.890 4.284 19.050 1.00 91.56 382 SER A CA 1
ATOM 2816 C C . SER A 1 382 ? 2.601 4.366 17.700 1.00 91.56 382 SER A C 1
ATOM 2818 O O . SER A 1 382 ? 3.425 5.258 17.510 1.00 91.56 382 SER A O 1
ATOM 2820 N N . GLN A 1 383 ? 2.299 3.455 16.774 1.00 85.38 383 GLN A N 1
ATOM 2821 C CA . GLN A 1 383 ? 2.827 3.494 15.411 1.00 85.38 383 GLN A CA 1
ATOM 2822 C C . GLN A 1 383 ? 2.221 4.647 14.615 1.00 85.38 383 GLN A C 1
ATOM 2824 O O . GLN A 1 383 ? 2.967 5.430 14.034 1.00 85.38 383 GLN A O 1
ATOM 2829 N N . GLU A 1 384 ? 0.902 4.824 14.674 1.00 88.06 384 GLU A N 1
ATOM 2830 C CA . GLU A 1 384 ? 0.207 5.890 13.946 1.00 88.06 384 GLU A CA 1
ATOM 2831 C C . GLU A 1 384 ? 0.674 7.291 14.378 1.00 88.06 384 GLU A C 1
ATOM 2833 O O . GLU A 1 384 ? 0.854 8.181 13.548 1.00 88.06 384 GLU A O 1
ATOM 2838 N N . ILE A 1 385 ? 0.972 7.484 15.671 1.00 91.12 385 ILE A N 1
ATOM 2839 C CA . ILE A 1 385 ? 1.550 8.738 16.185 1.00 91.12 385 ILE A CA 1
ATOM 2840 C C . ILE A 1 385 ? 2.894 9.058 15.512 1.00 91.12 385 ILE A C 1
ATOM 2842 O O . ILE A 1 385 ? 3.150 10.221 15.207 1.00 91.12 385 ILE A O 1
ATOM 2846 N N . LYS A 1 386 ? 3.745 8.059 15.235 1.00 85.62 386 LYS A N 1
ATOM 2847 C CA . LYS A 1 386 ? 5.038 8.293 14.563 1.00 85.62 386 LYS A CA 1
ATOM 2848 C C . LYS A 1 386 ? 4.861 8.802 13.132 1.00 85.62 386 LYS A C 1
ATOM 2850 O O . LYS A 1 386 ? 5.696 9.556 12.651 1.00 85.62 386 LYS A O 1
ATOM 2855 N N . ILE A 1 387 ? 3.773 8.408 12.472 1.00 83.56 387 ILE A N 1
ATOM 2856 C CA . ILE A 1 387 ? 3.460 8.766 11.081 1.00 83.56 387 ILE A CA 1
ATOM 2857 C C . ILE A 1 387 ? 2.811 10.162 10.994 1.00 83.56 387 ILE A C 1
ATOM 2859 O O . ILE A 1 387 ? 2.758 10.761 9.917 1.00 83.56 387 ILE A O 1
ATOM 2863 N N . LEU A 1 388 ? 2.345 10.726 12.117 1.00 84.62 388 LEU A N 1
ATOM 2864 C CA . LEU A 1 388 ? 1.668 12.027 12.161 1.00 84.62 388 LEU A CA 1
ATOM 2865 C C . LEU A 1 388 ? 2.519 13.169 11.584 1.00 84.62 388 LEU A C 1
ATOM 2867 O O . LEU A 1 388 ? 1.978 14.065 10.944 1.00 84.62 388 LEU A O 1
ATOM 2871 N N . TYR A 1 389 ? 3.837 13.132 11.778 1.00 83.25 389 TYR A N 1
ATOM 2872 C CA . TYR A 1 389 ? 4.74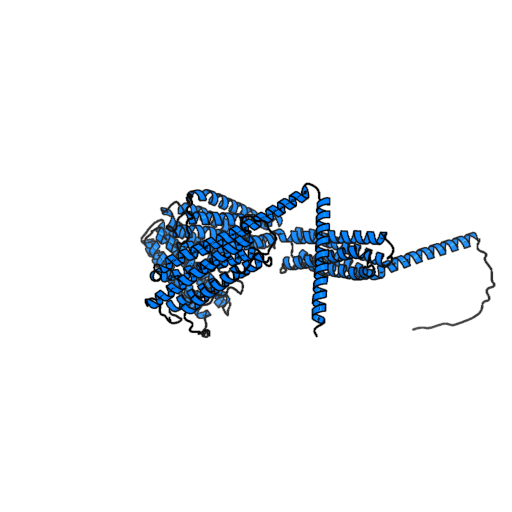6 14.180 11.304 1.00 83.25 389 TYR A CA 1
ATOM 2873 C C . TYR A 1 389 ? 5.290 13.931 9.890 1.00 83.25 389 TYR A C 1
ATOM 2875 O O . TYR A 1 389 ? 6.028 14.766 9.365 1.00 83.25 389 TYR A O 1
ATOM 2883 N N . ASN A 1 390 ? 4.919 12.818 9.248 1.00 78.94 390 ASN A N 1
ATOM 2884 C CA . ASN A 1 390 ? 5.383 12.524 7.898 1.00 78.94 390 ASN A CA 1
ATOM 2885 C C . ASN A 1 390 ? 4.811 13.541 6.889 1.00 78.94 390 ASN A C 1
ATOM 2887 O O . ASN A 1 390 ? 3.635 13.912 6.992 1.00 78.94 390 ASN A O 1
ATOM 2891 N N . PRO A 1 391 ? 5.606 13.972 5.889 1.00 64.12 391 PRO A N 1
ATOM 2892 C CA . PRO A 1 391 ? 5.124 14.840 4.821 1.00 64.12 391 PRO A CA 1
ATOM 2893 C C . PRO A 1 391 ? 3.949 14.185 4.088 1.00 64.12 391 PRO A C 1
ATOM 2895 O O . PRO A 1 391 ? 4.029 13.021 3.701 1.00 64.12 391 PRO A O 1
ATOM 2898 N N . ILE A 1 392 ? 2.863 14.932 3.885 1.00 62.19 392 ILE A N 1
ATOM 2899 C CA . ILE A 1 392 ? 1.715 14.475 3.095 1.00 62.19 392 ILE A CA 1
ATOM 2900 C C . ILE A 1 392 ? 1.765 15.151 1.724 1.00 62.19 392 ILE A C 1
ATOM 2902 O O . ILE A 1 392 ? 2.061 16.352 1.671 1.00 62.19 392 ILE A O 1
ATOM 2906 N N . PRO A 1 393 ? 1.440 14.447 0.628 1.00 56.22 393 PRO A N 1
ATOM 2907 C CA . PRO A 1 393 ? 1.229 15.101 -0.654 1.00 56.22 393 PRO A CA 1
ATOM 2908 C C . PRO A 1 393 ? 0.074 16.133 -0.591 1.00 56.22 393 PRO A C 1
ATOM 2910 O O . PRO A 1 393 ? -0.856 16.003 0.214 1.00 56.22 393 PRO A O 1
ATOM 2913 N N . PRO A 1 394 ? 0.151 17.216 -1.391 1.00 51.69 394 PRO A N 1
ATOM 2914 C CA . PRO A 1 394 ? -0.747 18.374 -1.295 1.00 51.69 394 PRO A CA 1
ATOM 2915 C C . PRO A 1 394 ? -2.212 18.082 -1.667 1.00 51.69 394 PRO A C 1
ATOM 2917 O O . PRO A 1 394 ? -3.082 18.910 -1.409 1.00 51.69 394 PRO A O 1
ATOM 2920 N N . ASP A 1 395 ? -2.496 16.922 -2.251 1.00 52.47 395 ASP A N 1
ATOM 2921 C CA . ASP A 1 395 ? -3.822 16.439 -2.639 1.00 52.47 395 ASP A CA 1
ATOM 2922 C C . ASP A 1 395 ? -4.623 15.826 -1.472 1.00 52.47 395 ASP A C 1
ATOM 2924 O O . ASP A 1 395 ? -5.855 15.816 -1.508 1.00 52.47 395 ASP A O 1
ATOM 2928 N N . GLN A 1 396 ? -3.967 15.394 -0.390 1.00 58.78 396 GLN A N 1
ATOM 2929 C CA . GLN A 1 396 ? -4.622 14.876 0.819 1.00 58.78 396 GLN A CA 1
ATOM 2930 C C . GLN A 1 396 ? -4.880 15.985 1.854 1.00 58.78 396 GLN A C 1
ATOM 2932 O O . GLN A 1 396 ? -4.314 16.007 2.950 1.00 58.78 396 GLN A O 1
ATOM 2937 N N . THR A 1 397 ? -5.764 16.924 1.515 1.00 66.56 397 THR A N 1
ATOM 2938 C CA . THR A 1 397 ? -6.263 17.933 2.466 1.00 66.56 397 THR A CA 1
ATOM 2939 C C . THR A 1 397 ? -7.524 17.444 3.184 1.00 66.56 397 THR A C 1
ATOM 2941 O O . THR A 1 397 ? -8.315 16.672 2.644 1.00 66.56 397 THR A O 1
ATOM 2944 N N . ALA A 1 398 ? -7.722 17.884 4.428 1.00 70.94 398 ALA A N 1
ATOM 2945 C CA . ALA A 1 398 ? -8.943 17.632 5.194 1.00 70.94 398 ALA A CA 1
ATOM 2946 C C . ALA A 1 398 ? -9.566 18.961 5.636 1.00 70.94 398 ALA A C 1
ATOM 2948 O O . ALA A 1 398 ? -8.867 19.963 5.788 1.00 70.94 398 ALA A O 1
ATOM 2949 N N . SER A 1 399 ? -10.884 18.978 5.860 1.00 80.31 399 SER A N 1
ATOM 2950 C CA . SER A 1 399 ? -11.571 20.179 6.359 1.00 80.31 399 SER A CA 1
ATOM 2951 C C . SER A 1 399 ? -11.513 20.271 7.891 1.00 80.31 399 SER A C 1
ATOM 2953 O O . SER A 1 399 ? -11.596 19.239 8.567 1.00 80.31 399 SER A O 1
ATOM 2955 N N . PRO A 1 400 ? -11.455 21.481 8.479 1.00 81.81 400 PRO A N 1
ATOM 2956 C CA . PRO A 1 400 ? -11.571 21.656 9.929 1.00 81.81 400 PRO A CA 1
ATOM 2957 C C . PRO A 1 400 ? -12.825 20.994 10.521 1.00 81.81 400 PRO A C 1
ATOM 2959 O O . PRO A 1 400 ? -12.775 20.412 11.604 1.00 81.81 400 PRO A O 1
ATOM 2962 N N . ASP A 1 401 ? -13.941 20.990 9.783 1.00 77.62 401 ASP A N 1
ATOM 2963 C CA . ASP A 1 401 ? -15.169 20.300 10.188 1.00 77.62 401 ASP A CA 1
ATOM 2964 C C . ASP A 1 401 ? -15.007 18.773 10.242 1.00 77.62 401 ASP A C 1
ATOM 2966 O O . ASP A 1 401 ? -15.614 18.121 11.092 1.00 77.62 401 ASP A O 1
ATOM 2970 N N . GLN A 1 402 ? -14.186 18.180 9.372 1.00 78.88 402 GLN A N 1
ATOM 2971 C CA . GLN A 1 402 ? -13.863 16.753 9.431 1.00 78.88 402 GLN A CA 1
ATOM 2972 C C . GLN A 1 402 ? -13.052 16.415 10.688 1.00 78.88 402 GLN A C 1
ATOM 2974 O O . GLN A 1 402 ? -13.351 15.417 11.348 1.00 78.88 402 GLN A O 1
ATOM 2979 N N . LEU A 1 403 ? -12.102 17.273 11.077 1.00 85.88 403 LEU A N 1
ATOM 2980 C CA . LEU A 1 403 ? -11.359 17.121 12.330 1.00 85.88 403 LEU A CA 1
ATOM 2981 C C . LEU A 1 403 ? -12.296 17.213 13.546 1.00 85.88 403 LEU A C 1
ATOM 2983 O O . LEU A 1 403 ? -12.290 16.311 14.381 1.00 85.88 403 LEU A O 1
ATOM 2987 N N . ILE A 1 404 ? -13.194 18.202 13.598 1.00 84.31 404 ILE A N 1
ATOM 2988 C CA . ILE A 1 404 ? -14.195 18.332 14.679 1.00 84.31 404 ILE A CA 1
ATOM 2989 C C . ILE A 1 4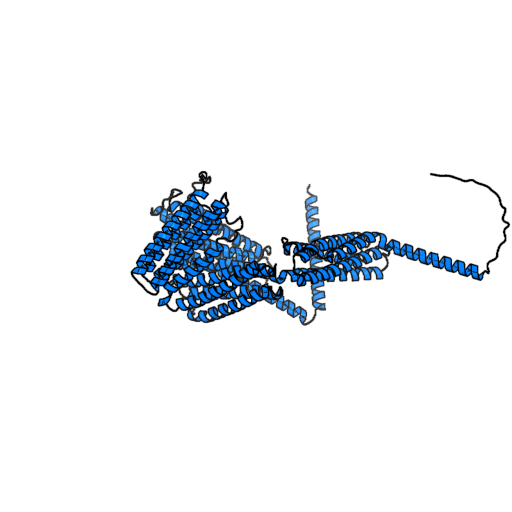04 ? -15.161 17.132 14.720 1.00 84.31 404 ILE A C 1
ATOM 2991 O O . ILE A 1 404 ? -15.612 16.717 15.787 1.00 84.31 404 ILE A O 1
ATOM 2995 N N . ARG A 1 405 ? -15.505 16.530 13.576 1.00 82.00 405 ARG A N 1
ATOM 2996 C CA . ARG A 1 405 ? -16.320 15.300 13.561 1.00 82.00 405 ARG A CA 1
ATOM 2997 C C . ARG A 1 405 ? -15.561 14.112 14.143 1.00 82.00 405 ARG A C 1
ATOM 2999 O O . ARG A 1 405 ? -16.147 13.343 14.902 1.00 82.00 405 ARG A O 1
ATOM 3006 N N . SER A 1 406 ? -14.281 13.970 13.805 1.00 87.06 406 SER A N 1
ATOM 3007 C CA . SER A 1 406 ? -13.450 12.867 14.298 1.00 87.06 406 SER A CA 1
ATOM 3008 C C . SER A 1 406 ? -13.266 12.912 15.820 1.00 87.06 406 SER A C 1
ATOM 3010 O O . SER A 1 406 ? -13.320 11.872 16.472 1.00 87.06 406 SER A O 1
ATOM 3012 N N . THR A 1 407 ? -13.178 14.104 16.425 1.00 88.06 407 THR A N 1
ATOM 3013 C CA . THR A 1 407 ? -13.042 14.231 17.885 1.00 88.06 407 THR A CA 1
ATOM 3014 C C . THR A 1 407 ? -14.267 13.730 18.647 1.00 88.06 407 THR A C 1
ATOM 3016 O O . THR A 1 407 ? -14.115 13.137 19.714 1.00 88.06 407 THR A O 1
ATOM 3019 N N . LYS A 1 408 ? -15.476 13.866 18.081 1.00 87.00 408 LYS A N 1
ATOM 3020 C CA . LYS A 1 408 ? -16.694 13.274 18.663 1.00 87.00 408 LYS A CA 1
ATOM 3021 C C . LYS A 1 408 ? -16.614 11.747 18.722 1.00 87.00 408 LYS A C 1
ATOM 3023 O O . LYS A 1 408 ? -17.035 11.160 19.717 1.00 87.00 408 LYS A O 1
ATOM 3028 N N . GLN A 1 409 ? -16.045 11.107 17.696 1.00 87.00 409 GLN A N 1
ATOM 3029 C CA . GLN A 1 409 ? -15.848 9.652 17.686 1.00 87.00 409 GLN A CA 1
ATOM 3030 C C . GLN A 1 409 ? -14.863 9.218 18.775 1.00 87.00 409 GLN A C 1
ATOM 3032 O O . GLN A 1 409 ? -15.111 8.231 19.464 1.00 87.00 409 GLN A O 1
ATOM 3037 N N . VAL A 1 410 ? -13.805 10.001 19.012 1.00 93.31 410 VAL A N 1
ATOM 3038 C CA . VAL A 1 410 ? -12.866 9.755 20.119 1.00 93.31 410 VAL A CA 1
ATOM 3039 C C . VAL A 1 410 ? -13.574 9.859 21.474 1.00 93.31 410 VAL A C 1
ATOM 3041 O O . VAL A 1 410 ? -13.365 9.007 22.335 1.00 93.31 410 VAL A O 1
ATOM 3044 N N . THR A 1 411 ? -14.463 10.839 21.674 1.00 91.00 411 THR A N 1
ATOM 3045 C CA . THR A 1 411 ? -15.253 10.959 22.915 1.00 91.00 411 THR A CA 1
ATOM 3046 C C . THR A 1 411 ? -16.164 9.750 23.147 1.00 91.00 411 THR A C 1
ATOM 3048 O O . THR A 1 411 ? -16.202 9.217 24.256 1.00 91.00 411 THR A O 1
ATOM 3051 N N . LEU A 1 412 ? -16.862 9.276 22.110 1.00 89.56 412 LEU A N 1
ATOM 3052 C CA . LEU A 1 412 ? -17.711 8.081 22.203 1.00 89.56 412 LEU A CA 1
ATOM 3053 C C . LEU A 1 412 ? -16.884 6.823 22.500 1.00 89.56 412 LEU A C 1
ATOM 3055 O O . LEU A 1 412 ? -17.232 6.048 23.392 1.00 89.56 412 LEU A O 1
ATOM 3059 N N . ALA A 1 413 ? -15.752 6.652 21.813 1.00 92.94 413 ALA A N 1
ATOM 3060 C CA . ALA A 1 413 ? -14.842 5.539 22.058 1.00 92.94 413 ALA A CA 1
ATOM 3061 C C . ALA A 1 413 ? -14.246 5.571 23.475 1.00 92.94 413 ALA A C 1
ATOM 3063 O O . ALA A 1 413 ? -14.086 4.525 24.096 1.00 92.94 413 ALA A O 1
ATOM 3064 N N . THR A 1 414 ? -13.991 6.764 24.023 1.00 94.62 414 THR A N 1
ATOM 3065 C CA . THR A 1 414 ? -13.516 6.956 25.406 1.00 94.62 414 THR A CA 1
ATOM 3066 C C . THR A 1 414 ? -14.543 6.439 26.410 1.00 94.62 414 THR A C 1
ATOM 3068 O O . THR A 1 414 ? -14.196 5.685 27.317 1.00 94.62 414 THR A O 1
ATOM 3071 N N . ALA A 1 415 ? -15.820 6.789 26.229 1.00 92.56 415 ALA A N 1
ATOM 3072 C CA . ALA A 1 415 ? -16.894 6.292 27.085 1.00 92.56 415 ALA A CA 1
ATOM 3073 C C . ALA A 1 415 ? -17.023 4.762 26.999 1.00 92.56 415 ALA A C 1
ATOM 3075 O O . ALA A 1 415 ? -17.149 4.095 28.028 1.00 92.56 415 ALA A O 1
ATOM 3076 N N . LYS A 1 416 ? -16.914 4.198 25.787 1.00 92.50 416 LYS A N 1
ATOM 3077 C CA . LYS A 1 416 ? -16.931 2.745 25.565 1.00 92.50 416 LYS A CA 1
ATOM 3078 C C . LYS A 1 416 ? -15.745 2.046 26.242 1.00 92.50 416 LYS A C 1
ATOM 3080 O O . LYS A 1 416 ? -15.948 1.031 26.898 1.00 92.50 416 LYS A O 1
ATOM 3085 N N . ALA A 1 417 ? -14.540 2.614 26.156 1.00 94.19 417 ALA A N 1
ATOM 3086 C CA . ALA A 1 417 ? -13.334 2.091 26.801 1.00 94.19 417 ALA A CA 1
ATOM 3087 C C . ALA A 1 417 ? -13.435 2.088 28.333 1.00 94.19 417 ALA A C 1
ATOM 3089 O O . ALA A 1 417 ? -13.106 1.085 28.964 1.00 94.19 417 ALA A O 1
ATOM 3090 N N . VAL A 1 418 ? -13.954 3.161 28.939 1.00 94.31 418 VAL A N 1
ATOM 3091 C CA . VAL A 1 418 ? -14.202 3.207 30.392 1.00 94.31 418 VAL A CA 1
ATOM 3092 C C . VAL A 1 418 ? -15.269 2.188 30.799 1.00 94.31 418 VAL A C 1
ATOM 3094 O O . VAL A 1 418 ? -15.101 1.488 31.796 1.00 94.31 418 VAL A O 1
ATOM 3097 N N . GLY A 1 419 ? -16.352 2.070 30.022 1.00 91.81 419 GLY A N 1
ATOM 3098 C CA . GLY A 1 419 ? -17.391 1.061 30.237 1.00 91.81 419 GLY A CA 1
ATOM 3099 C C . GLY A 1 419 ? -16.822 -0.358 30.232 1.00 91.81 419 GLY A C 1
ATOM 3100 O O . GLY A 1 419 ? -16.976 -1.082 31.213 1.00 91.81 419 GLY A O 1
ATOM 3101 N N . ALA A 1 420 ? -16.079 -0.708 29.183 1.00 92.25 420 ALA A N 1
ATOM 3102 C CA . ALA A 1 420 ? -15.427 -2.006 29.037 1.00 92.25 420 ALA A CA 1
ATOM 3103 C C . ALA A 1 420 ? -14.389 -2.285 30.135 1.00 92.25 420 ALA A C 1
ATOM 3105 O O . ALA A 1 420 ? -14.332 -3.380 30.694 1.00 92.25 420 ALA A O 1
ATOM 3106 N N . GLY A 1 421 ? -13.595 -1.278 30.506 1.00 89.94 421 GLY A N 1
ATOM 3107 C CA . GLY A 1 421 ? -12.649 -1.381 31.613 1.00 89.94 421 GLY A CA 1
ATOM 3108 C C . GLY A 1 421 ? -13.328 -1.599 32.969 1.00 89.94 421 GLY A C 1
ATOM 3109 O O . GLY A 1 421 ? -12.735 -2.216 33.850 1.00 89.94 421 GLY A O 1
ATOM 3110 N N . ASN A 1 422 ? -14.571 -1.143 33.149 1.00 89.25 422 ASN A N 1
ATOM 3111 C CA . ASN A 1 422 ? -15.342 -1.354 34.375 1.00 89.25 422 ASN A CA 1
ATOM 3112 C C . ASN A 1 422 ? -16.011 -2.729 34.441 1.00 89.25 422 ASN A C 1
ATOM 3114 O O . ASN A 1 422 ? -16.090 -3.294 35.541 1.00 89.25 422 ASN A O 1
ATOM 3118 N N . THR A 1 423 ? -16.500 -3.238 33.304 1.00 89.94 423 THR A N 1
ATOM 3119 C CA . THR A 1 423 ? -17.131 -4.562 33.198 1.00 89.94 423 THR A CA 1
ATOM 3120 C C . THR A 1 423 ? -16.103 -5.688 33.173 1.00 89.94 423 THR A C 1
ATOM 3122 O O . THR A 1 423 ? -16.414 -6.786 33.629 1.00 89.94 423 THR A O 1
ATOM 3125 N N . CYS A 1 424 ? -14.888 -5.422 32.678 1.00 86.31 424 CYS A N 1
ATOM 3126 C CA . CYS A 1 424 ? -13.825 -6.408 32.457 1.00 86.31 424 CYS A CA 1
ATOM 3127 C C . CYS A 1 424 ? -14.269 -7.602 31.587 1.00 86.31 424 CYS A C 1
ATOM 3129 O O . CYS A 1 424 ? -13.645 -8.663 31.636 1.00 86.31 424 CYS A O 1
ATOM 3131 N N . LYS A 1 425 ? -15.345 -7.453 30.804 1.00 87.75 425 LYS A N 1
ATOM 3132 C CA . LYS A 1 425 ? -15.796 -8.482 29.865 1.00 87.75 425 LYS A CA 1
ATOM 3133 C C . LYS A 1 425 ? -14.919 -8.458 28.621 1.00 87.75 425 LYS A C 1
ATOM 3135 O O . LYS A 1 425 ? -14.592 -7.388 28.112 1.00 87.75 425 LYS A O 1
ATOM 3140 N N . GLN A 1 426 ? -14.560 -9.639 28.131 1.00 84.81 426 GLN A N 1
ATOM 3141 C CA . GLN A 1 426 ? -13.636 -9.793 27.006 1.00 84.81 426 GLN A CA 1
ATOM 3142 C C . GLN A 1 426 ? -14.182 -9.113 25.743 1.00 84.81 426 GLN A C 1
ATOM 3144 O O . GLN A 1 426 ? -13.517 -8.232 25.204 1.00 84.81 426 GLN A O 1
ATOM 3149 N N . GLU A 1 427 ? -15.415 -9.437 25.350 1.00 83.56 427 GLU A N 1
ATOM 3150 C CA . GLU A 1 427 ? -16.122 -8.845 24.202 1.00 83.56 427 GLU A CA 1
ATOM 3151 C C . GLU A 1 427 ? -16.203 -7.314 24.290 1.00 83.56 427 GLU A C 1
ATOM 3153 O O . GLU A 1 427 ? -15.828 -6.620 23.346 1.00 83.56 427 GLU A O 1
ATOM 3158 N N . ASP A 1 428 ? -16.594 -6.771 25.452 1.00 89.31 428 ASP A N 1
ATOM 3159 C CA . ASP A 1 428 ? -16.682 -5.320 25.666 1.00 89.31 428 ASP A CA 1
ATOM 3160 C C . ASP A 1 428 ? -15.325 -4.640 25.425 1.00 89.31 428 ASP A C 1
ATOM 3162 O O . ASP A 1 428 ? -15.256 -3.580 24.797 1.00 89.31 428 ASP A O 1
ATOM 3166 N N . ILE A 1 429 ? -14.237 -5.248 25.916 1.00 91.38 429 ILE A N 1
ATOM 3167 C CA . ILE A 1 429 ? -12.880 -4.716 25.755 1.00 91.38 429 ILE A CA 1
ATOM 3168 C C . ILE A 1 429 ? -12.441 -4.797 24.294 1.00 91.38 429 ILE A C 1
ATOM 3170 O O . ILE A 1 429 ? -11.886 -3.822 23.792 1.00 91.38 429 ILE A O 1
ATOM 3174 N N . VAL A 1 430 ? -12.704 -5.899 23.585 1.00 87.38 430 VAL A N 1
ATOM 3175 C CA . VAL A 1 430 ? -12.368 -6.004 22.154 1.00 87.38 430 VAL A CA 1
ATOM 3176 C C . VAL A 1 430 ? -13.152 -4.968 21.343 1.00 87.38 430 VAL A C 1
ATOM 3178 O O . VAL A 1 430 ? -12.571 -4.218 20.553 1.00 87.38 430 VAL A O 1
ATOM 3181 N N . ALA A 1 431 ? -14.452 -4.839 21.598 1.00 86.75 431 ALA A N 1
ATOM 3182 C CA . ALA A 1 431 ? -15.312 -3.883 20.918 1.00 86.75 431 ALA A CA 1
ATOM 3183 C C . ALA A 1 431 ? -14.931 -2.420 21.225 1.00 86.75 431 ALA A C 1
ATOM 3185 O O . ALA A 1 431 ? -15.118 -1.539 20.377 1.00 86.75 431 ALA A O 1
ATOM 3186 N N . ALA A 1 432 ? -14.424 -2.133 22.429 1.00 91.88 432 ALA A N 1
ATOM 3187 C CA . ALA A 1 432 ? -13.881 -0.825 22.792 1.00 91.88 432 ALA A CA 1
ATOM 3188 C C . ALA A 1 432 ? -12.523 -0.552 22.130 1.00 91.88 432 ALA A C 1
ATOM 3190 O O . ALA A 1 432 ? -12.319 0.542 21.607 1.00 91.88 432 ALA A O 1
ATOM 3191 N N . SER A 1 433 ? -11.633 -1.546 22.095 1.00 92.75 433 SER A N 1
ATOM 3192 C CA . SER A 1 433 ? -10.334 -1.499 21.416 1.00 92.75 433 SER A CA 1
ATOM 3193 C C . SER A 1 433 ? -10.482 -1.192 19.925 1.00 92.75 433 SER A C 1
ATOM 3195 O O . SER A 1 433 ? -9.894 -0.226 19.440 1.00 92.75 433 SER A O 1
ATOM 3197 N N . ASN A 1 434 ? -11.346 -1.925 19.215 1.00 86.94 434 ASN A N 1
ATOM 3198 C CA . ASN A 1 434 ? -11.599 -1.715 17.785 1.00 86.94 434 ASN A CA 1
ATOM 3199 C C . ASN A 1 434 ? -12.169 -0.311 17.505 1.00 86.94 434 ASN A C 1
ATOM 3201 O O . ASN A 1 434 ? -11.668 0.406 16.636 1.00 86.94 434 ASN A O 1
ATOM 3205 N N . ALA A 1 435 ? -13.162 0.125 18.291 1.00 87.81 435 ALA A N 1
ATOM 3206 C CA . ALA A 1 435 ? -13.750 1.461 18.161 1.00 87.81 435 ALA A CA 1
ATOM 3207 C C . ALA A 1 435 ? -12.742 2.580 18.478 1.00 87.81 435 ALA A C 1
ATOM 3209 O O . ALA A 1 435 ? -12.678 3.584 17.768 1.00 87.81 435 ALA A O 1
ATOM 3210 N N . GLY A 1 436 ? -11.935 2.401 19.526 1.00 92.12 436 GLY A N 1
ATOM 3211 C CA . GLY A 1 436 ? -10.887 3.333 19.929 1.00 92.12 436 GLY A CA 1
ATOM 3212 C C . GLY A 1 436 ? -9.808 3.490 18.873 1.00 92.12 436 GLY A C 1
ATOM 3213 O O . GLY A 1 436 ? -9.479 4.611 18.485 1.00 92.12 436 GLY A O 1
ATOM 3214 N N . ARG A 1 437 ? -9.320 2.365 18.349 1.00 92.62 437 ARG A N 1
ATOM 3215 C CA . ARG A 1 437 ? -8.348 2.329 17.258 1.00 92.62 437 ARG A CA 1
ATOM 3216 C C . ARG A 1 437 ? -8.852 3.106 16.042 1.00 92.62 437 ARG A C 1
ATOM 3218 O O . ARG A 1 437 ? -8.173 4.021 15.581 1.00 92.62 437 ARG A O 1
ATOM 3225 N N . GLN A 1 438 ? -10.061 2.801 15.570 1.00 86.88 438 GLN A N 1
ATOM 3226 C CA . GLN A 1 438 ? -10.656 3.471 14.413 1.00 86.88 438 GLN A CA 1
ATOM 3227 C C . GLN A 1 438 ? -10.833 4.980 14.642 1.00 86.88 438 GLN A C 1
ATOM 3229 O O . GLN A 1 438 ? -10.485 5.779 13.772 1.00 86.88 438 GLN A O 1
ATOM 3234 N N . ALA A 1 439 ? -11.348 5.379 15.809 1.00 91.06 439 ALA A N 1
ATOM 3235 C CA . ALA A 1 439 ? -11.583 6.783 16.132 1.00 91.06 439 ALA A CA 1
ATOM 3236 C C . ALA A 1 439 ? -10.280 7.596 16.177 1.00 91.06 439 ALA A C 1
ATOM 3238 O O . ALA A 1 439 ? -10.217 8.687 15.608 1.00 91.06 439 ALA A O 1
ATOM 3239 N N . VAL A 1 440 ? -9.230 7.061 16.811 1.00 94.94 440 VAL A N 1
ATOM 3240 C CA . VAL A 1 440 ? -7.928 7.736 16.907 1.00 94.94 440 VAL A CA 1
ATOM 3241 C C . VAL A 1 440 ? -7.242 7.811 15.544 1.00 94.94 440 VAL A C 1
ATOM 3243 O O . VAL A 1 440 ? -6.720 8.869 15.203 1.00 94.94 440 VAL A O 1
ATOM 3246 N N . PHE A 1 441 ? -7.293 6.751 14.733 1.00 90.81 441 PHE A N 1
ATOM 3247 C CA . PHE A 1 441 ? -6.691 6.741 13.393 1.00 90.81 441 PHE A CA 1
ATOM 3248 C C . PHE A 1 441 ? -7.353 7.776 12.478 1.00 90.81 441 PHE A C 1
ATOM 3250 O O . PHE A 1 441 ? -6.675 8.601 11.870 1.00 90.81 441 PHE A O 1
ATOM 3257 N N . GLN A 1 442 ? -8.690 7.805 12.436 1.00 87.44 442 GLN A N 1
ATOM 3258 C CA . GLN A 1 442 ? -9.425 8.812 11.663 1.00 87.44 442 GLN A CA 1
ATOM 3259 C C . GLN A 1 442 ? -9.131 10.237 12.145 1.00 87.44 442 GLN A C 1
ATOM 3261 O O . GLN A 1 442 ? -9.033 11.157 11.331 1.00 87.44 442 GLN A O 1
ATOM 3266 N N . MET A 1 443 ? -8.977 10.423 13.459 1.00 94.25 443 MET A N 1
ATOM 3267 C CA . MET A 1 443 ? -8.627 11.713 14.045 1.00 94.25 443 MET A CA 1
ATOM 3268 C C . MET A 1 443 ? -7.205 12.145 13.678 1.00 94.25 443 MET A C 1
ATOM 3270 O O . MET A 1 443 ? -7.019 13.298 13.297 1.00 94.25 443 MET A O 1
ATOM 3274 N N . LEU A 1 444 ? -6.213 11.252 13.741 1.00 91.81 444 LEU A N 1
ATOM 3275 C CA . LEU A 1 444 ? -4.835 11.553 13.344 1.00 91.81 444 LEU A CA 1
ATOM 3276 C C . LEU A 1 444 ? -4.746 11.860 11.848 1.00 91.81 444 LEU A C 1
ATOM 3278 O O . LEU A 1 444 ? -4.144 12.866 11.477 1.00 91.81 444 LEU A O 1
ATOM 3282 N N . TYR A 1 445 ? -5.431 11.085 11.004 1.00 87.00 445 TYR A N 1
ATOM 3283 C CA . TYR A 1 445 ? -5.517 11.351 9.569 1.00 87.00 445 TYR A CA 1
ATOM 3284 C C . TYR A 1 445 ? -6.109 12.739 9.277 1.00 87.00 445 TYR A C 1
ATOM 3286 O O . TYR A 1 445 ? -5.516 13.538 8.549 1.00 87.00 445 TYR A O 1
ATOM 3294 N N . ALA A 1 446 ? -7.254 13.066 9.888 1.00 87.25 446 ALA A N 1
ATOM 3295 C CA . ALA A 1 446 ? -7.881 14.378 9.736 1.00 87.25 446 ALA A CA 1
ATOM 3296 C C . ALA A 1 446 ? -6.994 15.505 10.290 1.00 87.25 446 ALA A C 1
ATOM 3298 O O . ALA A 1 446 ? -6.887 16.560 9.673 1.00 87.25 446 ALA A O 1
ATOM 3299 N N . CYS A 1 447 ? -6.334 15.282 11.429 1.00 90.88 447 CYS A N 1
ATOM 3300 C CA . CYS A 1 447 ? -5.420 16.239 12.047 1.00 90.88 447 CYS A CA 1
ATOM 3301 C C . CYS A 1 447 ? -4.262 16.577 11.105 1.00 90.88 447 CYS A C 1
ATOM 3303 O O . CYS A 1 447 ? -4.012 17.754 10.843 1.00 90.88 447 CYS A O 1
ATOM 3305 N N . ARG A 1 448 ? -3.634 15.549 10.523 1.00 88.00 448 ARG A N 1
ATOM 3306 C CA . ARG A 1 448 ? -2.557 15.678 9.538 1.00 88.00 448 ARG A CA 1
ATOM 3307 C C . ARG A 1 448 ? -3.014 16.484 8.318 1.00 88.00 448 ARG A C 1
ATOM 3309 O O . ARG A 1 448 ? -2.374 17.467 7.948 1.00 88.00 448 ARG A O 1
ATOM 3316 N N . GLY A 1 449 ? -4.160 16.115 7.739 1.00 83.62 449 GLY A N 1
ATOM 3317 C CA . GLY A 1 449 ? -4.715 16.770 6.552 1.00 83.62 449 GLY A CA 1
ATOM 3318 C C . GLY A 1 449 ? -5.105 18.235 6.782 1.00 83.62 449 GLY A C 1
ATOM 3319 O O . GLY A 1 449 ? -4.822 19.080 5.936 1.00 83.62 449 GLY A O 1
ATOM 3320 N N . VAL A 1 450 ? -5.712 18.567 7.931 1.00 85.31 450 VAL A N 1
ATOM 3321 C CA . VAL A 1 450 ? -6.077 19.958 8.264 1.00 85.31 450 VAL A CA 1
ATOM 3322 C C . VAL A 1 450 ? -4.833 20.786 8.579 1.00 85.31 450 VAL A C 1
ATOM 3324 O O . VAL A 1 450 ? -4.742 21.931 8.140 1.00 85.31 450 VAL A O 1
ATOM 3327 N N . ALA A 1 451 ? -3.847 20.226 9.286 1.00 86.12 451 ALA A N 1
ATOM 3328 C CA . ALA A 1 451 ? -2.605 20.929 9.605 1.00 86.12 451 ALA A CA 1
ATOM 3329 C C . ALA A 1 451 ? -1.862 21.399 8.340 1.00 86.12 451 ALA A C 1
ATOM 3331 O O . ALA A 1 451 ? -1.218 22.446 8.359 1.00 86.12 451 ALA A O 1
ATOM 3332 N N . ASN A 1 452 ? -2.002 20.684 7.218 1.00 81.81 452 ASN A N 1
ATOM 3333 C CA . ASN A 1 452 ? -1.421 21.093 5.939 1.00 81.81 452 ASN A CA 1
ATOM 3334 C C . ASN A 1 452 ? -2.115 22.310 5.295 1.00 81.81 452 ASN A C 1
ATOM 3336 O O . ASN A 1 452 ? -1.523 22.983 4.459 1.00 81.81 452 ASN A O 1
ATOM 3340 N N . THR A 1 453 ? -3.349 22.623 5.703 1.00 78.38 453 THR A N 1
ATOM 3341 C CA . THR A 1 453 ? -4.102 23.810 5.248 1.00 78.38 453 THR A CA 1
ATOM 3342 C C . THR A 1 453 ? -3.837 25.054 6.103 1.00 78.38 453 THR A C 1
ATOM 3344 O O . THR A 1 453 ? -4.378 26.130 5.837 1.00 78.38 453 THR A O 1
ATOM 3347 N N . ALA A 1 454 ? -3.019 24.925 7.153 1.00 82.50 454 ALA A N 1
ATOM 3348 C CA . ALA A 1 454 ? -2.732 26.014 8.069 1.00 82.50 454 ALA A CA 1
ATOM 3349 C C . ALA A 1 454 ? -1.982 27.158 7.371 1.00 82.50 454 ALA A C 1
ATOM 3351 O O . ALA A 1 454 ? -0.986 26.954 6.681 1.00 82.50 454 ALA A O 1
ATOM 3352 N N . LYS A 1 455 ? -2.443 28.390 7.609 1.00 81.25 455 LYS A N 1
ATOM 3353 C CA . LYS A 1 455 ? -1.872 29.608 7.009 1.00 81.25 455 LYS A CA 1
ATOM 3354 C C . LYS A 1 455 ? -0.485 29.962 7.547 1.00 81.25 455 LYS A C 1
ATOM 3356 O O . LYS A 1 455 ? 0.228 30.731 6.911 1.00 81.25 455 LYS A O 1
ATOM 3361 N N . THR A 1 456 ? -0.125 29.450 8.725 1.00 82.81 456 THR A N 1
ATOM 3362 C CA . THR A 1 456 ? 1.169 29.709 9.361 1.00 82.81 456 THR A CA 1
ATOM 3363 C C . THR A 1 456 ? 1.778 28.408 9.893 1.00 82.81 456 THR A C 1
ATOM 3365 O O . THR A 1 456 ? 1.034 27.496 10.283 1.00 82.81 456 THR A O 1
ATOM 3368 N N . PRO A 1 457 ? 3.119 28.296 9.924 1.00 84.88 457 PRO A N 1
ATOM 3369 C CA . PRO A 1 457 ? 3.792 27.106 10.437 1.00 84.88 457 PRO A CA 1
ATOM 3370 C C . PRO A 1 457 ? 3.508 26.869 11.929 1.00 84.88 457 PRO A C 1
ATOM 3372 O O . PRO A 1 457 ? 3.423 25.722 12.357 1.00 84.88 457 PRO A O 1
ATOM 3375 N N . GLU A 1 458 ? 3.260 27.918 12.716 1.00 87.81 458 GLU A N 1
ATOM 3376 C CA . GLU A 1 458 ? 2.918 27.798 14.139 1.00 87.81 458 GLU A CA 1
ATOM 3377 C C . GLU A 1 458 ? 1.539 27.160 14.339 1.00 87.81 458 GLU A C 1
ATOM 3379 O O . GLU A 1 458 ? 1.346 26.352 15.246 1.00 87.81 458 GLU A O 1
ATOM 3384 N N . LEU A 1 459 ? 0.567 27.502 13.485 1.00 86.00 459 LEU A N 1
ATOM 3385 C CA . LEU A 1 459 ? -0.765 26.893 13.500 1.00 86.00 459 LEU A CA 1
ATOM 3386 C C . LEU A 1 459 ? -0.716 25.429 13.065 1.00 86.00 459 LEU A C 1
ATOM 3388 O O . LEU A 1 459 ? -1.407 24.598 13.660 1.00 86.00 459 LEU A O 1
ATOM 3392 N N . LYS A 1 460 ? 0.117 25.110 12.066 1.00 89.00 460 LYS A N 1
ATOM 3393 C CA . LYS A 1 460 ? 0.382 23.730 11.643 1.00 89.00 460 LYS A CA 1
ATOM 3394 C C . LYS A 1 460 ? 0.910 22.906 12.816 1.00 89.00 460 LYS A C 1
ATOM 3396 O O . LYS A 1 460 ? 0.289 21.913 13.187 1.00 89.00 460 LYS A O 1
ATOM 3401 N N . GLU A 1 461 ? 1.983 23.374 13.446 1.00 90.19 461 GLU A N 1
ATOM 3402 C CA . GLU A 1 461 ? 2.625 22.694 14.573 1.00 90.19 461 GLU A CA 1
ATOM 3403 C C . GLU A 1 461 ? 1.673 22.534 15.766 1.00 90.19 461 GLU A C 1
ATOM 3405 O O . GLU A 1 461 ? 1.494 21.435 16.287 1.00 90.19 461 GLU A O 1
ATOM 3410 N N . LYS A 1 462 ? 0.962 23.602 16.147 1.00 90.50 462 LYS A N 1
ATOM 3411 C CA . LYS A 1 462 ? -0.025 23.559 17.236 1.00 90.50 462 LYS A CA 1
ATOM 3412 C C . LYS A 1 462 ? -1.123 22.519 16.990 1.00 90.50 462 LYS A C 1
ATOM 3414 O O . LYS A 1 462 ? -1.594 21.884 17.935 1.00 90.50 462 LYS A O 1
ATOM 3419 N N . THR A 1 463 ? -1.547 22.354 15.737 1.00 91.25 463 THR A N 1
ATOM 3420 C CA . THR A 1 463 ? -2.583 21.384 15.357 1.00 91.25 463 THR A CA 1
ATOM 3421 C C . THR A 1 463 ? -2.069 19.955 15.482 1.00 91.25 463 THR A C 1
ATOM 3423 O O . THR A 1 463 ? -2.744 19.128 16.095 1.00 91.25 463 THR A O 1
ATOM 3426 N N . LEU A 1 464 ? -0.861 19.681 14.976 1.00 92.75 464 LEU A N 1
ATOM 3427 C CA . LEU A 1 464 ? -0.221 18.366 15.081 1.00 92.75 464 LEU A CA 1
ATOM 3428 C C . LEU A 1 464 ? 0.025 17.979 16.546 1.00 92.75 464 LEU A C 1
ATOM 3430 O O . LEU A 1 464 ? -0.389 16.900 16.967 1.00 92.75 464 LEU A O 1
ATOM 3434 N N . GLN A 1 465 ? 0.563 18.893 17.360 1.00 93.50 465 GLN A N 1
ATOM 3435 C CA . GLN A 1 465 ? 0.776 18.667 18.795 1.00 93.50 465 GLN A CA 1
ATOM 3436 C C . GLN A 1 465 ? -0.529 18.373 19.550 1.00 93.50 465 GLN A C 1
ATOM 3438 O O . GLN A 1 465 ? -0.564 17.530 20.451 1.00 93.50 465 GLN A O 1
ATOM 3443 N N . ALA A 1 466 ? -1.629 19.048 19.195 1.00 93.25 466 ALA A N 1
ATOM 3444 C CA . ALA A 1 466 ? -2.936 18.769 19.785 1.00 93.25 466 ALA A CA 1
ATOM 3445 C C . ALA A 1 466 ? -3.441 17.360 19.414 1.00 93.25 466 ALA A C 1
ATOM 3447 O O . ALA A 1 466 ? -3.969 16.655 20.280 1.00 93.25 466 ALA A O 1
ATOM 3448 N N . GLY A 1 467 ? -3.240 16.935 18.161 1.00 94.56 467 GLY A N 1
ATOM 3449 C CA . GLY A 1 467 ? -3.553 15.582 17.694 1.00 94.56 467 GLY A CA 1
ATOM 3450 C C . GLY A 1 467 ? -2.737 14.513 18.418 1.00 94.56 467 GLY A C 1
ATOM 3451 O O . GLY A 1 467 ? -3.304 13.559 18.956 1.00 94.56 467 GLY A O 1
ATOM 3452 N N . GLU A 1 468 ? -1.424 14.716 18.522 1.00 95.44 468 GLU A N 1
ATOM 3453 C CA . GLU A 1 468 ? -0.512 13.829 19.247 1.00 95.44 468 GLU A CA 1
ATOM 3454 C C . GLU A 1 468 ? -0.895 13.701 20.727 1.00 95.44 468 GLU A C 1
ATOM 3456 O O . GLU A 1 468 ? -0.960 12.593 21.266 1.00 95.44 468 GLU A O 1
ATOM 3461 N N . LYS A 1 469 ? -1.191 14.819 21.402 1.00 95.81 469 LYS A N 1
ATOM 3462 C CA . LYS A 1 469 ? -1.609 14.812 22.811 1.00 95.81 469 LYS A CA 1
ATOM 3463 C C . LYS A 1 469 ? -2.910 14.035 23.013 1.00 95.81 469 LYS A C 1
ATOM 3465 O O . LYS A 1 469 ? -3.039 13.313 24.006 1.00 95.81 469 LYS A O 1
ATOM 3470 N N . CYS A 1 470 ? -3.861 14.168 22.088 1.00 95.94 470 CYS A N 1
ATOM 3471 C CA . CYS A 1 470 ? -5.124 13.434 22.128 1.00 95.94 470 CYS A CA 1
ATOM 3472 C C . CYS A 1 470 ? -4.912 11.926 21.956 1.00 95.94 470 CYS A C 1
ATOM 3474 O O . CYS A 1 470 ? -5.398 11.139 22.771 1.00 95.94 470 CYS A O 1
ATOM 3476 N N . ALA A 1 471 ? -4.114 11.524 20.966 1.00 96.06 471 ALA A N 1
ATOM 3477 C CA . ALA A 1 471 ? -3.776 10.122 20.740 1.00 96.06 471 ALA A CA 1
ATOM 3478 C C . ALA A 1 471 ? -2.993 9.512 21.917 1.00 96.06 471 ALA A C 1
ATOM 3480 O O . ALA A 1 471 ? -3.320 8.414 22.364 1.00 96.06 471 ALA A O 1
ATOM 3481 N N . ASN A 1 472 ? -2.022 10.234 22.490 1.00 96.75 472 ASN A N 1
ATOM 3482 C CA . ASN A 1 472 ? -1.284 9.781 23.673 1.00 96.75 472 ASN A CA 1
ATOM 3483 C C . ASN A 1 472 ? -2.177 9.650 24.915 1.00 96.75 472 ASN A C 1
ATOM 3485 O O . ASN A 1 472 ? -2.022 8.691 25.667 1.00 96.75 472 ASN A O 1
ATOM 3489 N N . SER A 1 473 ? -3.132 10.562 25.118 1.00 96.56 473 SER A N 1
ATOM 3490 C CA . SER A 1 473 ? -4.084 10.461 26.235 1.00 96.56 473 SER A CA 1
ATOM 3491 C C . SER A 1 473 ? -5.002 9.245 26.074 1.00 96.56 473 SER A C 1
ATOM 3493 O O . SER A 1 473 ? -5.223 8.502 27.027 1.00 96.56 473 SER A O 1
ATOM 3495 N N . PHE A 1 474 ? -5.496 8.989 24.856 1.00 97.19 474 PHE A N 1
ATOM 3496 C CA . PHE A 1 474 ? -6.314 7.804 24.579 1.00 97.19 474 PHE A CA 1
ATOM 3497 C C . PHE A 1 474 ? -5.505 6.509 24.735 1.00 97.19 474 PHE A C 1
ATOM 3499 O O . PHE A 1 474 ? -5.993 5.525 25.287 1.00 97.19 474 PHE A O 1
ATOM 3506 N N . LYS A 1 475 ? -4.237 6.517 24.309 1.00 96.31 475 LYS A N 1
ATOM 3507 C CA . LYS A 1 475 ? -3.302 5.407 24.516 1.00 96.31 475 LYS A CA 1
ATOM 3508 C C . LYS A 1 475 ? -3.139 5.077 26.003 1.00 96.31 475 LYS A C 1
ATOM 3510 O O . LYS A 1 475 ? -3.252 3.910 26.364 1.00 96.31 475 LYS A O 1
ATOM 3515 N N . SER A 1 476 ? -2.913 6.075 26.861 1.00 95.88 476 SER A N 1
ATOM 3516 C CA . SER A 1 476 ? -2.801 5.875 28.315 1.00 95.88 476 SER A CA 1
ATOM 3517 C C . SER A 1 476 ? -4.070 5.269 28.918 1.00 95.88 476 SER A C 1
ATOM 3519 O O . SER A 1 476 ? -3.983 4.332 29.710 1.00 95.88 476 SER A O 1
ATOM 3521 N N . LEU A 1 477 ? -5.249 5.718 28.475 1.00 96.25 477 LEU A N 1
ATOM 3522 C CA . LEU A 1 477 ? -6.521 5.107 28.866 1.00 96.25 477 LEU A CA 1
ATOM 3523 C C . LEU A 1 477 ? -6.579 3.620 28.483 1.00 96.25 477 LEU A C 1
ATOM 3525 O O . LEU A 1 477 ? -6.940 2.789 29.313 1.00 96.25 477 LEU A O 1
ATOM 3529 N N . MET A 1 478 ? -6.193 3.266 27.254 1.00 95.94 478 MET A N 1
ATOM 3530 C CA . MET A 1 478 ? -6.186 1.870 26.800 1.00 95.94 478 MET A CA 1
ATOM 3531 C C . MET A 1 478 ? -5.164 1.000 27.547 1.00 95.94 478 MET A C 1
ATOM 3533 O O . MET A 1 478 ? -5.435 -0.178 27.783 1.00 95.94 478 MET A O 1
ATOM 3537 N N . VAL A 1 479 ? -4.030 1.565 27.979 1.00 94.31 479 VAL A N 1
ATOM 3538 C CA . VAL A 1 479 ? -3.078 0.878 28.870 1.00 94.31 479 VAL A CA 1
ATOM 3539 C C . VAL A 1 479 ? -3.736 0.546 30.210 1.00 94.31 479 VAL A C 1
ATOM 3541 O O . VAL A 1 479 ? -3.619 -0.585 30.679 1.00 94.31 479 VAL A O 1
ATOM 3544 N N . GLU A 1 480 ? -4.478 1.475 30.811 1.00 93.75 480 GLU A N 1
ATOM 3545 C CA . GLU A 1 480 ? -5.204 1.199 32.057 1.00 93.75 480 GLU A CA 1
ATOM 3546 C C . GLU A 1 480 ? -6.340 0.181 31.853 1.00 93.75 480 GLU A C 1
ATOM 3548 O O . GLU A 1 480 ? -6.526 -0.694 32.700 1.00 93.75 480 GLU A O 1
ATOM 3553 N N . VAL A 1 481 ? -7.041 0.201 30.708 1.00 93.50 481 VAL A N 1
ATOM 3554 C CA . VAL A 1 481 ? -8.031 -0.840 30.353 1.00 93.50 481 VAL A CA 1
ATOM 3555 C C . VAL A 1 481 ? -7.356 -2.210 30.270 1.00 93.50 481 VAL A C 1
ATOM 3557 O O . VAL A 1 481 ? -7.830 -3.168 30.881 1.00 93.50 481 VAL A O 1
ATOM 3560 N N . HIS A 1 482 ? -6.216 -2.303 29.579 1.00 91.25 482 HIS A N 1
ATOM 3561 C CA . HIS A 1 482 ? -5.417 -3.525 29.479 1.00 91.25 482 HIS A CA 1
ATOM 3562 C C . HIS A 1 482 ? -4.988 -4.051 30.855 1.00 91.25 482 HIS A C 1
ATOM 3564 O O . HIS A 1 482 ? -5.149 -5.236 31.163 1.00 91.25 482 HIS A O 1
ATOM 3570 N N . LEU A 1 483 ? -4.440 -3.172 31.697 1.00 90.69 483 LEU A N 1
ATOM 3571 C CA . LEU A 1 483 ? -3.988 -3.531 33.036 1.00 90.69 483 LEU A CA 1
ATOM 3572 C C . LEU A 1 483 ? -5.167 -3.995 33.895 1.00 90.69 483 LEU A C 1
ATOM 3574 O O . LEU A 1 483 ? -5.079 -5.047 34.531 1.00 90.69 483 LEU A O 1
ATOM 3578 N N . ASN A 1 484 ? -6.277 -3.258 33.914 1.00 91.75 484 ASN A N 1
ATOM 3579 C CA . ASN A 1 484 ? -7.444 -3.621 34.714 1.00 91.75 484 ASN A CA 1
ATOM 3580 C C . ASN A 1 484 ? -8.105 -4.924 34.238 1.00 91.75 484 ASN A C 1
ATOM 3582 O O . ASN A 1 484 ? -8.620 -5.678 35.057 1.00 91.75 484 ASN A O 1
ATOM 3586 N N . ALA A 1 485 ? -8.035 -5.234 32.943 1.00 87.56 485 ALA A N 1
ATOM 3587 C CA . ALA A 1 485 ? -8.501 -6.508 32.405 1.00 87.56 485 ALA A CA 1
ATOM 3588 C C . ALA A 1 485 ? -7.645 -7.700 32.877 1.00 87.56 485 ALA A C 1
ATOM 3590 O O . ALA A 1 485 ? -8.177 -8.777 33.126 1.00 87.56 485 ALA A O 1
ATOM 3591 N N . LYS A 1 486 ? -6.327 -7.512 33.052 1.00 86.12 486 LYS A N 1
ATOM 3592 C CA . LYS A 1 486 ? -5.426 -8.550 33.593 1.00 86.12 486 LYS A CA 1
ATOM 3593 C C . LYS A 1 486 ? -5.556 -8.734 35.103 1.00 86.12 486 LYS A C 1
ATOM 3595 O O . LYS A 1 486 ? -5.465 -9.852 35.598 1.00 86.12 486 LYS A O 1
ATOM 3600 N N . GLN A 1 487 ? -5.683 -7.635 35.843 1.00 86.81 487 GLN A N 1
ATOM 3601 C CA . GLN A 1 487 ? -5.815 -7.641 37.302 1.00 86.81 487 GLN A CA 1
ATOM 3602 C C . GLN A 1 487 ? -6.818 -6.557 37.716 1.00 86.81 487 GLN A C 1
ATOM 3604 O O . GLN A 1 487 ? -6.422 -5.395 37.877 1.00 86.81 487 GLN A O 1
ATOM 3609 N N . PRO A 1 488 ? -8.102 -6.924 37.876 1.00 87.31 488 PRO A N 1
ATOM 3610 C CA . PRO A 1 488 ? -9.143 -5.986 38.272 1.00 87.31 488 PRO A CA 1
ATOM 3611 C C . PRO A 1 488 ? -8.879 -5.393 39.660 1.00 87.31 488 PRO A C 1
ATOM 3613 O O . PRO A 1 488 ? -8.660 -6.126 40.623 1.00 87.31 488 PRO A O 1
ATOM 3616 N N . SER A 1 489 ? -8.921 -4.065 39.779 1.00 89.88 489 SER A N 1
ATOM 3617 C CA . SER A 1 489 ? -8.772 -3.356 41.059 1.00 89.88 489 SER A CA 1
ATOM 3618 C C . SER A 1 489 ? -9.614 -2.079 41.097 1.00 89.88 489 SER A C 1
ATOM 3620 O O . SER A 1 489 ? -9.825 -1.438 40.067 1.00 89.88 489 SER A O 1
ATOM 3622 N N . ALA A 1 490 ? -10.081 -1.689 42.288 1.00 87.19 490 ALA A N 1
ATOM 3623 C CA . ALA A 1 490 ? -10.807 -0.434 42.494 1.00 87.19 490 ALA A CA 1
ATOM 3624 C C . ALA A 1 490 ? -9.945 0.789 42.130 1.00 87.19 490 ALA A C 1
ATOM 3626 O O . ALA A 1 490 ? -10.408 1.655 41.392 1.00 87.19 490 ALA A O 1
ATOM 3627 N N . ASP A 1 491 ? -8.668 0.789 42.525 1.00 89.00 491 ASP A N 1
ATOM 3628 C CA . ASP A 1 491 ? -7.716 1.865 42.215 1.00 89.00 491 ASP A CA 1
ATOM 3629 C C . ASP A 1 491 ? -7.528 2.044 40.702 1.00 89.00 491 ASP A C 1
ATOM 3631 O O . ASP A 1 491 ? -7.395 3.156 40.196 1.00 89.00 491 ASP A O 1
ATOM 3635 N N . ARG A 1 492 ? -7.532 0.939 39.943 1.00 87.31 492 ARG A N 1
ATOM 3636 C CA . ARG A 1 492 ? -7.413 0.979 38.476 1.00 87.31 492 ARG A CA 1
ATOM 3637 C C . ARG A 1 492 ? -8.688 1.506 37.821 1.00 87.31 492 ARG A C 1
ATOM 3639 O O . ARG A 1 492 ? -8.603 2.262 36.858 1.00 87.31 492 ARG A O 1
ATOM 3646 N N . LYS A 1 493 ? -9.867 1.186 38.367 1.00 88.38 493 LYS A N 1
ATOM 3647 C CA . LYS A 1 493 ? -11.139 1.776 37.912 1.00 88.38 493 LYS A CA 1
ATOM 3648 C C . LYS A 1 493 ? -11.199 3.285 38.164 1.00 88.38 493 LYS A C 1
ATOM 3650 O O . LYS A 1 493 ? -11.710 4.018 37.321 1.00 88.38 493 LYS A O 1
ATOM 3655 N N . GLU A 1 494 ? -10.635 3.766 39.270 1.00 89.44 494 GLU A N 1
ATOM 3656 C CA . GLU A 1 494 ? -10.511 5.206 39.525 1.00 89.44 494 GLU A CA 1
ATOM 3657 C C . GLU A 1 494 ? -9.555 5.881 38.527 1.00 89.44 494 GLU A C 1
ATOM 3659 O O . GLU A 1 494 ? -9.898 6.909 37.937 1.00 89.44 494 GLU A O 1
ATOM 3664 N N . LYS A 1 495 ? -8.407 5.252 38.237 1.00 90.62 495 LYS A N 1
ATOM 3665 C CA . LYS A 1 495 ? -7.470 5.726 37.203 1.00 90.62 495 LYS A CA 1
ATOM 3666 C C . LYS A 1 495 ? -8.091 5.789 35.808 1.00 90.62 495 LYS A C 1
ATOM 3668 O O . LYS A 1 495 ? -7.835 6.750 35.089 1.00 90.62 495 LYS A O 1
ATOM 3673 N N . LEU A 1 496 ? -8.955 4.839 35.430 1.00 91.44 496 LEU A N 1
ATOM 3674 C CA . LEU A 1 496 ? -9.706 4.907 34.165 1.00 91.44 496 LEU A CA 1
ATOM 3675 C C . LEU A 1 496 ? -10.535 6.196 34.065 1.00 91.44 496 LEU A C 1
ATOM 3677 O O . LEU A 1 496 ? -10.571 6.839 33.013 1.00 91.44 496 LEU A O 1
ATOM 3681 N N . ALA A 1 497 ? -11.178 6.604 35.162 1.00 90.25 497 ALA A N 1
ATOM 3682 C CA . ALA A 1 497 ? -11.934 7.850 35.202 1.00 90.25 497 ALA A CA 1
ATOM 3683 C C . ALA A 1 497 ? -11.013 9.078 35.085 1.00 90.25 497 ALA A C 1
ATOM 3685 O O . ALA A 1 497 ? -11.360 10.034 34.388 1.00 90.25 497 ALA A O 1
ATOM 3686 N N . GLU A 1 498 ? -9.834 9.058 35.711 1.00 92.25 498 GLU A N 1
ATOM 3687 C CA . GLU A 1 498 ? -8.833 10.124 35.579 1.00 92.25 498 GLU A CA 1
ATOM 3688 C C . GLU A 1 498 ? -8.312 10.255 34.138 1.00 92.25 498 GLU A C 1
ATOM 3690 O O . GLU A 1 498 ? -8.343 11.349 33.567 1.00 92.25 498 GLU A O 1
ATOM 3695 N N . GLU A 1 499 ? -7.903 9.147 33.515 1.00 93.31 499 GLU A N 1
ATOM 3696 C CA . GLU A 1 499 ? -7.420 9.129 32.130 1.00 93.31 499 GLU A CA 1
ATOM 3697 C C . GLU A 1 499 ? -8.509 9.576 31.144 1.00 93.31 499 GLU A C 1
ATOM 3699 O O . GLU A 1 499 ? -8.238 10.353 30.226 1.00 93.31 499 GLU A O 1
ATOM 3704 N N . SER A 1 500 ? -9.776 9.213 31.376 1.00 93.81 500 SER A N 1
ATOM 3705 C CA . SER A 1 500 ? -10.890 9.686 30.540 1.00 93.81 500 SER A CA 1
ATOM 3706 C C . SER A 1 500 ? -11.050 11.216 30.553 1.00 93.81 500 SER A C 1
ATOM 3708 O O . SER A 1 500 ? -11.340 11.824 29.519 1.00 93.81 500 SER A O 1
ATOM 3710 N N . LYS A 1 501 ? -10.783 11.870 31.696 1.00 94.50 501 LYS A N 1
ATOM 3711 C CA . LYS A 1 501 ? -10.792 13.339 31.805 1.00 94.50 501 LYS A CA 1
ATOM 3712 C C . LYS A 1 501 ? -9.628 13.961 31.034 1.00 94.50 501 LYS A C 1
ATOM 3714 O O . LYS A 1 501 ? -9.811 15.010 30.415 1.00 94.50 501 LYS A O 1
ATOM 3719 N N . LYS A 1 502 ? -8.453 13.316 31.023 1.00 95.19 502 LYS A N 1
ATOM 3720 C CA . LYS A 1 502 ? -7.298 13.753 30.216 1.00 95.19 502 LYS A CA 1
ATOM 3721 C C . LYS A 1 502 ? -7.627 13.699 28.725 1.00 95.19 502 LYS A C 1
ATOM 3723 O O . LYS A 1 502 ? -7.375 14.676 28.016 1.00 95.19 502 LYS A O 1
ATOM 3728 N N . VAL A 1 503 ? -8.285 12.627 28.272 1.00 95.38 503 VAL A N 1
ATOM 3729 C CA . VAL A 1 503 ? -8.781 12.528 26.891 1.00 95.38 503 VAL A CA 1
ATOM 3730 C C . VAL A 1 503 ? -9.759 13.664 26.578 1.00 95.38 503 VAL A C 1
ATOM 3732 O O . VAL A 1 503 ? -9.545 14.392 25.610 1.00 95.38 503 VAL A O 1
ATOM 3735 N N . ALA A 1 504 ? -10.766 13.911 27.420 1.00 92.56 504 ALA A N 1
ATOM 3736 C CA . ALA A 1 504 ? -11.732 14.996 27.209 1.00 92.56 504 ALA A CA 1
ATOM 3737 C C . ALA A 1 504 ? -11.077 16.394 27.125 1.00 92.56 504 ALA A C 1
ATOM 3739 O O . ALA A 1 504 ? -11.446 17.212 26.274 1.00 92.56 504 ALA A O 1
ATOM 3740 N N . ALA A 1 505 ? -10.061 16.653 27.955 1.00 94.06 505 ALA A N 1
ATOM 3741 C CA . ALA A 1 505 ? -9.290 17.894 27.914 1.00 94.06 505 ALA A CA 1
ATOM 3742 C C . ALA A 1 505 ? -8.487 18.029 26.607 1.00 94.06 505 ALA A C 1
ATOM 3744 O O . ALA A 1 505 ? -8.483 19.094 25.988 1.00 94.06 505 ALA A O 1
ATOM 3745 N N . SER A 1 506 ? -7.838 16.951 26.153 1.00 95.25 506 SER A N 1
ATOM 3746 C CA . SER A 1 506 ? -7.108 16.949 24.878 1.00 95.25 506 SER A CA 1
ATOM 3747 C C . SER A 1 506 ? -8.025 17.109 23.658 1.00 95.25 506 SER A C 1
ATOM 3749 O O . SER A 1 506 ? -7.699 17.886 22.763 1.00 95.25 506 SER A O 1
ATOM 3751 N N . VAL A 1 507 ? -9.208 16.481 23.667 1.00 93.81 507 VAL A N 1
ATOM 3752 C CA . VAL A 1 507 ? -10.244 16.649 22.636 1.00 93.81 507 VAL A CA 1
ATOM 3753 C C . VAL A 1 507 ? -10.690 18.108 22.545 1.00 93.81 507 VAL A C 1
ATOM 3755 O O . VAL A 1 507 ? -10.766 18.655 21.447 1.00 93.81 507 VAL A O 1
ATOM 3758 N N . SER A 1 508 ? -10.921 18.764 23.685 1.00 90.88 508 SER A N 1
ATOM 3759 C CA . SER A 1 508 ? -11.277 20.190 23.724 1.00 90.88 508 SER A CA 1
ATOM 3760 C C . SER A 1 508 ? -10.189 21.067 23.091 1.00 90.88 508 SER A C 1
ATOM 3762 O O . SER A 1 508 ? -10.491 21.960 22.302 1.00 90.88 508 SER A O 1
ATOM 3764 N N . GLY A 1 509 ? -8.915 20.773 23.376 1.00 89.81 509 GLY A N 1
ATOM 3765 C CA . GLY A 1 509 ? -7.782 21.476 22.767 1.00 89.81 509 GLY A CA 1
ATOM 3766 C C . GLY A 1 509 ? -7.696 21.288 21.249 1.00 89.81 509 GLY A C 1
ATOM 3767 O O . GLY A 1 509 ? -7.406 22.238 20.523 1.00 89.81 509 GLY A O 1
ATOM 3768 N N . LEU A 1 510 ? -8.000 20.084 20.756 1.00 91.06 510 LEU A N 1
ATOM 3769 C CA . LEU A 1 510 ? -8.000 19.781 19.326 1.00 91.06 510 LEU A CA 1
ATOM 3770 C C . LEU A 1 510 ? -9.163 20.462 18.584 1.00 91.06 510 LEU A C 1
ATOM 3772 O O . LEU A 1 510 ? -8.966 20.979 17.486 1.00 91.06 510 LEU A O 1
ATOM 3776 N N . VAL A 1 511 ? -10.352 20.533 19.196 1.00 89.50 511 VAL A N 1
ATOM 3777 C CA . VAL A 1 511 ? -11.493 21.300 18.660 1.00 89.50 511 VAL A CA 1
ATOM 3778 C C . VAL A 1 511 ? -11.144 22.783 18.557 1.00 89.50 511 VAL A C 1
ATOM 3780 O O . VAL A 1 511 ? -11.357 23.381 17.507 1.00 89.50 511 VAL A O 1
ATOM 3783 N N . GLN A 1 512 ? -10.522 23.355 19.590 1.00 88.44 512 GLN A N 1
ATOM 3784 C CA . GLN A 1 512 ? -10.088 24.751 19.563 1.00 88.44 512 GLN A CA 1
ATOM 3785 C C . GLN A 1 512 ? -9.070 25.019 18.441 1.00 88.44 512 GLN A C 1
ATOM 3787 O O . GLN A 1 512 ? -9.154 26.040 17.760 1.00 88.44 512 GLN A O 1
ATOM 3792 N N . ALA A 1 513 ? -8.111 24.111 18.220 1.00 86.94 513 ALA A N 1
ATOM 3793 C CA . ALA A 1 513 ? -7.165 24.228 17.109 1.00 86.94 513 ALA A CA 1
ATOM 3794 C C . ALA A 1 513 ? -7.883 24.211 15.745 1.00 86.94 513 ALA A C 1
ATOM 3796 O O . ALA A 1 513 ? -7.596 25.049 14.890 1.00 86.94 513 ALA A O 1
ATOM 3797 N N . ALA A 1 514 ? -8.863 23.320 15.570 1.00 86.38 514 ALA A N 1
ATOM 3798 C CA . ALA A 1 514 ? -9.665 23.232 14.352 1.00 86.38 514 ALA A CA 1
ATOM 3799 C C . ALA A 1 514 ? -10.525 24.488 14.108 1.00 86.38 514 ALA A C 1
ATOM 3801 O O . ALA A 1 514 ? -10.609 24.970 12.980 1.00 86.38 514 ALA A O 1
ATOM 3802 N N . GLU A 1 515 ? -11.135 25.058 15.149 1.00 85.00 515 GLU A N 1
ATOM 3803 C CA . GLU A 1 515 ? -11.934 26.288 15.043 1.00 85.00 515 GLU A CA 1
ATOM 3804 C C . GLU A 1 515 ? -11.096 27.490 14.592 1.00 85.00 515 GLU A C 1
ATOM 3806 O O . GLU A 1 515 ? -11.544 28.277 13.757 1.00 85.00 515 GLU A O 1
ATOM 3811 N N . ILE A 1 516 ? -9.856 27.601 15.076 1.00 84.50 516 ILE A N 1
ATOM 3812 C CA . ILE A 1 516 ? -8.930 28.661 14.653 1.00 84.50 516 ILE A CA 1
ATOM 3813 C C . ILE A 1 516 ? -8.581 28.520 13.161 1.00 84.50 516 ILE A C 1
ATOM 3815 O O . ILE A 1 516 ? -8.492 29.521 12.451 1.00 84.50 516 ILE A O 1
ATOM 3819 N N . LEU A 1 517 ? -8.420 27.287 12.672 1.00 81.00 517 LEU A N 1
ATOM 3820 C CA . LEU A 1 517 ? -8.121 27.001 11.263 1.00 81.00 517 LEU A CA 1
ATOM 3821 C C . LEU A 1 517 ? -9.307 27.287 10.333 1.00 81.00 517 LEU A C 1
ATOM 3823 O O . LEU A 1 517 ? -9.098 27.640 9.174 1.00 81.00 517 LEU A O 1
ATOM 3827 N N . LYS A 1 518 ? -10.541 27.166 10.835 1.00 72.44 518 LYS A N 1
ATOM 3828 C CA . LYS A 1 518 ? -11.771 27.374 10.058 1.00 72.44 518 LYS A CA 1
ATOM 3829 C C . LYS A 1 518 ? -11.928 28.812 9.544 1.00 72.44 518 LYS A C 1
ATOM 3831 O O . LYS A 1 518 ? -12.380 29.003 8.418 1.00 72.44 518 LYS A O 1
ATOM 3836 N N . GLY A 1 519 ? -11.521 29.817 10.325 1.00 61.47 519 GLY A N 1
ATOM 3837 C CA . GLY A 1 519 ? -11.728 31.232 9.989 1.00 61.47 519 GLY A CA 1
ATOM 3838 C C . GLY A 1 519 ? -13.214 31.637 9.907 1.00 61.47 519 GLY A C 1
ATOM 3839 O O . GLY A 1 519 ? -14.114 30.802 9.921 1.00 61.47 519 GLY A O 1
ATOM 3840 N N . THR A 1 520 ? -13.498 32.941 9.854 1.00 42.72 520 THR A N 1
ATOM 3841 C CA . THR A 1 520 ? -14.868 33.493 9.935 1.00 42.72 520 THR A CA 1
ATOM 3842 C C . THR A 1 520 ? -15.624 33.587 8.602 1.00 42.72 520 THR A C 1
ATOM 3844 O O . THR A 1 520 ? -16.775 34.013 8.600 1.00 42.72 520 THR A O 1
ATOM 3847 N N . GLU A 1 521 ? -15.037 33.185 7.473 1.00 40.75 521 GLU A N 1
ATOM 3848 C CA . GLU A 1 521 ? -15.637 33.352 6.139 1.00 40.75 521 GLU A CA 1
ATOM 3849 C C . GLU A 1 521 ? -15.646 32.049 5.337 1.00 40.75 521 GLU A C 1
ATOM 3851 O O . GLU A 1 521 ? -14.798 31.839 4.482 1.00 40.75 521 GLU A O 1
ATOM 3856 N N . TRP A 1 522 ? -16.630 31.184 5.582 1.00 39.56 522 TRP A N 1
ATOM 3857 C CA . TRP A 1 522 ? -17.036 30.154 4.620 1.00 39.56 522 TRP A CA 1
ATOM 3858 C C . TRP A 1 522 ? -18.558 29.992 4.688 1.00 39.56 522 TRP A C 1
ATOM 3860 O O . TRP A 1 522 ? -19.092 29.285 5.543 1.00 39.56 522 TRP A O 1
ATOM 3870 N N . ARG A 1 523 ? -19.270 30.694 3.797 1.00 35.19 523 ARG A N 1
ATOM 3871 C CA . ARG A 1 523 ? -20.636 30.333 3.395 1.00 35.19 523 ARG A CA 1
ATOM 3872 C C . ARG A 1 523 ? -20.509 29.316 2.267 1.00 35.19 523 ARG A C 1
ATOM 3874 O O . ARG A 1 523 ? -20.014 29.649 1.192 1.00 35.19 523 ARG A O 1
ATOM 3881 N N . ASP A 1 524 ? -20.923 28.086 2.534 1.00 38.09 524 ASP A N 1
ATOM 3882 C CA . ASP A 1 524 ? -20.958 27.023 1.534 1.00 38.09 524 ASP A CA 1
ATOM 3883 C C . ASP A 1 524 ? -21.961 27.415 0.434 1.00 38.09 524 ASP A C 1
ATOM 3885 O O . ASP A 1 524 ? -23.130 27.663 0.716 1.00 38.09 524 ASP A O 1
ATOM 3889 N N . SER A 1 525 ? -21.478 27.581 -0.800 1.00 36.72 525 SER A N 1
ATOM 3890 C CA . SER A 1 525 ? -22.228 28.154 -1.935 1.00 36.72 525 SER A CA 1
ATOM 3891 C C . SER A 1 525 ? -22.869 27.091 -2.834 1.00 36.72 525 SER A C 1
ATOM 3893 O O . SER A 1 525 ? -23.116 27.345 -4.007 1.00 36.72 525 SER A O 1
ATOM 3895 N N . ASN A 1 526 ? -23.153 25.907 -2.292 1.00 38.56 526 ASN A N 1
ATOM 3896 C CA . ASN A 1 526 ? -23.868 24.837 -2.988 1.00 38.56 526 ASN A CA 1
ATOM 3897 C C . ASN A 1 526 ? -25.121 24.421 -2.206 1.00 38.56 526 ASN A C 1
ATOM 3899 O O . ASN A 1 526 ? -25.318 23.251 -1.882 1.00 38.56 526 ASN A O 1
ATOM 3903 N N . ASP A 1 527 ? -25.980 25.400 -1.925 1.00 40.03 527 ASP A N 1
ATOM 3904 C CA . ASP A 1 527 ? -27.391 25.145 -1.651 1.00 40.03 527 ASP A CA 1
ATOM 3905 C C . ASP A 1 527 ? -28.056 24.736 -2.970 1.00 40.03 527 ASP A C 1
ATOM 3907 O O . ASP A 1 527 ? -28.453 25.576 -3.777 1.00 40.03 527 ASP A O 1
ATOM 3911 N N . ASN A 1 528 ? -28.171 23.430 -3.204 1.00 42.59 528 ASN A N 1
ATOM 3912 C CA . ASN A 1 528 ? -29.238 22.927 -4.053 1.00 42.59 528 ASN A CA 1
ATOM 3913 C C . ASN A 1 528 ? -30.031 21.911 -3.239 1.00 42.59 528 ASN A C 1
ATOM 3915 O O . ASN A 1 528 ? -29.535 20.838 -2.896 1.00 42.59 528 ASN A O 1
ATOM 3919 N N . ASP A 1 529 ? -31.246 22.327 -2.903 1.00 46.03 529 ASP A N 1
ATOM 3920 C CA . ASP A 1 529 ? -32.267 21.667 -2.095 1.00 46.03 529 ASP A CA 1
ATOM 3921 C C . ASP A 1 529 ? -32.796 20.410 -2.818 1.00 46.03 529 ASP A C 1
ATOM 3923 O O . ASP A 1 529 ? -33.949 20.316 -3.235 1.00 46.03 529 ASP A O 1
ATOM 3927 N N . MET A 1 530 ? -31.900 19.453 -3.081 1.00 52.81 530 MET A N 1
ATOM 3928 C CA . MET A 1 530 ? -32.217 18.184 -3.724 1.00 52.81 530 MET A CA 1
ATOM 3929 C C . MET A 1 530 ? -32.415 17.116 -2.655 1.00 52.81 530 MET A C 1
ATOM 3931 O O . MET A 1 530 ? -31.490 16.761 -1.924 1.00 52.81 530 MET A O 1
ATOM 3935 N N . SER A 1 531 ? -33.641 16.593 -2.588 1.00 60.94 531 SER A N 1
ATOM 3936 C CA . SER A 1 531 ? -33.997 15.467 -1.725 1.00 60.94 531 SER A CA 1
ATOM 3937 C C . SER A 1 531 ? -33.031 14.298 -1.936 1.00 60.94 531 SER A C 1
ATOM 3939 O O . SER A 1 531 ? -32.815 13.852 -3.067 1.00 60.94 531 SER A O 1
ATOM 3941 N N . ALA A 1 532 ? -32.480 13.787 -0.834 1.00 66.31 532 ALA A N 1
ATOM 3942 C CA . ALA A 1 532 ? -31.571 12.645 -0.805 1.00 66.31 532 ALA A CA 1
ATOM 3943 C C . ALA A 1 532 ? -32.111 11.431 -1.574 1.00 66.31 532 ALA A C 1
ATOM 3945 O O . ALA A 1 532 ? -31.362 10.750 -2.270 1.00 66.31 532 ALA A O 1
ATOM 3946 N N . GLU A 1 533 ? -33.426 11.222 -1.503 1.00 69.19 533 GLU A N 1
ATOM 3947 C CA . GLU A 1 533 ? -34.133 10.123 -2.155 1.00 69.19 533 GLU A CA 1
ATOM 3948 C C . GLU A 1 533 ? -33.998 10.174 -3.686 1.00 69.19 533 GLU A C 1
ATOM 3950 O O . GLU A 1 533 ? -33.676 9.163 -4.313 1.00 69.19 533 GLU A O 1
ATOM 3955 N N . ASN A 1 534 ? -34.164 11.357 -4.291 1.00 73.81 534 ASN A N 1
ATOM 3956 C CA . ASN A 1 534 ? -34.023 11.528 -5.741 1.00 73.81 534 ASN A CA 1
ATOM 3957 C C . ASN A 1 534 ? -32.592 11.239 -6.198 1.00 73.81 534 ASN A C 1
ATOM 3959 O O . ASN A 1 534 ? -32.383 10.639 -7.251 1.00 73.81 534 ASN A O 1
ATOM 3963 N N . GLU A 1 535 ? -31.601 11.634 -5.401 1.00 79.19 535 GLU A N 1
ATOM 3964 C CA . GLU A 1 535 ? -30.205 11.445 -5.770 1.00 79.19 535 GLU A CA 1
ATOM 3965 C C . GLU A 1 535 ? -29.755 9.985 -5.655 1.00 79.19 535 GLU A C 1
ATOM 3967 O O . GLU A 1 535 ? -29.057 9.486 -6.540 1.00 79.19 535 GLU A O 1
ATOM 3972 N N . LEU A 1 536 ? -30.193 9.272 -4.613 1.00 81.88 536 LEU A N 1
ATOM 3973 C CA . LEU A 1 536 ? -29.929 7.838 -4.488 1.00 81.88 536 LEU A CA 1
ATOM 3974 C C . LEU A 1 536 ? -30.593 7.045 -5.620 1.00 81.88 536 LEU A C 1
ATOM 3976 O O . LEU A 1 536 ? -29.997 6.117 -6.170 1.00 81.88 536 LEU A O 1
ATOM 3980 N N . MET A 1 537 ? -31.808 7.430 -6.017 1.00 82.50 537 MET A N 1
ATOM 3981 C CA . MET A 1 537 ? -32.505 6.760 -7.110 1.00 82.50 537 MET A CA 1
ATOM 3982 C C . MET A 1 537 ? -31.869 7.052 -8.475 1.00 82.50 537 MET A C 1
ATOM 3984 O O . MET A 1 537 ? -31.749 6.148 -9.304 1.00 82.50 537 MET A O 1
ATOM 3988 N N . ASN A 1 538 ? -31.371 8.274 -8.685 1.00 83.06 538 ASN A N 1
ATOM 3989 C CA . ASN A 1 538 ? -30.559 8.615 -9.853 1.00 83.06 538 ASN A CA 1
ATOM 3990 C C . ASN A 1 538 ? -29.268 7.787 -9.909 1.00 83.06 538 ASN A C 1
ATOM 3992 O O . ASN A 1 538 ? -28.921 7.276 -10.974 1.00 83.06 538 ASN A O 1
ATOM 3996 N N . ALA A 1 539 ? -28.592 7.597 -8.771 1.00 83.38 539 ALA A N 1
ATOM 3997 C CA . ALA A 1 539 ? -27.399 6.758 -8.677 1.00 83.38 539 ALA A CA 1
ATOM 3998 C C . ALA A 1 539 ? -27.694 5.290 -9.046 1.00 83.38 539 ALA A C 1
ATOM 4000 O O . ALA A 1 539 ? -26.970 4.709 -9.853 1.00 83.38 539 ALA A O 1
ATOM 4001 N N . ALA A 1 540 ? -28.789 4.711 -8.537 1.00 84.31 540 ALA A N 1
ATOM 4002 C CA . ALA A 1 540 ? -29.212 3.354 -8.899 1.00 84.31 540 ALA A CA 1
ATOM 4003 C C . ALA A 1 540 ? -29.519 3.217 -10.402 1.00 84.31 540 ALA A C 1
ATOM 4005 O O . ALA A 1 540 ? -29.053 2.282 -11.053 1.00 84.31 540 ALA A O 1
ATOM 4006 N N . ASN A 1 541 ? -30.256 4.173 -10.977 1.00 85.19 541 ASN A N 1
ATOM 4007 C CA . ASN A 1 541 ? -30.592 4.167 -12.403 1.00 85.19 541 ASN A CA 1
ATOM 4008 C C . ASN A 1 541 ? -29.345 4.302 -13.296 1.00 85.19 541 ASN A C 1
ATOM 4010 O O . ASN A 1 541 ? -29.267 3.663 -14.347 1.00 85.19 541 ASN A O 1
ATOM 4014 N N . ALA A 1 542 ? -28.358 5.104 -12.881 1.00 85.50 542 ALA A N 1
ATOM 4015 C CA . ALA A 1 542 ? -27.089 5.246 -13.593 1.00 85.50 542 ALA A CA 1
ATOM 4016 C C . ALA A 1 542 ? -26.301 3.924 -13.627 1.00 85.50 542 ALA A C 1
ATOM 4018 O O . ALA A 1 542 ? -25.767 3.553 -14.674 1.00 85.50 542 ALA A O 1
ATOM 4019 N N . ILE A 1 543 ? -26.293 3.178 -12.516 1.00 86.88 543 ILE A N 1
ATOM 4020 C CA . ILE A 1 543 ? -25.674 1.848 -12.443 1.00 86.88 543 ILE A CA 1
ATOM 4021 C C . ILE A 1 543 ? -26.363 0.869 -13.406 1.00 86.88 543 ILE A C 1
ATOM 4023 O O . ILE A 1 543 ? -25.686 0.182 -14.170 1.00 86.88 543 ILE A O 1
ATOM 4027 N N . GLU A 1 544 ? -27.699 0.831 -13.435 1.00 86.19 544 GLU A N 1
ATOM 4028 C CA . GLU A 1 544 ? -28.437 -0.060 -14.349 1.00 86.19 544 GLU A CA 1
ATOM 4029 C C . GLU A 1 544 ? -28.201 0.279 -15.818 1.00 86.19 544 GLU A C 1
ATOM 4031 O O . GLU A 1 544 ? -28.071 -0.618 -16.654 1.00 86.19 544 GLU A O 1
ATOM 4036 N N . ALA A 1 545 ? -28.105 1.568 -16.145 1.00 84.38 545 ALA A N 1
ATOM 4037 C CA . ALA A 1 545 ? -27.767 2.004 -17.491 1.00 84.38 545 ALA A CA 1
ATOM 4038 C C . ALA A 1 545 ? -26.361 1.530 -17.901 1.00 84.38 545 ALA A C 1
ATOM 4040 O O . ALA A 1 545 ? -26.188 1.043 -19.022 1.00 84.38 545 ALA A O 1
ATOM 4041 N N . ALA A 1 546 ? -25.380 1.607 -16.995 1.00 81.12 546 ALA A N 1
ATOM 4042 C CA . ALA A 1 546 ? -24.028 1.098 -17.227 1.00 81.12 546 ALA A CA 1
ATOM 4043 C C . ALA A 1 546 ? -24.012 -0.432 -17.412 1.00 81.12 546 ALA A C 1
ATOM 4045 O O . ALA A 1 546 ? -23.442 -0.921 -18.391 1.00 81.12 546 ALA A O 1
ATOM 4046 N N . ALA A 1 547 ? -24.719 -1.182 -16.558 1.00 82.50 547 ALA A N 1
ATOM 4047 C CA . ALA A 1 547 ? -24.853 -2.638 -16.668 1.00 82.50 547 ALA A CA 1
ATOM 4048 C C . ALA A 1 547 ? -25.514 -3.059 -17.994 1.00 82.50 547 ALA A C 1
ATOM 4050 O O . ALA A 1 547 ? -25.054 -3.974 -18.685 1.00 82.50 547 ALA A O 1
ATOM 4051 N N . LYS A 1 548 ? -26.568 -2.345 -18.408 1.00 82.25 548 LYS A N 1
ATOM 4052 C CA . LYS A 1 548 ? -27.262 -2.594 -19.676 1.00 82.25 548 LYS A CA 1
ATOM 4053 C C . LYS A 1 548 ? -26.378 -2.271 -20.880 1.00 82.25 548 LYS A C 1
ATOM 4055 O O . LYS A 1 548 ? -26.358 -3.043 -21.839 1.00 82.25 548 LYS A O 1
ATOM 4060 N N . LYS A 1 549 ? -25.606 -1.181 -20.828 1.00 80.69 549 LYS A N 1
ATOM 4061 C CA . LYS A 1 549 ? -24.608 -0.855 -21.857 1.00 80.69 549 LYS A CA 1
ATOM 4062 C C . LYS A 1 549 ? -23.583 -1.985 -21.988 1.00 80.69 549 LYS A C 1
ATOM 4064 O O . LYS A 1 549 ? -23.318 -2.412 -23.109 1.00 80.69 549 LYS A O 1
ATOM 4069 N N . LEU A 1 550 ? -23.108 -2.536 -20.870 1.00 79.06 550 LEU A N 1
ATOM 4070 C CA . LEU A 1 550 ? -22.181 -3.669 -20.859 1.00 79.06 550 LEU A CA 1
ATOM 4071 C C . LEU A 1 550 ? -22.784 -4.929 -21.513 1.00 79.06 550 LEU A C 1
ATOM 4073 O O . LEU A 1 550 ? -22.123 -5.585 -22.309 1.00 79.06 550 LEU A O 1
ATOM 4077 N N . SER A 1 551 ? -24.066 -5.224 -21.260 1.00 74.00 551 SER A N 1
ATOM 4078 C CA . SER A 1 551 ? -24.767 -6.387 -21.840 1.00 74.00 551 SER A CA 1
ATOM 4079 C C . SER A 1 551 ? -24.946 -6.340 -23.364 1.00 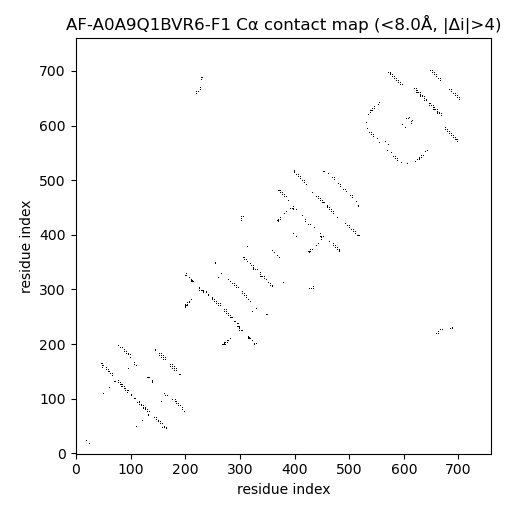74.00 551 SER A C 1
ATOM 4081 O O . SER A 1 551 ? -25.144 -7.373 -23.998 1.00 74.00 551 SER A O 1
ATOM 4083 N N . SER A 1 552 ? -24.874 -5.146 -23.962 1.00 72.69 552 SER A N 1
ATOM 4084 C CA . SER A 1 552 ? -24.996 -4.962 -25.414 1.00 72.69 552 SER A CA 1
ATOM 4085 C C . SER A 1 552 ? -23.696 -5.229 -26.181 1.00 72.69 552 SER A C 1
ATOM 4087 O O . SER A 1 552 ? -23.691 -5.235 -27.412 1.00 72.69 552 SER A O 1
ATOM 4089 N N . LEU A 1 553 ? -22.594 -5.459 -25.464 1.00 65.88 553 LEU A N 1
ATOM 4090 C CA . LEU A 1 553 ? -21.276 -5.675 -26.039 1.00 65.88 553 LEU A CA 1
ATOM 4091 C C . LEU A 1 553 ? -21.041 -7.163 -26.286 1.00 65.88 553 LEU A C 1
ATOM 4093 O O . LEU A 1 553 ? -21.248 -7.992 -25.404 1.00 65.88 553 LEU A O 1
ATOM 4097 N N . ARG A 1 554 ? -20.575 -7.496 -27.492 1.00 59.62 554 ARG A N 1
ATOM 4098 C CA . ARG A 1 554 ? -20.069 -8.833 -27.816 1.00 59.62 554 ARG A CA 1
ATOM 4099 C C . ARG A 1 554 ? -18.541 -8.842 -27.718 1.00 59.62 554 ARG A C 1
ATOM 4101 O O . ARG A 1 554 ? -17.931 -7.875 -28.184 1.00 59.62 554 ARG A O 1
ATOM 4108 N N . PRO A 1 555 ? -17.923 -9.909 -27.178 1.00 57.75 555 PRO A N 1
ATOM 4109 C CA . PRO A 1 555 ? -16.479 -10.090 -27.262 1.00 57.75 555 PRO A CA 1
ATOM 4110 C C . PRO A 1 555 ? -16.023 -10.114 -28.728 1.00 57.75 555 PRO A C 1
ATOM 4112 O O . PRO A 1 555 ? -16.787 -10.449 -29.641 1.00 57.75 555 PRO A O 1
ATOM 4115 N N . ARG A 1 556 ? -14.783 -9.679 -28.976 1.00 51.88 556 ARG A N 1
ATOM 4116 C CA . ARG A 1 556 ? -14.224 -9.533 -30.325 1.00 51.88 556 ARG A CA 1
ATOM 4117 C C . ARG A 1 556 ? -14.242 -10.894 -31.032 1.00 51.88 556 ARG A C 1
ATOM 4119 O O . ARG A 1 556 ? -13.538 -11.810 -30.625 1.00 51.88 556 ARG A O 1
ATOM 4126 N N . ALA A 1 557 ? -15.040 -11.022 -32.094 1.00 45.12 557 ALA A N 1
ATOM 4127 C CA . ALA A 1 557 ? -15.203 -12.276 -32.825 1.00 45.12 557 ALA A CA 1
ATOM 4128 C C . ALA A 1 557 ? -13.870 -12.745 -33.438 1.00 45.12 557 ALA A C 1
ATOM 4130 O O . ALA A 1 557 ? -13.460 -12.275 -34.501 1.00 45.12 557 ALA A O 1
ATOM 4131 N N . LYS A 1 558 ? -13.199 -13.696 -32.784 1.00 44.84 558 LYS A N 1
ATOM 4132 C CA . LYS A 1 558 ? -12.368 -14.685 -33.475 1.00 44.84 558 LYS A CA 1
ATOM 4133 C C . LYS A 1 558 ? -13.300 -15.832 -33.862 1.00 44.84 558 LYS A C 1
ATOM 4135 O O . LYS A 1 558 ? -14.139 -16.232 -33.062 1.00 44.84 558 LYS A O 1
ATOM 4140 N N . ALA A 1 559 ? -13.203 -16.312 -35.100 1.00 39.19 559 ALA A N 1
ATOM 4141 C CA . ALA A 1 559 ? -13.959 -17.482 -35.535 1.00 39.19 559 ALA A CA 1
ATOM 4142 C C . ALA A 1 559 ? -13.647 -18.650 -34.585 1.00 39.19 559 ALA A C 1
ATOM 4144 O O . ALA A 1 559 ? -12.475 -18.993 -34.431 1.00 39.19 559 ALA A O 1
ATOM 4145 N N . ARG A 1 560 ? -14.660 -19.220 -33.926 1.00 48.66 560 ARG A N 1
ATOM 4146 C CA . ARG A 1 560 ? -14.481 -20.400 -33.078 1.00 48.66 560 ARG A CA 1
ATOM 4147 C C . ARG A 1 560 ? -15.607 -21.405 -33.270 1.00 48.66 560 ARG A C 1
ATOM 4149 O O . ARG A 1 560 ? -16.765 -21.034 -33.458 1.00 48.66 560 ARG A O 1
ATOM 4156 N N . GLU A 1 561 ? -15.190 -22.665 -33.260 1.00 42.19 561 GLU A N 1
ATOM 4157 C CA . GLU A 1 561 ? -16.020 -23.858 -33.138 1.00 42.19 561 GLU A CA 1
ATOM 4158 C C . GLU A 1 561 ? -16.633 -23.922 -31.732 1.00 42.19 561 GLU A C 1
ATOM 4160 O O . GLU A 1 561 ? -16.140 -23.279 -30.805 1.00 42.19 561 GLU A O 1
ATOM 4165 N N . ALA A 1 562 ? -17.742 -24.652 -31.606 1.00 38.50 562 ALA A N 1
ATOM 4166 C CA . ALA A 1 562 ? -18.517 -24.776 -30.379 1.00 38.50 562 ALA A CA 1
ATOM 4167 C C . ALA A 1 562 ? -17.702 -25.478 -29.280 1.00 38.50 562 ALA A C 1
ATOM 4169 O O . ALA A 1 562 ? -17.535 -26.695 -29.315 1.00 38.50 562 ALA A O 1
ATOM 4170 N N . ASP A 1 563 ? -17.207 -24.696 -28.326 1.00 43.16 563 ASP A N 1
ATOM 4171 C CA . ASP A 1 563 ? -16.632 -25.155 -27.066 1.00 43.16 563 ASP A CA 1
ATOM 4172 C C . ASP A 1 563 ? -17.471 -24.543 -25.934 1.00 43.16 563 ASP A C 1
ATOM 4174 O O . ASP A 1 563 ? -17.742 -23.342 -25.950 1.00 43.16 563 ASP A O 1
ATOM 4178 N N . ASP A 1 564 ? -17.940 -25.371 -24.998 1.00 50.75 564 ASP A N 1
ATOM 4179 C CA . ASP A 1 564 ? -18.920 -25.001 -23.959 1.00 50.75 564 ASP A CA 1
ATOM 4180 C C . ASP A 1 564 ? -18.287 -24.226 -22.779 1.00 50.75 564 ASP A C 1
ATOM 4182 O O . ASP A 1 564 ? -18.966 -23.896 -21.802 1.00 50.75 564 ASP A O 1
ATOM 4186 N N . THR A 1 565 ? -16.989 -23.910 -22.838 1.00 55.94 565 THR A N 1
ATOM 4187 C CA . THR A 1 565 ? -16.291 -23.120 -21.812 1.00 55.94 565 THR A CA 1
ATOM 4188 C C . THR A 1 565 ? -16.271 -21.630 -22.153 1.00 55.94 565 THR A C 1
ATOM 4190 O O . THR A 1 565 ? -15.786 -21.246 -23.219 1.00 55.94 565 THR A O 1
ATOM 4193 N N . LEU A 1 566 ? -16.741 -20.787 -21.221 1.00 61.47 566 LEU A N 1
ATOM 4194 C CA . LEU A 1 566 ? -16.700 -19.323 -21.349 1.00 61.47 566 LEU A CA 1
ATOM 4195 C C . LEU A 1 566 ? -15.270 -18.841 -21.615 1.00 61.47 566 LEU A C 1
ATOM 4197 O O . LEU A 1 566 ? -14.353 -19.210 -20.872 1.00 61.47 566 LEU A O 1
ATOM 4201 N N . THR A 1 567 ? -15.081 -17.973 -22.614 1.00 73.94 567 THR A N 1
ATOM 4202 C CA . THR A 1 567 ? -13.780 -17.314 -22.808 1.00 73.94 567 THR A CA 1
ATOM 4203 C C . THR A 1 567 ? -13.486 -16.373 -21.642 1.00 73.94 567 THR A C 1
ATOM 4205 O O . THR A 1 567 ? -14.401 -15.918 -20.953 1.00 73.94 567 THR A O 1
ATOM 4208 N N . PHE A 1 568 ? -12.213 -16.048 -21.410 1.00 77.12 568 PHE A N 1
ATOM 4209 C CA . PHE A 1 568 ? -11.823 -15.082 -20.381 1.00 77.12 568 PHE A CA 1
ATOM 4210 C C . PHE A 1 568 ? -12.642 -13.782 -20.468 1.00 77.12 568 PHE A C 1
ATOM 4212 O O . PHE A 1 568 ? -13.150 -13.289 -19.464 1.00 77.12 568 PHE A O 1
ATOM 4219 N N . GLU A 1 569 ? -12.847 -13.258 -21.678 1.00 79.56 569 GLU A N 1
ATOM 4220 C CA . GLU A 1 569 ? -13.644 -12.052 -21.905 1.00 79.56 569 GLU A CA 1
ATOM 4221 C C . GLU A 1 569 ? -15.108 -12.226 -21.474 1.00 79.56 569 GLU A C 1
ATOM 4223 O O . GLU A 1 569 ? -15.715 -11.288 -20.959 1.00 79.56 569 GLU A O 1
ATOM 4228 N N . GLU A 1 570 ? -15.681 -13.417 -21.651 1.00 80.31 570 GLU A N 1
ATOM 4229 C CA . GLU A 1 570 ? -17.040 -13.736 -21.213 1.00 80.31 570 GLU A CA 1
ATOM 4230 C C . GLU A 1 570 ? -17.127 -13.885 -19.688 1.00 80.31 570 GLU A C 1
ATOM 4232 O O . GLU A 1 570 ? -18.076 -13.376 -19.090 1.00 80.31 570 GLU A O 1
ATOM 4237 N N . GLN A 1 571 ? -16.117 -14.488 -19.049 1.00 82.50 571 GLN A N 1
ATOM 4238 C CA . GLN A 1 571 ? -16.012 -14.577 -17.586 1.00 82.50 571 GLN A CA 1
ATOM 4239 C C . GLN A 1 571 ? -15.905 -13.185 -16.945 1.00 82.50 571 GLN A C 1
ATOM 4241 O O . GLN A 1 571 ? -16.636 -12.875 -16.003 1.00 82.50 571 GLN A O 1
ATOM 4246 N N . ILE A 1 572 ? -15.065 -12.307 -17.506 1.00 84.75 572 ILE A N 1
ATOM 4247 C CA . ILE A 1 572 ? -14.926 -10.913 -17.069 1.00 84.75 572 ILE A CA 1
ATOM 4248 C C . ILE A 1 572 ? -16.240 -10.144 -17.233 1.00 84.75 572 ILE A C 1
ATOM 4250 O O . ILE A 1 572 ? -16.661 -9.430 -16.317 1.00 84.75 572 ILE A O 1
ATOM 4254 N N . LEU A 1 573 ? -16.904 -10.274 -18.386 1.00 84.62 573 LEU A N 1
ATOM 4255 C CA . LEU A 1 573 ? -18.178 -9.599 -18.632 1.00 84.62 573 LEU A CA 1
ATOM 4256 C C . LEU A 1 573 ? -19.261 -10.081 -17.668 1.00 84.62 573 LEU A C 1
ATOM 4258 O O . LEU A 1 573 ? -20.027 -9.258 -17.170 1.00 84.62 573 LEU A O 1
ATOM 4262 N N . GLU A 1 574 ? -19.332 -11.380 -17.387 1.00 84.81 574 GLU A N 1
ATOM 4263 C CA . GLU A 1 574 ? -20.336 -11.931 -16.480 1.00 84.81 574 GLU A CA 1
ATOM 4264 C C . GLU A 1 574 ? -20.094 -11.518 -15.026 1.00 84.81 574 GLU A C 1
ATOM 4266 O O . GLU A 1 574 ? -21.014 -11.036 -14.363 1.00 84.81 574 GLU A O 1
ATOM 4271 N N . ALA A 1 575 ? -18.847 -11.575 -14.556 1.00 86.62 575 ALA A N 1
ATOM 4272 C CA . ALA A 1 575 ? -18.489 -11.099 -13.225 1.00 86.62 575 ALA A CA 1
ATOM 4273 C C . ALA A 1 575 ? -18.738 -9.584 -13.071 1.00 86.62 575 ALA A C 1
ATOM 4275 O O . ALA A 1 575 ? -19.332 -9.143 -12.087 1.00 86.62 575 ALA A O 1
ATOM 4276 N N . THR A 1 576 ? -18.406 -8.776 -14.084 1.00 88.75 576 THR A N 1
ATOM 4277 C CA . THR A 1 576 ? -18.678 -7.326 -14.072 1.00 88.75 576 THR A CA 1
ATOM 4278 C C . THR A 1 576 ? -20.185 -7.027 -14.045 1.00 88.75 576 THR A C 1
ATOM 4280 O O . THR A 1 576 ? -20.624 -6.128 -13.323 1.00 88.75 576 THR A O 1
ATOM 4283 N N . LYS A 1 577 ? -21.010 -7.794 -14.778 1.00 87.06 577 LYS A N 1
ATOM 4284 C CA . LYS A 1 577 ? -22.480 -7.687 -14.701 1.00 87.06 577 LYS A CA 1
ATOM 4285 C C . LYS A 1 577 ? -23.001 -8.064 -13.319 1.00 87.06 577 LYS A C 1
ATOM 4287 O O . LYS A 1 577 ? -23.872 -7.367 -12.801 1.00 87.06 577 LYS A O 1
ATOM 4292 N N . ALA A 1 578 ? -22.486 -9.141 -12.726 1.00 89.44 578 ALA A N 1
ATOM 4293 C CA . ALA A 1 578 ? -22.877 -9.572 -11.389 1.00 89.44 578 ALA A CA 1
ATOM 4294 C C . ALA A 1 578 ? -22.607 -8.467 -10.355 1.00 89.44 578 ALA A C 1
ATOM 4296 O O . ALA A 1 578 ? -23.506 -8.128 -9.584 1.00 89.44 578 ALA A O 1
ATOM 4297 N N . ILE A 1 579 ? -21.431 -7.828 -10.418 1.00 90.44 579 ILE A N 1
ATOM 4298 C CA . ILE A 1 579 ? -21.089 -6.675 -9.574 1.00 90.44 579 ILE A CA 1
ATOM 4299 C C . ILE A 1 579 ? -22.068 -5.516 -9.811 1.00 90.44 579 ILE A C 1
ATOM 4301 O O . ILE A 1 579 ? -22.647 -5.009 -8.854 1.00 90.44 579 ILE A O 1
ATOM 4305 N N . ALA A 1 580 ? -22.298 -5.110 -11.065 1.00 89.38 580 ALA A N 1
ATOM 4306 C CA . ALA A 1 580 ? -23.162 -3.967 -11.377 1.00 89.38 580 ALA A CA 1
ATOM 4307 C C . ALA A 1 580 ? -24.637 -4.193 -10.983 1.00 89.38 580 ALA A C 1
ATOM 4309 O O . ALA A 1 580 ? -25.321 -3.280 -10.517 1.00 89.38 580 ALA A O 1
ATOM 4310 N N . ASN A 1 581 ? -25.134 -5.423 -11.119 1.00 88.38 581 ASN A N 1
ATOM 4311 C CA . ASN A 1 581 ? -26.472 -5.791 -10.663 1.00 88.38 581 ASN A CA 1
ATOM 4312 C C . ASN A 1 581 ? -26.562 -5.767 -9.132 1.00 88.38 581 ASN A C 1
ATOM 4314 O O . ASN A 1 581 ? -27.521 -5.221 -8.581 1.00 88.38 581 ASN A O 1
ATOM 4318 N N . ALA A 1 582 ? -25.558 -6.312 -8.441 1.00 89.62 582 ALA A N 1
ATOM 4319 C CA . ALA A 1 582 ? -25.507 -6.314 -6.984 1.00 89.62 582 ALA A CA 1
ATOM 4320 C C . ALA A 1 582 ? -25.411 -4.887 -6.411 1.00 89.62 582 ALA A C 1
ATOM 4322 O O . ALA A 1 582 ? -26.132 -4.567 -5.465 1.00 89.62 582 ALA A O 1
ATOM 4323 N N . THR A 1 583 ? -24.621 -3.993 -7.020 1.00 89.75 583 THR A N 1
ATOM 4324 C CA . THR A 1 583 ? -24.540 -2.586 -6.591 1.00 89.75 583 THR A CA 1
ATOM 4325 C C . THR A 1 583 ? -25.817 -1.801 -6.889 1.00 89.75 583 THR A C 1
ATOM 4327 O O . THR A 1 583 ? -26.225 -0.990 -6.058 1.00 89.75 583 THR A O 1
ATOM 4330 N N . SER A 1 584 ? -26.510 -2.065 -8.005 1.00 88.69 584 SER A N 1
ATOM 4331 C CA . SER A 1 584 ? -27.841 -1.485 -8.261 1.00 88.69 584 SER A CA 1
ATOM 4332 C C . SER A 1 584 ? -28.835 -1.878 -7.164 1.00 88.69 584 SER A C 1
ATOM 4334 O O . SER A 1 584 ? -29.486 -1.017 -6.565 1.00 88.69 584 SER A O 1
ATOM 4336 N N . VAL A 1 585 ? -28.919 -3.177 -6.852 1.00 88.75 585 VAL A N 1
ATOM 4337 C CA . VAL A 1 585 ? -29.800 -3.694 -5.796 1.00 88.75 585 VAL A CA 1
ATOM 4338 C C . VAL A 1 585 ? -29.443 -3.081 -4.442 1.00 88.75 585 VAL A C 1
ATOM 4340 O O . VAL A 1 585 ? -30.340 -2.635 -3.727 1.00 88.75 585 VAL A O 1
ATOM 4343 N N . LEU A 1 586 ? -28.153 -2.991 -4.114 1.00 88.81 586 LEU A N 1
ATOM 4344 C CA . LEU A 1 586 ? -27.660 -2.372 -2.886 1.00 88.81 586 LEU A CA 1
ATOM 4345 C C . LEU A 1 586 ? -28.128 -0.917 -2.743 1.00 88.81 586 LEU A C 1
ATOM 4347 O O . LEU A 1 586 ? -28.701 -0.555 -1.714 1.00 88.81 586 LEU A O 1
ATOM 4351 N N . VAL A 1 587 ? -27.926 -0.087 -3.774 1.00 89.06 587 VAL A N 1
ATOM 4352 C CA . VAL A 1 587 ? -28.331 1.327 -3.740 1.00 89.06 587 VAL A CA 1
ATOM 4353 C C . VAL A 1 587 ? -29.855 1.448 -3.655 1.00 89.06 587 VAL A C 1
ATOM 4355 O O . VAL A 1 587 ? -30.347 2.254 -2.874 1.00 89.06 587 VAL A O 1
ATOM 4358 N N . LYS A 1 588 ? -30.621 0.598 -4.354 1.00 87.94 588 LYS A N 1
ATOM 4359 C CA . LYS A 1 588 ? -32.094 0.566 -4.242 1.00 87.94 588 LYS A CA 1
ATOM 4360 C C . LYS A 1 588 ? -32.572 0.208 -2.836 1.00 87.94 588 LYS A C 1
ATOM 4362 O O . LYS A 1 588 ? -33.537 0.798 -2.353 1.00 87.94 588 LYS A O 1
ATOM 4367 N N . ILE A 1 589 ? -31.917 -0.747 -2.174 1.00 85.31 589 ILE A N 1
ATOM 4368 C CA . ILE A 1 589 ? -32.227 -1.100 -0.783 1.00 85.31 589 ILE A CA 1
ATOM 4369 C C . ILE A 1 589 ? -31.924 0.086 0.137 1.00 85.31 589 ILE A C 1
ATOM 4371 O O . ILE A 1 589 ? -32.771 0.421 0.962 1.00 85.31 589 ILE A O 1
ATOM 4375 N N . ALA A 1 590 ? -30.783 0.763 -0.043 1.00 84.50 590 ALA A N 1
ATOM 4376 C CA . ALA A 1 590 ? -30.442 1.966 0.717 1.00 84.50 590 ALA A CA 1
ATOM 4377 C C . ALA A 1 590 ? -31.476 3.093 0.522 1.00 84.50 590 ALA A C 1
ATOM 4379 O O . ALA A 1 590 ? -31.917 3.684 1.507 1.00 84.50 590 ALA A O 1
ATOM 4380 N N . SER A 1 591 ? -31.916 3.342 -0.720 1.00 83.50 591 SER A N 1
ATOM 4381 C CA . SER A 1 591 ? -32.956 4.331 -1.043 1.00 83.50 591 SER A CA 1
ATOM 4382 C C . SER A 1 591 ? -34.282 4.012 -0.364 1.00 83.50 591 SER A C 1
ATOM 4384 O O . SER A 1 591 ? -34.875 4.870 0.285 1.00 83.50 591 SER A O 1
ATOM 4386 N N . ASN A 1 592 ? -34.747 2.766 -0.494 1.00 81.06 592 ASN A N 1
ATOM 4387 C CA . ASN A 1 592 ? -36.022 2.338 0.077 1.00 81.06 592 ASN A CA 1
ATOM 4388 C C . ASN A 1 592 ? -35.995 2.385 1.603 1.00 81.06 592 ASN A C 1
ATOM 4390 O O . ASN A 1 592 ? -36.973 2.805 2.214 1.00 81.06 592 ASN A O 1
ATOM 4394 N N . ALA A 1 593 ? -34.874 1.994 2.211 1.00 77.38 593 ALA A N 1
ATOM 4395 C CA . ALA A 1 593 ? -34.700 2.102 3.646 1.00 77.38 593 ALA A CA 1
ATOM 4396 C C . ALA A 1 593 ? -34.737 3.572 4.084 1.00 77.38 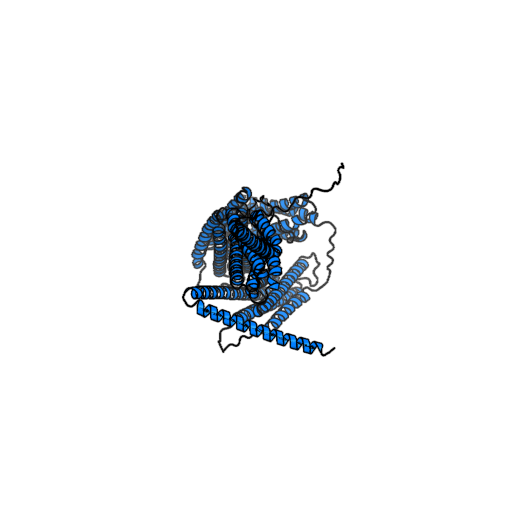593 ALA A C 1
ATOM 4398 O O . ALA A 1 593 ? -35.535 3.911 4.947 1.00 77.38 593 ALA A O 1
ATOM 4399 N N . GLN A 1 594 ? -33.987 4.475 3.437 1.00 76.62 594 GLN A N 1
ATOM 4400 C CA . GLN A 1 594 ? -34.043 5.908 3.756 1.00 76.62 594 GLN A CA 1
ATOM 4401 C C . GLN A 1 594 ? -35.461 6.485 3.612 1.00 76.62 594 GLN A C 1
ATOM 4403 O O . GLN A 1 594 ? -35.901 7.231 4.485 1.00 76.62 594 GLN A O 1
ATOM 4408 N N . LYS A 1 595 ? -36.187 6.121 2.548 1.00 77.75 595 LYS A N 1
ATOM 4409 C CA . LYS A 1 595 ? -37.577 6.538 2.324 1.00 77.75 595 LYS A CA 1
ATOM 4410 C C . LYS A 1 595 ? -38.494 6.093 3.465 1.00 77.75 595 LYS A C 1
ATOM 4412 O O . LYS A 1 595 ? -39.217 6.917 4.016 1.00 77.75 595 LYS A O 1
ATOM 4417 N N . GLN A 1 596 ? -38.416 4.822 3.861 1.00 75.25 596 GLN A N 1
ATOM 4418 C CA . GLN A 1 596 ? -39.187 4.289 4.989 1.00 75.25 596 GLN A CA 1
ATOM 4419 C C . GLN A 1 596 ? -38.891 5.051 6.285 1.00 75.25 596 GLN A C 1
ATOM 4421 O O . GLN A 1 596 ? -39.810 5.376 7.027 1.00 75.25 596 GLN A O 1
ATOM 4426 N N . LEU A 1 597 ? -37.631 5.425 6.531 1.00 72.19 597 LEU A N 1
ATOM 4427 C CA . LEU A 1 597 ? -37.270 6.204 7.721 1.00 72.19 597 LEU A CA 1
ATOM 4428 C C . LEU A 1 597 ? -37.885 7.606 7.749 1.00 72.19 597 LEU A C 1
ATOM 4430 O O . LEU A 1 597 ? -38.185 8.123 8.829 1.00 72.19 597 LEU A O 1
ATOM 4434 N N . ILE A 1 598 ? -38.049 8.219 6.577 1.00 73.94 598 ILE A N 1
ATOM 4435 C CA . ILE A 1 598 ? -38.704 9.520 6.429 1.00 73.94 598 ILE A CA 1
ATOM 4436 C C . ILE A 1 598 ? -40.217 9.372 6.639 1.00 73.94 598 ILE A C 1
ATOM 4438 O O . ILE A 1 598 ? -40.809 10.162 7.373 1.00 73.94 598 ILE A O 1
ATOM 4442 N N . GLU A 1 599 ? -40.834 8.342 6.054 1.00 75.44 599 GLU A N 1
ATOM 4443 C CA . GLU A 1 599 ? -42.268 8.045 6.203 1.00 75.44 599 GLU A CA 1
ATOM 4444 C C . GLU A 1 599 ? -42.651 7.698 7.653 1.00 75.44 599 GLU A C 1
ATOM 4446 O O . GLU A 1 599 ? -43.701 8.121 8.135 1.00 75.44 599 GLU A O 1
ATOM 4451 N N . GLU A 1 600 ? -41.780 6.994 8.382 1.00 73.19 600 GLU A N 1
ATOM 4452 C CA . GLU A 1 600 ? -41.950 6.672 9.806 1.00 73.19 600 GLU A CA 1
ATOM 4453 C C . GLU A 1 600 ? -41.674 7.863 10.747 1.00 73.19 600 GLU A C 1
ATOM 4455 O O . GLU A 1 600 ? -41.838 7.744 11.962 1.00 73.19 600 GLU A O 1
ATOM 4460 N N . GLY A 1 601 ? -41.224 9.007 10.218 1.00 66.19 601 GLY A N 1
ATOM 4461 C CA . GLY A 1 601 ? -40.889 10.198 11.004 1.00 66.19 601 GLY A CA 1
ATOM 4462 C C . GLY A 1 601 ? -39.637 10.053 11.878 1.00 66.19 601 GLY A C 1
ATOM 4463 O O . GLY A 1 601 ? -39.391 10.896 12.741 1.00 66.19 601 GLY A O 1
ATOM 4464 N N . LYS A 1 602 ? -38.833 9.001 11.671 1.00 66.62 602 LYS A N 1
ATOM 4465 C CA . LYS A 1 602 ? -37.580 8.761 12.409 1.00 66.62 602 LYS A CA 1
ATOM 4466 C C . LYS A 1 602 ? -36.406 9.579 11.862 1.00 66.62 602 LYS A C 1
ATOM 4468 O O . LYS A 1 602 ? -35.413 9.768 12.562 1.00 66.62 602 LYS A O 1
ATOM 4473 N N . VAL A 1 603 ? -36.517 10.064 10.624 1.00 67.62 603 VAL A N 1
ATOM 4474 C CA . VAL A 1 603 ? -35.573 10.982 9.974 1.00 67.62 603 VAL A CA 1
ATOM 4475 C C . VAL A 1 603 ? -36.365 12.129 9.351 1.00 67.62 603 VAL A C 1
ATOM 4477 O O . VAL A 1 603 ? -37.356 11.906 8.662 1.00 67.62 603 VAL A O 1
ATOM 4480 N N . ASN A 1 604 ? -35.936 13.372 9.578 1.00 64.38 604 ASN A N 1
ATOM 4481 C CA . ASN A 1 604 ? -36.587 14.532 8.966 1.00 64.38 604 ASN A CA 1
ATOM 4482 C C . ASN A 1 604 ? -36.450 14.488 7.434 1.00 64.38 604 ASN A C 1
ATOM 4484 O O . ASN A 1 604 ? -35.348 14.285 6.930 1.00 64.38 604 ASN A O 1
ATOM 4488 N N . ALA A 1 605 ? -37.543 14.745 6.706 1.00 60.44 605 ALA A N 1
ATOM 4489 C CA . ALA A 1 605 ? -37.550 14.803 5.237 1.00 60.44 605 ALA A CA 1
ATOM 4490 C C . ALA A 1 605 ? -36.620 15.902 4.685 1.00 60.44 605 ALA A C 1
ATOM 4492 O O . ALA A 1 605 ? -35.941 15.715 3.679 1.00 60.44 605 ALA A O 1
ATOM 4493 N N . THR A 1 606 ? -36.555 17.032 5.391 1.00 63.59 606 THR A N 1
ATOM 4494 C CA . THR A 1 606 ? -35.667 18.172 5.122 1.00 63.59 606 THR A CA 1
ATOM 4495 C C . THR A 1 606 ? -34.890 18.505 6.398 1.00 63.59 606 THR A C 1
ATOM 4497 O O . THR A 1 606 ? -35.262 19.416 7.145 1.00 63.59 606 THR A O 1
ATOM 4500 N N . PRO A 1 607 ? -33.851 17.723 6.732 1.00 59.50 607 PRO A N 1
ATOM 4501 C CA . PRO A 1 607 ? -33.084 17.939 7.946 1.00 59.50 607 PRO A CA 1
ATOM 4502 C C . PRO A 1 607 ? -32.217 19.196 7.801 1.00 59.50 607 PRO A C 1
ATOM 4504 O O . PRO A 1 607 ? -31.554 19.391 6.784 1.00 59.50 607 PRO A O 1
ATOM 4507 N N . ALA A 1 608 ? -32.167 20.041 8.835 1.00 56.16 608 ALA A N 1
ATOM 4508 C CA . ALA A 1 608 ? -31.286 21.210 8.835 1.00 56.16 608 ALA A CA 1
ATOM 4509 C C . ALA A 1 608 ? -29.823 20.785 8.597 1.00 56.16 608 ALA A C 1
ATOM 4511 O O . ALA A 1 608 ? -29.374 19.779 9.149 1.00 56.16 608 ALA A O 1
ATOM 4512 N N . MET A 1 609 ? -29.053 21.555 7.825 1.00 49.16 609 MET A N 1
ATOM 4513 C CA . MET A 1 609 ? -27.709 21.175 7.354 1.00 49.16 609 MET A CA 1
ATOM 4514 C C . MET A 1 609 ? -26.737 20.758 8.475 1.00 49.16 609 MET A C 1
ATOM 4516 O O . MET A 1 609 ? -25.942 19.834 8.295 1.00 49.16 609 MET A O 1
ATOM 4520 N N . ASN A 1 610 ? -26.832 21.388 9.649 1.00 53.09 610 ASN A N 1
ATOM 4521 C CA . ASN A 1 610 ? -25.990 21.100 10.818 1.00 53.09 610 ASN A CA 1
ATOM 4522 C C . ASN A 1 610 ? -26.618 20.105 11.809 1.00 53.09 610 ASN A C 1
ATOM 4524 O O . ASN A 1 610 ? -26.029 19.817 12.850 1.00 53.09 610 ASN A O 1
ATOM 4528 N N . SER A 1 611 ? -27.812 19.592 11.510 1.00 66.69 611 SER A N 1
ATOM 4529 C CA . SER A 1 611 ? -28.426 18.526 12.298 1.00 66.69 611 SER A CA 1
ATOM 4530 C C . SER A 1 611 ? -27.721 17.196 12.034 1.00 66.69 611 SER A C 1
ATOM 4532 O O . SER A 1 611 ? -27.190 16.959 10.946 1.00 66.69 611 SER A O 1
ATOM 4534 N N . ALA A 1 612 ? -27.740 16.307 13.027 1.00 63.12 612 ALA A N 1
ATOM 4535 C CA . ALA A 1 612 ? -27.174 14.967 12.895 1.00 63.12 612 ALA A CA 1
ATOM 4536 C C . ALA A 1 612 ? -27.756 14.215 11.680 1.00 63.12 612 ALA A C 1
ATOM 4538 O O . ALA A 1 612 ? -27.012 13.565 10.948 1.00 63.12 612 ALA A O 1
ATOM 4539 N N . ASP A 1 613 ? -29.053 14.386 11.412 1.00 67.19 613 ASP A N 1
ATOM 4540 C CA . ASP A 1 613 ? -29.747 13.731 10.300 1.00 67.19 613 ASP A CA 1
ATOM 4541 C C . ASP A 1 613 ? -29.362 14.320 8.932 1.00 67.19 613 ASP A C 1
ATOM 4543 O O . ASP A 1 613 ? -29.216 13.583 7.958 1.00 67.19 613 ASP A O 1
ATOM 4547 N N . GLY A 1 614 ? -29.111 15.632 8.848 1.00 68.81 614 GLY A N 1
ATOM 4548 C CA . GLY A 1 614 ? -28.659 16.285 7.611 1.00 68.81 614 GLY A CA 1
ATOM 4549 C C . GLY A 1 614 ? -27.202 15.978 7.272 1.00 68.81 614 GLY A C 1
ATOM 4550 O O . GLY A 1 614 ? -26.816 15.917 6.103 1.00 68.81 614 GLY A O 1
ATOM 4551 N N . MET A 1 615 ? -26.374 15.730 8.286 1.00 69.00 615 MET A N 1
ATOM 4552 C CA . MET A 1 615 ? -25.006 15.247 8.095 1.00 69.00 615 MET A CA 1
ATOM 4553 C C . MET A 1 615 ? -24.986 13.779 7.661 1.00 69.00 615 MET A C 1
ATOM 4555 O O . MET A 1 615 ? -24.242 13.436 6.743 1.00 69.00 615 MET A O 1
ATOM 4559 N N . TRP A 1 616 ? -25.826 12.943 8.276 1.00 77.50 616 TRP A N 1
ATOM 4560 C CA . TRP A 1 616 ? -25.985 11.539 7.906 1.00 77.50 616 TRP A CA 1
ATOM 4561 C C . TRP A 1 616 ? -26.491 11.380 6.465 1.00 77.50 616 TRP A C 1
ATOM 4563 O O . TRP A 1 616 ? -25.865 10.685 5.670 1.00 77.50 616 TRP A O 1
ATOM 4573 N N . SER A 1 617 ? -27.547 12.110 6.091 1.00 76.44 617 SER A N 1
ATOM 4574 C CA . SER A 1 617 ? -28.110 12.090 4.735 1.00 76.44 617 SER A CA 1
ATOM 4575 C C . SER A 1 617 ? -27.066 12.455 3.667 1.00 76.44 617 SER A C 1
ATOM 4577 O O . SER A 1 617 ? -26.922 11.758 2.665 1.00 76.44 617 SER A O 1
ATOM 4579 N N . ARG A 1 618 ? -26.227 13.472 3.917 1.00 76.12 618 ARG A N 1
ATOM 4580 C CA . ARG A 1 618 ? -25.120 13.833 3.009 1.00 76.12 618 ARG A CA 1
ATOM 4581 C C . ARG A 1 618 ? -24.045 12.752 2.904 1.00 76.12 618 ARG A C 1
ATOM 4583 O O . ARG A 1 618 ? -23.523 12.529 1.813 1.00 76.12 618 ARG A O 1
ATOM 4590 N N . GLN A 1 619 ? -23.707 12.090 4.010 1.00 77.50 619 GLN A N 1
ATOM 4591 C CA . GLN A 1 619 ? -22.768 10.964 3.988 1.00 77.50 619 GLN A CA 1
ATOM 4592 C C . GLN A 1 619 ? -23.331 9.785 3.187 1.00 77.50 619 GLN A C 1
ATOM 4594 O O . GLN A 1 619 ? -22.601 9.209 2.383 1.00 77.50 619 GLN A O 1
ATOM 4599 N N . LEU A 1 620 ? -24.624 9.489 3.340 1.00 82.62 620 LEU A N 1
ATOM 4600 C CA . LEU A 1 620 ? -25.313 8.434 2.603 1.00 82.62 620 LEU A CA 1
ATOM 4601 C C . LEU A 1 620 ? -25.345 8.714 1.090 1.00 82.62 620 LEU A C 1
ATOM 4603 O O . LEU A 1 620 ? -24.922 7.870 0.302 1.00 82.62 620 LEU A O 1
ATOM 4607 N N . ILE A 1 621 ? -25.762 9.921 0.682 1.00 81.31 621 ILE A N 1
ATOM 4608 C CA . ILE A 1 621 ? -25.767 10.343 -0.732 1.00 81.31 621 ILE A CA 1
ATOM 4609 C C . ILE A 1 621 ? -24.351 10.290 -1.312 1.00 81.31 621 ILE A C 1
ATOM 4611 O O . ILE A 1 621 ? -24.144 9.789 -2.417 1.00 81.31 621 ILE A O 1
ATOM 4615 N N . GLY A 1 622 ? -23.363 10.804 -0.573 1.00 80.12 622 GLY A N 1
ATOM 4616 C CA . GLY A 1 622 ? -21.967 10.806 -1.000 1.00 80.12 622 GLY A CA 1
ATOM 4617 C C . GLY A 1 622 ? -21.423 9.394 -1.221 1.00 80.12 622 GLY A C 1
ATOM 4618 O O . GLY A 1 622 ? -20.774 9.145 -2.236 1.00 80.12 622 GLY A O 1
ATOM 4619 N N . ALA A 1 623 ? -21.724 8.462 -0.314 1.00 84.81 623 ALA A N 1
ATOM 4620 C CA . ALA A 1 623 ? -21.333 7.062 -0.450 1.00 84.81 623 ALA A CA 1
ATOM 4621 C C . ALA A 1 623 ? -22.012 6.394 -1.659 1.00 84.81 623 ALA A C 1
ATOM 4623 O O . ALA A 1 623 ? -21.336 5.776 -2.477 1.00 84.81 623 ALA A O 1
ATOM 4624 N N . ALA A 1 624 ? -23.317 6.593 -1.852 1.00 86.38 624 ALA A N 1
ATOM 4625 C CA . ALA A 1 624 ? -24.036 6.024 -2.992 1.00 86.38 624 ALA A CA 1
ATOM 4626 C C . ALA A 1 624 ? -23.580 6.594 -4.348 1.00 86.38 624 ALA A C 1
ATOM 4628 O O . ALA A 1 624 ? -23.428 5.841 -5.311 1.00 86.38 624 ALA A O 1
ATOM 4629 N N . ARG A 1 625 ? -23.284 7.901 -4.434 1.00 84.69 625 ARG A N 1
ATOM 4630 C CA . ARG A 1 625 ? -22.664 8.494 -5.634 1.00 84.69 625 ARG A CA 1
ATOM 4631 C C . ARG A 1 625 ? -21.308 7.860 -5.929 1.00 84.69 625 ARG A C 1
ATOM 4633 O O . ARG A 1 625 ? -21.031 7.544 -7.082 1.00 84.69 625 ARG A O 1
ATOM 4640 N N . LYS A 1 626 ? -20.471 7.652 -4.904 1.00 85.19 626 LYS A N 1
ATOM 4641 C CA . LYS A 1 626 ? -19.180 6.967 -5.069 1.00 85.19 626 LYS A CA 1
ATOM 4642 C C . LYS A 1 626 ? -19.361 5.544 -5.599 1.00 85.19 626 LYS A C 1
ATOM 4644 O O . LYS A 1 626 ? -18.612 5.164 -6.496 1.00 85.19 626 LYS A O 1
ATOM 4649 N N . VAL A 1 627 ? -20.354 4.792 -5.111 1.00 89.25 627 VAL A N 1
ATOM 4650 C CA . VAL A 1 627 ? -20.687 3.450 -5.633 1.00 89.25 627 VAL A CA 1
ATOM 4651 C C . VAL A 1 627 ? -21.067 3.520 -7.112 1.00 89.25 627 VAL A C 1
ATOM 4653 O O . VAL A 1 627 ? -20.538 2.750 -7.914 1.00 89.25 627 VAL A O 1
ATOM 4656 N N . ALA A 1 628 ? -21.921 4.470 -7.499 1.00 86.00 628 ALA A N 1
ATOM 4657 C CA . ALA A 1 628 ? -22.340 4.628 -8.890 1.00 86.00 628 ALA A CA 1
ATOM 4658 C C . ALA A 1 628 ? -21.174 4.977 -9.825 1.00 86.00 628 ALA A C 1
ATOM 4660 O O . ALA A 1 628 ? -20.983 4.310 -10.841 1.00 86.00 628 ALA A O 1
ATOM 4661 N N . VAL A 1 629 ? -20.349 5.961 -9.452 1.00 84.12 629 VAL A N 1
ATOM 4662 C CA . VAL A 1 629 ? -19.172 6.371 -10.239 1.00 84.12 629 VAL A CA 1
ATOM 4663 C C . VAL A 1 629 ? -18.152 5.236 -10.347 1.00 84.12 629 VAL A C 1
ATOM 4665 O O . VAL A 1 629 ? -17.642 4.972 -11.434 1.00 84.12 629 VAL A O 1
ATOM 4668 N N . SER A 1 630 ? -17.882 4.528 -9.248 1.00 87.00 630 SER A N 1
ATOM 4669 C CA . SER A 1 630 ? -16.938 3.401 -9.250 1.00 87.00 630 SER A CA 1
ATOM 4670 C C . SER A 1 630 ? -17.447 2.258 -10.130 1.00 87.00 630 SER A C 1
ATOM 4672 O O . SER A 1 630 ? -16.684 1.697 -10.913 1.00 87.00 630 SER A O 1
ATOM 4674 N N . THR A 1 631 ? -18.750 1.958 -10.068 1.00 89.38 631 THR A N 1
ATOM 4675 C CA . THR A 1 631 ? -19.369 0.908 -10.893 1.00 89.38 631 THR A CA 1
ATOM 4676 C C . THR A 1 631 ? -19.338 1.277 -12.375 1.00 89.38 631 THR A C 1
ATOM 4678 O O . THR A 1 631 ? -19.051 0.425 -13.215 1.00 89.38 631 THR A O 1
ATOM 4681 N N . GLN A 1 632 ? -19.579 2.548 -12.709 1.00 86.38 632 GLN A N 1
ATOM 4682 C CA . GLN A 1 632 ? -19.468 3.035 -14.081 1.00 86.38 632 GLN A CA 1
ATOM 4683 C C . GLN A 1 632 ? -18.028 2.920 -14.600 1.00 86.38 632 GLN A C 1
ATOM 4685 O O . GLN A 1 632 ? -17.818 2.363 -15.676 1.00 86.38 632 GLN A O 1
ATOM 4690 N N . SER A 1 633 ? -17.045 3.376 -13.818 1.00 86.94 633 SER A N 1
ATOM 4691 C CA . SER A 1 633 ? -15.619 3.274 -14.156 1.00 86.94 633 SER A CA 1
ATOM 4692 C C . SER A 1 633 ? -15.186 1.819 -14.376 1.00 86.94 633 SER A C 1
ATOM 4694 O O . SER A 1 633 ? -14.509 1.509 -15.352 1.00 86.94 633 SER A O 1
ATOM 4696 N N . MET A 1 634 ? -15.656 0.890 -13.536 1.00 91.62 634 MET A N 1
ATOM 4697 C CA . MET A 1 634 ? -15.426 -0.546 -13.721 1.00 91.62 634 MET A CA 1
ATOM 4698 C C . MET A 1 634 ? -16.045 -1.071 -15.024 1.00 91.62 634 MET A C 1
ATOM 4700 O O . MET A 1 634 ? -15.376 -1.794 -15.757 1.00 91.62 634 MET A O 1
ATOM 4704 N N . CYS A 1 635 ? -17.286 -0.692 -15.348 1.00 89.00 635 CYS A N 1
ATOM 4705 C CA . CYS A 1 635 ? -17.928 -1.094 -16.605 1.00 89.00 635 CYS A CA 1
ATOM 4706 C C . CYS A 1 635 ? -17.174 -0.557 -17.834 1.00 89.00 635 CYS A C 1
ATOM 4708 O O . CYS A 1 635 ? -17.078 -1.249 -18.846 1.00 89.00 635 CYS A O 1
ATOM 4710 N N . GLU A 1 636 ? -16.625 0.656 -17.754 1.00 85.06 636 GLU A N 1
ATOM 4711 C CA . GLU A 1 636 ? -15.788 1.249 -18.804 1.00 85.06 636 GLU A CA 1
ATOM 4712 C C . GLU A 1 636 ? -14.438 0.527 -18.929 1.00 85.06 636 GLU A C 1
ATOM 4714 O O . GLU A 1 636 ? -14.040 0.171 -20.037 1.00 85.06 636 GLU A O 1
ATOM 4719 N N . SER A 1 637 ? -13.772 0.220 -17.812 1.00 85.00 637 SER A N 1
ATOM 4720 C CA . SER A 1 637 ? -12.540 -0.581 -17.800 1.00 85.00 637 SER A CA 1
ATOM 4721 C C . SER A 1 637 ? -12.763 -1.984 -18.377 1.00 85.00 637 SER A C 1
ATOM 4723 O O . SER A 1 637 ? -11.966 -2.438 -19.195 1.00 85.00 637 SER A O 1
ATOM 4725 N N . ALA A 1 638 ? -13.861 -2.657 -18.019 1.00 85.19 638 ALA A N 1
ATOM 4726 C CA . ALA A 1 638 ? -14.213 -3.967 -18.569 1.00 85.19 638 ALA A CA 1
ATOM 4727 C C . ALA A 1 638 ? -14.495 -3.889 -20.077 1.00 85.19 638 ALA A C 1
ATOM 4729 O O . ALA A 1 638 ? -14.035 -4.736 -20.841 1.00 85.19 638 ALA A O 1
ATOM 4730 N N . HIS A 1 639 ? -15.199 -2.842 -20.521 1.00 81.62 639 HIS A N 1
ATOM 4731 C CA . HIS A 1 639 ? -15.443 -2.590 -21.938 1.00 81.62 639 HIS A CA 1
ATOM 4732 C C . HIS A 1 639 ? -14.140 -2.443 -22.733 1.00 81.62 639 HIS A C 1
ATOM 4734 O O . HIS A 1 639 ? -13.957 -3.142 -23.731 1.00 81.62 639 HIS A O 1
ATOM 4740 N N . SER A 1 640 ? -13.229 -1.583 -22.273 1.00 80.25 640 SER A N 1
ATOM 4741 C CA . SER A 1 640 ? -11.935 -1.373 -22.924 1.00 80.25 640 SER A CA 1
ATOM 4742 C C . SER A 1 640 ? -11.048 -2.619 -22.877 1.00 80.25 640 SER A C 1
ATOM 4744 O O . SER A 1 640 ? -10.316 -2.872 -23.832 1.00 80.25 640 SER A O 1
ATOM 4746 N N . LEU A 1 641 ? -11.125 -3.436 -21.819 1.00 79.19 641 LEU A N 1
ATOM 4747 C CA . LEU A 1 641 ? -10.353 -4.680 -21.722 1.00 79.19 641 LEU A CA 1
ATOM 4748 C C . LEU A 1 641 ? -10.788 -5.694 -22.784 1.00 79.19 641 LEU A C 1
ATOM 4750 O O . LEU A 1 641 ? -9.948 -6.215 -23.510 1.00 79.19 641 LEU A O 1
ATOM 4754 N N . VAL A 1 642 ? -12.097 -5.904 -22.951 1.00 75.69 642 VAL A N 1
ATOM 4755 C CA . VAL A 1 642 ? -12.651 -6.814 -23.974 1.00 75.69 642 VAL A CA 1
ATOM 4756 C C . VAL A 1 642 ? -12.316 -6.353 -25.402 1.00 75.69 642 VAL A C 1
ATOM 4758 O O . VAL A 1 642 ? -12.258 -7.158 -26.333 1.00 75.69 642 VAL A O 1
ATOM 4761 N N . GLN A 1 643 ? -12.072 -5.056 -25.597 1.00 71.69 643 GLN A N 1
ATOM 4762 C CA . GLN A 1 643 ? -11.623 -4.496 -26.875 1.00 71.69 643 GLN A CA 1
ATOM 4763 C C . GLN A 1 643 ? -10.100 -4.580 -27.086 1.00 71.69 643 GLN A C 1
ATOM 4765 O O . GLN A 1 643 ? -9.638 -4.427 -28.221 1.00 71.69 643 GLN A O 1
ATOM 4770 N N . GLY A 1 644 ? -9.333 -4.887 -26.034 1.00 69.19 644 GLY A N 1
ATOM 4771 C CA . GLY A 1 644 ? -7.868 -4.906 -26.037 1.00 69.19 644 GLY A CA 1
ATOM 4772 C C . GLY A 1 644 ? -7.226 -3.520 -25.899 1.00 69.19 644 GLY A C 1
ATOM 4773 O O . GLY A 1 644 ? -6.083 -3.337 -26.304 1.00 69.19 644 GLY A O 1
ATOM 4774 N N . GLU A 1 645 ? -7.957 -2.532 -25.376 1.00 62.72 645 GLU A N 1
ATOM 4775 C CA . GLU A 1 645 ? -7.525 -1.130 -25.253 1.00 62.72 645 GLU A CA 1
ATOM 4776 C C . GLU A 1 645 ? -6.983 -0.774 -23.859 1.00 62.72 645 GLU A C 1
ATOM 4778 O O . GLU A 1 645 ? -6.440 0.312 -23.654 1.00 62.72 645 GLU A O 1
ATOM 4783 N N . THR A 1 646 ? -7.147 -1.653 -22.868 1.00 64.31 646 THR A N 1
ATOM 4784 C CA . THR A 1 646 ? -6.702 -1.397 -21.494 1.00 64.31 646 THR A CA 1
ATOM 4785 C C . THR A 1 646 ? -6.084 -2.627 -20.848 1.00 64.31 646 THR A C 1
ATOM 4787 O O . THR A 1 646 ? -6.259 -3.742 -21.333 1.00 64.31 646 THR A O 1
ATOM 4790 N N . SER A 1 647 ? -5.344 -2.415 -19.760 1.00 72.00 647 SER A N 1
ATOM 4791 C CA . SER A 1 647 ? -4.701 -3.491 -19.012 1.00 72.00 647 SER A CA 1
ATOM 4792 C C . SER A 1 647 ? -5.658 -4.138 -18.014 1.00 72.00 647 SER A C 1
ATOM 4794 O O . SER A 1 647 ? -6.526 -3.489 -17.423 1.00 72.00 647 SER A O 1
ATOM 4796 N N . GLN A 1 648 ? -5.443 -5.426 -17.768 1.00 76.19 648 GLN A N 1
ATOM 4797 C CA . GLN A 1 648 ? -6.161 -6.189 -16.754 1.00 76.19 648 GLN A CA 1
ATOM 4798 C C . GLN A 1 648 ? -6.034 -5.567 -15.351 1.00 76.19 648 GLN A C 1
ATOM 4800 O O . GLN A 1 648 ? -7.021 -5.466 -14.620 1.00 76.19 648 GLN A O 1
ATOM 4805 N N . ALA A 1 649 ? -4.850 -5.052 -15.010 1.00 72.75 649 ALA A N 1
ATOM 4806 C CA . ALA A 1 649 ? -4.592 -4.365 -13.744 1.00 72.75 649 ALA A CA 1
ATOM 4807 C C . ALA A 1 649 ? -5.549 -3.182 -13.492 1.00 72.75 649 ALA A C 1
ATOM 4809 O O . ALA A 1 649 ? -5.982 -2.950 -12.358 1.00 72.75 649 ALA A O 1
ATOM 4810 N N . LYS A 1 650 ? -5.937 -2.447 -14.546 1.00 76.69 650 LYS A N 1
ATOM 4811 C CA . LYS A 1 650 ? -6.891 -1.335 -14.430 1.00 76.69 650 LYS A CA 1
ATOM 4812 C C . LYS A 1 650 ? -8.289 -1.831 -14.062 1.00 76.69 650 LYS A C 1
ATOM 4814 O O . LYS A 1 650 ? -8.926 -1.233 -13.199 1.00 76.69 650 LYS A O 1
ATOM 4819 N N . LEU A 1 651 ? -8.744 -2.934 -14.661 1.00 84.62 651 LEU A N 1
ATOM 4820 C CA . LEU A 1 651 ? -10.031 -3.545 -14.325 1.00 84.62 651 LEU A CA 1
ATOM 4821 C C . LEU A 1 651 ? -10.060 -4.023 -12.869 1.00 84.62 651 LEU A C 1
ATOM 4823 O O . LEU A 1 651 ? -10.998 -3.694 -12.144 1.00 84.62 651 LEU A O 1
ATOM 4827 N N . VAL A 1 652 ? -9.018 -4.735 -12.432 1.00 82.56 652 VAL A N 1
ATOM 4828 C CA . VAL A 1 652 ? -8.880 -5.204 -11.043 1.00 82.56 652 VAL A CA 1
ATOM 4829 C C . VAL A 1 652 ? -8.943 -4.027 -10.068 1.00 82.56 652 VAL A C 1
ATOM 4831 O O . VAL A 1 652 ? -9.672 -4.077 -9.076 1.00 82.56 652 VAL A O 1
ATOM 4834 N N . THR A 1 653 ? -8.251 -2.929 -10.379 1.00 77.06 653 THR A N 1
ATOM 4835 C CA . THR A 1 653 ? -8.263 -1.712 -9.555 1.00 77.06 653 THR A CA 1
ATOM 4836 C C . THR A 1 653 ? -9.659 -1.083 -9.492 1.00 77.06 653 THR A C 1
ATOM 4838 O O . THR A 1 653 ? -10.148 -0.768 -8.405 1.00 77.06 653 THR A O 1
ATOM 4841 N N . SER A 1 654 ? -10.341 -0.942 -10.635 1.00 84.06 654 SER A N 1
ATOM 4842 C CA . SER A 1 654 ? -11.709 -0.409 -10.681 1.00 84.06 654 SER A CA 1
ATOM 4843 C C . SER A 1 654 ? -12.705 -1.289 -9.917 1.00 84.06 654 SER A C 1
ATOM 4845 O O . SER A 1 654 ? -13.584 -0.763 -9.240 1.00 84.06 654 SER A O 1
ATOM 4847 N N . ALA A 1 655 ? -12.563 -2.613 -9.975 1.00 86.44 655 ALA A N 1
ATOM 4848 C CA . ALA A 1 655 ? -13.430 -3.541 -9.254 1.00 86.44 655 ALA A CA 1
ATOM 4849 C C . ALA A 1 655 ? -13.214 -3.482 -7.733 1.00 86.44 655 ALA A C 1
ATOM 4851 O O . ALA A 1 655 ? -14.179 -3.375 -6.973 1.00 86.44 655 ALA A O 1
ATOM 4852 N N . ARG A 1 656 ? -11.955 -3.429 -7.272 1.00 82.69 656 ARG A N 1
ATOM 4853 C CA . ARG A 1 656 ? -11.637 -3.197 -5.850 1.00 82.69 656 ARG A CA 1
ATOM 4854 C C . ARG A 1 656 ? -12.232 -1.878 -5.345 1.00 82.69 656 ARG A C 1
ATOM 4856 O O . ARG A 1 656 ? -12.773 -1.830 -4.242 1.00 82.69 656 ARG A O 1
ATOM 4863 N N . GLN A 1 657 ? -12.230 -0.831 -6.172 1.00 84.56 657 GLN A N 1
ATOM 4864 C CA . GLN A 1 657 ? -12.857 0.454 -5.845 1.00 84.56 657 GLN A CA 1
ATOM 4865 C C . GLN A 1 657 ? -14.388 0.355 -5.685 1.00 84.56 657 GLN A C 1
ATOM 4867 O O . GLN A 1 657 ? -14.972 1.034 -4.831 1.00 84.56 657 GLN A O 1
ATOM 4872 N N . VAL A 1 658 ? -15.058 -0.511 -6.453 1.00 90.06 658 VAL A N 1
ATOM 4873 C CA . VAL A 1 658 ? -16.492 -0.801 -6.269 1.00 90.06 658 VAL A CA 1
ATOM 4874 C C . VAL A 1 658 ? -16.752 -1.462 -4.916 1.00 90.06 658 VAL A C 1
ATOM 4876 O O . VAL A 1 658 ? -17.659 -1.041 -4.194 1.00 90.06 658 VAL A O 1
ATOM 4879 N N . SER A 1 659 ? -15.933 -2.441 -4.531 1.00 87.31 659 SER A N 1
ATOM 4880 C CA . SER A 1 659 ? -16.047 -3.100 -3.224 1.00 87.31 659 SER A CA 1
ATOM 4881 C C . SER A 1 659 ? -15.790 -2.123 -2.064 1.00 87.31 659 SER A C 1
ATOM 4883 O O . SER A 1 659 ? -16.582 -2.047 -1.122 1.00 87.31 659 SER A O 1
ATOM 4885 N N . ALA A 1 660 ? -14.769 -1.266 -2.180 1.00 80.00 660 ALA A N 1
ATOM 4886 C CA . ALA A 1 660 ? -14.462 -0.236 -1.185 1.00 80.00 660 ALA A CA 1
ATOM 4887 C C . ALA A 1 660 ? -15.600 0.794 -1.021 1.00 80.00 660 ALA A C 1
ATOM 4889 O O . ALA A 1 660 ? -16.033 1.079 0.096 1.00 80.00 660 ALA A O 1
ATOM 4890 N N . SER A 1 661 ? -16.138 1.320 -2.126 1.00 86.06 661 SER A N 1
ATOM 4891 C CA . SER A 1 661 ? -17.265 2.269 -2.081 1.00 86.06 661 SER A CA 1
ATOM 4892 C C . SER A 1 661 ? -18.559 1.633 -1.558 1.00 86.06 661 SER A C 1
ATOM 4894 O O . SER A 1 661 ? -19.343 2.296 -0.878 1.00 86.06 661 SER A O 1
ATOM 4896 N N . THR A 1 662 ? -18.761 0.338 -1.811 1.00 88.62 662 THR A N 1
ATOM 4897 C CA . THR A 1 662 ? -19.864 -0.455 -1.247 1.00 88.62 662 THR A CA 1
ATOM 4898 C C . THR A 1 662 ? -19.734 -0.588 0.269 1.00 88.62 662 THR A C 1
ATOM 4900 O O . THR A 1 662 ? -20.693 -0.347 1.000 1.00 88.62 662 THR A O 1
ATOM 4903 N N . SER A 1 663 ? -18.529 -0.884 0.752 1.00 83.12 663 SER A N 1
ATOM 4904 C CA . SER A 1 663 ? -18.181 -0.924 2.176 1.00 83.12 663 SER A CA 1
ATOM 4905 C C . SER A 1 663 ? -18.434 0.425 2.880 1.00 83.12 663 SER A C 1
ATOM 4907 O O . SER A 1 663 ? -19.038 0.464 3.958 1.00 83.12 663 SER A O 1
ATOM 4909 N N . ASP A 1 664 ? -18.084 1.548 2.243 1.00 81.94 664 ASP A N 1
ATOM 4910 C CA . ASP A 1 664 ? -18.396 2.896 2.742 1.00 81.94 664 ASP A CA 1
ATOM 4911 C C . ASP A 1 664 ? -19.911 3.151 2.856 1.00 81.94 664 ASP A C 1
ATOM 4913 O O . ASP A 1 664 ? -20.368 3.766 3.825 1.00 81.94 664 ASP A O 1
ATOM 4917 N N . LEU A 1 665 ? -20.704 2.660 1.897 1.00 86.38 665 LEU A N 1
ATOM 4918 C CA . LEU A 1 665 ? -22.163 2.775 1.927 1.00 86.38 665 LEU A CA 1
ATOM 4919 C C . LEU A 1 665 ? -22.775 1.949 3.069 1.00 86.38 665 LEU A C 1
ATOM 4921 O O . LEU A 1 665 ? -23.619 2.461 3.806 1.00 86.38 665 LEU A O 1
ATOM 4925 N N . LEU A 1 666 ? -22.313 0.710 3.272 1.00 85.56 666 LEU A N 1
ATOM 4926 C CA . LEU A 1 666 ? -22.753 -0.139 4.388 1.00 85.56 666 LEU A CA 1
ATOM 4927 C C . LEU A 1 666 ? -22.464 0.516 5.745 1.00 85.56 666 LEU A C 1
ATOM 4929 O O . LEU A 1 666 ? -23.344 0.571 6.607 1.00 85.56 666 LEU A O 1
ATOM 4933 N N . LYS A 1 667 ? -21.260 1.079 5.922 1.00 77.38 667 LYS A N 1
ATOM 4934 C CA . LYS A 1 667 ? -20.892 1.857 7.119 1.00 77.38 667 LYS A CA 1
ATOM 4935 C C . LYS A 1 667 ? -21.839 3.030 7.349 1.00 77.38 667 LYS A C 1
ATOM 4937 O O . LYS A 1 667 ? -22.294 3.227 8.476 1.00 77.38 667 LYS A O 1
ATOM 4942 N N . ALA A 1 668 ? -22.138 3.805 6.303 1.00 79.19 668 ALA A N 1
ATOM 4943 C CA . ALA A 1 668 ? -23.040 4.949 6.403 1.00 79.19 668 ALA A CA 1
ATOM 4944 C C . ALA A 1 668 ? -24.441 4.522 6.876 1.00 79.19 668 ALA A C 1
ATOM 4946 O O . ALA A 1 668 ? -25.001 5.154 7.775 1.00 79.19 668 ALA A O 1
ATOM 4947 N N . CYS A 1 669 ? -24.970 3.411 6.357 1.00 78.88 669 CYS A N 1
ATOM 4948 C CA . CYS A 1 669 ? -26.249 2.848 6.795 1.00 78.88 669 CYS A CA 1
ATOM 4949 C C . CYS A 1 669 ? -26.206 2.326 8.244 1.00 78.88 669 CYS A C 1
ATOM 4951 O O . CYS A 1 669 ? -27.128 2.589 9.018 1.00 78.88 669 CYS A O 1
ATOM 4953 N N . LYS A 1 670 ? -25.112 1.669 8.662 1.00 72.88 670 LYS A N 1
ATOM 4954 C CA . LYS A 1 670 ? -24.979 1.084 10.012 1.00 72.88 670 LYS A CA 1
ATOM 4955 C C . LYS A 1 670 ? -24.992 2.122 11.145 1.00 72.88 670 LYS A C 1
ATOM 4957 O O . LYS A 1 670 ? -25.388 1.802 12.260 1.00 72.88 670 LYS A O 1
ATOM 4962 N N . THR A 1 671 ? -24.638 3.386 10.887 1.00 69.38 671 THR A N 1
ATOM 4963 C CA . THR A 1 671 ? -24.685 4.454 11.917 1.00 69.38 671 THR A CA 1
ATOM 4964 C C . THR A 1 671 ? -26.081 4.723 12.504 1.00 69.38 671 THR A C 1
ATOM 4966 O O . THR A 1 671 ? -26.182 5.364 13.549 1.00 69.38 671 THR A O 1
ATOM 4969 N N . LYS A 1 672 ? -27.143 4.224 11.858 1.00 68.81 672 LYS A N 1
ATOM 4970 C CA . LYS A 1 672 ? -28.543 4.285 12.308 1.00 68.81 672 LYS A CA 1
ATOM 4971 C C . LYS A 1 672 ? -29.189 2.883 12.309 1.00 68.81 672 LYS A C 1
ATOM 4973 O O . LYS A 1 672 ? -30.362 2.736 11.971 1.00 68.81 672 LYS A O 1
ATOM 4978 N N . GLN A 1 673 ? -28.414 1.834 12.608 1.00 60.16 673 GLN A N 1
ATOM 4979 C CA . GLN A 1 673 ? -28.833 0.423 12.508 1.00 60.16 673 GLN A CA 1
ATOM 4980 C C . GLN A 1 673 ? -30.121 0.094 13.288 1.00 60.16 673 GLN A C 1
ATOM 4982 O O . GLN A 1 673 ? -30.934 -0.697 12.819 1.00 60.16 673 GLN A O 1
ATOM 4987 N N . ASP A 1 674 ? -30.333 0.734 14.439 1.00 58.62 674 ASP A N 1
ATOM 4988 C CA . ASP A 1 674 ? -31.539 0.656 15.275 1.00 58.62 674 ASP A CA 1
ATOM 4989 C C . ASP A 1 674 ? -32.815 1.119 14.553 1.00 58.62 674 ASP A C 1
ATOM 4991 O O . ASP A 1 674 ? -33.929 0.740 14.918 1.00 58.62 674 ASP A O 1
ATOM 4995 N N . ILE A 1 675 ? -32.644 1.907 13.495 1.00 55.81 675 ILE A N 1
ATOM 4996 C CA . ILE A 1 675 ? -33.717 2.509 12.715 1.00 55.81 675 ILE A CA 1
ATOM 4997 C C . ILE A 1 675 ? -33.995 1.702 11.432 1.00 55.81 675 ILE A C 1
ATOM 4999 O O . ILE A 1 675 ? -35.152 1.578 11.041 1.00 55.81 675 ILE A O 1
ATOM 5003 N N . PHE A 1 676 ? -32.966 1.105 10.813 1.00 62.84 676 PHE A N 1
ATOM 5004 C CA . PHE A 1 676 ? -33.052 0.413 9.511 1.00 62.84 676 PHE A CA 1
ATOM 5005 C C . PHE A 1 676 ? -33.778 -0.949 9.524 1.00 62.84 676 PHE A C 1
ATOM 5007 O O . PHE A 1 676 ? -34.201 -1.410 8.461 1.00 62.84 676 PHE A O 1
ATOM 5014 N N . GLY A 1 677 ? -33.913 -1.611 10.679 1.00 67.62 677 GLY A N 1
ATOM 5015 C CA . GLY A 1 677 ? -34.654 -2.877 10.810 1.00 67.62 677 GLY A CA 1
ATOM 5016 C C . GLY A 1 677 ? -34.235 -3.958 9.794 1.00 67.62 677 GLY A C 1
ATOM 5017 O O . GLY A 1 677 ? -33.046 -4.183 9.561 1.00 67.62 677 GLY A O 1
ATOM 5018 N N . ASP A 1 678 ? -35.210 -4.610 9.145 1.00 70.88 678 ASP A N 1
ATOM 5019 C CA . ASP A 1 678 ? -34.976 -5.643 8.114 1.00 70.88 678 ASP A CA 1
ATOM 5020 C C . ASP A 1 678 ? -34.304 -5.107 6.833 1.00 70.88 678 ASP A C 1
ATOM 5022 O O . ASP A 1 678 ? -33.707 -5.875 6.071 1.00 70.88 678 ASP A O 1
ATOM 5026 N N . GLY A 1 679 ? -34.354 -3.791 6.594 1.00 73.44 679 GLY A N 1
ATOM 5027 C CA . GLY A 1 679 ? -33.662 -3.145 5.479 1.00 73.44 679 GLY A CA 1
ATOM 5028 C C . GLY A 1 679 ? -32.144 -3.317 5.557 1.00 73.44 679 GLY A C 1
ATOM 5029 O O . GLY A 1 679 ? -31.509 -3.545 4.528 1.00 73.44 679 GLY A O 1
ATOM 5030 N N . MET A 1 680 ? -31.571 -3.304 6.768 1.00 77.25 680 MET A N 1
ATOM 5031 C CA . MET A 1 680 ? -30.131 -3.501 6.981 1.00 77.25 680 MET A CA 1
ATOM 5032 C C . MET A 1 680 ? -29.684 -4.916 6.600 1.00 77.25 680 MET A C 1
ATOM 5034 O O . MET A 1 680 ? -28.706 -5.071 5.882 1.00 77.25 680 MET A O 1
ATOM 5038 N N . ARG A 1 681 ? -30.442 -5.950 6.986 1.00 77.19 681 ARG A N 1
ATOM 5039 C CA . ARG A 1 681 ? -30.116 -7.348 6.639 1.00 77.19 681 ARG A CA 1
ATOM 5040 C C . ARG A 1 681 ? -30.073 -7.573 5.129 1.00 77.19 681 ARG A C 1
ATOM 5042 O O . ARG A 1 681 ? -29.203 -8.267 4.611 1.00 77.19 681 ARG A O 1
ATOM 5049 N N . ARG A 1 682 ? -31.012 -6.964 4.400 1.00 80.69 682 ARG A N 1
ATOM 5050 C CA . ARG A 1 682 ? -31.039 -7.019 2.929 1.00 80.69 682 ARG A CA 1
ATOM 5051 C C . ARG A 1 682 ? -29.869 -6.249 2.316 1.00 80.69 682 ARG A C 1
ATOM 5053 O O . ARG A 1 682 ? -29.330 -6.683 1.302 1.00 80.69 682 ARG A O 1
ATOM 5060 N N . LEU A 1 683 ? -29.488 -5.125 2.925 1.00 83.62 683 LEU A N 1
ATOM 5061 C CA . LEU A 1 683 ? -28.347 -4.312 2.511 1.00 83.62 683 LEU A CA 1
ATOM 5062 C C . LEU A 1 683 ? -27.031 -5.090 2.674 1.00 83.62 683 LEU A C 1
ATOM 5064 O O . LEU A 1 683 ? -26.224 -5.116 1.751 1.00 83.62 683 LEU A O 1
ATOM 5068 N N . GLU A 1 684 ? -26.854 -5.778 3.802 1.00 79.75 684 GLU A N 1
ATOM 5069 C CA . GLU A 1 684 ? -25.706 -6.649 4.081 1.00 79.75 684 GLU A CA 1
ATOM 5070 C C . GLU A 1 684 ? -25.620 -7.802 3.073 1.00 79.75 684 GLU A C 1
ATOM 5072 O O . GLU A 1 684 ? -24.570 -8.017 2.472 1.00 79.75 684 GLU A O 1
ATOM 5077 N N . ALA A 1 685 ? -26.740 -8.475 2.784 1.00 83.00 685 ALA A N 1
ATOM 5078 C CA . ALA A 1 685 ? -26.782 -9.532 1.771 1.00 83.00 685 ALA A CA 1
ATOM 5079 C C . ALA A 1 685 ? -26.376 -9.032 0.370 1.00 83.00 685 ALA A C 1
ATOM 5081 O O . ALA A 1 685 ? -25.627 -9.706 -0.339 1.00 83.00 685 ALA A O 1
ATOM 5082 N N . ALA A 1 686 ? -26.832 -7.838 -0.027 1.00 85.38 686 ALA A N 1
ATOM 5083 C CA . ALA A 1 686 ? -26.440 -7.227 -1.296 1.00 85.38 686 ALA A CA 1
ATOM 5084 C C . ALA A 1 686 ? -24.958 -6.811 -1.303 1.00 85.38 686 ALA A C 1
ATOM 5086 O O . ALA A 1 686 ? -24.267 -7.034 -2.294 1.00 85.38 686 ALA A O 1
ATOM 5087 N N . GLY A 1 687 ? -24.450 -6.263 -0.196 1.00 85.56 687 GLY A N 1
ATOM 5088 C CA . GLY A 1 687 ? -23.038 -5.912 -0.038 1.00 85.56 687 GLY A CA 1
ATOM 5089 C C . GLY A 1 687 ? -22.117 -7.127 -0.147 1.00 85.56 687 GLY A C 1
ATOM 5090 O O . GLY A 1 687 ? -21.099 -7.071 -0.834 1.00 85.56 687 GLY A O 1
ATOM 5091 N N . ASN A 1 688 ? -22.523 -8.253 0.439 1.00 81.44 688 ASN A N 1
ATOM 5092 C CA . ASN A 1 688 ? -21.796 -9.519 0.349 1.00 81.44 688 ASN A CA 1
ATOM 5093 C C . ASN A 1 688 ? -21.779 -10.076 -1.071 1.00 81.44 688 ASN A C 1
ATOM 5095 O O . ASN A 1 688 ? -20.754 -10.581 -1.525 1.00 81.44 688 ASN A O 1
ATOM 5099 N N . ALA A 1 689 ? -22.888 -9.945 -1.802 1.00 86.25 689 ALA A N 1
ATOM 5100 C CA . ALA A 1 689 ? -22.931 -10.313 -3.212 1.00 86.25 689 ALA A CA 1
ATOM 5101 C C . ALA A 1 689 ? -21.951 -9.470 -4.049 1.00 86.25 689 ALA A C 1
ATOM 5103 O O . ALA A 1 689 ? -21.266 -10.020 -4.911 1.00 86.25 689 ALA A O 1
ATOM 5104 N N . VAL A 1 690 ? -21.829 -8.164 -3.765 1.00 88.56 690 VAL A N 1
ATOM 5105 C CA . VAL A 1 690 ? -20.828 -7.293 -4.410 1.00 88.56 690 VAL A CA 1
ATOM 5106 C C . VAL A 1 690 ? -19.409 -7.755 -4.085 1.00 88.56 690 VAL A C 1
ATOM 5108 O O . VAL A 1 690 ? -18.589 -7.879 -4.995 1.00 88.56 690 VAL A O 1
ATOM 5111 N N . GLN A 1 691 ? -19.114 -8.028 -2.811 1.00 83.12 691 GLN A N 1
ATOM 5112 C CA . GLN A 1 691 ? -17.784 -8.466 -2.390 1.00 83.12 691 GLN A CA 1
ATOM 5113 C C . GLN A 1 691 ? -17.400 -9.795 -3.052 1.00 83.12 691 GLN A C 1
ATOM 5115 O O . GLN A 1 691 ? -16.331 -9.891 -3.650 1.00 83.12 691 GLN A O 1
ATOM 5120 N N . LYS A 1 692 ? -18.303 -10.784 -3.036 1.00 83.19 692 LYS A N 1
ATOM 5121 C CA . LYS A 1 692 ? -18.084 -12.089 -3.670 1.00 83.19 692 LYS A CA 1
ATOM 5122 C C . LYS A 1 692 ? -17.837 -11.963 -5.172 1.00 83.19 692 LYS A C 1
ATOM 5124 O O . LYS A 1 692 ? -16.856 -12.498 -5.674 1.00 83.19 692 LYS A O 1
ATOM 5129 N N . ALA A 1 693 ? -18.684 -11.216 -5.881 1.00 86.00 693 ALA A N 1
ATOM 5130 C CA . ALA A 1 693 ? -18.525 -11.016 -7.320 1.00 86.00 693 ALA A CA 1
ATOM 5131 C C . ALA A 1 693 ? -17.227 -10.262 -7.667 1.00 86.00 693 ALA A C 1
ATOM 5133 O O . ALA A 1 693 ? -16.603 -10.547 -8.687 1.00 86.00 693 ALA A O 1
ATOM 5134 N N . THR A 1 694 ? -16.794 -9.339 -6.800 1.00 87.00 694 THR A N 1
ATOM 5135 C CA . THR A 1 694 ? -15.508 -8.644 -6.948 1.00 87.00 694 THR A CA 1
ATOM 5136 C C . THR A 1 694 ? -14.337 -9.608 -6.786 1.00 87.00 694 THR A C 1
ATOM 5138 O O . THR A 1 694 ? -13.448 -9.604 -7.631 1.00 87.00 694 THR A O 1
ATOM 5141 N N . ASN A 1 695 ? -14.342 -10.457 -5.755 1.00 81.94 695 ASN A N 1
ATOM 5142 C CA . ASN A 1 695 ? -13.271 -11.431 -5.528 1.00 81.94 695 ASN A CA 1
ATOM 5143 C C . ASN A 1 695 ? -13.157 -12.419 -6.694 1.00 81.94 695 ASN A C 1
ATOM 5145 O O . ASN A 1 695 ? -12.072 -12.577 -7.243 1.00 81.94 695 ASN A O 1
ATOM 5149 N N . SER A 1 696 ? -14.282 -12.971 -7.163 1.00 83.25 696 SER A N 1
ATOM 5150 C CA . SER A 1 696 ? -14.288 -13.870 -8.323 1.00 83.25 696 SER A CA 1
ATOM 5151 C C . SER A 1 696 ? -13.765 -13.204 -9.603 1.00 83.25 696 SER A C 1
ATOM 5153 O O . SER A 1 696 ? -13.098 -13.855 -10.402 1.00 83.25 696 SER A O 1
ATOM 5155 N N . LEU A 1 697 ? -14.021 -11.904 -9.811 1.00 86.44 697 LEU A N 1
ATOM 5156 C CA . LEU A 1 697 ? -13.444 -11.163 -10.939 1.00 86.44 697 LEU A CA 1
ATOM 5157 C C . LEU A 1 697 ? -11.918 -11.040 -10.816 1.00 86.44 697 LEU A C 1
ATOM 5159 O O . LEU A 1 697 ? -11.208 -11.166 -11.812 1.00 86.44 697 LEU A O 1
ATOM 5163 N N . VAL A 1 698 ? -11.419 -10.757 -9.610 1.00 84.38 698 VAL A N 1
ATOM 5164 C CA . VAL A 1 698 ? -9.981 -10.617 -9.346 1.00 84.38 698 VAL A CA 1
ATOM 5165 C C . VAL A 1 698 ? -9.265 -11.953 -9.529 1.00 84.38 698 VAL A C 1
ATOM 5167 O O . VAL A 1 698 ? -8.225 -11.981 -10.178 1.00 84.38 698 VAL A O 1
ATOM 5170 N N . GLU A 1 699 ? -9.841 -13.047 -9.034 1.00 80.06 699 GLU A N 1
ATOM 5171 C CA . GLU A 1 699 ? -9.323 -14.405 -9.234 1.00 80.06 699 GLU A CA 1
ATOM 5172 C C . GLU A 1 699 ? -9.286 -14.778 -10.720 1.00 80.06 699 GLU A C 1
ATOM 5174 O O . GLU A 1 699 ? -8.250 -15.214 -11.218 1.00 80.06 699 GLU A O 1
ATOM 5179 N N . ALA A 1 700 ? -10.376 -14.534 -11.459 1.00 79.69 700 ALA A N 1
ATOM 5180 C CA . ALA A 1 700 ? -10.434 -14.803 -12.897 1.00 79.69 700 ALA A CA 1
ATOM 5181 C C . ALA A 1 700 ? -9.393 -13.990 -13.684 1.00 79.69 700 ALA A C 1
ATOM 5183 O O . ALA A 1 700 ? -8.775 -14.504 -14.616 1.00 79.69 700 ALA A O 1
ATOM 5184 N N . ALA A 1 701 ? -9.169 -12.731 -13.295 1.00 79.38 701 ALA A N 1
ATOM 5185 C CA . ALA A 1 701 ? -8.096 -11.909 -13.840 1.00 79.38 701 ALA A CA 1
ATOM 5186 C C . ALA A 1 701 ? -6.722 -12.545 -13.558 1.00 79.38 701 ALA A C 1
ATOM 5188 O O . ALA A 1 701 ? -5.987 -12.871 -14.489 1.00 79.38 701 ALA A O 1
ATOM 5189 N N . GLN A 1 702 ? -6.390 -12.793 -12.292 1.00 74.12 702 GLN A N 1
ATOM 5190 C CA . GLN A 1 702 ? -5.083 -13.329 -11.897 1.00 74.12 702 GLN A CA 1
ATOM 5191 C C . GLN A 1 702 ? -4.774 -14.693 -12.527 1.00 74.12 702 GLN A C 1
ATOM 5193 O O . GLN A 1 702 ? -3.654 -14.915 -12.982 1.00 74.12 702 GLN A O 1
ATOM 5198 N N . MET A 1 703 ? -5.761 -15.589 -12.610 1.00 73.38 703 MET A N 1
ATOM 5199 C CA . MET A 1 703 ? -5.597 -16.896 -13.250 1.00 73.38 703 MET A CA 1
ATOM 5200 C C . MET A 1 703 ? -5.222 -16.781 -14.728 1.00 73.38 703 MET A C 1
ATOM 5202 O O . MET A 1 703 ? -4.376 -17.538 -15.197 1.00 73.38 703 MET A O 1
ATOM 5206 N N . ASN A 1 704 ? -5.811 -15.832 -15.459 1.00 74.25 704 ASN A N 1
ATOM 5207 C CA . ASN A 1 704 ? -5.453 -15.606 -16.857 1.00 74.25 704 ASN A CA 1
ATOM 5208 C C . ASN A 1 704 ? -4.033 -15.034 -17.000 1.00 74.25 704 ASN A C 1
ATOM 5210 O O . ASN A 1 704 ? -3.299 -15.424 -17.900 1.00 74.25 704 ASN A O 1
ATOM 5214 N N . GLU A 1 705 ? -3.615 -14.151 -16.094 1.00 68.25 705 GLU A N 1
ATOM 5215 C CA . GLU A 1 705 ? -2.251 -13.602 -16.100 1.00 68.25 705 GLU A CA 1
ATOM 5216 C C . GLU A 1 705 ? -1.209 -14.706 -15.886 1.00 68.25 705 GLU A C 1
ATOM 5218 O O . GLU A 1 705 ? -0.273 -14.824 -16.671 1.00 68.25 705 GLU A O 1
ATOM 5223 N N . ALA A 1 706 ? -1.447 -15.593 -14.915 1.00 65.12 706 ALA A N 1
ATOM 5224 C CA . ALA A 1 706 ? -0.599 -16.758 -14.673 1.00 65.12 706 ALA A CA 1
ATOM 5225 C C . ALA A 1 706 ? -0.579 -17.730 -15.867 1.00 65.12 706 ALA A C 1
ATOM 5227 O O . ALA A 1 706 ? 0.481 -18.217 -16.251 1.00 65.12 706 ALA A O 1
ATOM 5228 N N . GLN A 1 707 ? -1.731 -17.980 -16.502 1.00 67.75 707 GLN A N 1
ATOM 5229 C CA . GLN A 1 707 ? -1.807 -18.818 -17.705 1.00 67.75 707 GLN A CA 1
ATOM 5230 C C . GLN A 1 707 ? -1.063 -18.198 -18.893 1.00 67.75 707 GLN A C 1
ATOM 5232 O O . GLN A 1 707 ? -0.379 -18.913 -19.623 1.00 67.75 707 GLN A O 1
ATOM 5237 N N . ALA A 1 708 ? -1.153 -16.880 -19.077 1.00 64.25 708 ALA A N 1
ATOM 5238 C CA . ALA A 1 708 ? -0.432 -16.166 -20.124 1.00 64.25 708 ALA A CA 1
ATOM 5239 C C . ALA A 1 708 ? 1.089 -16.196 -19.892 1.00 64.25 708 ALA A C 1
ATOM 5241 O O . ALA A 1 708 ? 1.848 -16.403 -20.841 1.00 64.25 708 ALA A O 1
ATOM 5242 N N . GLU A 1 709 ? 1.540 -16.040 -18.644 1.00 60.84 709 GLU A N 1
ATOM 5243 C CA . GLU A 1 709 ? 2.952 -16.174 -18.272 1.00 60.84 709 GLU A CA 1
ATOM 5244 C C . GLU A 1 709 ? 3.463 -17.607 -18.475 1.00 60.84 709 GLU A C 1
ATOM 5246 O O . GLU A 1 709 ? 4.538 -17.799 -19.047 1.00 60.84 709 GLU A O 1
ATOM 5251 N N . ASP A 1 710 ? 2.690 -18.621 -18.083 1.00 60.50 710 ASP A N 1
ATOM 5252 C CA . ASP A 1 710 ? 3.032 -20.030 -18.294 1.00 60.50 710 ASP A CA 1
ATOM 5253 C C . ASP A 1 710 ? 3.091 -20.392 -19.785 1.00 60.50 710 ASP A C 1
ATOM 5255 O O . ASP A 1 710 ? 4.011 -21.099 -20.210 1.00 60.50 710 ASP A O 1
ATOM 5259 N N . GLU A 1 711 ? 2.168 -19.876 -20.603 1.00 60.06 711 GLU A N 1
ATOM 5260 C CA . GLU A 1 711 ? 2.213 -20.004 -22.062 1.00 60.06 711 GLU A CA 1
ATOM 5261 C C . GLU A 1 711 ? 3.445 -19.306 -22.652 1.00 60.06 711 GLU A C 1
ATOM 5263 O O . GLU A 1 711 ? 4.117 -19.873 -23.518 1.00 60.06 711 GLU A O 1
ATOM 5268 N N . GLU A 1 712 ? 3.803 -18.113 -22.169 1.00 54.59 712 GLU A N 1
ATOM 5269 C CA . GLU A 1 712 ? 5.002 -17.401 -22.617 1.00 54.59 712 GLU A CA 1
ATOM 5270 C C . GLU A 1 712 ? 6.285 -18.148 -22.212 1.00 54.59 712 GLU A C 1
ATOM 5272 O O . GLU A 1 712 ? 7.217 -18.278 -23.009 1.00 54.59 712 GLU A O 1
ATOM 5277 N N . ILE A 1 713 ? 6.340 -18.704 -20.998 1.00 58.03 713 ILE A N 1
ATOM 5278 C CA . ILE A 1 713 ? 7.454 -19.526 -20.508 1.00 58.03 713 ILE A CA 1
ATOM 5279 C C . ILE A 1 713 ? 7.543 -20.840 -21.292 1.00 58.03 713 ILE A C 1
ATOM 5281 O O . ILE A 1 713 ? 8.650 -21.276 -21.627 1.00 58.03 713 ILE A O 1
ATOM 5285 N N . ALA A 1 714 ? 6.411 -21.467 -21.614 1.00 58.25 714 ALA A N 1
ATOM 5286 C CA . ALA A 1 714 ? 6.348 -22.662 -22.448 1.00 58.25 714 ALA A CA 1
ATOM 5287 C C . ALA A 1 714 ? 6.850 -22.365 -23.865 1.00 58.25 714 ALA A C 1
ATOM 5289 O O . ALA A 1 714 ? 7.718 -23.084 -24.358 1.00 58.25 714 ALA A O 1
ATOM 5290 N N . GLN A 1 715 ? 6.419 -21.255 -24.471 1.00 56.38 715 GLN A N 1
ATOM 5291 C CA . GLN A 1 715 ? 6.936 -20.787 -25.758 1.00 56.38 715 GLN A CA 1
ATOM 5292 C C . GLN A 1 715 ? 8.445 -20.499 -25.680 1.00 56.38 715 GLN A C 1
ATOM 5294 O O . GLN A 1 715 ? 9.201 -20.986 -26.517 1.00 56.38 715 GLN A O 1
ATOM 5299 N N . ARG A 1 716 ? 8.926 -19.806 -24.634 1.00 54.41 716 ARG A N 1
ATOM 5300 C CA . ARG A 1 716 ? 10.361 -19.561 -24.352 1.00 54.41 716 ARG A CA 1
ATOM 5301 C C . ARG A 1 716 ? 11.179 -20.843 -24.195 1.00 54.41 716 ARG A C 1
ATOM 5303 O O . ARG A 1 716 ? 12.322 -20.891 -24.654 1.00 54.41 716 ARG A O 1
ATOM 5310 N N . LYS A 1 717 ? 10.625 -21.887 -23.573 1.00 51.78 717 LYS A N 1
ATOM 5311 C CA . LYS A 1 717 ? 11.253 -23.218 -23.489 1.00 51.78 717 LYS A CA 1
ATOM 5312 C C . LYS A 1 717 ? 11.235 -23.944 -24.836 1.00 51.78 717 LYS A C 1
ATOM 5314 O O . LYS A 1 717 ? 12.210 -24.616 -25.164 1.00 51.78 717 LYS A O 1
ATOM 5319 N N . ASP A 1 718 ? 10.196 -23.751 -25.639 1.00 46.62 718 ASP A N 1
ATOM 5320 C CA . ASP A 1 718 ? 10.052 -24.344 -26.970 1.00 46.62 718 ASP A CA 1
ATOM 5321 C C . ASP A 1 718 ? 10.976 -23.681 -28.021 1.00 46.62 718 ASP A C 1
ATOM 5323 O O . ASP A 1 718 ? 11.447 -24.342 -28.947 1.00 46.62 718 ASP A O 1
ATOM 5327 N N . TYR A 1 719 ? 11.363 -22.410 -27.827 1.00 52.28 719 TYR A N 1
ATOM 5328 C CA . TYR A 1 719 ? 12.453 -21.756 -28.578 1.00 52.28 719 TYR A CA 1
ATOM 5329 C C . TYR A 1 719 ? 13.841 -22.353 -28.280 1.00 52.28 719 TYR A C 1
ATOM 5331 O O . TYR A 1 719 ? 14.767 -22.177 -29.073 1.00 52.28 719 TYR A O 1
ATOM 5339 N N . LYS A 1 720 ? 14.008 -23.070 -27.158 1.00 51.03 720 LYS A N 1
ATOM 5340 C CA . LYS A 1 720 ? 15.289 -23.671 -26.757 1.00 51.03 720 LYS A CA 1
ATOM 5341 C C . LYS A 1 720 ? 15.520 -25.088 -27.286 1.00 51.03 720 LYS A C 1
ATOM 5343 O O . LYS A 1 720 ? 16.686 -25.474 -27.328 1.00 51.03 720 LYS A O 1
ATOM 5348 N N . MET A 1 721 ? 14.486 -25.859 -27.660 1.00 48.12 721 MET A N 1
ATOM 5349 C CA . MET A 1 721 ? 14.677 -27.302 -27.895 1.00 48.12 721 MET A CA 1
ATOM 5350 C C . MET A 1 721 ? 14.874 -27.782 -29.335 1.00 48.12 721 MET A C 1
ATOM 5352 O O . MET A 1 721 ? 15.711 -28.659 -29.502 1.00 48.12 721 MET A O 1
ATOM 5356 N N . THR A 1 722 ? 14.252 -27.238 -30.384 1.00 47.03 722 THR A N 1
ATOM 5357 C CA . THR A 1 722 ? 14.656 -27.553 -31.777 1.00 47.03 722 THR A CA 1
ATOM 5358 C C . THR A 1 722 ? 13.878 -26.712 -32.789 1.00 47.03 722 THR A C 1
ATOM 5360 O O . THR A 1 722 ? 12.682 -26.494 -32.632 1.00 47.03 722 THR A O 1
ATOM 5363 N N . GLY A 1 723 ? 14.540 -26.287 -33.875 1.00 53.62 723 GLY A N 1
ATOM 5364 C CA . GLY A 1 723 ? 13.871 -25.699 -35.047 1.00 53.62 723 GLY A CA 1
ATOM 5365 C C . GLY A 1 723 ? 13.811 -24.169 -35.112 1.00 53.62 723 GLY A C 1
ATOM 5366 O O . GLY A 1 723 ? 12.886 -23.643 -35.723 1.00 53.62 723 GLY A O 1
ATOM 5367 N N . ILE A 1 724 ? 14.795 -23.457 -34.543 1.00 53.22 724 ILE A N 1
ATOM 5368 C CA . ILE A 1 724 ? 14.896 -21.982 -34.611 1.00 53.22 724 ILE A CA 1
ATOM 5369 C C . ILE A 1 724 ? 14.757 -21.481 -36.056 1.00 53.22 724 ILE A C 1
ATOM 5371 O O . ILE A 1 724 ? 13.980 -20.574 -36.306 1.00 53.22 724 ILE A O 1
ATOM 5375 N N . PHE A 1 725 ? 15.412 -22.135 -37.019 1.00 49.44 725 PHE A N 1
ATOM 5376 C CA . PHE A 1 725 ? 15.384 -21.718 -38.424 1.00 49.44 725 PHE A CA 1
ATOM 5377 C C . PHE A 1 725 ? 14.008 -21.895 -39.092 1.00 49.44 725 PHE A C 1
ATOM 5379 O O . PHE A 1 725 ? 13.581 -21.043 -39.859 1.00 49.44 725 PHE A O 1
ATOM 5386 N N . ALA A 1 726 ? 13.282 -22.977 -38.790 1.00 53.59 726 ALA A N 1
ATOM 5387 C CA . ALA A 1 726 ? 11.949 -23.203 -39.357 1.00 53.59 726 ALA A CA 1
ATOM 5388 C C . ALA A 1 726 ? 10.924 -22.213 -38.784 1.00 53.59 726 ALA A C 1
ATOM 5390 O O . ALA A 1 726 ? 10.130 -21.651 -39.531 1.00 53.59 726 ALA A O 1
ATOM 5391 N N . LYS A 1 727 ? 10.998 -21.948 -37.473 1.00 52.75 727 LYS A N 1
ATOM 5392 C CA . LYS A 1 727 ? 10.119 -20.991 -36.790 1.00 52.75 727 LYS A CA 1
ATOM 5393 C C . LYS A 1 727 ? 10.470 -19.533 -37.112 1.00 52.75 727 LYS A C 1
ATOM 5395 O O . LYS A 1 727 ? 9.575 -18.701 -37.183 1.00 52.75 727 LYS A O 1
ATOM 5400 N N . GLU A 1 728 ? 11.743 -19.217 -37.355 1.00 54.72 728 GLU A N 1
ATOM 5401 C CA . GLU A 1 728 ? 12.177 -17.903 -37.849 1.00 54.72 728 GLU A CA 1
ATOM 5402 C C . GLU A 1 728 ? 11.647 -17.643 -39.263 1.00 54.72 728 GLU A C 1
ATOM 5404 O O . GLU A 1 728 ? 11.107 -16.570 -39.519 1.00 54.72 728 GLU A O 1
ATOM 5409 N N . VAL A 1 729 ? 11.715 -18.637 -40.155 1.00 62.16 729 VAL A N 1
ATOM 5410 C CA . VAL A 1 729 ? 11.136 -18.550 -41.505 1.00 62.16 729 VAL A CA 1
ATOM 5411 C C . VAL A 1 729 ? 9.612 -18.407 -41.447 1.00 62.16 729 VAL A C 1
ATOM 5413 O O . VAL A 1 729 ? 9.055 -17.589 -42.172 1.00 62.16 729 VAL A O 1
ATOM 5416 N N . GLU A 1 730 ? 8.936 -19.126 -40.550 1.00 61.16 730 GLU A N 1
ATOM 5417 C CA . GLU A 1 730 ? 7.482 -19.033 -40.363 1.00 61.16 730 GLU A CA 1
ATOM 5418 C C . GLU A 1 730 ? 7.060 -17.669 -39.778 1.00 61.16 730 GLU A C 1
ATOM 5420 O O . GLU A 1 730 ? 6.080 -17.068 -40.223 1.00 61.16 730 GLU A O 1
ATOM 5425 N N . ALA A 1 731 ? 7.841 -17.112 -38.845 1.00 55.41 731 ALA A N 1
ATOM 5426 C CA . ALA A 1 731 ? 7.640 -15.761 -38.322 1.00 55.41 731 ALA A CA 1
ATOM 5427 C C . ALA A 1 731 ? 7.906 -14.683 -39.389 1.00 55.41 731 ALA A C 1
ATOM 5429 O O . ALA A 1 731 ? 7.127 -13.736 -39.509 1.00 55.41 731 ALA A O 1
ATOM 5430 N N . GLN A 1 732 ? 8.957 -14.840 -40.201 1.00 56.28 732 GLN A N 1
ATOM 5431 C CA . GLN A 1 732 ? 9.244 -13.963 -41.341 1.00 56.28 732 GLN A CA 1
ATOM 5432 C C . GLN A 1 732 ? 8.136 -14.036 -42.402 1.00 56.28 732 GLN A C 1
ATOM 5434 O O . GLN A 1 732 ? 7.714 -13.001 -42.920 1.00 56.28 732 GLN A O 1
ATOM 5439 N N . GLU A 1 733 ? 7.599 -15.226 -42.684 1.00 61.47 733 GLU A N 1
ATOM 5440 C CA . GLU A 1 733 ? 6.457 -15.413 -43.583 1.00 61.47 733 GLU A CA 1
ATOM 5441 C C . GLU A 1 733 ? 5.192 -14.734 -43.032 1.00 61.47 733 GLU A C 1
ATOM 5443 O O . GLU A 1 733 ? 4.464 -14.064 -43.772 1.00 61.47 733 GLU A O 1
ATOM 5448 N N . LEU A 1 734 ? 4.947 -14.836 -41.722 1.00 59.72 734 LEU A N 1
ATOM 5449 C CA . LEU A 1 734 ? 3.821 -14.178 -41.065 1.00 59.72 734 LEU A CA 1
ATOM 5450 C C . LEU A 1 734 ? 3.943 -12.646 -41.111 1.00 59.72 734 LEU A C 1
ATOM 5452 O O . LEU A 1 734 ? 2.946 -11.967 -41.368 1.00 59.72 734 LEU A O 1
ATOM 5456 N N . ILE A 1 735 ? 5.150 -12.105 -40.905 1.00 64.88 735 ILE A N 1
ATOM 5457 C CA . ILE A 1 735 ? 5.447 -10.670 -41.039 1.00 64.88 735 ILE A CA 1
ATOM 5458 C C . ILE A 1 735 ? 5.154 -10.213 -42.470 1.00 64.88 735 ILE A C 1
ATOM 5460 O O . ILE A 1 735 ? 4.339 -9.312 -42.658 1.00 64.88 735 ILE A O 1
ATOM 5464 N N . LEU A 1 736 ? 5.703 -10.898 -43.477 1.00 68.62 736 LEU A N 1
ATOM 5465 C CA . LEU A 1 736 ? 5.454 -10.613 -44.897 1.00 68.62 736 LEU A CA 1
ATOM 5466 C C . LEU A 1 736 ? 3.960 -10.654 -45.248 1.00 68.62 736 LEU A C 1
ATOM 5468 O O . LEU A 1 736 ? 3.449 -9.809 -45.990 1.00 68.62 736 LEU A O 1
ATOM 5472 N N . LYS A 1 737 ? 3.220 -11.616 -44.690 1.00 70.69 737 LYS A N 1
ATOM 5473 C CA . LYS A 1 737 ? 1.771 -11.723 -44.881 1.00 70.69 737 LYS A CA 1
ATOM 5474 C C . LYS A 1 737 ? 1.027 -10.542 -44.254 1.00 70.69 737 LYS A C 1
ATOM 5476 O O . LYS A 1 737 ? 0.128 -9.988 -44.887 1.00 70.69 737 LYS A O 1
ATOM 5481 N N . LYS A 1 738 ? 1.413 -10.121 -43.046 1.00 65.00 738 LYS A N 1
ATOM 5482 C CA . LYS A 1 738 ? 0.821 -8.965 -42.355 1.00 65.00 738 LYS A CA 1
ATOM 5483 C C . LYS A 1 738 ? 1.163 -7.640 -43.033 1.00 65.00 738 LYS A C 1
ATOM 5485 O O . LYS A 1 738 ? 0.296 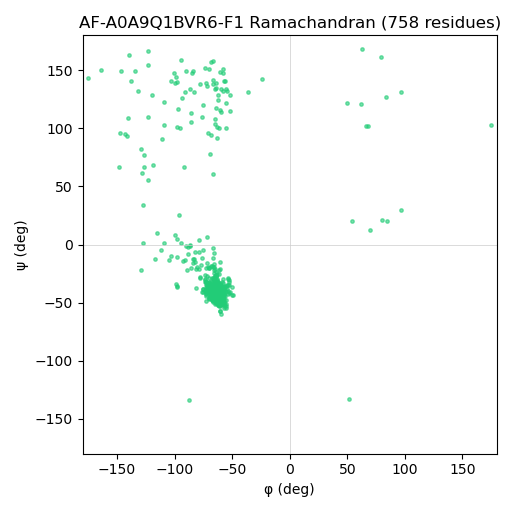-6.773 -43.115 1.00 65.00 738 LYS A O 1
ATOM 5490 N N . GLU A 1 739 ? 2.362 -7.499 -43.583 1.00 67.06 739 GLU A N 1
ATOM 5491 C CA . GLU A 1 739 ? 2.753 -6.345 -44.398 1.00 67.06 739 GLU A CA 1
ATOM 5492 C C . GLU A 1 739 ? 1.928 -6.256 -45.683 1.00 67.06 739 GLU A C 1
ATOM 5494 O O . GLU A 1 739 ? 1.429 -5.184 -46.031 1.00 67.06 739 GLU A O 1
ATOM 5499 N N . LYS A 1 740 ? 1.691 -7.392 -46.349 1.00 76.38 740 LYS A N 1
ATOM 5500 C CA . LYS A 1 740 ? 0.815 -7.454 -47.523 1.00 76.38 740 LYS A CA 1
ATOM 5501 C C . LYS A 1 740 ? -0.634 -7.085 -47.183 1.00 76.38 740 LYS A C 1
ATOM 5503 O O . LYS A 1 740 ? -1.245 -6.293 -47.899 1.00 76.38 740 LYS A O 1
ATOM 5508 N N . GLU A 1 741 ? -1.172 -7.605 -46.078 1.00 71.88 741 GLU A N 1
ATOM 5509 C CA . GLU A 1 741 ? -2.511 -7.251 -45.579 1.00 71.88 741 GLU A CA 1
ATOM 5510 C C . GLU A 1 741 ? -2.616 -5.753 -45.232 1.00 71.88 741 GLU A C 1
ATOM 5512 O O . GLU A 1 741 ? -3.619 -5.106 -45.551 1.00 71.88 741 GLU A O 1
ATOM 5517 N N . LEU A 1 742 ? -1.574 -5.176 -44.625 1.00 65.31 742 LEU A N 1
ATOM 5518 C CA . LEU A 1 742 ? -1.493 -3.747 -44.319 1.00 65.31 742 LEU A CA 1
ATOM 5519 C C . LEU A 1 742 ? -1.483 -2.898 -45.596 1.00 65.31 742 LEU A C 1
ATOM 5521 O O . LEU A 1 742 ? -2.168 -1.876 -45.662 1.00 65.31 742 LEU A O 1
ATOM 5525 N N . GLU A 1 743 ? -0.740 -3.315 -46.616 1.00 78.25 743 GLU A N 1
ATOM 5526 C CA . GLU A 1 743 ? -0.650 -2.602 -47.889 1.00 78.25 743 GLU A CA 1
ATOM 5527 C C . GLU A 1 743 ? -1.973 -2.654 -48.672 1.00 78.25 743 GLU A C 1
ATOM 5529 O O . GLU A 1 743 ? -2.432 -1.649 -49.224 1.00 78.25 743 GLU A O 1
ATOM 5534 N N . GLU A 1 744 ? -2.667 -3.793 -48.644 1.00 77.50 744 GLU A N 1
ATOM 5535 C CA . GLU A 1 744 ? -4.026 -3.918 -49.178 1.00 77.50 744 GLU A CA 1
ATOM 5536 C C . GLU A 1 744 ? -5.030 -3.036 -48.417 1.00 77.50 744 GLU A C 1
ATOM 5538 O O . GLU A 1 744 ? -5.885 -2.384 -49.033 1.00 77.50 744 GLU A O 1
ATOM 5543 N N . ALA A 1 745 ? -4.915 -2.958 -47.088 1.00 68.00 745 ALA A N 1
ATOM 5544 C CA . ALA A 1 745 ? -5.735 -2.076 -46.263 1.00 68.00 745 ALA A CA 1
ATOM 5545 C C . ALA A 1 745 ? -5.466 -0.589 -46.564 1.00 68.00 745 ALA A C 1
ATOM 5547 O O . ALA A 1 745 ? -6.416 0.191 -46.689 1.00 68.00 745 ALA A O 1
ATOM 5548 N N . LYS A 1 746 ? -4.201 -0.195 -46.765 1.00 69.31 746 LYS A N 1
ATOM 5549 C CA . LYS A 1 746 ? -3.815 1.163 -47.183 1.00 69.31 746 LYS A CA 1
ATOM 5550 C C . LYS A 1 746 ? -4.376 1.517 -48.560 1.00 69.31 746 LYS A C 1
ATOM 5552 O O . LYS A 1 746 ? -4.975 2.582 -48.700 1.00 69.31 746 LYS A O 1
ATOM 5557 N N . LYS A 1 747 ? -4.291 0.616 -49.547 1.00 78.62 747 LYS A N 1
ATOM 5558 C CA . LYS A 1 747 ? -4.900 0.817 -50.877 1.00 78.62 747 LYS A CA 1
ATOM 5559 C C . LYS A 1 747 ? -6.418 0.960 -50.810 1.00 78.62 747 LYS A C 1
ATOM 5561 O O . LYS A 1 747 ? -6.978 1.842 -51.460 1.00 78.62 747 LYS A O 1
ATOM 5566 N N . ARG A 1 748 ? -7.102 0.137 -50.004 1.00 72.62 748 ARG A N 1
ATOM 5567 C CA . ARG A 1 748 ? -8.548 0.295 -49.758 1.00 72.62 748 ARG A CA 1
ATOM 5568 C C . ARG A 1 748 ? -8.863 1.655 -49.136 1.00 72.62 748 ARG A C 1
ATOM 5570 O O . ARG A 1 748 ? -9.790 2.323 -49.588 1.00 72.62 748 ARG A O 1
ATOM 5577 N N . LEU A 1 749 ? -8.083 2.091 -48.149 1.00 56.91 749 LEU A N 1
ATOM 5578 C CA . LEU A 1 749 ? -8.248 3.401 -47.520 1.00 56.91 749 LEU A CA 1
ATOM 5579 C C . LEU A 1 749 ? -8.021 4.549 -48.517 1.00 56.91 749 LEU A C 1
ATOM 5581 O O . LEU A 1 749 ? -8.767 5.526 -48.504 1.00 56.91 749 LEU A O 1
ATOM 5585 N N . GLU A 1 750 ? -7.039 4.429 -49.408 1.00 74.81 750 GLU A N 1
ATOM 5586 C CA . GLU A 1 750 ? -6.766 5.413 -50.457 1.00 74.81 750 GLU A CA 1
ATOM 5587 C C . GLU A 1 750 ? -7.897 5.480 -51.497 1.00 74.81 750 GLU A C 1
ATOM 5589 O O . GLU A 1 750 ? -8.317 6.572 -51.878 1.00 74.81 750 GLU A O 1
ATOM 5594 N N . MET A 1 751 ? -8.467 4.335 -51.895 1.00 75.19 751 MET A N 1
ATOM 5595 C CA . MET A 1 751 ? -9.656 4.292 -52.757 1.00 75.19 751 MET A CA 1
ATOM 5596 C C . MET A 1 751 ? -10.874 4.939 -52.090 1.00 75.19 751 MET A C 1
ATOM 5598 O O . MET A 1 751 ? -11.593 5.700 -52.735 1.00 75.19 751 MET A O 1
ATOM 5602 N N . ILE A 1 752 ? -11.083 4.705 -50.791 1.00 71.50 752 ILE A N 1
ATOM 5603 C CA . ILE A 1 752 ? -12.158 5.345 -50.018 1.00 71.50 752 ILE A CA 1
ATOM 5604 C C . ILE A 1 752 ? -11.935 6.863 -49.926 1.00 71.50 752 ILE A C 1
ATOM 5606 O O . ILE A 1 752 ? -12.884 7.635 -50.074 1.00 71.50 752 ILE A O 1
ATOM 5610 N N . LYS A 1 753 ? -10.688 7.315 -49.725 1.00 66.50 753 LYS A N 1
ATOM 5611 C CA . LYS A 1 753 ? -10.328 8.744 -49.722 1.00 66.50 753 LYS A CA 1
ATOM 5612 C C . LYS A 1 753 ? -10.557 9.393 -51.092 1.00 66.50 753 LYS A C 1
ATOM 5614 O O . LYS A 1 753 ? -11.133 10.476 -51.145 1.00 66.50 753 LYS A O 1
ATOM 5619 N N . LYS A 1 754 ? -10.201 8.718 -52.190 1.00 69.25 754 LYS A N 1
ATOM 5620 C CA . LYS A 1 754 ? -10.481 9.176 -53.565 1.00 69.25 754 LYS A CA 1
ATOM 5621 C C . LYS A 1 754 ? -11.983 9.225 -53.858 1.00 69.25 754 LYS A C 1
ATOM 5623 O O . LYS A 1 754 ? -12.458 10.220 -54.386 1.00 69.25 754 LYS A O 1
ATOM 5628 N N . ALA A 1 755 ? -12.756 8.225 -53.433 1.00 63.72 755 ALA A N 1
ATOM 5629 C CA . ALA A 1 755 ? -14.214 8.222 -53.581 1.00 63.72 755 ALA A CA 1
ATOM 5630 C C . ALA A 1 755 ? -14.904 9.339 -52.771 1.00 63.72 755 ALA A C 1
ATOM 5632 O O . ALA A 1 755 ? -15.916 9.881 -53.212 1.00 63.72 755 ALA A O 1
ATOM 5633 N N . LYS A 1 756 ? -14.345 9.722 -51.613 1.00 52.69 756 LYS A N 1
ATOM 5634 C CA . LYS A 1 756 ? -14.794 10.896 -50.844 1.00 52.69 756 LYS A CA 1
ATOM 5635 C C . LYS A 1 756 ? -14.405 12.231 -51.495 1.00 52.69 756 LYS A C 1
ATOM 5637 O O . LYS A 1 756 ? -15.173 13.176 -51.385 1.00 52.69 756 LYS A O 1
ATOM 5642 N N . GLY A 1 757 ? -13.267 12.305 -52.187 1.00 52.12 757 GLY A N 1
ATOM 5643 C CA . GLY A 1 757 ? -12.792 13.514 -52.878 1.00 52.12 757 GLY A CA 1
ATOM 5644 C C . GLY A 1 757 ? -13.457 13.816 -54.229 1.00 52.12 757 GLY A C 1
ATOM 5645 O O . GLY A 1 757 ? -13.206 14.870 -54.793 1.00 52.12 757 GLY A O 1
ATOM 5646 N N . VAL A 1 758 ? -14.302 12.919 -54.754 1.00 48.41 758 VAL A N 1
ATOM 5647 C CA . VAL A 1 758 ? -15.037 13.096 -56.031 1.00 48.41 758 VAL A CA 1
ATOM 5648 C C . VAL A 1 758 ? -16.483 13.590 -55.805 1.00 48.41 758 VAL A C 1
ATOM 5650 O O . VAL A 1 758 ? -17.257 13.750 -56.744 1.00 48.41 758 VAL A O 1
ATOM 5653 N N . ARG A 1 759 ? -16.863 13.886 -54.555 1.00 47.34 759 ARG A N 1
ATOM 5654 C CA . ARG A 1 759 ? -18.095 14.621 -54.214 1.00 47.34 759 ARG A CA 1
ATOM 5655 C C . ARG A 1 759 ? -17.748 15.919 -53.484 1.00 47.34 759 ARG A C 1
ATOM 5657 O O . ARG A 1 759 ? -18.018 16.049 -52.292 1.00 47.34 759 ARG A O 1
ATOM 5664 N N . SER A 1 760 ? -17.145 16.858 -54.203 1.00 37.59 760 SER A N 1
ATOM 5665 C CA . SER A 1 760 ? -17.172 18.285 -53.865 1.00 37.59 760 SER A CA 1
ATOM 5666 C C . SER A 1 760 ? -17.593 19.067 -55.092 1.00 37.59 760 SER A C 1
ATOM 5668 O O . SER A 1 760 ? -16.903 18.874 -56.121 1.00 37.59 760 SER A O 1
#

Sequence (760 aa):
MALVDQQQTNGEVVHEKSTLSPDIEETVQGILEGIEDLLASLEESASEYEIVAPLLDEITKATHTVSDPLPKIDSAEFPPYQTSSIQAANGILRTAQDMITKAHSFEEQLVPLSENVWDGYRAFASSVRGAIASTVPKVGEPIQSSAVELGQACFGLVKAAGIVHGSPNDNLRKKELIDNARTACDKANQAISALRAGAKGTQACIDAGVTVSSIISDLDTTMTFASVGSIVSEPTDESFADHRESIREEAKNLVENTKALTTAAVGDQEKLAEAALASAETMTRLADVMKHAAATLGGDDPEGQTMLINAVKDIASSLDVLIAAARMVSDDKTDKDKMTSLHDAAKTMVMNVTSLLKTVKSVEDEATRGPRAAEATVDAISQEIKILYNPIPPDQTASPDQLIRSTKQVTLATAKAVGAGNTCKQEDIVAASNAGRQAVFQMLYACRGVANTAKTPELKEKTLQAGEKCANSFKSLMVEVHLNAKQPSADRKEKLAEESKKVAASVSGLVQAAEILKGTEWRDSNDNDMSAENELMNAANAIEAAAKKLSSLRPRAKAREADDTLTFEEQILEATKAIANATSVLVKIASNAQKQLIEEGKVNATPAMNSADGMWSRQLIGAARKVAVSTQSMCESAHSLVQGETSQAKLVTSARQVSASTSDLLKACKTKQDIFGDGMRRLEAAGNAVQKATNSLVEAAQMNEAQAEDEEIAQRKDYKMTGIFAKEVEAQELILKKEKELEEAKKRLEMIKKAKGVRS

Radius of gyration: 37.43 Å; Cα contacts (8 Å, |Δi|>4): 907; chains: 1; bounding box: 116×77×116 Å

InterPro domains:
  IPR002558 I/LWEQ domain [PF01608] (612-756)
  IPR002558 I/LWEQ domain [PS50945] (520-760)
  IPR002558 I/LWEQ domain [SM00307] (563-760)
  IPR015009 Vinculin-binding site-containing domain [PF08913] (78-200)
  IPR035964 I/LWEQ domain superfamily [SSF109885] (524-711)
  IPR036723 Alpha-catenin/vinculin-like superfamily [SSF47220] (75-200)
  IPR036723 Alpha-catenin/vinculin-like superfamily [SSF47220] (235-360)
  IPR054082 Talin, IBS2B domain [PF21896] (239-362)
  IPR054082 Talin, IBS2B domain [PF21896] (378-514)

pLDDT: mean 79.5, std 14.46, range [32.62, 97.19]

Organism: Holothuria leucospilota (NCBI:txid206669)

Solvent-accessible surface area (backbone atoms only — not comparable to full-atom values): 38432 Å² total; per-residue (Å²): 135,86,83,88,80,82,90,81,85,88,76,91,74,78,89,75,82,77,78,67,58,68,70,56,55,52,51,51,48,54,50,50,52,54,49,51,55,51,49,52,54,49,52,53,63,48,62,25,40,61,87,41,45,68,57,48,54,51,45,51,52,46,35,51,59,52,69,49,90,67,74,74,49,95,82,53,72,36,67,67,22,39,53,49,20,42,52,22,32,52,49,29,31,52,47,28,53,51,46,50,68,27,54,84,78,42,58,86,52,35,60,64,45,36,52,50,40,47,55,19,47,52,50,20,43,57,24,41,43,52,24,37,34,39,48,57,65,88,47,20,50,56,34,43,51,28,50,40,52,26,36,54,23,48,41,49,25,36,51,30,33,24,41,27,60,62,41,70,87,41,68,67,46,36,49,50,27,36,56,27,21,50,48,26,34,54,27,25,53,49,28,44,49,35,50,53,59,61,43,43,15,57,50,28,28,51,55,23,38,55,51,33,54,51,49,44,55,51,44,56,30,49,36,44,34,19,71,70,42,46,41,67,44,70,97,58,98,62,50,51,75,68,42,48,59,59,50,52,52,36,49,50,52,45,51,53,28,47,54,43,28,62,53,16,21,73,56,47,48,67,51,21,19,53,22,29,42,54,37,36,51,41,48,49,54,40,48,49,50,45,51,52,33,31,22,47,56,35,50,87,33,28,61,55,24,32,52,49,42,51,37,53,40,53,34,40,56,29,46,39,54,27,41,52,28,26,40,55,18,52,78,40,75,83,44,65,67,44,48,48,48,29,53,53,28,44,52,51,32,51,50,35,45,53,49,32,60,52,49,60,51,24,71,76,35,64,92,43,33,14,38,48,36,19,48,53,32,38,53,50,51,57,53,53,56,67,54,55,79,54,89,73,66,90,86,61,65,38,51,39,69,54,30,50,53,25,45,53,42,38,54,53,22,47,53,39,36,46,51,15,38,69,69,54,41,37,66,46,24,29,54,18,23,56,45,34,45,53,22,46,51,53,27,45,54,25,28,44,15,27,27,73,70,38,93,43,71,67,56,19,50,54,29,44,54,27,40,48,49,25,48,52,29,46,38,52,32,34,48,45,30,24,50,23,49,75,55,76,46,71,70,47,53,52,48,35,55,53,32,49,50,50,26,54,53,27,43,52,51,36,42,53,45,28,57,67,68,55,58,96,81,78,81,82,88,76,86,68,98,67,56,59,59,62,54,31,50,51,28,23,52,52,25,47,52,42,38,52,57,55,70,74,61,75,70,74,85,68,95,73,79,98,63,96,68,77,51,71,61,54,51,50,52,50,28,53,42,49,26,31,52,24,48,24,52,28,36,47,39,52,33,52,38,54,50,50,36,35,76,70,66,79,35,66,84,79,42,55,74,88,37,73,62,27,46,49,49,51,48,41,41,51,23,41,45,44,28,26,54,26,43,40,51,23,48,50,36,49,52,33,37,51,72,70,75,47,58,69,69,56,30,46,53,28,38,53,44,28,39,40,24,43,40,49,33,52,53,50,55,53,78,47,48,94,73,42,57,74,42,47,61,55,33,44,56,25,48,40,46,24,43,51,29,38,51,55,38,44,50,56,50,53,54,50,53,54,51,52,51,50,50,49,51,51,50,58,53,53,68,70,73,72,57,63,68,62,54,49,50,50,50,52,51,50,49,53,49,50,51,51,53,49,51,54,50,50,51,53,51,50,51,53,51,51,64,57,67,74,72,121

Mean predicted aligned error: 18.14 Å

Foldseek 3Di:
DDDDDDDDDDDDDDDDPPPDDVVVVVVVVVVVVVVVVVVVVVVLVCQLCVLLVVLLVLLVVLLVLLVDDDAADPPAAQPVLLVQLLVLLVQLLVLLVVLLVCLQPPLVCLSVSLVSNSVSLNSNSVSLSSNLSQADCVLSVQLSVLSSQLSVLSSQLSSLSSNCSSVVPDPVSSVSNNVSSVSNNVSSVSNNVSSCQRCLLLVLLVVLLVLLVLLLLLLVLLLLCLVLLLLAQDPDPDALVNLLVVLLVLLVQLLVLLVQLLVCLLPHSVSSSVSSNSNSVSLVSNSVSLSNSLNNVHSVCSLLSNLSSVLSSQLSVLSSQLSVLSSVCSSPVPDPVSSVSNVVSSVSNNVSSVLNNVSSVVSVPLLCQLLSLLVVLLSLLVVLLVCLPPDDPLVLAAALVQLLVLLVLLLVLLVLLLVCLVVLHNVSSSVSSSSNSVSLNSNSSNLSRLLSLAPDVVLSVQSSVLSSQLSVLSSVLSVLSSVCSVPPDPVSSVVNVVSSVSNVVSSVSNNVSSVVSNDDDDDPPPPDQDFLLVLLLVLLVLLVVLLVVLVVDDQDDDPDDDDPDQDLLRLLSVLLSLLSVLLSQLSVLLSVLVVVCCVVVVAPRRDDCPDPRNVLSVQLSVLSNQLSVLSNQLSVQSVCVSVVNDDLVSNLVSLSSNSSSLSSNLVSCVVVVVRSPVSNVSSSVSSSSNVVSSVSSNVSSVVVVVVVVVVVVVVVVVCVPDDVPVVVVVVVVVVVVVVVVVVVVVVVVVVVVVVVVVPD

Nearest PDB structures (foldseek):
  8vdp-assembly1_A  TM=6.659E-01  e=1.363E-18  Mus musculus
  3dyj-assembly2_B  TM=5.091E-01  e=2.311E-15  Mus musculus
  2jsw-assembly1_A  TM=8.684E-01  e=3.175E-08  Mus musculus
  3fyq-assembly1_A  TM=8.662E-01  e=2.686E-07  Drosophila melanogaster
  5ic0-assembly1_A  TM=2.748E-01  e=1.294E-04  Mus musculus